Protein AF-0000000078653631 (afdb_homodimer)

Radius of gyration: 37.27 Å; Cα contacts (8 Å, |Δi|>4): 3255; chains: 2; bounding box: 64×124×78 Å

Nearest PDB structures (foldseek):
  7exf-assembly1_B  TM=8.406E-01  e=3.290E-44  Arabidopsis thaliana
  7exg-assembly1_B  TM=8.363E-01  e=4.917E-44  Arabidopsis thaliana
  7exr-assembly1_B  TM=8.394E-01  e=1.738E-43  Arabidopsis thaliana
  7exf-assembly2_A  TM=8.383E-01  e=4.612E-43  Arabidopsis thaliana
  7exh-assembly2_A  TM=8.360E-01  e=1.155E-42  Arabidopsis thaliana

InterPro domains:
  IPR008811 Glycosyl hydrolases 36 [PF05691] (84-259)
  IPR008811 Glycosyl hydrolases 36 [PF05691] (272-309)
  IPR008811 Glycosyl hydrolases 36 [PF05691] (333-518)
  IPR008811 Glycosyl hydrolases 36 [PTHR31268] (53-525)
  IPR013785 Aldolase-type TIM barrel [G3DSA:3.20.20.70] (207-492)
  IPR017853 Glycoside hydrolase superfamily [SSF51445] (210-488)

Structure (mmCIF, N/CA/C/O backbone):
data_AF-0000000078653631-model_v1
#
loop_
_entity.id
_entity.type
_entity.pdbx_description
1 polymer 'Raffinose synthase'
#
loop_
_atom_site.group_PDB
_atom_site.id
_atom_site.type_symbol
_atom_site.label_atom_id
_atom_site.label_alt_id
_atom_site.label_comp_id
_atom_site.label_asym_id
_atom_site.label_entity_id
_atom_site.label_seq_id
_atom_site.pdbx_PDB_ins_code
_atom_site.Cartn_x
_atom_site.Cartn_y
_atom_site.Cartn_z
_atom_site.occupancy
_atom_site.B_iso_or_equiv
_atom_site.auth_seq_id
_atom_site.auth_comp_id
_atom_site.auth_asym_id
_atom_site.auth_atom_id
_atom_site.pdbx_PDB_model_num
ATOM 1 N N . MET A 1 1 ? 12.539 42.375 -18.719 1 38 1 MET A N 1
ATOM 2 C CA . MET A 1 1 ? 12.922 41.438 -17.672 1 38 1 MET A CA 1
ATOM 3 C C . MET A 1 1 ? 13.18 40.062 -18.234 1 38 1 MET A C 1
ATOM 5 O O . MET A 1 1 ? 12.383 39.562 -19.047 1 38 1 MET A O 1
ATOM 9 N N . ASN A 1 2 ? 14.281 39.656 -18.391 1 46.5 2 ASN A N 1
ATOM 10 C CA . ASN A 1 2 ? 14.82 38.406 -18.922 1 46.5 2 ASN A CA 1
ATOM 11 C C . ASN A 1 2 ? 14.07 37.188 -18.391 1 46.5 2 ASN A C 1
ATOM 13 O O . ASN A 1 2 ? 14.031 36.969 -17.172 1 46.5 2 ASN A O 1
ATOM 17 N N . ASN A 1 3 ? 13.039 36.688 -19.094 1 63.22 3 ASN A N 1
ATOM 18 C CA . ASN A 1 3 ? 11.953 35.719 -18.969 1 63.22 3 ASN A CA 1
ATOM 19 C C . ASN A 1 3 ? 12.484 34.312 -18.719 1 63.22 3 ASN A C 1
ATOM 21 O O . ASN A 1 3 ? 11.805 33.344 -19.031 1 63.22 3 ASN A O 1
ATOM 25 N N . VAL A 1 4 ? 13.82 34.312 -18.328 1 78.94 4 VAL A N 1
ATOM 26 C CA . VAL A 1 4 ? 14.352 32.969 -18.141 1 78.94 4 VAL A CA 1
ATOM 27 C C . VAL A 1 4 ? 14.305 32.594 -16.656 1 78.94 4 VAL A C 1
ATOM 29 O O . VAL A 1 4 ? 14.734 33.375 -15.797 1 78.94 4 VAL A O 1
ATOM 32 N N . CYS A 1 5 ? 13.836 31.484 -16.328 1 86.5 5 CYS A N 1
ATOM 33 C CA . CYS A 1 5 ? 13.758 30.969 -14.969 1 86.5 5 CYS A CA 1
ATOM 34 C C . CYS A 1 5 ? 15.148 30.781 -14.383 1 86.5 5 CYS A C 1
ATOM 36 O O . CYS A 1 5 ? 16.016 30.172 -15.023 1 86.5 5 CYS A O 1
ATOM 38 N N . PRO A 1 6 ? 15.406 31.25 -13.25 1 89.12 6 PRO A N 1
ATOM 39 C CA . PRO A 1 6 ? 16.734 31.141 -12.617 1 89.12 6 PRO A CA 1
ATOM 40 C C . PRO A 1 6 ? 17.031 29.734 -12.117 1 89.12 6 PRO A C 1
ATOM 42 O O . PRO A 1 6 ? 18.109 29.5 -11.562 1 89.12 6 PRO A O 1
ATOM 45 N N . ILE A 1 7 ? 16.266 28.781 -12.25 1 92.56 7 ILE A N 1
ATOM 46 C CA . ILE A 1 7 ? 16.5 27.406 -11.836 1 92.56 7 ILE A CA 1
ATOM 47 C C . ILE A 1 7 ? 17.062 26.609 -13 1 92.56 7 ILE A C 1
ATOM 49 O O . ILE A 1 7 ? 16.531 26.641 -14.109 1 92.56 7 ILE A O 1
ATOM 53 N N . ASP A 1 8 ? 18.219 25.891 -12.773 1 94.19 8 ASP A N 1
ATOM 54 C CA . ASP A 1 8 ? 18.828 25 -13.75 1 94.19 8 ASP A CA 1
ATOM 55 C C . ASP A 1 8 ? 18.812 23.547 -13.273 1 94.19 8 ASP A C 1
ATOM 57 O O . ASP A 1 8 ? 19.406 23.219 -12.258 1 94.19 8 ASP A O 1
ATOM 61 N N . VAL A 1 9 ? 18.156 22.734 -14.055 1 96.44 9 VAL A N 1
ATOM 62 C CA . VAL A 1 9 ? 18.109 21.328 -13.711 1 96.44 9 VAL A CA 1
ATOM 63 C C . VAL A 1 9 ? 19.453 20.656 -14 1 96.44 9 VAL A C 1
ATOM 65 O O . VAL A 1 9 ? 19.938 20.703 -15.125 1 96.44 9 VAL A O 1
ATOM 68 N N . VAL A 1 10 ? 20.031 19.953 -12.977 1 95.88 10 VAL A N 1
ATOM 69 C CA . VAL A 1 10 ? 21.359 19.359 -13.078 1 95.88 10 VAL A CA 1
ATOM 70 C C . VAL A 1 10 ? 21.234 17.859 -13.297 1 95.88 10 VAL A C 1
ATOM 72 O O . VAL A 1 10 ? 22.016 17.266 -14.047 1 95.88 10 VAL A O 1
ATOM 75 N N . ARG A 1 11 ? 20.391 17.281 -12.562 1 96.38 11 ARG A N 1
ATOM 76 C CA . ARG A 1 11 ? 20.266 15.828 -12.555 1 96.38 11 ARG A CA 1
ATOM 77 C C . ARG A 1 11 ? 18.859 15.398 -12.133 1 96.38 11 ARG A C 1
ATOM 79 O O . ARG A 1 11 ? 18.266 16 -11.242 1 96.38 11 ARG A O 1
ATOM 86 N N . VAL A 1 12 ? 18.375 14.445 -12.82 1 97.88 12 VAL A N 1
ATOM 87 C CA . VAL A 1 12 ? 17.109 13.812 -12.453 1 97.88 12 VAL A CA 1
ATOM 88 C C . VAL A 1 12 ? 17.328 12.312 -12.242 1 97.88 12 VAL A C 1
ATOM 90 O O . VAL A 1 12 ? 17.906 11.641 -13.094 1 97.88 12 VAL A O 1
ATOM 93 N N . GLN A 1 13 ? 16.938 11.805 -11.07 1 96.88 13 GLN A N 1
ATOM 94 C CA . GLN A 1 13 ? 17.047 10.391 -10.727 1 96.88 13 GLN A CA 1
ATOM 95 C C . GLN A 1 13 ? 15.719 9.836 -10.227 1 96.88 13 GLN A C 1
ATOM 97 O O . GLN A 1 13 ? 14.922 10.57 -9.633 1 96.88 13 GLN A O 1
ATOM 102 N N . SER A 1 14 ? 15.453 8.633 -10.484 1 95.75 14 SER A N 1
ATOM 103 C CA . SER A 1 14 ? 14.273 7.953 -9.961 1 95.75 14 SER A CA 1
ATOM 104 C C . SER A 1 14 ? 14.656 6.738 -9.117 1 95.75 14 SER A C 1
ATOM 106 O O . SER A 1 14 ? 15.75 6.195 -9.273 1 95.75 14 SER A O 1
ATOM 108 N N . SER A 1 15 ? 13.875 6.453 -8.164 1 92.94 15 SER A N 1
ATOM 109 C CA . SER A 1 15 ? 13.938 5.215 -7.398 1 92.94 15 SER A CA 1
ATOM 110 C C . SER A 1 15 ? 12.914 4.199 -7.895 1 92.94 15 SER A C 1
ATOM 112 O O . SER A 1 15 ? 11.711 4.395 -7.734 1 92.94 15 SER A O 1
ATOM 114 N N . ILE A 1 16 ? 13.422 3.074 -8.453 1 91.5 16 ILE A N 1
ATOM 115 C CA . ILE A 1 16 ? 12.562 2.1 -9.109 1 91.5 16 ILE A CA 1
ATOM 116 C C . ILE A 1 16 ? 12.562 0.791 -8.328 1 91.5 16 ILE A C 1
ATOM 118 O O . ILE A 1 16 ? 13.625 0.279 -7.965 1 91.5 16 ILE A O 1
ATOM 122 N N . LEU A 1 17 ? 11.398 0.334 -8.023 1 87.12 17 LEU A N 1
ATOM 123 C CA . LEU A 1 17 ? 11.227 -1.018 -7.5 1 87.12 17 LEU A CA 1
ATOM 124 C C . LEU A 1 17 ? 11.172 -2.035 -8.633 1 87.12 17 LEU A C 1
ATOM 126 O O . LEU A 1 17 ? 10.219 -2.045 -9.422 1 87.12 17 LEU A O 1
ATOM 130 N N . LYS A 1 18 ? 12.094 -2.918 -8.594 1 84.94 18 LYS A N 1
ATOM 131 C CA . LYS A 1 18 ? 12.195 -3.887 -9.68 1 84.94 18 LYS A CA 1
ATOM 132 C C . LYS A 1 18 ? 11.195 -5.023 -9.5 1 84.94 18 LYS A C 1
ATOM 134 O O . LYS A 1 18 ? 11.047 -5.555 -8.398 1 84.94 18 LYS A O 1
ATOM 139 N N . GLU A 1 19 ? 10.617 -5.402 -10.609 1 76.88 19 GLU A N 1
ATOM 140 C CA . GLU A 1 19 ? 9.594 -6.441 -10.586 1 76.88 19 GLU A CA 1
ATOM 141 C C . GLU A 1 19 ? 10.188 -7.801 -10.227 1 76.88 19 GLU A C 1
ATOM 143 O O . GLU A 1 19 ? 9.547 -8.617 -9.57 1 76.88 19 GLU A O 1
ATOM 148 N N . ASP A 1 20 ? 11.391 -8.039 -10.617 1 70.25 20 ASP A N 1
ATOM 149 C CA . ASP A 1 20 ? 11.984 -9.367 -10.539 1 70.25 20 ASP A CA 1
ATOM 150 C C . ASP A 1 20 ? 12.633 -9.594 -9.172 1 70.25 20 ASP A C 1
ATOM 152 O O . ASP A 1 20 ? 12.555 -10.695 -8.617 1 70.25 20 ASP A O 1
ATOM 156 N N . THR A 1 21 ? 13.25 -8.508 -8.648 1 66.5 21 THR A N 1
ATOM 157 C CA . THR A 1 21 ? 14.031 -8.688 -7.426 1 66.5 21 THR A CA 1
ATOM 158 C C . THR A 1 21 ? 13.422 -7.898 -6.273 1 66.5 21 THR A C 1
ATOM 160 O O . THR A 1 21 ? 13.773 -8.109 -5.109 1 66.5 21 THR A O 1
ATOM 163 N N . HIS A 1 22 ? 12.508 -7.078 -6.582 1 68.06 22 HIS A N 1
ATOM 164 C CA . HIS A 1 22 ? 11.844 -6.188 -5.641 1 68.06 22 HIS A CA 1
ATOM 165 C C . HIS A 1 22 ? 12.852 -5.266 -4.953 1 68.06 22 HIS A C 1
ATOM 167 O O . HIS A 1 22 ? 12.531 -4.625 -3.953 1 68.06 22 HIS A O 1
ATOM 173 N N . GLU A 1 23 ? 14.023 -5.23 -5.539 1 76.19 23 GLU A N 1
ATOM 174 C CA . GLU A 1 23 ? 15.023 -4.297 -5.043 1 76.19 23 GLU A CA 1
ATOM 175 C C . GLU A 1 23 ? 14.773 -2.887 -5.562 1 76.19 23 GLU A C 1
ATOM 177 O O . GLU A 1 23 ? 14.266 -2.709 -6.668 1 76.19 23 GLU A O 1
ATOM 182 N N . CYS A 1 24 ? 15.031 -1.979 -4.695 1 82.06 24 CYS A N 1
ATOM 183 C CA . CYS A 1 24 ? 14.961 -0.59 -5.133 1 82.06 24 CYS A CA 1
ATOM 184 C C . CYS A 1 24 ? 16.25 -0.175 -5.828 1 82.06 24 CYS A C 1
ATOM 186 O O . CYS A 1 24 ? 17.344 -0.295 -5.254 1 82.06 24 CYS A O 1
ATOM 188 N N . LYS A 1 25 ? 16.156 0.307 -7.07 1 86.94 25 LYS A N 1
ATOM 189 C CA . LYS A 1 25 ? 17.328 0.729 -7.852 1 86.94 25 LYS A CA 1
ATOM 190 C C . LYS A 1 25 ? 17.188 2.18 -8.305 1 86.94 25 LYS A C 1
ATOM 192 O O . LYS A 1 25 ? 16.094 2.615 -8.68 1 86.94 25 LYS A O 1
ATOM 197 N N . GLU A 1 26 ? 18.312 2.883 -8.227 1 92.06 26 GLU A N 1
ATOM 198 C CA . GLU A 1 26 ? 18.344 4.238 -8.766 1 92.06 26 GLU A CA 1
ATOM 199 C C . GLU A 1 26 ? 18.547 4.223 -10.273 1 92.06 26 GLU A C 1
ATOM 201 O O . GLU A 1 26 ? 19.422 3.521 -10.789 1 92.06 26 GLU A O 1
ATOM 206 N N . CYS A 1 27 ? 17.719 4.961 -10.945 1 93.62 27 CYS A N 1
ATOM 207 C CA . CYS A 1 27 ? 17.812 5.055 -12.398 1 93.62 27 CYS A CA 1
ATOM 208 C C . CYS A 1 27 ? 17.875 6.512 -12.844 1 93.62 27 CYS A C 1
ATOM 210 O O . CYS A 1 27 ? 17.203 7.375 -12.273 1 93.62 27 CYS A O 1
ATOM 212 N N . ALA A 1 28 ? 18.672 6.762 -13.859 1 95.81 28 ALA A N 1
ATOM 213 C CA . ALA A 1 28 ? 18.766 8.109 -14.414 1 95.81 28 ALA A CA 1
ATOM 214 C C . ALA A 1 28 ? 17.531 8.445 -15.242 1 95.81 28 ALA A C 1
ATOM 216 O O . ALA A 1 28 ? 17.016 7.59 -15.961 1 95.81 28 ALA A O 1
ATOM 217 N N . VAL A 1 29 ? 17.031 9.602 -15.094 1 96 29 VAL A N 1
ATOM 218 C CA . VAL A 1 29 ? 15.953 10.156 -15.898 1 96 29 VAL A CA 1
ATOM 219 C C . VAL A 1 29 ? 16.469 11.344 -16.719 1 96 29 VAL A C 1
ATOM 221 O O . VAL A 1 29 ? 17.219 12.18 -16.203 1 96 29 VAL A O 1
ATOM 224 N N . PRO A 1 30 ? 16.125 11.438 -18 1 94.81 30 PRO A N 1
ATOM 225 C CA . PRO A 1 30 ? 16.547 12.602 -18.781 1 94.81 30 PRO A CA 1
ATOM 226 C C . PRO A 1 30 ? 16.031 13.922 -18.219 1 94.81 30 PRO A C 1
ATOM 228 O O . PRO A 1 30 ? 14.875 14 -17.797 1 94.81 30 PRO A O 1
ATOM 231 N N . ALA A 1 31 ? 16.828 14.883 -18.297 1 93.88 31 ALA A N 1
ATOM 232 C CA . ALA A 1 31 ? 16.453 16.203 -17.797 1 93.88 31 ALA A CA 1
ATOM 233 C C . ALA A 1 31 ? 15.258 16.766 -18.562 1 93.88 31 ALA A C 1
ATOM 235 O O . ALA A 1 31 ? 14.516 17.609 -18.047 1 93.88 31 ALA A O 1
ATOM 236 N N . THR A 1 32 ? 15.062 16.297 -19.75 1 94.12 32 THR A N 1
ATOM 237 C CA . THR A 1 32 ? 13.977 16.766 -20.609 1 94.12 32 THR A CA 1
ATOM 238 C C . THR A 1 32 ? 12.625 16.344 -20.047 1 94.12 32 THR A C 1
ATOM 240 O O . THR A 1 32 ? 11.586 16.844 -20.469 1 94.12 32 THR A O 1
ATOM 243 N N . ALA A 1 33 ? 12.68 15.445 -19.047 1 96.88 33 ALA A N 1
ATOM 244 C CA . ALA A 1 33 ? 11.438 15.047 -18.391 1 96.88 33 ALA A CA 1
ATOM 245 C C . ALA A 1 33 ? 10.875 16.188 -17.547 1 96.88 33 ALA A C 1
ATOM 247 O O . ALA A 1 33 ? 9.711 16.141 -17.141 1 96.88 33 ALA A O 1
ATOM 248 N N . VAL A 1 34 ? 11.734 17.156 -17.234 1 98.06 34 VAL A N 1
ATOM 249 C CA . VAL A 1 34 ? 11.32 18.297 -16.422 1 98.06 34 VAL A CA 1
ATOM 250 C C . VAL A 1 34 ? 10.953 19.469 -17.344 1 98.06 34 VAL A C 1
ATOM 252 O O . VAL A 1 34 ? 11.68 19.781 -18.281 1 98.06 34 VAL A O 1
ATOM 255 N N . ASN A 1 35 ? 9.812 20.016 -17.078 1 97.44 35 ASN A N 1
ATOM 256 C CA . ASN A 1 35 ? 9.352 21.188 -17.812 1 97.44 35 ASN A CA 1
ATOM 257 C C . ASN A 1 35 ? 9.289 22.422 -16.938 1 97.44 35 ASN A C 1
ATOM 259 O O . ASN A 1 35 ? 8.742 22.391 -15.828 1 97.44 35 ASN A O 1
ATOM 263 N N . ILE A 1 36 ? 9.898 23.5 -17.391 1 96.69 36 ILE A N 1
ATOM 264 C CA . ILE A 1 36 ? 9.836 24.797 -16.734 1 96.69 36 ILE A CA 1
ATOM 265 C C . ILE A 1 36 ? 9.164 25.812 -17.656 1 96.69 36 ILE A C 1
ATOM 267 O O . ILE A 1 36 ? 9.656 26.078 -18.75 1 96.69 36 ILE A O 1
ATOM 271 N N . GLU A 1 37 ? 8.039 26.359 -17.188 1 95 37 GLU A N 1
ATOM 272 C CA . GLU A 1 37 ? 7.285 27.281 -18.031 1 95 37 GLU A CA 1
ATOM 273 C C . GLU A 1 37 ? 6.875 28.531 -17.266 1 95 37 GLU A C 1
ATOM 275 O O . GLU A 1 37 ? 6.52 28.453 -16.078 1 95 37 GLU A O 1
ATOM 280 N N . PRO A 1 38 ? 6.918 29.625 -17.938 1 94.62 38 PRO A N 1
ATOM 281 C CA . PRO A 1 38 ? 6.414 30.828 -17.281 1 94.62 38 PRO A CA 1
ATOM 282 C C . PRO A 1 38 ? 4.906 30.797 -17.062 1 94.62 38 PRO A C 1
ATOM 284 O O . PRO A 1 38 ? 4.168 30.234 -17.875 1 94.62 38 PRO A O 1
ATOM 287 N N . VAL A 1 39 ? 4.602 31.344 -15.961 1 92.75 39 VAL A N 1
ATOM 288 C CA . VAL A 1 39 ? 3.184 31.516 -15.656 1 92.75 39 VAL A CA 1
ATOM 289 C C . VAL A 1 39 ? 2.742 32.938 -16.031 1 92.75 39 VAL A C 1
ATOM 291 O O . VAL A 1 39 ? 3.447 33.906 -15.742 1 92.75 39 VAL A O 1
ATOM 294 N N . ARG A 1 40 ? 1.681 33.062 -16.672 1 78.75 40 ARG A N 1
ATOM 295 C CA . ARG A 1 40 ? 1.188 34.375 -17.078 1 78.75 40 ARG A CA 1
ATOM 296 C C . ARG A 1 40 ? 0.816 35.219 -15.867 1 78.75 40 ARG A C 1
ATOM 298 O O . ARG A 1 40 ? 0.193 34.75 -14.93 1 78.75 40 ARG A O 1
ATOM 305 N N . GLY A 1 41 ? 1.333 36.375 -15.797 1 76.19 41 GLY A N 1
ATOM 306 C CA . GLY A 1 41 ? 1.02 37.344 -14.742 1 76.19 41 GLY A CA 1
ATOM 307 C C . GLY A 1 41 ? 1.982 38.5 -14.68 1 76.19 41 GLY A C 1
ATOM 308 O O . GLY A 1 41 ? 2.842 38.656 -15.547 1 76.19 41 GLY A O 1
ATOM 309 N N . ASP A 1 42 ? 1.757 39.438 -13.766 1 72.19 42 ASP A N 1
ATOM 310 C CA . ASP A 1 42 ? 2.533 40.656 -13.609 1 72.19 42 ASP A CA 1
ATOM 311 C C . ASP A 1 42 ? 3.934 40.375 -13.078 1 72.19 42 ASP A C 1
ATOM 313 O O . ASP A 1 42 ? 4.891 41.062 -13.414 1 72.19 42 ASP A O 1
ATOM 317 N N . ASP A 1 43 ? 3.996 39.375 -12.219 1 80.38 43 ASP A N 1
ATOM 318 C CA . ASP A 1 43 ? 5.285 38.969 -11.648 1 80.38 43 ASP A CA 1
ATOM 319 C C . ASP A 1 43 ? 5.926 37.844 -12.453 1 80.38 43 ASP A C 1
ATOM 321 O O . ASP A 1 43 ? 5.258 37.188 -13.258 1 80.38 43 ASP A O 1
ATOM 325 N N . ALA A 1 44 ? 7.262 37.812 -12.328 1 91.12 44 ALA A N 1
ATOM 326 C CA . ALA A 1 44 ? 7.973 36.688 -12.938 1 91.12 44 ALA A CA 1
ATOM 327 C C . ALA A 1 44 ? 7.75 35.406 -12.148 1 91.12 44 ALA A C 1
ATOM 329 O O . ALA A 1 44 ? 8.289 35.25 -11.047 1 91.12 44 ALA A O 1
ATOM 330 N N . VAL A 1 45 ? 6.902 34.594 -12.656 1 95.88 45 VAL A N 1
ATOM 331 C CA . VAL A 1 45 ? 6.598 33.312 -12.016 1 95.88 45 VAL A CA 1
ATOM 332 C C . VAL A 1 45 ? 6.805 32.156 -13.016 1 95.88 45 VAL A C 1
ATOM 334 O O . VAL A 1 45 ? 6.469 32.312 -14.195 1 95.88 45 VAL A O 1
ATOM 337 N N . TRP A 1 46 ? 7.402 31.109 -12.594 1 97.44 46 TRP A N 1
ATOM 338 C CA . TRP A 1 46 ? 7.621 29.922 -13.406 1 97.44 46 TRP A CA 1
ATOM 339 C C . TRP A 1 46 ? 7.043 28.688 -12.719 1 97.44 46 TRP A C 1
ATOM 341 O O . TRP A 1 46 ? 7.125 28.547 -11.5 1 97.44 46 TRP A O 1
ATOM 351 N N . SER A 1 47 ? 6.457 27.812 -13.492 1 97.56 47 SER A N 1
ATOM 352 C CA . SER A 1 47 ? 5.984 26.516 -13.031 1 97.56 47 SER A CA 1
ATOM 353 C C . SER A 1 47 ? 6.965 25.406 -13.398 1 97.56 47 SER A C 1
ATOM 355 O O . SER A 1 47 ? 7.52 25.406 -14.5 1 97.56 47 SER A O 1
ATOM 357 N N . LEU A 1 48 ? 7.289 24.547 -12.516 1 98.12 48 LEU A N 1
ATOM 358 C CA . LEU A 1 48 ? 8.109 23.359 -12.75 1 98.12 48 LEU A CA 1
ATOM 359 C C . LEU A 1 48 ? 7.273 22.094 -12.633 1 98.12 48 LEU A C 1
ATOM 361 O O . LEU A 1 48 ? 6.512 21.938 -11.68 1 98.12 48 LEU A O 1
ATOM 365 N N . SER A 1 49 ? 7.34 21.234 -13.578 1 98.19 49 SER A N 1
ATOM 366 C CA . SER A 1 49 ? 6.621 19.969 -13.578 1 98.19 49 SER A CA 1
ATOM 367 C C . SER A 1 49 ? 7.488 18.844 -14.148 1 98.19 49 SER A C 1
ATOM 369 O O . SER A 1 49 ? 8.539 19.109 -14.734 1 98.19 49 SER A O 1
ATOM 371 N N . ILE A 1 50 ? 7.117 17.641 -13.922 1 98.12 50 ILE A N 1
ATOM 372 C CA . ILE A 1 50 ? 7.848 16.484 -14.453 1 98.12 50 ILE A CA 1
ATOM 373 C C . ILE A 1 50 ? 6.863 15.438 -14.961 1 98.12 50 ILE A C 1
ATOM 375 O O . ILE A 1 50 ? 5.75 15.32 -14.445 1 98.12 50 ILE A O 1
ATOM 379 N N . CYS A 1 51 ? 7.191 14.758 -15.961 1 96.56 51 CYS A N 1
ATOM 380 C CA . CYS A 1 51 ? 6.508 13.578 -16.484 1 96.56 51 CYS A CA 1
ATOM 381 C C . CYS A 1 51 ? 7.504 12.492 -16.859 1 96.56 51 CYS A C 1
ATOM 383 O O . CYS A 1 51 ? 8.375 12.703 -17.703 1 96.56 51 CYS A O 1
ATOM 385 N N . THR A 1 52 ? 7.449 11.367 -16.172 1 95.81 52 THR A N 1
ATOM 386 C CA . THR A 1 52 ? 8.367 10.266 -16.453 1 95.81 52 THR A CA 1
ATOM 387 C C . THR A 1 52 ? 7.684 8.922 -16.203 1 95.81 52 THR A C 1
ATOM 389 O O . THR A 1 52 ? 6.633 8.859 -15.562 1 95.81 52 THR A O 1
ATOM 392 N N . GLU A 1 53 ? 8.188 7.875 -16.797 1 93.12 53 GLU A N 1
ATOM 393 C CA . GLU A 1 53 ? 7.645 6.523 -16.688 1 93.12 53 GLU A CA 1
ATOM 394 C C . GLU A 1 53 ? 8.758 5.488 -16.562 1 93.12 53 GLU A C 1
ATOM 396 O O . GLU A 1 53 ? 9.906 5.754 -16.938 1 93.12 53 GLU A O 1
ATOM 401 N N . THR A 1 54 ? 8.586 4.398 -15.914 1 87.75 54 THR A N 1
ATOM 402 C CA . THR A 1 54 ? 9.578 3.354 -15.688 1 87.75 54 THR A CA 1
ATOM 403 C C . THR A 1 54 ? 9.836 2.568 -16.969 1 87.75 54 THR A C 1
ATOM 405 O O . THR A 1 54 ? 10.898 1.967 -17.125 1 87.75 54 THR A O 1
ATOM 408 N N . GLY A 1 55 ? 9.008 2.443 -17.859 1 74.94 55 GLY A N 1
ATOM 409 C CA . GLY A 1 55 ? 9.172 1.681 -19.094 1 74.94 55 GLY A CA 1
ATOM 410 C C . GLY A 1 55 ? 7.863 1.402 -19.797 1 74.94 55 GLY A C 1
ATOM 411 O O . GLY A 1 55 ? 6.812 1.901 -19.391 1 74.94 55 GLY A O 1
ATOM 412 N N . PRO A 1 56 ? 8.133 0.74 -20.969 1 61.62 56 PRO A N 1
ATOM 413 C CA . PRO A 1 56 ? 6.914 0.437 -21.719 1 61.62 56 PRO A CA 1
ATOM 414 C C . PRO A 1 56 ? 5.902 -0.37 -20.906 1 61.62 56 PRO A C 1
ATOM 416 O O . PRO A 1 56 ? 6.246 -1.42 -20.359 1 61.62 56 PRO A O 1
ATOM 419 N N . ALA A 1 57 ? 5.316 0.433 -20.109 1 55.22 57 ALA A N 1
ATOM 420 C CA . ALA A 1 57 ? 4.367 -0.149 -19.172 1 55.22 57 ALA A CA 1
ATOM 421 C C . ALA A 1 57 ? 3.424 -1.122 -19.859 1 55.22 57 ALA A C 1
ATOM 423 O O . ALA A 1 57 ? 2.906 -0.828 -20.953 1 55.22 57 ALA A O 1
ATOM 424 N N . LYS A 1 58 ? 3.551 -2.443 -19.578 1 61.47 58 LYS A N 1
ATOM 425 C CA . LYS A 1 58 ? 2.441 -3.361 -19.812 1 61.47 58 LYS A CA 1
ATOM 426 C C . LYS A 1 58 ? 1.183 -2.916 -19.078 1 61.47 58 LYS A C 1
ATOM 428 O O . LYS A 1 58 ? 0.615 -3.676 -18.297 1 61.47 58 LYS A O 1
ATOM 433 N N . ARG A 1 59 ? 0.802 -1.523 -19.156 1 58.59 59 ARG A N 1
ATOM 434 C CA . ARG A 1 59 ? -0.206 -0.794 -18.391 1 58.59 59 ARG A CA 1
ATOM 435 C C . ARG A 1 59 ? -1.584 -1.427 -18.562 1 58.59 59 ARG A C 1
ATOM 437 O O . ARG A 1 59 ? -2.422 -1.352 -17.656 1 58.59 59 ARG A O 1
ATOM 444 N N . GLU A 1 60 ? -1.536 -2.227 -19.625 1 66.75 60 GLU A N 1
ATOM 445 C CA . GLU A 1 60 ? -2.861 -2.734 -19.953 1 66.75 60 GLU A CA 1
ATOM 446 C C . GLU A 1 60 ? -3.182 -4.008 -19.172 1 66.75 60 GLU A C 1
ATOM 448 O O . GLU A 1 60 ? -4.352 -4.336 -18.969 1 66.75 60 GLU A O 1
ATOM 453 N N . GLN A 1 61 ? -2.123 -4.492 -18.625 1 81.25 61 GLN A N 1
ATOM 454 C CA . GLN A 1 61 ? -2.369 -5.719 -17.875 1 81.25 61 GLN A CA 1
ATOM 455 C C . GLN A 1 61 ? -1.999 -5.547 -16.406 1 81.25 61 GLN A C 1
ATOM 457 O O . GLN A 1 61 ? -0.859 -5.809 -16.016 1 81.25 61 GLN A O 1
ATOM 462 N N . GLN A 1 62 ? -2.928 -5.211 -15.562 1 77.94 62 GLN A N 1
ATOM 463 C CA . GLN A 1 62 ? -2.721 -4.832 -14.164 1 77.94 62 GLN A CA 1
ATOM 464 C C . GLN A 1 62 ? -2.332 -6.043 -13.32 1 77.94 62 GLN A C 1
ATOM 466 O O . GLN A 1 62 ? -1.875 -5.895 -12.188 1 77.94 62 GLN A O 1
ATOM 471 N N . PHE A 1 63 ? -2.465 -7.168 -13.898 1 81.62 63 PHE A N 1
ATOM 472 C CA . PHE A 1 63 ? -2.191 -8.383 -13.148 1 81.62 63 PHE A CA 1
ATOM 473 C C . PHE A 1 63 ? -0.752 -8.844 -13.359 1 81.62 63 PHE A C 1
ATOM 475 O O . PHE A 1 63 ? -0.301 -9.805 -12.734 1 81.62 63 PHE A O 1
ATOM 482 N N . ILE A 1 64 ? 0.004 -8.109 -14.172 1 82.06 64 ILE A N 1
ATOM 483 C CA . ILE A 1 64 ? 1.407 -8.422 -14.422 1 82.06 64 ILE A CA 1
ATOM 484 C C . ILE A 1 64 ? 2.297 -7.449 -13.656 1 82.06 64 ILE A C 1
ATOM 486 O O . ILE A 1 64 ? 2.072 -6.238 -13.688 1 82.06 64 ILE A O 1
ATOM 490 N N . ALA A 1 65 ? 3.281 -8.055 -13.016 1 80.81 65 ALA A N 1
ATOM 491 C CA . ALA A 1 65 ? 4.23 -7.219 -12.289 1 80.81 65 ALA A CA 1
ATOM 492 C C . ALA A 1 65 ? 5.086 -6.395 -13.242 1 80.81 65 ALA A C 1
ATOM 494 O O . ALA A 1 65 ? 5.484 -6.879 -14.305 1 80.81 65 ALA A O 1
ATOM 495 N N . CYS A 1 66 ? 5.281 -5.152 -12.906 1 84.19 66 CYS A N 1
ATOM 496 C CA . CYS A 1 66 ? 6.16 -4.273 -13.672 1 84.19 66 CYS A CA 1
ATOM 497 C C . CYS A 1 66 ? 7.035 -3.436 -12.75 1 84.19 66 CYS A C 1
ATOM 499 O O . CYS A 1 66 ? 6.734 -3.295 -11.562 1 84.19 66 CYS A O 1
ATOM 501 N N . ASP A 1 67 ? 8.141 -2.977 -13.359 1 88.81 67 ASP A N 1
ATOM 502 C CA . ASP A 1 67 ? 8.898 -1.974 -12.617 1 88.81 67 ASP A CA 1
ATOM 503 C C . ASP A 1 67 ? 8.023 -0.786 -12.242 1 88.81 67 ASP A C 1
ATOM 505 O O . ASP A 1 67 ? 7.195 -0.339 -13.039 1 88.81 67 ASP A O 1
ATOM 509 N N . SER A 1 68 ? 8.141 -0.405 -11.016 1 89.94 68 SER A N 1
ATOM 510 C CA . SER A 1 68 ? 7.332 0.712 -10.531 1 89.94 68 SER A CA 1
ATOM 511 C C . SER A 1 68 ? 8.172 1.681 -9.703 1 89.94 68 SER A C 1
ATOM 513 O O . SER A 1 68 ? 9.273 1.34 -9.266 1 89.94 68 SER A O 1
ATOM 515 N N . PHE A 1 69 ? 7.715 2.844 -9.547 1 92.12 69 PHE A N 1
ATOM 516 C CA . PHE A 1 69 ? 8.398 3.826 -8.719 1 92.12 69 PHE A CA 1
ATOM 517 C C . PHE A 1 69 ? 8.242 3.488 -7.238 1 92.12 69 PHE A C 1
ATOM 519 O O . PHE A 1 69 ? 7.203 2.961 -6.828 1 92.12 69 PHE A O 1
ATOM 526 N N . ALA A 1 70 ? 9.32 3.793 -6.465 1 90.81 70 ALA A N 1
ATOM 527 C CA . ALA A 1 70 ? 9.148 3.781 -5.016 1 90.81 70 ALA A CA 1
ATOM 528 C C . ALA A 1 70 ? 8.07 4.766 -4.586 1 90.81 70 ALA A C 1
ATOM 530 O O . ALA A 1 70 ? 7.922 5.836 -5.176 1 90.81 70 ALA A O 1
ATOM 531 N N . PRO A 1 71 ? 7.273 4.418 -3.559 1 90.38 71 PRO A N 1
ATOM 532 C CA . PRO A 1 71 ? 6.195 5.316 -3.139 1 90.38 71 PRO A CA 1
ATOM 533 C C . PRO A 1 71 ? 6.719 6.609 -2.512 1 90.38 71 PRO A C 1
ATOM 535 O O . PRO A 1 71 ? 6.027 7.629 -2.527 1 90.38 71 PRO A O 1
ATOM 538 N N . CYS A 1 72 ? 7.859 6.547 -1.848 1 89.75 72 CYS A N 1
ATOM 539 C CA . CYS A 1 72 ? 8.562 7.699 -1.299 1 89.75 72 CYS A CA 1
ATOM 540 C C . CYS A 1 72 ? 9.891 7.926 -2.023 1 89.75 72 CYS A C 1
ATOM 542 O O . CYS A 1 72 ? 10.539 6.969 -2.441 1 89.75 72 CYS A O 1
ATOM 544 N N . ASP A 1 73 ? 10.242 9.195 -2.166 1 92.56 73 ASP A N 1
ATOM 545 C CA . ASP A 1 73 ? 11.5 9.508 -2.844 1 92.56 73 ASP A CA 1
ATOM 546 C C . ASP A 1 73 ? 11.523 8.914 -4.25 1 92.56 73 ASP A C 1
ATOM 548 O O . ASP A 1 73 ? 12.508 8.289 -4.648 1 92.56 73 ASP A O 1
ATOM 552 N N . ALA A 1 74 ? 10.414 8.977 -4.934 1 94.25 74 ALA A N 1
ATOM 553 C CA . ALA A 1 74 ? 10.227 8.336 -6.234 1 94.25 74 ALA A CA 1
ATOM 554 C C . ALA A 1 74 ? 11.125 8.977 -7.293 1 94.25 74 ALA A C 1
ATOM 556 O O . ALA A 1 74 ? 11.734 8.266 -8.102 1 94.25 74 ALA A O 1
ATOM 557 N N . VAL A 1 75 ? 11.156 10.289 -7.332 1 96.69 75 VAL A N 1
ATOM 558 C CA . VAL A 1 75 ? 11.961 11.039 -8.289 1 96.69 75 VAL A CA 1
ATOM 559 C C . VAL A 1 75 ? 12.633 12.219 -7.586 1 96.69 75 VAL A C 1
ATOM 561 O O . VAL A 1 75 ? 12.008 12.898 -6.77 1 96.69 75 VAL A O 1
ATOM 564 N N . ARG A 1 76 ? 13.898 12.43 -7.922 1 96.81 76 ARG A N 1
ATOM 565 C CA . ARG A 1 76 ? 14.672 13.555 -7.418 1 96.81 76 ARG A CA 1
ATOM 566 C C . ARG A 1 76 ? 15.133 14.453 -8.562 1 96.81 76 ARG A C 1
ATOM 568 O O . ARG A 1 76 ? 15.773 13.984 -9.508 1 96.81 76 ARG A O 1
ATOM 575 N N . VAL A 1 77 ? 14.773 15.68 -8.484 1 98.06 77 VAL A N 1
ATOM 576 C CA . VAL A 1 77 ? 15.211 16.672 -9.461 1 98.06 77 VAL A CA 1
ATOM 577 C C . VAL A 1 77 ? 16.188 17.656 -8.805 1 98.06 77 VAL A C 1
ATOM 579 O O . VAL A 1 77 ? 15.766 18.578 -8.109 1 98.06 77 VAL A O 1
ATOM 582 N N . SER A 1 78 ? 17.422 17.516 -9.047 1 97.5 78 SER A N 1
ATOM 583 C CA . SER A 1 78 ? 18.469 18.375 -8.5 1 97.5 78 SER A CA 1
ATOM 584 C C . SER A 1 78 ? 18.672 19.625 -9.359 1 97.5 78 SER A C 1
ATOM 586 O O . SER A 1 78 ? 18.844 19.531 -10.57 1 97.5 78 SER A O 1
ATOM 588 N N . CYS A 1 79 ? 18.641 20.75 -8.68 1 97.5 79 CYS A N 1
ATOM 589 C CA . CYS A 1 79 ? 18.688 22.016 -9.398 1 97.5 79 CYS A CA 1
ATOM 590 C C . CYS A 1 79 ? 19.719 22.953 -8.781 1 97.5 79 CYS A C 1
ATOM 592 O O . CYS A 1 79 ? 19.953 22.906 -7.574 1 97.5 79 CYS A O 1
ATOM 594 N N . ARG A 1 80 ? 20.219 23.797 -9.648 1 95.75 80 ARG A N 1
ATOM 595 C CA . ARG A 1 80 ? 20.969 24.969 -9.211 1 95.75 80 ARG A CA 1
ATOM 596 C C . ARG A 1 80 ? 20.094 26.219 -9.172 1 95.75 80 ARG A C 1
ATOM 598 O O . ARG A 1 80 ? 19.25 26.406 -10.055 1 95.75 80 ARG A O 1
ATOM 605 N N . VAL A 1 81 ? 20.219 26.938 -8.133 1 91 81 VAL A N 1
ATOM 606 C CA . VAL A 1 81 ? 19.469 28.188 -8.008 1 91 81 VAL A CA 1
ATOM 607 C C . VAL A 1 81 ? 20.438 29.359 -7.824 1 91 81 VAL A C 1
ATOM 609 O O . VAL A 1 81 ? 21.656 29.141 -7.668 1 91 81 VAL A O 1
ATOM 612 N N . GLY A 1 82 ? 19.922 30.578 -7.941 1 84.62 82 GLY A N 1
ATOM 613 C CA . GLY A 1 82 ? 20.75 31.75 -7.777 1 84.62 82 GLY A CA 1
ATOM 614 C C . GLY A 1 82 ? 21.312 31.891 -6.379 1 84.62 82 GLY A C 1
ATOM 615 O O . GLY A 1 82 ? 20.859 31.234 -5.445 1 84.62 82 GLY A O 1
ATOM 616 N N . VAL A 1 83 ? 22.25 32.75 -6.281 1 83.5 83 VAL A N 1
ATOM 617 C CA . VAL A 1 83 ? 22.969 32.938 -5.02 1 83.5 83 VAL A CA 1
ATOM 618 C C . VAL A 1 83 ? 22.172 33.906 -4.137 1 83.5 83 VAL A C 1
ATOM 620 O O . VAL A 1 83 ? 21.719 34.969 -4.598 1 83.5 83 VAL A O 1
ATOM 623 N N . ALA A 1 84 ? 22.016 33.531 -2.93 1 90.94 84 ALA A N 1
ATOM 624 C CA . ALA A 1 84 ? 21.297 34.344 -1.95 1 90.94 84 ALA A CA 1
ATOM 625 C C . ALA A 1 84 ? 22.219 35.438 -1.354 1 90.94 84 ALA A C 1
ATOM 627 O O . ALA A 1 84 ? 23.406 35.156 -1.122 1 90.94 84 ALA A O 1
ATOM 628 N N . ASP A 1 85 ? 21.734 36.625 -1.197 1 92.38 85 ASP A N 1
ATOM 629 C CA . ASP A 1 85 ? 22.359 37.656 -0.391 1 92.38 85 ASP A CA 1
ATOM 630 C C . ASP A 1 85 ? 21.906 37.594 1.061 1 92.38 85 ASP A C 1
ATOM 632 O O . ASP A 1 85 ? 20.906 38.219 1.433 1 92.38 85 ASP A O 1
ATOM 636 N N . GLY A 1 86 ? 22.609 36.844 1.924 1 91.94 86 GLY A N 1
ATOM 637 C CA . GLY A 1 86 ? 22.219 36.594 3.301 1 91.94 86 GLY A CA 1
ATOM 638 C C . GLY A 1 86 ? 21.656 35.188 3.514 1 91.94 86 GLY A C 1
ATOM 639 O O . GLY A 1 86 ? 22.078 34.25 2.859 1 91.94 86 GLY A O 1
ATOM 640 N N . GLN A 1 87 ? 20.766 35.094 4.473 1 95.5 87 GLN A N 1
ATOM 641 C CA . GLN A 1 87 ? 20.203 33.781 4.828 1 95.5 87 GLN A CA 1
ATOM 642 C C . GLN A 1 87 ? 19.078 33.406 3.875 1 95.5 87 GLN A C 1
ATOM 644 O O . GLN A 1 87 ? 18.438 34.281 3.277 1 95.5 87 GLN A O 1
ATOM 649 N N . ILE A 1 88 ? 18.922 32.156 3.697 1 97.19 88 ILE A N 1
ATOM 650 C CA . ILE A 1 88 ? 17.75 31.594 3.041 1 97.19 88 ILE A CA 1
ATOM 651 C C . ILE A 1 88 ? 16.734 31.156 4.09 1 97.19 88 ILE A C 1
ATOM 653 O O . ILE A 1 88 ? 17.062 30.375 4.996 1 97.19 88 ILE A O 1
ATOM 657 N N . LEU A 1 89 ? 15.586 31.719 4 1 98.5 89 LEU A N 1
ATOM 658 C CA . LEU A 1 89 ? 14.508 31.281 4.879 1 98.5 89 LEU A CA 1
ATOM 659 C C . LEU A 1 89 ? 13.805 30.047 4.305 1 98.5 89 LEU A C 1
ATOM 661 O O . LEU A 1 89 ? 13.391 30.047 3.141 1 98.5 89 LEU A O 1
ATOM 665 N N . ALA A 1 90 ? 13.719 29 5.094 1 98.69 90 ALA A N 1
ATOM 666 C CA . ALA A 1 90 ? 13.016 27.781 4.715 1 98.69 90 ALA A CA 1
ATOM 667 C C . ALA A 1 90 ? 11.867 27.484 5.676 1 98.69 90 ALA A C 1
ATOM 669 O O . ALA A 1 90 ? 12.047 27.516 6.895 1 98.69 90 ALA A O 1
ATOM 670 N N . LEU A 1 91 ? 10.711 27.297 5.145 1 98.75 91 LEU A N 1
ATOM 671 C CA . LEU A 1 91 ? 9.617 26.719 5.918 1 98.75 91 LEU A CA 1
ATOM 672 C C . LEU A 1 91 ? 9.484 25.234 5.637 1 98.75 91 LEU A C 1
ATOM 674 O O . LEU A 1 91 ? 9.188 24.828 4.508 1 98.75 91 LEU A O 1
ATOM 678 N N . TYR A 1 92 ? 9.719 24.406 6.66 1 98 92 TYR A N 1
ATOM 679 C CA . TYR A 1 92 ? 9.758 22.969 6.418 1 98 92 TYR A CA 1
ATOM 680 C C . TYR A 1 92 ? 8.898 22.219 7.43 1 98 92 TYR A C 1
ATOM 682 O O . TYR A 1 92 ? 8.617 22.734 8.516 1 98 92 TYR A O 1
ATOM 690 N N . GLN A 1 93 ? 8.43 21.109 7.035 1 96.38 93 GLN A N 1
ATOM 691 C CA . GLN A 1 93 ? 7.723 20.203 7.938 1 96.38 93 GLN A CA 1
ATOM 692 C C . GLN A 1 93 ? 8.688 19.516 8.898 1 96.38 93 GLN A C 1
ATOM 694 O O . GLN A 1 93 ? 9.586 18.781 8.477 1 96.38 93 GLN A O 1
ATOM 699 N N . HIS A 1 94 ? 8.641 19.781 10.18 1 91.94 94 HIS A N 1
ATOM 700 C CA . HIS A 1 94 ? 9.602 19.234 11.141 1 91.94 94 HIS A CA 1
ATOM 701 C C . HIS A 1 94 ? 8.992 18.094 11.938 1 91.94 94 HIS A C 1
ATOM 703 O O . HIS A 1 94 ? 9.711 17.328 12.586 1 91.94 94 HIS A O 1
ATOM 709 N N . LYS A 1 95 ? 7.781 17.922 11.969 1 87.62 95 LYS A N 1
ATOM 710 C CA . LYS A 1 95 ? 7.031 16.797 12.547 1 87.62 95 LYS A CA 1
ATOM 711 C C . LYS A 1 95 ? 5.992 16.281 11.555 1 87.62 95 LYS A C 1
ATOM 713 O O . LYS A 1 95 ? 6.047 16.594 10.367 1 87.62 95 LYS A O 1
ATOM 718 N N . GLU A 1 96 ? 5.156 15.516 12.023 1 85.62 96 GLU A N 1
ATOM 719 C CA . GLU A 1 96 ? 4.215 14.828 11.141 1 85.62 96 GLU A CA 1
ATOM 720 C C . GLU A 1 96 ? 3.283 15.82 10.453 1 85.62 96 GLU A C 1
ATOM 722 O O . GLU A 1 96 ? 2.934 15.641 9.281 1 85.62 96 GLU A O 1
ATOM 727 N N . TRP A 1 97 ? 2.957 16.828 11.234 1 92.25 97 TRP A N 1
ATOM 728 C CA . TRP A 1 97 ? 1.935 17.672 10.625 1 92.25 97 TRP A CA 1
ATOM 729 C C . TRP A 1 97 ? 2.197 19.141 10.914 1 92.25 97 TRP A C 1
ATOM 731 O O . TRP A 1 97 ? 1.329 19.984 10.695 1 92.25 97 TRP A O 1
ATOM 741 N N . TRP A 1 98 ? 3.396 19.484 11.398 1 96.19 98 TRP A N 1
ATOM 742 C CA . TRP A 1 98 ? 3.691 20.875 11.703 1 96.19 98 TRP A CA 1
ATOM 743 C C . TRP A 1 98 ? 4.871 21.391 10.875 1 96.19 98 TRP A C 1
ATOM 745 O O . TRP A 1 98 ? 5.754 20.609 10.508 1 96.19 98 TRP A O 1
ATOM 755 N N . MET A 1 99 ? 4.855 22.594 10.648 1 97.94 99 MET A N 1
ATOM 756 C CA . MET A 1 99 ? 5.957 23.266 9.953 1 97.94 99 MET A CA 1
ATOM 757 C C . MET A 1 99 ? 6.621 24.297 10.852 1 97.94 99 MET A C 1
ATOM 759 O O . MET A 1 99 ? 6.008 24.781 11.805 1 97.94 99 MET A O 1
ATOM 763 N N . ARG A 1 100 ? 7.84 24.641 10.594 1 98.19 100 ARG A N 1
ATOM 764 C CA . ARG A 1 100 ? 8.594 25.672 11.281 1 98.19 100 ARG A CA 1
ATOM 765 C C . ARG A 1 100 ? 9.641 26.297 10.359 1 98.19 100 ARG A C 1
ATOM 767 O O . ARG A 1 100 ? 9.961 25.719 9.312 1 98.19 100 ARG A O 1
ATOM 774 N N . PRO A 1 101 ? 10.133 27.453 10.703 1 98.5 101 PRO A N 1
ATOM 775 C CA . PRO A 1 101 ? 11.172 28.094 9.875 1 98.5 101 PRO A CA 1
ATOM 776 C C . PRO A 1 101 ? 12.57 27.578 10.195 1 98.5 101 PRO A C 1
ATOM 778 O O . PRO A 1 101 ? 12.82 27.078 11.297 1 98.5 101 PRO A O 1
ATOM 781 N N . ALA A 1 102 ? 13.383 27.625 9.273 1 98.25 102 ALA A N 1
ATOM 782 C CA . ALA A 1 102 ? 14.836 27.484 9.398 1 98.25 102 ALA A CA 1
ATOM 783 C C . ALA A 1 102 ? 15.562 28.578 8.602 1 98.25 102 ALA A C 1
ATOM 785 O O . ALA A 1 102 ? 15.094 28.984 7.543 1 98.25 102 ALA A O 1
ATOM 786 N N . TRP A 1 103 ? 16.625 29.078 9.141 1 98.12 103 TRP A N 1
ATOM 787 C CA . TRP A 1 103 ? 17.5 30.047 8.469 1 98.12 103 TRP A CA 1
ATOM 788 C C . TRP A 1 103 ? 18.797 29.375 8.031 1 98.12 103 TRP A C 1
ATOM 790 O O . TRP A 1 103 ? 19.594 28.938 8.875 1 98.12 103 TRP A O 1
ATOM 800 N N . CYS A 1 104 ? 18.984 29.375 6.703 1 97.56 104 CYS A N 1
ATOM 801 C CA . CYS A 1 104 ? 20.094 28.609 6.137 1 97.56 104 CYS A CA 1
ATOM 802 C C . CYS A 1 104 ? 21.125 29.531 5.512 1 97.56 104 CYS A C 1
ATOM 804 O O . CYS A 1 104 ? 20.797 30.359 4.656 1 97.56 104 CYS A O 1
ATOM 806 N N . SER A 1 105 ? 22.422 29.297 5.844 1 95.69 105 SER A N 1
ATOM 807 C CA . SER A 1 105 ? 23.5 30.094 5.266 1 95.69 105 SER A CA 1
ATOM 808 C C . SER A 1 105 ? 23.938 29.547 3.914 1 95.69 105 SER A C 1
ATOM 810 O O . SER A 1 105 ? 24.562 30.25 3.121 1 95.69 105 SER A O 1
ATOM 812 N N . ALA A 1 106 ? 23.609 28.266 3.781 1 95.38 106 ALA A N 1
ATOM 813 C CA . ALA A 1 106 ? 23.906 27.578 2.527 1 95.38 106 ALA A CA 1
ATOM 814 C C . ALA A 1 106 ? 22.797 26.609 2.162 1 95.38 106 ALA A C 1
ATOM 816 O O . ALA A 1 106 ? 22.047 26.141 3.035 1 95.38 106 ALA A O 1
ATOM 817 N N . PRO A 1 107 ? 22.703 26.281 0.867 1 95.69 107 PRO A N 1
ATOM 818 C CA . PRO A 1 107 ? 21.656 25.344 0.448 1 95.69 107 PRO A CA 1
ATOM 819 C C . PRO A 1 107 ? 21.734 24.016 1.178 1 95.69 107 PRO A C 1
ATOM 821 O O . PRO A 1 107 ? 20.703 23.406 1.467 1 95.69 107 PRO A O 1
ATOM 824 N N . THR A 1 108 ? 22.906 23.531 1.547 1 96.06 108 THR A N 1
ATOM 825 C CA . THR A 1 108 ? 23.078 22.234 2.18 1 96.06 108 THR A CA 1
ATOM 826 C C . THR A 1 108 ? 22.375 22.188 3.529 1 96.06 108 THR A C 1
ATOM 828 O O . THR A 1 108 ? 22.141 21.109 4.082 1 96.06 108 THR A O 1
ATOM 831 N N . GLN A 1 109 ? 21.969 23.312 4.055 1 97 109 GLN A N 1
ATOM 832 C CA . GLN A 1 109 ? 21.344 23.391 5.371 1 97 109 GLN A CA 1
ATOM 833 C C . GLN A 1 109 ? 19.828 23.344 5.254 1 97 109 GLN A C 1
ATOM 835 O O . GLN A 1 109 ? 19.125 23.281 6.266 1 97 109 GLN A O 1
ATOM 840 N N . ILE A 1 110 ? 19.328 23.453 4.027 1 97.88 110 ILE A N 1
ATOM 841 C CA . ILE A 1 110 ? 17.891 23.406 3.82 1 97.88 110 ILE A CA 1
ATOM 842 C C . ILE A 1 110 ? 17.344 22.031 4.188 1 97.88 110 ILE A C 1
ATOM 844 O O . ILE A 1 110 ? 17.719 21.031 3.568 1 97.88 110 ILE A O 1
ATOM 848 N N . PRO A 1 111 ? 16.484 21.938 5.148 1 97.12 111 PRO A N 1
ATOM 849 C CA . PRO A 1 111 ? 16.016 20.625 5.594 1 97.12 111 PRO A CA 1
ATOM 850 C C . PRO A 1 111 ? 15.078 19.969 4.59 1 97.12 111 PRO A C 1
ATOM 852 O O . PRO A 1 111 ? 14.391 20.656 3.836 1 97.12 111 PRO A O 1
ATOM 855 N N . PHE A 1 112 ? 15.07 18.688 4.617 1 95.62 112 PHE A N 1
ATOM 856 C CA . PHE A 1 112 ? 14.039 17.969 3.875 1 95.62 112 PHE A CA 1
ATOM 857 C C . PHE A 1 112 ? 12.648 18.344 4.391 1 95.62 112 PHE A C 1
ATOM 859 O O . PHE A 1 112 ? 12.461 18.531 5.59 1 95.62 112 PHE A O 1
ATOM 866 N N . GLY A 1 113 ? 11.719 18.312 3.527 1 96.88 113 GLY A N 1
ATOM 867 C CA . GLY A 1 113 ? 10.352 18.656 3.9 1 96.88 113 GLY A CA 1
ATOM 868 C C . GLY A 1 113 ? 10.039 20.125 3.758 1 96.88 113 GLY A C 1
ATOM 869 O O . GLY A 1 113 ? 8.969 20.578 4.176 1 96.88 113 GLY A O 1
ATOM 870 N N . THR A 1 114 ? 11 20.875 3.191 1 98.44 114 THR A N 1
ATOM 871 C CA . THR A 1 114 ? 10.773 22.297 2.965 1 98.44 114 THR A CA 1
ATOM 872 C C . THR A 1 114 ? 9.68 22.516 1.926 1 98.44 114 THR A C 1
ATOM 874 O O . THR A 1 114 ? 9.664 21.859 0.882 1 98.44 114 THR A O 1
ATOM 877 N N . GLN A 1 115 ? 8.805 23.453 2.223 1 98.62 115 GLN A N 1
ATOM 878 C CA . GLN A 1 115 ? 7.68 23.734 1.34 1 98.62 115 GLN A CA 1
ATOM 879 C C . GLN A 1 115 ? 7.801 25.125 0.735 1 98.62 115 GLN A C 1
ATOM 881 O O . GLN A 1 115 ? 7.203 25.422 -0.306 1 98.62 115 GLN A O 1
ATOM 886 N N . LEU A 1 116 ? 8.562 26 1.334 1 98.88 116 LEU A N 1
ATOM 887 C CA . LEU A 1 116 ? 8.789 27.344 0.828 1 98.88 116 LEU A CA 1
ATOM 888 C C . LEU A 1 116 ? 10.219 27.797 1.111 1 98.88 116 LEU A C 1
ATOM 890 O O . LEU A 1 116 ? 10.719 27.641 2.225 1 98.88 116 LEU A O 1
ATOM 894 N N . LEU A 1 117 ? 10.844 28.281 0.141 1 98.62 117 LEU A N 1
ATOM 895 C CA . LEU A 1 117 ? 12.117 28.969 0.249 1 98.62 117 LEU A CA 1
ATOM 896 C C . LEU A 1 117 ? 11.961 30.453 -0.11 1 98.62 117 LEU A C 1
ATOM 898 O O . LEU A 1 117 ? 11.227 30.797 -1.035 1 98.62 117 LEU A O 1
ATOM 902 N N . LEU A 1 118 ? 12.641 31.281 0.616 1 98.25 118 LEU A N 1
ATOM 903 C CA . LEU A 1 118 ? 12.656 32.719 0.372 1 98.25 118 LEU A CA 1
ATOM 904 C C . LEU A 1 118 ? 14.047 33.312 0.61 1 98.25 118 LEU A C 1
ATOM 906 O O . LEU A 1 118 ? 14.664 33.031 1.644 1 98.25 118 LEU A O 1
ATOM 910 N N . TRP A 1 119 ? 14.539 34 -0.356 1 97.06 119 TRP A N 1
ATOM 911 C CA . TRP A 1 119 ? 15.828 34.656 -0.148 1 97.06 119 TRP A CA 1
ATOM 912 C C . TRP A 1 119 ? 15.93 35.938 -0.963 1 97.06 119 TRP A C 1
ATOM 914 O O . TRP A 1 119 ? 15.172 36.156 -1.913 1 97.06 119 TRP A O 1
ATOM 924 N N . ARG A 1 120 ? 16.781 3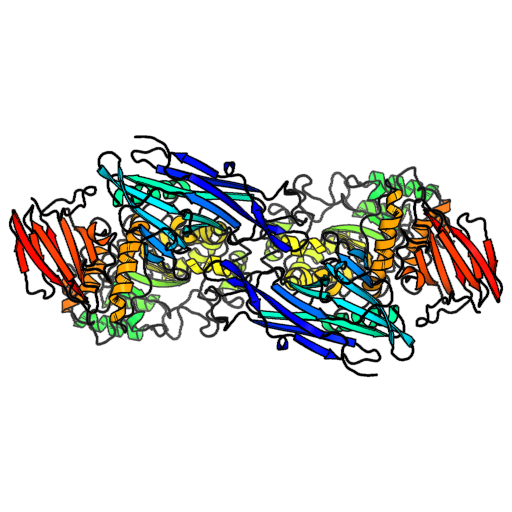6.781 -0.507 1 96.38 120 ARG A N 1
ATOM 925 C CA . ARG A 1 120 ? 17.109 38.031 -1.177 1 96.38 120 ARG A CA 1
ATOM 926 C C . ARG A 1 120 ? 18.312 37.844 -2.094 1 96.38 120 ARG A C 1
ATOM 928 O O . ARG A 1 120 ? 19.188 37.031 -1.829 1 96.38 120 ARG A O 1
ATOM 935 N N . TRP A 1 121 ? 18.266 38.625 -3.16 1 93 121 TRP A N 1
ATOM 936 C CA . TRP A 1 121 ? 19.438 38.625 -4.031 1 93 121 TRP A CA 1
ATOM 937 C C . TRP A 1 121 ? 19.594 40 -4.699 1 93 121 TRP A C 1
ATOM 939 O O . TRP A 1 121 ? 18.656 40.812 -4.703 1 93 121 TRP A O 1
ATOM 949 N N . LYS A 1 122 ? 20.797 40.25 -5.145 1 90.94 122 LYS A N 1
ATOM 950 C CA . LYS A 1 122 ? 21.109 41.531 -5.801 1 90.94 122 LYS A CA 1
ATOM 951 C C . LYS A 1 122 ? 21.266 41.344 -7.305 1 90.94 122 LYS A C 1
ATOM 953 O O . LYS A 1 122 ? 22 40.469 -7.754 1 90.94 122 LYS A O 1
ATOM 958 N N . GLY A 1 123 ? 20.5 42.188 -7.973 1 80.06 123 GLY A N 1
ATOM 959 C CA . GLY A 1 123 ? 20.672 42.219 -9.422 1 80.06 123 GLY A CA 1
ATOM 960 C C . GLY A 1 123 ? 21.953 42.875 -9.875 1 80.06 123 GLY A C 1
ATOM 961 O O . GLY A 1 123 ? 22.734 43.344 -9.055 1 80.06 123 GLY A O 1
ATOM 962 N N . ARG A 1 124 ? 22.281 42.906 -11.141 1 76.69 124 ARG A N 1
ATOM 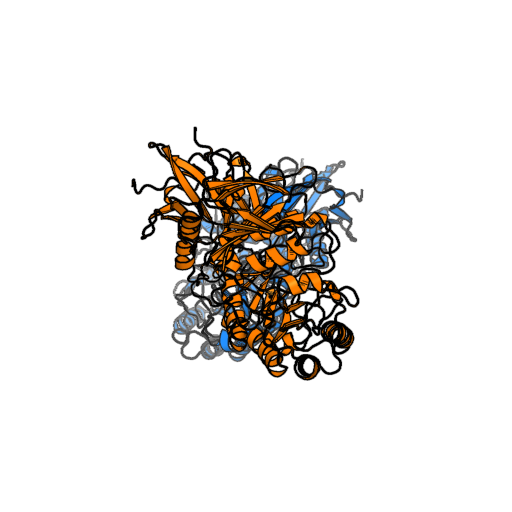963 C CA . ARG A 1 124 ? 23.453 43.5 -11.734 1 76.69 124 ARG A CA 1
ATOM 964 C C . ARG A 1 124 ? 23.484 45 -11.469 1 76.69 124 ARG A C 1
ATOM 966 O O . ARG A 1 124 ? 24.562 45.625 -11.438 1 76.69 124 ARG A O 1
ATOM 973 N N . ASP A 1 125 ? 22.297 45.594 -11.328 1 85 125 ASP A N 1
ATOM 974 C CA . ASP A 1 125 ? 22.156 47.031 -11.062 1 85 125 ASP A CA 1
ATOM 975 C C . ASP A 1 125 ? 22.141 47.312 -9.562 1 85 125 ASP A C 1
ATOM 977 O O . ASP A 1 125 ? 21.75 48.375 -9.141 1 85 125 ASP A O 1
ATOM 981 N N . ASP A 1 126 ? 22.312 46.375 -8.82 1 85.44 126 ASP A N 1
ATOM 982 C CA . ASP A 1 126 ? 22.391 46.438 -7.363 1 85.44 126 ASP A CA 1
ATOM 983 C C . ASP A 1 126 ? 21 46.594 -6.75 1 85.44 126 ASP A C 1
ATOM 985 O O . ASP A 1 126 ? 20.875 46.906 -5.562 1 85.44 126 ASP A O 1
ATOM 989 N N . SER A 1 127 ? 20.062 46.344 -7.562 1 89.31 127 SER A N 1
ATOM 990 C CA . SER A 1 127 ? 18.703 46.312 -7.035 1 89.31 127 SER A CA 1
ATOM 991 C C . SER A 1 127 ? 18.438 45.062 -6.203 1 89.31 127 SER A C 1
ATOM 993 O O . SER A 1 127 ? 18.922 44 -6.543 1 89.31 127 SER A O 1
ATOM 995 N N . VAL A 1 128 ? 17.75 45.375 -5.09 1 90.69 128 VAL A N 1
ATOM 996 C CA . VAL A 1 128 ? 17.391 44.25 -4.23 1 90.69 128 VAL A CA 1
ATOM 997 C C . VAL A 1 128 ? 16.141 43.562 -4.758 1 90.69 128 VAL A C 1
ATOM 999 O O . VAL A 1 128 ? 15.133 44.219 -5.043 1 90.69 128 VAL A O 1
ATOM 1002 N N . ARG A 1 129 ? 16.234 42.281 -4.93 1 92.25 129 ARG A N 1
ATOM 1003 C CA . ARG A 1 129 ? 15.109 41.438 -5.355 1 92.25 129 ARG A CA 1
ATOM 1004 C C . ARG A 1 129 ? 14.938 40.25 -4.434 1 92.25 129 ARG A C 1
ATOM 1006 O O . ARG A 1 129 ? 15.828 39.906 -3.652 1 92.25 129 ARG A O 1
ATOM 1013 N N . TRP A 1 130 ? 13.727 39.719 -4.504 1 95.31 130 TRP A N 1
ATOM 1014 C CA . TRP A 1 130 ? 13.398 38.562 -3.684 1 95.31 130 TRP A CA 1
ATOM 1015 C C . TRP A 1 130 ? 12.961 37.406 -4.551 1 95.31 130 TRP A C 1
ATOM 1017 O O . TRP A 1 130 ? 12.234 37.562 -5.531 1 95.31 130 TRP A O 1
ATOM 1027 N N . SER A 1 131 ? 13.477 36.219 -4.242 1 96.19 131 SER A N 1
ATOM 1028 C CA . SER A 1 131 ? 13.031 34.969 -4.891 1 96.19 131 SER A CA 1
ATOM 1029 C C . SER A 1 131 ? 12.336 34.062 -3.898 1 96.19 131 SER A C 1
ATOM 1031 O O . SER A 1 131 ? 12.727 33.969 -2.734 1 96.19 131 SER A O 1
ATOM 1033 N N . ALA A 1 132 ? 11.273 33.438 -4.371 1 97.75 132 ALA A N 1
ATOM 1034 C CA . ALA A 1 132 ? 10.57 32.406 -3.625 1 97.75 132 ALA A CA 1
ATOM 1035 C C . ALA A 1 132 ? 10.469 31.125 -4.445 1 97.75 132 ALA A C 1
ATOM 1037 O O . ALA A 1 132 ? 10.25 31.172 -5.656 1 97.75 132 ALA A O 1
ATOM 1038 N N . VAL A 1 133 ? 10.734 29.969 -3.848 1 98.5 133 VAL A N 1
ATOM 1039 C CA . VAL A 1 133 ? 10.461 28.656 -4.426 1 98.5 133 VAL A CA 1
ATOM 1040 C C . VAL A 1 133 ? 9.461 27.906 -3.549 1 98.5 133 VAL A C 1
ATOM 1042 O O . VAL A 1 133 ? 9.68 27.75 -2.346 1 98.5 133 VAL A O 1
ATOM 1045 N N . LEU A 1 134 ? 8.422 27.516 -4.156 1 98.75 134 LEU A N 1
ATOM 1046 C CA . LEU A 1 134 ? 7.309 26.859 -3.473 1 98.75 134 LEU A CA 1
ATOM 1047 C C . LEU A 1 134 ? 7.09 25.453 -4.016 1 98.75 134 LEU A C 1
ATOM 1049 O O . LEU A 1 134 ? 6.91 25.266 -5.219 1 98.75 134 LEU A O 1
ATOM 1053 N N . ALA A 1 135 ? 7.18 24.438 -3.113 1 98.62 135 ALA A N 1
ATOM 1054 C CA . ALA A 1 135 ? 6.793 23.094 -3.492 1 98.62 135 ALA A CA 1
ATOM 1055 C C . ALA A 1 135 ? 5.277 22.906 -3.42 1 98.62 135 ALA A C 1
ATOM 1057 O O . ALA A 1 135 ? 4.59 23.672 -2.736 1 98.62 135 ALA A O 1
ATOM 1058 N N . VAL A 1 136 ? 4.777 21.938 -4.164 1 98.31 136 VAL A N 1
ATOM 1059 C CA . VAL A 1 136 ? 3.328 21.766 -4.195 1 98.31 136 VAL A CA 1
ATOM 1060 C C . VAL A 1 136 ? 2.982 20.281 -4.105 1 98.31 136 VAL A C 1
ATOM 1062 O O . VAL A 1 136 ? 3.809 19.422 -4.422 1 98.31 136 VAL A O 1
ATOM 1065 N N . CYS A 1 137 ? 1.881 19.969 -3.514 1 97.88 137 CYS A N 1
ATOM 1066 C CA . CYS A 1 137 ? 1.231 18.672 -3.66 1 97.88 137 CYS A CA 1
ATOM 1067 C C . CYS A 1 137 ? 0.031 18.766 -4.594 1 97.88 137 CYS A C 1
ATOM 1069 O O . CYS A 1 137 ? -0.978 19.391 -4.258 1 97.88 137 CYS A O 1
ATOM 1071 N N . ASP A 1 138 ? 0.162 18.203 -5.754 1 95.81 138 ASP A N 1
ATOM 1072 C CA . ASP A 1 138 ? -0.998 18.188 -6.641 1 95.81 138 ASP A CA 1
ATOM 1073 C C . ASP A 1 138 ? -1.828 16.922 -6.426 1 95.81 138 ASP A C 1
ATOM 1075 O O . ASP A 1 138 ? -1.741 16.281 -5.371 1 95.81 138 ASP A O 1
ATOM 1079 N N . ALA A 1 139 ? -2.75 16.594 -7.324 1 91.19 139 ALA A N 1
ATOM 1080 C CA . ALA A 1 139 ? -3.717 15.516 -7.117 1 91.19 139 ALA A CA 1
ATOM 1081 C C . ALA A 1 139 ? -3.033 14.148 -7.141 1 91.19 139 ALA A C 1
ATOM 1083 O O . ALA A 1 139 ? -3.615 13.148 -6.719 1 91.19 139 ALA A O 1
ATOM 1084 N N . ASN A 1 140 ? -1.759 14.086 -7.504 1 85.38 140 ASN A N 1
ATOM 1085 C CA . ASN A 1 140 ? -1.129 12.789 -7.734 1 85.38 140 ASN A CA 1
ATOM 1086 C C . ASN A 1 140 ? 0.056 12.57 -6.797 1 85.38 140 ASN A C 1
ATOM 1088 O O . ASN A 1 140 ? 0.297 11.453 -6.348 1 85.38 140 ASN A O 1
ATOM 1092 N N . ALA A 1 141 ? 0.804 13.672 -6.633 1 95.56 141 ALA A N 1
ATOM 1093 C CA . ALA A 1 141 ? 2.086 13.516 -5.949 1 95.56 141 ALA A CA 1
ATOM 1094 C C . ALA A 1 141 ? 2.398 14.727 -5.078 1 95.56 141 ALA A C 1
ATOM 1096 O O . ALA A 1 141 ? 1.905 15.828 -5.332 1 95.56 141 ALA A O 1
ATOM 1097 N N . ARG A 1 142 ? 3.156 14.445 -4.07 1 97 142 ARG A N 1
ATOM 1098 C CA . ARG A 1 142 ? 3.688 15.469 -3.172 1 97 142 ARG A CA 1
ATOM 1099 C C . ARG A 1 142 ? 5.145 15.781 -3.496 1 97 142 ARG A C 1
ATOM 1101 O O . ARG A 1 142 ? 5.918 14.875 -3.83 1 97 142 ARG A O 1
ATOM 1108 N N . THR A 1 143 ? 5.473 17.016 -3.467 1 98.38 143 THR A N 1
ATOM 1109 C CA . THR A 1 143 ? 6.859 17.438 -3.66 1 98.38 143 THR A CA 1
ATOM 1110 C C . THR A 1 143 ? 7.41 18.094 -2.396 1 98.38 143 THR A C 1
ATOM 1112 O O . THR A 1 143 ? 6.734 18.922 -1.779 1 98.38 143 THR A O 1
ATOM 1115 N N . ASP A 1 144 ? 8.578 17.641 -1.983 1 97.69 144 ASP A N 1
ATOM 1116 C CA . ASP A 1 144 ? 9.359 18.266 -0.918 1 97.69 144 ASP A CA 1
ATOM 1117 C C . ASP A 1 144 ? 10.68 18.797 -1.451 1 97.69 144 ASP A C 1
ATOM 1119 O O . ASP A 1 144 ? 11.172 18.344 -2.486 1 97.69 144 ASP A O 1
ATOM 1123 N N . ILE A 1 145 ? 11.203 19.781 -0.77 1 98.25 145 ILE A N 1
ATOM 1124 C CA . ILE A 1 145 ? 12.492 20.328 -1.147 1 98.25 145 ILE A CA 1
ATOM 1125 C C . ILE A 1 145 ? 13.531 20 -0.073 1 98.25 145 ILE A C 1
ATOM 1127 O O . ILE A 1 145 ? 13.227 20.031 1.121 1 98.25 145 ILE A O 1
ATOM 1131 N N . ARG A 1 146 ? 14.695 19.688 -0.464 1 97 146 ARG A N 1
ATOM 1132 C CA . ARG A 1 146 ? 15.883 19.656 0.389 1 97 146 ARG A CA 1
ATOM 1133 C C . ARG A 1 146 ? 17.062 20.312 -0.306 1 97 146 ARG A C 1
ATOM 1135 O O . ARG A 1 146 ? 17.031 20.547 -1.516 1 97 146 ARG A O 1
ATOM 1142 N N . GLY A 1 147 ? 18.078 20.688 0.552 1 96.62 147 GLY A N 1
ATOM 1143 C CA . GLY A 1 147 ? 19.297 21.219 -0.014 1 96.62 147 GLY A CA 1
ATOM 1144 C C . GLY A 1 147 ? 20.391 20.188 -0.196 1 96.62 147 GLY A C 1
ATOM 1145 O O . GLY A 1 147 ? 20.359 19.141 0.453 1 96.62 147 GLY A O 1
ATOM 1146 N N . ASP A 1 148 ? 21.203 20.438 -1.139 1 91.69 148 ASP A N 1
ATOM 1147 C CA . ASP A 1 148 ? 22.406 19.641 -1.329 1 91.69 148 ASP A CA 1
ATOM 1148 C C . ASP A 1 148 ? 23.578 20.516 -1.819 1 91.69 148 ASP A C 1
ATOM 1150 O O . ASP A 1 148 ? 23.5 21.734 -1.767 1 91.69 148 ASP A O 1
ATOM 1154 N N . GLU A 1 149 ? 24.656 19.875 -2.221 1 91.06 149 GLU A N 1
ATOM 1155 C CA . GLU A 1 149 ? 25.875 20.578 -2.611 1 91.06 149 GLU A CA 1
ATOM 1156 C C . GLU A 1 149 ? 25.656 21.375 -3.896 1 91.06 149 GLU A C 1
ATOM 1158 O O . GLU A 1 149 ? 26.312 22.391 -4.121 1 91.06 149 GLU A O 1
ATOM 1163 N N . GLN A 1 150 ? 24.703 21 -4.641 1 88.44 150 GLN A N 1
ATOM 1164 C CA . GLN A 1 150 ? 24.484 21.641 -5.938 1 88.44 150 GLN A CA 1
ATOM 1165 C C . GLN A 1 150 ? 23.453 22.75 -5.832 1 88.44 150 GLN A C 1
ATOM 1167 O O . GLN A 1 150 ? 23.406 23.656 -6.676 1 88.44 150 GLN A O 1
ATOM 1172 N N . GLY A 1 151 ? 22.672 22.719 -4.879 1 95.94 151 GLY A N 1
ATOM 1173 C CA . GLY A 1 151 ? 21.578 23.672 -4.715 1 95.94 151 GLY A CA 1
ATOM 1174 C C . GLY A 1 151 ? 20.406 23.094 -3.953 1 95.94 151 GLY A C 1
ATOM 1175 O O . GLY A 1 151 ? 20.516 22.766 -2.773 1 95.94 151 GLY A O 1
ATOM 1176 N N . ILE A 1 152 ? 19.266 22.984 -4.75 1 97.75 152 ILE A N 1
ATOM 1177 C CA . ILE A 1 152 ? 18.078 22.406 -4.121 1 97.75 152 ILE A CA 1
ATOM 1178 C C . ILE A 1 152 ? 17.641 21.172 -4.898 1 97.75 152 ILE A C 1
ATOM 1180 O O . ILE A 1 152 ? 17.938 21.031 -6.086 1 97.75 152 ILE A O 1
ATOM 1184 N N . THR A 1 153 ? 17.016 20.25 -4.211 1 97.81 153 THR A N 1
ATOM 1185 C CA . THR A 1 153 ? 16.453 19.047 -4.812 1 97.81 153 THR A CA 1
ATOM 1186 C C . THR A 1 153 ? 14.961 18.953 -4.535 1 97.81 153 THR A C 1
ATOM 1188 O O . THR A 1 153 ? 14.539 18.984 -3.379 1 97.81 153 THR A O 1
ATOM 1191 N N . PHE A 1 154 ? 14.18 18.922 -5.613 1 98.12 154 PHE A N 1
ATOM 1192 C CA . PHE A 1 154 ? 12.781 18.562 -5.484 1 98.12 154 PHE A CA 1
ATOM 1193 C C . PHE A 1 154 ? 12.625 17.047 -5.367 1 98.12 154 PHE A C 1
ATOM 1195 O O . PHE A 1 154 ? 13.133 16.297 -6.207 1 98.12 154 PHE A O 1
ATOM 1202 N N . VAL A 1 155 ? 11.992 16.594 -4.348 1 97.44 155 VAL A N 1
ATOM 1203 C CA . VAL A 1 155 ? 11.758 15.172 -4.109 1 97.44 155 VAL A CA 1
ATOM 1204 C C . VAL A 1 155 ? 10.266 14.867 -4.273 1 97.44 155 VAL A C 1
ATOM 1206 O O . VAL A 1 155 ? 9.438 15.367 -3.516 1 97.44 155 VAL A O 1
ATOM 1209 N N . VAL A 1 156 ? 9.977 14 -5.25 1 97.44 156 VAL A N 1
ATOM 1210 C CA . VAL A 1 156 ? 8.586 13.68 -5.574 1 97.44 156 VAL A CA 1
ATOM 1211 C C . VAL A 1 156 ? 8.219 12.328 -4.961 1 97.44 156 VAL A C 1
ATOM 1213 O O . VAL A 1 156 ? 8.953 11.352 -5.102 1 97.44 156 VAL A O 1
ATOM 1216 N N . SER A 1 157 ? 7.105 12.273 -4.281 1 96.12 157 SER A N 1
ATOM 1217 C CA . SER A 1 157 ? 6.574 11.055 -3.684 1 96.12 157 SER A CA 1
ATOM 1218 C C . SER A 1 157 ? 5.098 10.875 -4.02 1 96.12 157 SER A C 1
ATOM 1220 O O . SER A 1 157 ? 4.34 11.852 -4.055 1 96.12 157 SER A O 1
ATOM 1222 N N . SER A 1 158 ? 4.672 9.664 -4.207 1 93.81 158 SER A N 1
ATOM 1223 C CA . SER A 1 158 ? 3.275 9.414 -4.543 1 93.81 158 SER A CA 1
ATOM 1224 C C . SER A 1 158 ? 2.504 8.883 -3.338 1 93.81 158 SER A C 1
ATOM 1226 O O . SER A 1 158 ? 1.282 9.023 -3.266 1 93.81 158 SER A O 1
ATOM 1228 N N . ASN A 1 159 ? 3.209 8.227 -2.404 1 92.5 159 ASN A N 1
ATOM 1229 C CA . ASN A 1 159 ? 2.609 7.578 -1.241 1 92.5 159 ASN A CA 1
ATOM 1230 C C . ASN A 1 159 ? 1.961 6.25 -1.611 1 92.5 159 ASN A C 1
ATOM 1232 O O . ASN A 1 159 ? 1.52 5.504 -0.735 1 92.5 159 ASN A O 1
ATOM 1236 N N . ARG A 1 160 ? 1.861 5.938 -2.854 1 90.81 160 ARG A N 1
ATOM 1237 C CA . ARG A 1 160 ? 1.2 4.738 -3.355 1 90.81 160 ARG A CA 1
ATOM 1238 C C . ARG A 1 160 ? 2.193 3.818 -4.055 1 90.81 160 ARG A C 1
ATOM 1240 O O . ARG A 1 160 ? 3.059 4.281 -4.801 1 90.81 160 ARG A O 1
ATOM 1247 N N . MET A 1 161 ? 2.072 2.555 -3.859 1 88.38 161 MET A N 1
ATOM 1248 C CA . MET A 1 161 ? 2.922 1.598 -4.562 1 88.38 161 MET A CA 1
ATOM 1249 C C . MET A 1 161 ? 2.336 1.251 -5.926 1 88.38 161 MET A C 1
ATOM 1251 O O . MET A 1 161 ? 1.144 1.447 -6.164 1 88.38 161 MET A O 1
ATOM 1255 N N . GLY A 1 162 ? 3.182 0.791 -6.852 1 85.06 162 GLY A N 1
ATOM 1256 C CA . GLY A 1 162 ? 2.74 0.259 -8.133 1 85.06 162 GLY A CA 1
ATOM 1257 C C . GLY A 1 162 ? 2.662 1.312 -9.219 1 85.06 162 GLY A C 1
ATOM 1258 O O . GLY A 1 162 ? 2.215 1.028 -10.336 1 85.06 162 GLY A O 1
ATOM 1259 N N . MET A 1 163 ? 3.127 2.488 -8.891 1 89.38 163 MET A N 1
ATOM 1260 C CA . MET A 1 163 ? 3.051 3.553 -9.891 1 89.38 163 MET A CA 1
ATOM 1261 C C . MET A 1 163 ? 4.105 3.361 -10.977 1 89.38 163 MET A C 1
ATOM 1263 O O . MET A 1 163 ? 5.289 3.199 -10.672 1 89.38 163 MET A O 1
ATOM 1267 N N . THR A 1 164 ? 3.648 3.375 -12.242 1 89.88 164 THR A N 1
ATOM 1268 C CA . THR A 1 164 ? 4.586 3.203 -13.344 1 89.88 164 THR A CA 1
ATOM 1269 C C . THR A 1 164 ? 4.785 4.516 -14.094 1 89.88 164 THR A C 1
ATOM 1271 O O . THR A 1 164 ? 5.594 4.59 -15.023 1 89.88 164 THR A O 1
ATOM 1274 N N . ARG A 1 165 ? 4.074 5.516 -13.773 1 91.75 165 ARG A N 1
ATOM 1275 C CA . ARG A 1 165 ? 4.141 6.852 -14.352 1 91.75 165 ARG A CA 1
ATOM 1276 C C . ARG A 1 165 ? 4.023 7.922 -13.273 1 91.75 165 ARG A C 1
ATOM 1278 O O . ARG A 1 165 ? 3.215 7.793 -12.352 1 91.75 165 ARG A O 1
ATOM 1285 N N . ILE A 1 166 ? 4.859 8.914 -13.297 1 94.44 166 ILE A N 1
ATOM 1286 C CA . ILE A 1 166 ? 4.785 10.078 -12.414 1 94.44 166 ILE A CA 1
ATOM 1287 C C . ILE A 1 166 ? 4.594 11.344 -13.25 1 94.44 166 ILE A C 1
ATOM 1289 O O . ILE A 1 166 ? 5.41 11.648 -14.125 1 94.44 166 ILE A O 1
ATOM 1293 N N . GLU A 1 167 ? 3.549 11.906 -13.148 1 95.88 167 GLU A N 1
ATOM 1294 C CA . GLU A 1 167 ? 3.244 13.25 -13.633 1 95.88 167 GLU A CA 1
ATOM 1295 C C . GLU A 1 167 ? 2.908 14.188 -12.477 1 95.88 167 GLU A C 1
ATOM 1297 O O . GLU A 1 167 ? 1.866 14.047 -11.836 1 95.88 167 GLU A O 1
ATOM 1302 N N . ALA A 1 168 ? 3.809 15.133 -12.227 1 97.19 168 ALA A N 1
ATOM 1303 C CA . ALA A 1 168 ? 3.648 15.93 -11.016 1 97.19 168 ALA A CA 1
ATOM 1304 C C . ALA A 1 168 ? 4.059 17.375 -11.25 1 97.19 168 ALA A C 1
ATOM 1306 O O . ALA A 1 168 ? 5 17.656 -12 1 97.19 168 ALA A O 1
ATOM 1307 N N . THR A 1 169 ? 3.32 18.281 -10.703 1 97.88 169 THR A N 1
ATOM 1308 C CA . THR A 1 169 ? 3.809 19.641 -10.516 1 97.88 169 THR A CA 1
ATOM 1309 C C . THR A 1 169 ? 4.793 19.703 -9.352 1 97.88 169 THR A C 1
ATOM 1311 O O . THR A 1 169 ? 4.43 19.406 -8.211 1 97.88 169 THR A O 1
ATOM 1314 N N . LEU A 1 170 ? 6.008 20.062 -9.672 1 98.31 170 LEU A N 1
ATOM 1315 C CA . LEU A 1 170 ? 7.02 20.156 -8.625 1 98.31 170 LEU A CA 1
ATOM 1316 C C . LEU A 1 170 ? 6.77 21.375 -7.734 1 98.31 170 LEU A C 1
ATOM 1318 O O . LEU A 1 170 ? 6.816 21.266 -6.508 1 98.31 170 LEU A O 1
ATOM 1322 N N . GLY A 1 171 ? 6.57 22.453 -8.406 1 98.25 171 GLY A N 1
ATOM 1323 C CA . GLY A 1 171 ? 6.391 23.703 -7.676 1 98.25 171 GLY A CA 1
ATOM 1324 C C . GLY A 1 171 ? 6.496 24.938 -8.562 1 98.25 171 GLY A C 1
ATOM 1325 O O . GLY A 1 171 ? 6.312 24.844 -9.773 1 98.25 171 GLY A O 1
ATOM 1326 N N . PHE A 1 172 ? 6.672 26.078 -7.91 1 98.19 172 PHE A N 1
ATOM 1327 C CA . PHE A 1 172 ? 6.738 27.375 -8.578 1 98.19 172 PHE A CA 1
ATOM 1328 C C . PHE A 1 172 ? 7.906 28.188 -8.047 1 98.19 172 PHE A C 1
ATOM 1330 O O . PHE A 1 172 ? 8.266 28.078 -6.871 1 98.19 172 PHE A O 1
ATOM 1337 N N . MET A 1 173 ? 8.43 28.953 -8.875 1 97.81 173 MET A N 1
ATOM 1338 C CA . MET A 1 173 ? 9.422 29.953 -8.5 1 97.81 173 MET A CA 1
ATOM 1339 C C . MET A 1 173 ? 8.961 31.359 -8.922 1 97.81 173 MET A C 1
ATOM 1341 O O . MET A 1 173 ? 8.391 31.531 -10 1 97.81 173 MET A O 1
ATOM 1345 N N . ALA A 1 174 ? 9.211 32.312 -8.062 1 96.69 174 ALA A N 1
ATOM 1346 C CA . ALA A 1 174 ? 8.883 33.688 -8.375 1 96.69 174 ALA A CA 1
ATOM 1347 C C . ALA A 1 174 ? 10.039 34.625 -8.008 1 96.69 174 ALA A C 1
ATOM 1349 O O . ALA A 1 174 ? 10.836 34.312 -7.121 1 96.69 174 ALA A O 1
ATOM 1350 N N . SER A 1 175 ? 10.188 35.656 -8.703 1 93.69 175 SER A N 1
ATOM 1351 C CA . SER A 1 175 ? 11.062 36.781 -8.406 1 93.69 175 SER A CA 1
ATOM 1352 C C . SER A 1 175 ? 10.281 38.094 -8.375 1 93.69 175 SER A C 1
ATOM 1354 O O . SER A 1 175 ? 9.516 38.406 -9.297 1 93.69 175 SER A O 1
ATOM 1356 N N . ALA A 1 176 ? 10.469 38.875 -7.301 1 93.5 176 ALA A N 1
ATOM 1357 C CA . ALA A 1 176 ? 9.703 40.094 -7.129 1 93.5 176 ALA A CA 1
ATOM 1358 C C . ALA A 1 176 ? 10.5 41.125 -6.355 1 93.5 176 ALA A C 1
ATOM 1360 O O . ALA A 1 176 ? 11.625 40.875 -5.914 1 93.5 176 ALA A O 1
ATOM 1361 N N . GLU A 1 177 ? 9.898 42.312 -6.234 1 91.94 177 GLU A N 1
ATOM 1362 C CA . GLU A 1 177 ? 10.57 43.438 -5.586 1 91.94 177 GLU A CA 1
ATOM 1363 C C . GLU A 1 177 ? 10.508 43.312 -4.066 1 91.94 177 GLU A C 1
ATOM 1365 O O . GLU A 1 177 ? 11.352 43.875 -3.361 1 91.94 177 GLU A O 1
ATOM 1370 N N . THR A 1 178 ? 9.508 42.656 -3.545 1 94.25 178 THR A N 1
ATOM 1371 C CA . THR A 1 178 ? 9.359 42.469 -2.107 1 94.25 178 THR A CA 1
ATOM 1372 C C . THR A 1 178 ? 9.195 41 -1.783 1 94.25 178 THR A C 1
ATOM 1374 O O . THR A 1 178 ? 8.773 40.219 -2.639 1 94.25 178 THR A O 1
ATOM 1377 N N . PRO A 1 179 ? 9.586 40.594 -0.608 1 96.25 179 PRO A N 1
ATOM 1378 C CA . PRO A 1 179 ? 9.43 39.188 -0.246 1 96.25 179 PRO A CA 1
ATOM 1379 C C . PRO A 1 179 ? 7.973 38.719 -0.243 1 96.25 179 PRO A C 1
ATOM 1381 O O . PRO A 1 179 ? 7.672 37.594 -0.641 1 96.25 179 PRO A O 1
ATOM 1384 N N . TYR A 1 180 ? 7.043 39.625 0.074 1 96.12 180 TYR A N 1
ATOM 1385 C CA . TYR A 1 180 ? 5.625 39.312 0.199 1 96.12 180 TYR A CA 1
ATOM 1386 C C . TYR A 1 180 ? 5.004 39.031 -1.168 1 96.12 180 TYR A C 1
ATOM 1388 O O . TYR A 1 180 ? 4.219 38.125 -1.334 1 96.12 180 TYR A O 1
ATOM 1396 N N . ARG A 1 181 ? 5.41 39.844 -2.125 1 95.06 181 ARG A N 1
ATOM 1397 C CA . ARG A 1 181 ? 4.918 39.656 -3.486 1 95.06 181 ARG A CA 1
ATOM 1398 C C . ARG A 1 181 ? 5.449 38.375 -4.09 1 95.06 181 ARG A C 1
ATOM 1400 O O . ARG A 1 181 ? 4.746 37.688 -4.848 1 95.06 181 ARG A O 1
ATOM 1407 N N . ALA A 1 182 ? 6.699 38.062 -3.799 1 96.12 182 ALA A N 1
ATOM 1408 C CA . ALA A 1 182 ? 7.281 36.812 -4.305 1 96.12 182 ALA A CA 1
ATOM 1409 C C . ALA A 1 182 ? 6.508 35.594 -3.803 1 96.12 182 ALA A C 1
ATOM 1411 O O . ALA A 1 182 ? 6.168 34.719 -4.582 1 96.12 182 ALA A O 1
ATOM 1412 N N . VAL A 1 183 ? 6.184 35.562 -2.516 1 97.81 183 VAL A N 1
ATOM 1413 C CA . VAL A 1 183 ? 5.449 34.469 -1.919 1 97.81 183 VAL A CA 1
ATOM 1414 C C . VAL A 1 183 ? 4.027 34.438 -2.475 1 97.81 183 VAL A C 1
ATOM 1416 O O . VAL A 1 183 ? 3.531 33.375 -2.869 1 97.81 183 VAL A O 1
ATOM 1419 N N . GLN A 1 184 ? 3.41 35.594 -2.541 1 96.56 184 GLN A N 1
ATOM 1420 C CA . GLN A 1 184 ? 2.037 35.688 -3.025 1 96.56 184 GLN A CA 1
ATOM 1421 C C . GLN A 1 184 ? 1.922 35.188 -4.461 1 96.56 184 GLN A C 1
ATOM 1423 O O . GLN A 1 184 ? 0.958 34.5 -4.809 1 96.56 184 GLN A O 1
ATOM 1428 N N . ALA A 1 185 ? 2.885 35.562 -5.281 1 96.38 185 ALA A N 1
ATOM 1429 C CA . ALA A 1 185 ? 2.869 35.125 -6.684 1 96.38 185 ALA A CA 1
ATOM 1430 C C . ALA A 1 185 ? 2.939 33.625 -6.805 1 96.38 185 ALA A C 1
ATOM 1432 O O . ALA A 1 185 ? 2.197 33.031 -7.586 1 96.38 185 ALA A O 1
ATOM 1433 N N . CYS A 1 186 ? 3.789 32.969 -6.035 1 97.5 186 CYS A N 1
ATOM 1434 C CA . CYS A 1 186 ? 3.908 31.531 -6.039 1 97.5 186 CYS A CA 1
ATOM 1435 C C . CYS A 1 186 ? 2.619 30.875 -5.559 1 97.5 186 CYS A C 1
ATOM 1437 O O . CYS A 1 186 ? 2.131 29.922 -6.176 1 97.5 186 CYS A O 1
ATOM 1439 N N . VAL A 1 187 ? 2.084 31.391 -4.477 1 98 187 VAL A N 1
ATOM 1440 C CA . VAL A 1 187 ? 0.907 30.797 -3.859 1 98 187 VAL A CA 1
ATOM 1441 C C . VAL A 1 187 ? -0.292 30.922 -4.797 1 98 187 VAL A C 1
ATOM 1443 O O . VAL A 1 187 ? -1.081 29.984 -4.938 1 98 187 VAL A O 1
ATOM 1446 N N . SER A 1 188 ? -0.403 32.094 -5.398 1 96.69 188 SER A N 1
ATOM 1447 C CA . SER A 1 188 ? -1.498 32.312 -6.34 1 96.69 188 SER A CA 1
ATOM 1448 C C . SER A 1 188 ? -1.419 31.328 -7.512 1 96.69 188 SER A C 1
ATOM 1450 O O . SER A 1 188 ? -2.436 30.766 -7.93 1 96.69 188 SER A O 1
ATOM 1452 N N . ALA A 1 189 ? -0.249 31.141 -8.016 1 97.19 189 ALA A N 1
ATOM 1453 C CA . ALA A 1 189 ? -0.058 30.203 -9.117 1 97.19 189 ALA A CA 1
ATOM 1454 C C . ALA A 1 189 ? -0.385 28.781 -8.68 1 97.19 189 ALA A C 1
ATOM 1456 O O . ALA A 1 189 ? -1.05 28.031 -9.414 1 97.19 189 ALA A O 1
ATOM 1457 N N . ALA A 1 190 ? 0.061 28.406 -7.531 1 97.75 190 ALA A N 1
ATOM 1458 C CA . ALA A 1 190 ? -0.186 27.062 -7.004 1 97.75 190 ALA A CA 1
ATOM 1459 C C . ALA A 1 190 ? -1.674 26.828 -6.754 1 97.75 190 ALA A C 1
ATOM 1461 O O . ALA A 1 190 ? -2.197 25.75 -7.027 1 97.75 190 ALA A O 1
ATOM 1462 N N . ALA A 1 191 ? -2.332 27.844 -6.188 1 97.38 191 ALA A N 1
ATOM 1463 C CA . ALA A 1 191 ? -3.771 27.766 -5.957 1 97.38 191 ALA A CA 1
ATOM 1464 C C . ALA A 1 191 ? -4.527 27.562 -7.266 1 97.38 191 ALA A C 1
ATOM 1466 O O . ALA A 1 191 ? -5.496 26.797 -7.324 1 97.38 191 ALA A O 1
ATOM 1467 N N . GLY A 1 192 ? -4.109 28.266 -8.273 1 95.44 192 GLY A N 1
ATOM 1468 C CA . GLY A 1 192 ? -4.691 28.062 -9.594 1 95.44 192 GLY A CA 1
ATOM 1469 C C . GLY A 1 192 ? -4.512 26.656 -10.109 1 95.44 192 GLY A C 1
ATOM 1470 O O . GLY A 1 192 ? -5.441 26.078 -10.68 1 95.44 192 GLY A O 1
ATOM 1471 N N . ARG A 1 193 ? -3.381 26.125 -9.891 1 95.12 193 ARG A N 1
ATOM 1472 C CA . ARG A 1 193 ? -3.053 24.797 -10.367 1 95.12 193 ARG A CA 1
ATOM 1473 C C . ARG A 1 193 ? -3.865 23.734 -9.625 1 95.12 193 ARG A C 1
ATOM 1475 O O . ARG A 1 193 ? -4.293 22.75 -10.211 1 95.12 193 ARG A O 1
ATOM 1482 N N . THR A 1 194 ? -4.023 23.844 -8.305 1 95.62 194 THR A N 1
ATOM 1483 C CA . THR A 1 194 ? -4.703 22.844 -7.492 1 95.62 194 THR A CA 1
ATOM 1484 C C . THR A 1 194 ? -6.207 23.109 -7.453 1 95.62 194 THR A C 1
ATOM 1486 O O . THR A 1 194 ? -6.98 22.266 -7.016 1 95.62 194 THR A O 1
ATOM 1489 N N . GLY A 1 195 ? -6.617 24.297 -7.812 1 95 195 GLY A N 1
ATOM 1490 C CA . GLY A 1 195 ? -8.031 24.609 -7.914 1 95 195 GLY A CA 1
ATOM 1491 C C . GLY A 1 195 ? -8.633 25.062 -6.598 1 95 195 GLY A C 1
ATOM 1492 O O . GLY A 1 195 ? -9.844 24.938 -6.387 1 95 195 GLY A O 1
ATOM 1493 N N . ILE A 1 196 ? -7.789 25.562 -5.672 1 96.19 196 ILE A N 1
ATOM 1494 C CA . ILE A 1 196 ? -8.352 25.984 -4.395 1 96.19 196 ILE A CA 1
ATOM 1495 C C . ILE A 1 196 ? -8.391 27.516 -4.328 1 96.19 196 ILE A C 1
ATOM 1497 O O . ILE A 1 196 ? -7.695 28.203 -5.082 1 96.19 196 ILE A O 1
ATOM 1501 N N . SER A 1 197 ? -9.18 28.016 -3.408 1 96.25 197 SER A N 1
ATOM 1502 C CA . SER A 1 197 ? -9.297 29.453 -3.189 1 96.25 197 SER A CA 1
ATOM 1503 C C . SER A 1 197 ? -8.227 29.953 -2.225 1 96.25 197 SER A C 1
ATOM 1505 O O . SER A 1 197 ? -7.891 29.281 -1.255 1 96.25 197 SER A O 1
ATOM 1507 N N . THR A 1 198 ? -7.711 31.125 -2.514 1 97.06 198 THR A N 1
ATOM 1508 C CA . THR A 1 198 ? -6.844 31.797 -1.554 1 97.06 198 THR A CA 1
ATOM 1509 C C . THR A 1 198 ? -7.668 32.469 -0.469 1 97.06 198 THR A C 1
ATOM 1511 O O . THR A 1 198 ? -8.891 32.562 -0.573 1 97.06 198 THR A O 1
ATOM 1514 N N . ARG A 1 199 ? -7.047 32.969 0.501 1 96.44 199 ARG A N 1
ATOM 1515 C CA . ARG A 1 199 ? -7.695 33.625 1.642 1 96.44 199 ARG A CA 1
ATOM 1516 C C . ARG A 1 199 ? -8.516 34.812 1.2 1 96.44 199 ARG A C 1
ATOM 1518 O O . ARG A 1 199 ? -9.586 35.094 1.752 1 96.44 199 ARG A O 1
ATOM 1525 N N . ARG A 1 200 ? -8.117 35.562 0.232 1 93.94 200 ARG A N 1
ATOM 1526 C CA . ARG A 1 200 ? -8.75 36.781 -0.22 1 93.94 200 ARG A CA 1
ATOM 1527 C C . ARG A 1 200 ? -10.156 36.5 -0.747 1 93.94 200 ARG A C 1
ATOM 1529 O O . ARG A 1 200 ? -11 37.406 -0.788 1 93.94 200 ARG A O 1
ATOM 1536 N N . ARG A 1 201 ? -10.359 35.281 -1.051 1 94.5 201 ARG A N 1
ATOM 1537 C CA . ARG A 1 201 ? -11.672 34.906 -1.548 1 94.5 201 ARG A CA 1
ATOM 1538 C C . ARG A 1 201 ? -12.516 34.281 -0.439 1 94.5 201 ARG A C 1
ATOM 1540 O O . ARG A 1 201 ? -13.594 33.719 -0.699 1 94.5 201 ARG A O 1
ATOM 1547 N N . LYS A 1 202 ? -11.992 34.344 0.737 1 92.94 202 LYS A N 1
ATOM 1548 C CA . LYS A 1 202 ? -12.664 33.781 1.901 1 92.94 202 LYS A CA 1
ATOM 1549 C C . LYS A 1 202 ? -12.992 34.844 2.93 1 92.94 202 LYS A C 1
ATOM 1551 O O . LYS A 1 202 ? -12.25 35.812 3.07 1 92.94 202 LYS A O 1
ATOM 1556 N N . SER A 1 203 ? -14.062 34.688 3.572 1 91.44 203 SER A N 1
ATOM 1557 C CA . SER A 1 203 ? -14.406 35.594 4.668 1 91.44 203 SER A CA 1
ATOM 1558 C C . SER A 1 203 ? -14.078 34.969 6.02 1 91.44 203 SER A C 1
ATOM 1560 O O . SER A 1 203 ? -14.25 33.75 6.215 1 91.44 203 SER A O 1
ATOM 1562 N N . PHE A 1 204 ? -13.578 35.781 6.867 1 93.31 204 PHE A N 1
ATOM 1563 C CA . PHE A 1 204 ? -13.422 35.281 8.234 1 93.31 204 PHE A CA 1
ATOM 1564 C C . PHE A 1 204 ? -14.773 34.938 8.836 1 93.31 204 PHE A C 1
ATOM 1566 O O . PHE A 1 204 ? -15.734 35.719 8.727 1 93.31 204 PHE A O 1
ATOM 1573 N N . PRO A 1 205 ? -14.883 33.812 9.461 1 92.94 205 PRO A N 1
ATOM 1574 C CA . PRO A 1 205 ? -16.203 33.406 9.977 1 92.94 205 PRO A CA 1
ATOM 1575 C C . PRO A 1 205 ? -16.656 34.281 11.148 1 92.94 205 PRO A C 1
ATOM 1577 O O . PRO A 1 205 ? -15.953 34.375 12.156 1 92.94 205 PRO A O 1
ATOM 1580 N N . ASP A 1 206 ? -17.828 34.719 11.109 1 91.5 206 ASP A N 1
ATOM 1581 C CA . ASP A 1 206 ? -18.422 35.531 12.172 1 91.5 206 ASP A CA 1
ATOM 1582 C C . ASP A 1 206 ? -18.5 34.75 13.477 1 91.5 206 ASP A C 1
ATOM 1584 O O . ASP A 1 206 ? -18.391 35.312 14.562 1 91.5 206 ASP A O 1
ATOM 1588 N N . ASN A 1 207 ? -18.625 33.469 13.344 1 94.12 207 ASN A N 1
ATOM 1589 C CA . ASN A 1 207 ? -18.781 32.594 14.5 1 94.12 207 ASN A CA 1
ATOM 1590 C C . ASN A 1 207 ? -17.547 32.625 15.398 1 94.12 207 ASN A C 1
ATOM 1592 O O . ASN A 1 207 ? -17.609 32.188 16.562 1 94.12 207 ASN A O 1
ATOM 1596 N N . LEU A 1 208 ? -16.453 33.156 14.828 1 94.19 208 LEU A N 1
ATOM 1597 C CA . LEU A 1 208 ? -15.188 33.125 15.562 1 94.19 208 LEU A CA 1
ATOM 1598 C C . LEU A 1 208 ? -14.695 34.562 15.844 1 94.19 208 LEU A C 1
ATOM 1600 O O . LEU A 1 208 ? -13.531 34.75 16.203 1 94.19 208 LEU A O 1
ATOM 1604 N N . SER A 1 209 ? -15.477 35.594 15.727 1 90.56 209 SER A N 1
ATOM 1605 C CA . SER A 1 209 ? -15.039 36.969 15.703 1 90.56 209 SER A CA 1
ATOM 1606 C C . SER A 1 209 ? -14.875 37.531 17.125 1 90.56 209 SER A C 1
ATOM 1608 O O . SER A 1 209 ? -14.117 38.469 17.344 1 90.56 209 SER A O 1
ATOM 1610 N N . GLY A 1 210 ? -15.547 37.031 18.141 1 93 210 GLY A N 1
ATOM 1611 C CA . GLY A 1 210 ? -15.391 37.5 19.516 1 93 210 GLY A CA 1
ATOM 1612 C C . GLY A 1 210 ? -14.344 36.719 20.281 1 93 210 GLY A C 1
ATOM 1613 O O . GLY A 1 210 ? -13.625 35.906 19.719 1 93 210 GLY A O 1
ATOM 1614 N N . LEU A 1 211 ? -14.211 37.062 21.578 1 96.19 211 LEU A N 1
ATOM 1615 C CA . LEU A 1 211 ? -13.312 36.312 22.453 1 96.19 211 LEU A CA 1
ATOM 1616 C C . LEU A 1 211 ? -13.875 34.906 22.734 1 96.19 211 LEU A C 1
ATOM 1618 O O . LEU A 1 211 ? -15.039 34.781 23.125 1 96.19 211 LEU A O 1
ATOM 1622 N N . GLY A 1 212 ? -13.102 33.938 22.469 1 96.81 212 GLY A N 1
ATOM 1623 C CA . GLY A 1 212 ? -13.531 32.562 22.703 1 96.81 212 GLY A CA 1
ATOM 1624 C C . GLY A 1 212 ? -12.836 31.906 23.891 1 96.81 212 GLY A C 1
ATOM 1625 O O . GLY A 1 212 ? -11.891 32.469 24.453 1 96.81 212 GLY A O 1
ATOM 1626 N N . TRP A 1 213 ? -13.344 30.797 24.328 1 98.44 213 TRP A N 1
ATOM 1627 C CA . TRP A 1 213 ? -12.734 29.938 25.359 1 98.44 213 TRP A CA 1
ATOM 1628 C C . TRP A 1 213 ? -12.734 28.484 24.906 1 98.44 213 TRP A C 1
ATOM 1630 O O . TRP A 1 213 ? -13.758 27.969 24.453 1 98.44 213 TRP A O 1
ATOM 1640 N N . CYS A 1 214 ? -11.594 27.844 24.953 1 98.75 214 CYS A N 1
ATOM 1641 C CA . CYS A 1 214 ? -11.414 26.438 24.609 1 98.75 214 CYS A CA 1
ATOM 1642 C C . CYS A 1 214 ? -11.133 25.609 25.859 1 98.75 214 CYS A C 1
ATOM 1644 O O . CYS A 1 214 ? -10.398 26.031 26.734 1 98.75 214 CYS A O 1
ATOM 1646 N N . THR A 1 215 ? -11.586 24.406 25.891 1 98.75 215 THR A N 1
ATOM 1647 C CA . THR A 1 215 ? -11.531 23.594 27.094 1 98.75 215 THR A CA 1
ATOM 1648 C C . THR A 1 215 ? -10.195 22.859 27.188 1 98.75 215 THR A C 1
ATOM 1650 O O . THR A 1 215 ? -9.852 22.328 28.25 1 98.75 215 THR A O 1
ATOM 1653 N N . TRP A 1 216 ? -9.375 22.797 26.25 1 98.38 216 TRP A N 1
ATOM 1654 C CA . TRP A 1 216 ? -8.273 21.844 26.141 1 98.38 216 TRP A CA 1
ATOM 1655 C C . TRP A 1 216 ? -7.234 22.094 27.234 1 98.38 216 TRP A C 1
ATOM 1657 O O . TRP A 1 216 ? -6.945 21.219 28.047 1 98.38 216 TRP A O 1
ATOM 1667 N N . ASP A 1 217 ? -6.68 23.25 27.297 1 97.81 217 ASP A N 1
ATOM 1668 C CA . ASP A 1 217 ? -5.625 23.484 28.266 1 97.81 217 ASP A CA 1
ATOM 1669 C C . ASP A 1 217 ? -6.219 23.734 29.656 1 97.81 217 ASP A C 1
ATOM 1671 O O . ASP A 1 217 ? -5.48 23.844 30.641 1 97.81 217 ASP A O 1
ATOM 1675 N N . SER A 1 218 ? -7.504 23.797 29.75 1 97.06 218 SER A N 1
ATOM 1676 C CA . SER A 1 218 ? -8.219 23.953 31.016 1 97.06 218 SER A CA 1
ATOM 1677 C C . SER A 1 218 ? -8.609 22.594 31.594 1 97.06 218 SER A C 1
ATOM 1679 O O . SER A 1 218 ? -8.375 22.344 32.781 1 97.06 218 SER A O 1
ATOM 1681 N N . LEU A 1 219 ? -9.133 21.688 30.734 1 97.38 219 LEU A N 1
ATOM 1682 C CA . LEU A 1 219 ? -9.805 20.484 31.25 1 97.38 219 LEU A CA 1
ATOM 1683 C C . LEU A 1 219 ? -9.227 19.234 30.609 1 97.38 219 LEU A C 1
ATOM 1685 O O . LEU A 1 219 ? -9.43 18.125 31.125 1 97.38 219 LEU A O 1
ATOM 1689 N N . GLY A 1 220 ? -8.539 19.375 29.547 1 96 220 GLY A N 1
ATOM 1690 C CA . GLY A 1 220 ? -8.039 18.203 28.828 1 96 220 GLY A CA 1
ATOM 1691 C C . GLY A 1 220 ? -9.141 17.25 28.406 1 96 220 GLY A C 1
ATOM 1692 O O . GLY A 1 220 ? -10.234 17.688 28.031 1 96 220 GLY A O 1
ATOM 1693 N N . GLN A 1 221 ? -8.82 15.953 28.375 1 95.5 221 GLN A N 1
ATOM 1694 C CA . GLN A 1 221 ? -9.766 14.945 27.906 1 95.5 221 GLN A CA 1
ATOM 1695 C C . GLN A 1 221 ? -10.812 14.633 28.984 1 95.5 221 GLN A C 1
ATOM 1697 O O . GLN A 1 221 ? -11.75 13.875 28.734 1 95.5 221 GLN A O 1
ATOM 1702 N N . ASP A 1 222 ? -10.711 15.289 30.094 1 94.94 222 ASP A N 1
ATOM 1703 C CA . ASP A 1 222 ? -11.68 15.078 31.156 1 94.94 222 ASP A CA 1
ATOM 1704 C C . ASP A 1 222 ? -12.789 16.125 31.109 1 94.94 222 ASP A C 1
ATOM 1706 O O . ASP A 1 222 ? -13.547 16.281 32.062 1 94.94 222 ASP A O 1
ATOM 1710 N N . VAL A 1 223 ? -12.891 16.812 30.078 1 98.38 223 VAL A N 1
ATOM 1711 C CA . VAL A 1 223 ? -13.906 17.844 29.891 1 98.38 223 VAL A CA 1
ATOM 1712 C C . VAL A 1 223 ? -15.289 17.25 30.141 1 98.38 223 VAL A C 1
ATOM 1714 O O . VAL A 1 223 ? -15.562 16.125 29.766 1 98.38 223 VAL A O 1
ATOM 1717 N N . ASN A 1 224 ? -16.141 17.953 30.844 1 98.31 224 ASN A N 1
ATOM 1718 C CA . ASN A 1 224 ? -17.531 17.594 31.094 1 98.31 224 ASN A CA 1
ATOM 1719 C C . ASN A 1 224 ? -18.406 18.844 31.281 1 98.31 224 ASN A C 1
ATOM 1721 O O . ASN A 1 224 ? -17.891 19.953 31.438 1 98.31 224 ASN A O 1
ATOM 1725 N N . GLU A 1 225 ? -19.688 18.656 31.25 1 98.5 225 GLU A N 1
ATOM 1726 C CA . GLU A 1 225 ? -20.641 19.75 31.312 1 98.5 225 GLU A CA 1
ATOM 1727 C C . GLU A 1 225 ? -20.469 20.562 32.594 1 98.5 225 GLU A C 1
ATOM 1729 O O . GLU A 1 225 ? -20.453 21.797 32.562 1 98.5 225 GLU A O 1
ATOM 1734 N N . ARG A 1 226 ? -20.359 19.891 33.688 1 98.25 226 ARG A N 1
ATOM 1735 C CA . ARG A 1 226 ? -20.266 20.562 34.969 1 98.25 226 ARG A CA 1
ATOM 1736 C C . ARG A 1 226 ? -19.094 21.531 35.031 1 98.25 226 ARG A C 1
ATOM 1738 O O . ARG A 1 226 ? -19.25 22.688 35.438 1 98.25 226 ARG A O 1
ATOM 1745 N N . GLN A 1 227 ? -17.984 21.125 34.656 1 98.56 227 GLN A N 1
ATOM 1746 C CA . GLN A 1 227 ? -16.766 21.938 34.719 1 98.56 227 GLN A CA 1
ATOM 1747 C C . GLN A 1 227 ? -16.859 23.094 33.719 1 98.56 227 GLN A C 1
ATOM 1749 O O . GLN A 1 227 ? -16.328 24.188 34 1 98.56 227 GLN A O 1
ATOM 1754 N N . ILE A 1 228 ? -17.469 22.891 32.625 1 98.88 228 ILE A N 1
ATOM 1755 C CA . ILE A 1 228 ? -17.688 23.969 31.656 1 98.88 228 ILE A CA 1
ATOM 1756 C C . ILE A 1 228 ? -18.562 25.062 32.281 1 98.88 228 ILE A C 1
ATOM 1758 O O . ILE A 1 228 ? -18.219 26.25 32.219 1 98.88 228 ILE A O 1
ATOM 1762 N N . ILE A 1 229 ? -19.656 24.656 32.906 1 98.62 229 ILE A N 1
ATOM 1763 C CA . ILE A 1 229 ? -20.594 25.594 33.5 1 98.62 229 ILE A CA 1
ATOM 1764 C C . ILE A 1 229 ? -19.922 26.359 34.625 1 98.62 229 ILE A C 1
ATOM 1766 O O . ILE A 1 229 ? -20.109 27.578 34.75 1 98.62 229 ILE A O 1
ATOM 1770 N N . GLU A 1 230 ? -19.125 25.656 35.406 1 98.62 230 GLU A N 1
ATOM 1771 C CA . GLU A 1 230 ? -18.406 26.297 36.5 1 98.62 230 GLU A CA 1
ATOM 1772 C C . GLU A 1 230 ? -17.469 27.375 35.969 1 98.62 230 GLU A C 1
ATOM 1774 O O . GLU A 1 230 ? -17.406 28.484 36.531 1 98.62 230 GLU A O 1
ATOM 1779 N N . LYS A 1 231 ? -16.766 27.141 35 1 98.69 231 LYS A N 1
ATOM 1780 C CA . LYS A 1 231 ? -15.82 28.109 34.438 1 98.69 231 LYS A CA 1
ATOM 1781 C C . LYS A 1 231 ? -16.562 29.281 33.812 1 98.69 231 LYS A C 1
ATOM 1783 O O . LYS A 1 231 ? -16.141 30.438 33.938 1 98.69 231 LYS A O 1
ATOM 1788 N N . MET A 1 232 ? -17.641 29.016 33.094 1 98.56 232 MET A N 1
ATOM 1789 C CA . MET A 1 232 ? -18.438 30.078 32.5 1 98.56 232 MET A CA 1
ATOM 1790 C C . MET A 1 232 ? -19.031 30.984 33.562 1 98.56 232 MET A C 1
ATOM 1792 O O . MET A 1 232 ? -19.156 32.188 33.344 1 98.56 232 MET A O 1
ATOM 1796 N N . GLN A 1 233 ? -19.438 30.359 34.656 1 98.44 233 GLN A N 1
ATOM 1797 C CA . GLN A 1 233 ? -19.922 31.172 35.781 1 98.44 233 GLN A CA 1
ATOM 1798 C C . GLN A 1 233 ? -18.844 32.125 36.281 1 98.44 233 GLN A C 1
ATOM 1800 O O . GLN A 1 233 ? -19.125 33.281 36.562 1 98.44 233 GLN A O 1
ATOM 1805 N N . GLU A 1 234 ? -17.703 31.625 36.375 1 98.44 234 GLU A N 1
ATOM 1806 C CA . GLU A 1 234 ? -16.594 32.469 36.781 1 98.44 234 GLU A CA 1
ATOM 1807 C C . GLU A 1 234 ? -16.406 33.656 35.844 1 98.44 234 GLU A C 1
ATOM 1809 O O . GLU A 1 234 ? -16.25 34.781 36.281 1 98.44 234 GLU A O 1
ATOM 1814 N N . PHE A 1 235 ? -16.344 33.406 34.5 1 97.12 235 PHE A N 1
ATOM 1815 C CA . PHE A 1 235 ? -16.219 34.5 33.531 1 97.12 235 PHE A CA 1
ATOM 1816 C C . PHE A 1 235 ? -17.328 35.531 33.719 1 97.12 235 PHE A C 1
ATOM 1818 O O . PHE A 1 235 ? -17.062 36.719 33.688 1 97.12 235 PHE A O 1
ATOM 1825 N N . HIS A 1 236 ? -18.484 35 33.938 1 96.12 236 HIS A N 1
ATOM 1826 C CA . HIS A 1 236 ? -19.641 35.875 34.125 1 96.12 236 HIS A CA 1
ATOM 1827 C C . HIS A 1 236 ? -19.453 36.75 35.375 1 96.12 236 HIS A C 1
ATOM 1829 O O . HIS A 1 236 ? -19.703 37.969 35.312 1 96.12 236 HIS A O 1
ATOM 1835 N N . ASP A 1 237 ? -19.031 36.156 36.406 1 97.5 237 ASP A N 1
ATOM 1836 C CA . ASP A 1 237 ? -18.844 36.875 37.656 1 97.5 237 ASP A CA 1
ATOM 1837 C C . ASP A 1 237 ? -17.75 37.906 37.531 1 97.5 237 ASP A C 1
ATOM 1839 O O . ASP A 1 237 ? -17.797 38.938 38.188 1 97.5 237 ASP A O 1
ATOM 1843 N N . LEU A 1 238 ? -16.797 37.688 36.719 1 95.12 238 LEU A N 1
ATOM 1844 C CA . LEU A 1 238 ? -15.672 38.562 36.531 1 95.12 238 LEU A CA 1
ATOM 1845 C C . LEU A 1 238 ? -16 39.656 35.5 1 95.12 238 LEU A C 1
ATOM 1847 O O . LEU A 1 238 ? -15.203 40.562 35.281 1 95.12 238 LEU A O 1
ATOM 1851 N N . GLY A 1 239 ? -17.109 39.531 34.812 1 92.06 239 GLY A N 1
ATOM 1852 C CA . GLY A 1 239 ? -17.516 40.5 33.812 1 92.06 239 GLY A CA 1
ATOM 1853 C C . GLY A 1 239 ? -16.844 40.281 32.469 1 92.06 239 GLY A C 1
ATOM 1854 O O . GLY A 1 239 ? -16.703 41.219 31.688 1 92.06 239 GLY A O 1
ATOM 1855 N N . VAL A 1 240 ? -16.312 39.188 32.219 1 93.31 240 VAL A N 1
ATOM 1856 C CA . VAL A 1 240 ? -15.68 38.844 30.953 1 93.31 240 VAL A CA 1
ATOM 1857 C C . VAL A 1 240 ? -16.703 38.156 30.047 1 93.31 240 VAL A C 1
ATOM 1859 O O . VAL A 1 240 ? -17.219 37.062 30.375 1 93.31 240 VAL A O 1
ATOM 1862 N N . HIS A 1 241 ? -17.031 38.719 28.984 1 92.5 241 HIS A N 1
ATOM 1863 C CA . HIS A 1 241 ? -17.984 38.156 28.031 1 92.5 241 HIS A CA 1
ATOM 1864 C C . HIS A 1 241 ? -17.281 37.188 27.078 1 92.5 241 HIS A C 1
ATOM 1866 O O . HIS A 1 241 ? -16.375 37.594 26.328 1 92.5 241 HIS A O 1
ATOM 1872 N N . ILE A 1 242 ? -17.672 36 27.078 1 95.5 242 ILE A N 1
ATOM 1873 C CA . ILE A 1 242 ? -17.203 34.969 26.156 1 95.5 242 ILE A CA 1
ATOM 1874 C C . ILE A 1 242 ? -18.203 34.812 25.016 1 95.5 242 ILE A C 1
ATOM 1876 O O . ILE A 1 242 ? -19.344 34.406 25.234 1 95.5 242 ILE A O 1
ATOM 1880 N N . SER A 1 243 ? -17.766 35.062 23.797 1 95.38 243 SER A N 1
ATOM 1881 C CA . SER A 1 243 ? -18.641 35.062 22.625 1 95.38 243 SER A CA 1
ATOM 1882 C C . SER A 1 243 ? -18.859 33.625 22.109 1 95.38 243 SER A C 1
ATOM 1884 O O . SER A 1 243 ? -19.922 33.312 21.578 1 95.38 243 SER A O 1
ATOM 1886 N N . TRP A 1 244 ? -17.891 32.781 22.141 1 96.44 244 TRP A N 1
ATOM 1887 C CA . TRP A 1 244 ? -18.016 31.422 21.656 1 96.44 244 TRP A CA 1
ATOM 1888 C C . TRP A 1 244 ? -17.156 30.469 22.5 1 96.44 244 TRP A C 1
ATOM 1890 O O . TRP A 1 244 ? -16.156 30.875 23.078 1 96.44 244 TRP A O 1
ATOM 1900 N N . VAL A 1 245 ? -17.594 29.203 22.609 1 98.62 245 VAL A N 1
ATOM 1901 C CA . VAL A 1 245 ? -16.938 28.156 23.391 1 98.62 245 VAL A CA 1
ATOM 1902 C C . VAL A 1 245 ? -16.594 26.984 22.5 1 98.62 245 VAL A C 1
ATOM 1904 O O . VAL A 1 245 ? -17.422 26.562 21.672 1 98.62 245 VAL A O 1
ATOM 1907 N N . LEU A 1 246 ? -15.391 26.531 22.578 1 98.81 246 LEU A N 1
ATOM 1908 C CA . LEU A 1 246 ? -14.969 25.328 21.859 1 98.81 246 LEU A CA 1
ATOM 1909 C C . LEU A 1 246 ? -14.773 24.172 22.828 1 98.81 246 LEU A C 1
ATOM 1911 O O . LEU A 1 246 ? -13.852 24.188 23.656 1 98.81 246 LEU A O 1
ATOM 1915 N N . ILE A 1 247 ? -15.633 23.203 22.781 1 98.88 247 ILE A N 1
ATOM 1916 C CA . ILE A 1 247 ? -15.477 21.984 23.562 1 98.88 247 ILE A CA 1
ATOM 1917 C C . ILE A 1 247 ? -14.5 21.047 22.844 1 98.88 247 ILE A C 1
ATOM 1919 O O . ILE A 1 247 ? -14.852 20.422 21.844 1 98.88 247 ILE A O 1
ATOM 1923 N N . ASP A 1 248 ? -13.312 20.938 23.359 1 98.75 248 ASP A N 1
ATOM 1924 C CA . ASP A 1 248 ? -12.227 20.219 22.719 1 98.75 248 ASP A CA 1
ATOM 1925 C C . ASP A 1 248 ? -12.273 18.734 23.047 1 98.75 248 ASP A C 1
ATOM 1927 O O . ASP A 1 248 ? -13.258 18.25 23.625 1 98.75 248 ASP A O 1
ATOM 1931 N N . ASP A 1 249 ? -11.297 17.969 22.625 1 98.38 249 ASP A N 1
ATOM 1932 C CA . ASP A 1 249 ? -11.219 16.516 22.734 1 98.38 249 ASP A CA 1
ATOM 1933 C C . ASP A 1 249 ? -11.633 16.047 24.125 1 98.38 249 ASP A C 1
ATOM 1935 O O . ASP A 1 249 ? -11.258 16.641 25.125 1 98.38 249 ASP A O 1
ATOM 1939 N N . GLY A 1 250 ? -12.336 15.016 24.156 1 98 250 GLY A N 1
ATOM 1940 C CA . GLY A 1 250 ? -12.789 14.398 25.391 1 98 250 GLY A CA 1
ATOM 1941 C C . GLY A 1 250 ? -14.305 14.281 25.484 1 98 250 GLY A C 1
ATOM 1942 O O . GLY A 1 250 ? -14.828 13.523 26.297 1 98 250 GLY A O 1
ATOM 1943 N N . TRP A 1 251 ? -15.047 14.922 24.625 1 98.5 251 TRP A N 1
ATOM 1944 C CA . TRP A 1 251 ? -16.5 15.023 24.734 1 98.5 251 TRP A CA 1
ATOM 1945 C C . TRP A 1 251 ? -17.188 13.852 24.031 1 98.5 251 TRP A C 1
ATOM 1947 O O . TRP A 1 251 ? -18.312 13.484 24.391 1 98.5 251 TRP A O 1
ATOM 1957 N N . SER A 1 252 ? -16.594 13.219 23.047 1 98.19 252 SER A N 1
ATOM 1958 C CA . SER A 1 252 ? -17.25 12.289 22.125 1 98.19 252 SER A CA 1
ATOM 1959 C C . SER A 1 252 ? -17.375 10.898 22.75 1 98.19 252 SER A C 1
ATOM 1961 O O . SER A 1 252 ? -16.594 10.531 23.641 1 98.19 252 SER A O 1
ATOM 1963 N N . ASP A 1 253 ? -18.328 10.133 22.234 1 98.12 253 ASP A N 1
ATOM 1964 C CA . ASP A 1 253 ? -18.484 8.719 22.594 1 98.12 253 ASP A CA 1
ATOM 1965 C C . ASP A 1 253 ? -17.453 7.863 21.859 1 98.12 253 ASP A C 1
ATOM 1967 O O . ASP A 1 253 ? -17.672 7.453 20.719 1 98.12 253 ASP A O 1
ATOM 1971 N N . VAL A 1 254 ? -16.344 7.543 22.578 1 97.62 254 VAL A N 1
ATOM 1972 C CA . VAL A 1 254 ? -15.25 6.785 22 1 97.62 254 VAL A CA 1
ATOM 1973 C C . VAL A 1 254 ? -14.875 5.621 22.906 1 97.62 254 VAL A C 1
ATOM 1975 O O . VAL A 1 254 ? -15.219 5.625 24.094 1 97.62 254 VAL A O 1
ATOM 1978 N N . ASP A 1 255 ? -14.289 4.59 22.375 1 96 255 ASP A N 1
ATOM 1979 C CA . ASP A 1 255 ? -13.523 3.641 23.188 1 96 255 ASP A CA 1
ATOM 1980 C C . ASP A 1 255 ? -12.195 4.242 23.625 1 96 255 ASP A C 1
ATOM 1982 O O . ASP A 1 255 ? -11.242 4.309 22.844 1 96 255 ASP A O 1
ATOM 1986 N N . ARG A 1 256 ? -12.086 4.664 24.797 1 92.81 256 ARG A N 1
ATOM 1987 C CA . ARG A 1 256 ? -10.938 5.422 25.281 1 92.81 256 ARG A CA 1
ATOM 1988 C C . ARG A 1 256 ? -9.688 4.547 25.328 1 92.81 256 ARG A C 1
ATOM 1990 O O . ARG A 1 256 ? -8.57 5.039 25.156 1 92.81 256 ARG A O 1
ATOM 1997 N N . SER A 1 257 ? -9.875 3.27 25.516 1 92.38 257 SER A N 1
ATOM 1998 C CA . SER A 1 257 ? -8.742 2.348 25.547 1 92.38 257 SER A CA 1
ATOM 1999 C C . SER A 1 257 ? -8.164 2.123 24.156 1 92.38 257 SER A C 1
ATOM 2001 O O . SER A 1 257 ? -6.945 2.17 23.969 1 92.38 257 SER A O 1
ATOM 2003 N N . GLN A 1 258 ? -9.023 2.02 23.203 1 93.38 258 GLN A N 1
ATOM 2004 C CA . GLN A 1 258 ? -8.578 1.709 21.844 1 93.38 258 GLN A CA 1
ATOM 2005 C C . GLN A 1 258 ? -8.484 2.973 20.984 1 93.38 258 GLN A C 1
ATOM 2007 O O . GLN A 1 258 ? -7.961 2.936 19.875 1 93.38 258 GLN A O 1
ATOM 2012 N N . GLN A 1 259 ? -9.016 4.074 21.5 1 95.75 259 GLN A N 1
ATOM 2013 C CA . GLN A 1 259 ? -8.984 5.367 20.812 1 95.75 259 GLN A CA 1
ATOM 2014 C C . GLN A 1 259 ? -9.758 5.312 19.5 1 95.75 259 GLN A C 1
ATOM 2016 O O . GLN A 1 259 ? -9.25 5.73 18.469 1 95.75 259 GLN A O 1
ATOM 2021 N N . LYS A 1 260 ? -10.938 4.746 19.562 1 97.75 260 LYS A N 1
ATOM 2022 C CA . LYS A 1 260 ? -11.766 4.602 18.359 1 97.75 260 LYS A CA 1
ATOM 2023 C C . LYS A 1 260 ? -13.141 5.23 18.578 1 97.75 260 LYS A C 1
ATOM 2025 O O . LYS A 1 260 ? -13.711 5.137 19.656 1 97.75 260 LYS A O 1
ATOM 2030 N N . LEU A 1 261 ? -13.648 5.875 17.594 1 98.44 261 LEU A N 1
ATOM 2031 C CA . LEU A 1 261 ? -14.969 6.48 17.625 1 98.44 261 LEU A CA 1
ATOM 2032 C C . LEU A 1 261 ? -16.062 5.414 17.656 1 98.44 261 LEU A C 1
ATOM 2034 O O . LEU A 1 261 ? -16.094 4.551 16.766 1 98.44 261 LEU A O 1
ATOM 2038 N N . ARG A 1 262 ? -16.953 5.461 18.578 1 97.94 262 ARG A N 1
ATOM 2039 C CA . ARG A 1 262 ? -18.031 4.484 18.688 1 97.94 262 ARG A CA 1
ATOM 2040 C C . ARG A 1 262 ? -19.297 5.004 18.016 1 97.94 262 ARG A C 1
ATOM 2042 O O . ARG A 1 262 ? -19.891 4.328 17.172 1 97.94 262 ARG A O 1
ATOM 2049 N N . SER A 1 263 ? -19.734 6.188 18.422 1 98.06 263 SER A N 1
ATOM 2050 C CA . SER A 1 263 ? -20.938 6.812 17.875 1 98.06 263 SER A CA 1
ATOM 2051 C C . SER A 1 263 ? -20.75 8.312 17.688 1 98.06 263 SER A C 1
ATOM 2053 O O . SER A 1 263 ? -19.719 8.867 18.078 1 98.06 263 SER A O 1
ATOM 2055 N N . PHE A 1 264 ? -21.766 8.961 17.062 1 97.81 264 PHE A N 1
ATOM 2056 C CA . PHE A 1 264 ? -21.672 10.398 16.828 1 97.81 264 PHE A CA 1
ATOM 2057 C C . PHE A 1 264 ? -22.172 11.188 18.031 1 97.81 264 PHE A C 1
ATOM 2059 O O . PHE A 1 264 ? -22.281 12.414 17.984 1 97.81 264 PHE A O 1
ATOM 2066 N N . ASP A 1 265 ? -22.406 10.508 19.172 1 97.25 265 ASP A N 1
ATOM 2067 C CA . ASP A 1 265 ? -22.984 11.125 20.375 1 97.25 265 ASP A CA 1
ATOM 2068 C C . ASP A 1 265 ? -21.891 11.602 21.312 1 97.25 265 ASP A C 1
ATOM 2070 O O . ASP A 1 265 ? -20.703 11.281 21.125 1 97.25 265 ASP A O 1
ATOM 2074 N N . ALA A 1 266 ? -22.312 12.375 22.297 1 98.19 266 ALA A N 1
ATOM 2075 C CA . ALA A 1 266 ? -21.406 12.742 23.375 1 98.19 266 ALA A CA 1
ATOM 2076 C C . ALA A 1 266 ? -21.266 11.609 24.391 1 98.19 266 ALA A C 1
ATOM 2078 O O . ALA A 1 266 ? -22.172 10.781 24.531 1 98.19 266 ALA A O 1
ATOM 2079 N N . ASP A 1 267 ? -20.109 11.602 25.031 1 97.75 267 ASP A N 1
ATOM 2080 C CA . ASP A 1 267 ? -19.922 10.68 26.141 1 97.75 267 ASP A CA 1
ATOM 2081 C C . ASP A 1 267 ? -21 10.867 27.203 1 97.75 267 ASP A C 1
ATOM 2083 O O . ASP A 1 267 ? -21.141 11.953 27.781 1 97.75 267 ASP A O 1
ATOM 2087 N N . PRO A 1 268 ? -21.719 9.867 27.516 1 96.31 268 PRO A N 1
ATOM 2088 C CA . PRO A 1 268 ? -22.875 10.039 28.391 1 96.31 268 PRO A CA 1
ATOM 2089 C C . PRO A 1 268 ? -22.484 10.32 29.844 1 96.31 268 PRO A C 1
ATOM 2091 O O . PRO A 1 268 ? -23.297 10.82 30.625 1 96.31 268 PRO A O 1
ATOM 2094 N N . GLU A 1 269 ? -21.328 9.914 30.203 1 96.94 269 GLU A N 1
ATOM 2095 C CA . GLU A 1 269 ? -20.859 10.219 31.562 1 96.94 269 GLU A CA 1
ATOM 2096 C C . GLU A 1 269 ? -20.453 11.688 31.688 1 96.94 269 GLU A C 1
ATOM 2098 O O . GLU A 1 269 ? -20.719 12.32 32.719 1 96.94 269 GLU A O 1
ATOM 2103 N N . ARG A 1 270 ? -19.891 12.219 30.688 1 97.44 270 ARG A N 1
ATOM 2104 C CA . ARG A 1 270 ? -19.375 13.586 30.688 1 97.44 270 ARG A CA 1
ATOM 2105 C C . ARG A 1 270 ? -20.484 14.586 30.375 1 97.44 270 ARG A C 1
ATOM 2107 O O . ARG A 1 270 ? -20.469 15.719 30.844 1 97.44 270 ARG A O 1
ATOM 2114 N N . PHE A 1 271 ? -21.375 14.125 29.547 1 98.38 271 PHE A N 1
ATOM 2115 C CA . PHE A 1 271 ? -22.516 14.93 29.141 1 98.38 271 PHE A CA 1
ATOM 2116 C C . PHE A 1 271 ? -23.812 14.141 29.281 1 98.38 271 PHE A C 1
ATOM 2118 O O . PHE A 1 271 ? -24.438 13.789 28.266 1 98.38 271 PHE A O 1
ATOM 2125 N N . PRO A 1 272 ? -24.234 14.016 30.453 1 97.12 272 PRO A N 1
ATOM 2126 C CA . PRO A 1 272 ? -25.359 13.117 30.719 1 97.12 272 PRO A CA 1
ATOM 2127 C C . PRO A 1 272 ? -26.656 13.547 30.031 1 97.12 272 PRO A C 1
ATOM 2129 O O . PRO A 1 272 ? -27.5 12.703 29.734 1 97.12 272 PRO A O 1
ATOM 2132 N N . GLN A 1 273 ? -26.844 14.812 29.75 1 96.5 273 GLN A N 1
ATOM 2133 C CA . GLN A 1 273 ? -28.047 15.289 29.078 1 96.5 273 GLN A CA 1
ATOM 2134 C C . GLN A 1 273 ? -27.766 15.633 27.625 1 96.5 273 GLN A C 1
ATOM 2136 O O . GLN A 1 273 ? -28.547 16.344 26.984 1 96.5 273 GLN A O 1
ATOM 2141 N N . GLY A 1 274 ? -26.562 15.266 27.156 1 96.44 274 GLY A N 1
ATOM 2142 C CA . GLY A 1 274 ? -26.172 15.547 25.781 1 96.44 274 GLY A CA 1
ATOM 2143 C C . GLY A 1 274 ? -25.531 16.922 25.609 1 96.44 274 GLY A C 1
ATOM 2144 O O . GLY A 1 274 ? -25.562 17.734 26.531 1 96.44 274 GLY A O 1
ATOM 2145 N N . LEU A 1 275 ? -25 17.156 24.406 1 98 275 LEU A N 1
ATOM 2146 C CA . LEU A 1 275 ? -24.375 18.438 24.109 1 98 275 LEU A CA 1
ATOM 2147 C C . LEU A 1 275 ? -25.422 19.547 24 1 98 275 LEU A C 1
ATOM 2149 O O . LEU A 1 275 ? -25.141 20.703 24.281 1 98 275 LEU A O 1
ATOM 2153 N N . GLY A 1 276 ? -26.609 19.109 23.516 1 98.31 276 GLY A N 1
ATOM 2154 C CA . GLY A 1 276 ? -27.688 20.062 23.359 1 98.31 276 GLY A CA 1
ATOM 2155 C C . GLY A 1 276 ? -28 20.828 24.641 1 98.31 276 GLY A C 1
ATOM 2156 O O . GLY A 1 276 ? -28.219 22.031 24.625 1 98.31 276 GLY A O 1
ATOM 2157 N N . HIS A 1 277 ? -28.047 20.094 25.734 1 98.5 277 HIS A N 1
ATOM 2158 C CA . HIS A 1 277 ? -28.297 20.734 27.016 1 98.5 277 HIS A CA 1
ATOM 2159 C C . HIS A 1 277 ? -27.188 21.719 27.391 1 98.5 277 HIS A C 1
ATOM 2161 O O . HIS A 1 277 ? -27.469 22.812 27.859 1 98.5 277 HIS A O 1
ATOM 2167 N N . THR A 1 278 ? -25.984 21.297 27.203 1 98.69 278 THR A N 1
ATOM 2168 C CA . THR A 1 278 ? -24.844 22.172 27.484 1 98.69 278 THR A CA 1
ATOM 2169 C C . THR A 1 278 ? -24.922 23.438 26.641 1 98.69 278 THR A C 1
ATOM 2171 O O . THR A 1 278 ? -24.703 24.531 27.141 1 98.69 278 THR A O 1
ATOM 2174 N N . VAL A 1 279 ? -25.234 23.328 25.375 1 98.69 279 VAL A N 1
ATOM 2175 C CA . VAL A 1 279 ? -25.344 24.453 24.453 1 98.69 279 VAL A CA 1
ATOM 2176 C C . VAL A 1 279 ? -26.422 25.406 24.922 1 98.69 279 VAL A C 1
ATOM 2178 O O . VAL A 1 279 ? -26.219 26.625 24.953 1 98.69 279 VAL A O 1
ATOM 2181 N N . ASP A 1 280 ? -27.531 24.875 25.344 1 98.56 280 ASP A N 1
ATOM 2182 C CA . ASP A 1 280 ? -28.641 25.703 25.812 1 98.56 280 ASP A CA 1
ATOM 2183 C C . ASP A 1 280 ? -28.234 26.516 27.047 1 98.56 280 ASP A C 1
ATOM 2185 O O . ASP A 1 280 ? -28.531 27.703 27.125 1 98.56 280 ASP A O 1
ATOM 2189 N N . VAL A 1 281 ? -27.609 25.875 27.938 1 98.56 281 VAL A N 1
ATOM 2190 C CA . VAL A 1 281 ? -27.172 26.562 29.156 1 98.56 281 VAL A CA 1
ATOM 2191 C C . VAL A 1 281 ? -26.188 27.672 28.812 1 98.56 281 VAL A C 1
ATOM 2193 O O . VAL A 1 281 ? -26.312 28.797 29.312 1 98.56 281 VAL A O 1
ATOM 2196 N N . LEU A 1 282 ? -25.219 27.453 27.969 1 98.75 282 LEU A N 1
ATOM 2197 C CA . LEU A 1 282 ? -24.203 28.422 27.594 1 98.75 282 LEU A CA 1
ATOM 2198 C C . LEU A 1 282 ? -24.844 29.641 26.922 1 98.75 282 LEU A C 1
ATOM 2200 O O . LEU A 1 282 ? -24.469 30.781 27.203 1 98.75 282 LEU A O 1
ATOM 2204 N N . LYS A 1 283 ? -25.797 29.391 26.062 1 98.12 283 LYS A N 1
ATOM 2205 C CA . LYS A 1 283 ? -26.422 30.469 25.312 1 98.12 283 LYS A CA 1
ATOM 2206 C C . LYS A 1 283 ? -27.406 31.25 26.172 1 98.12 283 LYS A C 1
ATOM 2208 O O . LYS A 1 283 ? -27.406 32.5 26.172 1 98.12 283 LYS A O 1
ATOM 2213 N N . GLN A 1 284 ? -28.234 30.594 26.969 1 98.25 284 GLN A N 1
ATOM 2214 C CA . GLN A 1 284 ? -29.312 31.234 27.703 1 98.25 284 GLN A CA 1
ATOM 2215 C C . GLN A 1 284 ? -28.797 31.891 28.984 1 98.25 284 GLN A C 1
ATOM 2217 O O . GLN A 1 284 ? -29.203 33 29.312 1 98.25 284 GLN A O 1
ATOM 2222 N N . ARG A 1 285 ? -27.922 31.203 29.594 1 97.88 285 ARG A N 1
ATOM 2223 C CA . ARG A 1 285 ? -27.5 31.688 30.906 1 97.88 285 ARG A CA 1
ATOM 2224 C C . ARG A 1 285 ? -26.312 32.625 30.781 1 97.88 285 ARG A C 1
ATOM 2226 O O . ARG A 1 285 ? -26.172 33.562 31.578 1 97.88 285 ARG A O 1
ATOM 2233 N N . PHE A 1 286 ? -25.438 32.438 29.844 1 97.69 286 PHE A N 1
ATOM 2234 C CA . PHE A 1 286 ? -24.172 33.156 29.859 1 97.69 286 PHE A CA 1
ATOM 2235 C C . PHE A 1 286 ? -24.016 34 28.609 1 97.69 286 PHE A C 1
ATOM 2237 O O . PHE A 1 286 ? -23.031 34.719 28.469 1 97.69 286 PHE A O 1
ATOM 2244 N N . GLY A 1 287 ? -24.922 33.938 27.688 1 95.69 287 GLY A N 1
ATOM 2245 C CA . GLY A 1 287 ? -24.906 34.812 26.531 1 95.69 287 GLY A CA 1
ATOM 2246 C C . GLY A 1 287 ? -23.906 34.375 25.469 1 95.69 287 GLY A C 1
ATOM 2247 O O . GLY A 1 287 ? -23.547 35.156 24.594 1 95.69 287 GLY A O 1
ATOM 2248 N N . VAL A 1 288 ? -23.422 33.188 25.5 1 96.94 288 VAL A N 1
ATOM 2249 C CA . VAL A 1 288 ? -22.547 32.625 24.469 1 96.94 288 VAL A CA 1
ATOM 2250 C C . VAL A 1 288 ? -23.297 32.562 23.141 1 96.94 288 VAL A C 1
ATOM 2252 O O . VAL A 1 288 ? -24.453 32.125 23.078 1 96.94 288 VAL A O 1
ATOM 2255 N N . GLN A 1 289 ? -22.672 33.062 22.062 1 95.81 289 GLN A N 1
ATOM 2256 C CA . GLN A 1 289 ? -23.344 33.125 20.766 1 95.81 289 GLN A CA 1
ATOM 2257 C C . GLN A 1 289 ? -23.141 31.844 19.969 1 95.81 289 GLN A C 1
ATOM 2259 O O . GLN A 1 289 ? -24.062 31.391 19.266 1 95.81 289 GLN A O 1
ATOM 2264 N N . HIS A 1 290 ? -21.938 31.297 20.047 1 96.62 290 HIS A N 1
ATOM 2265 C CA . HIS A 1 290 ? -21.609 30.109 19.25 1 96.62 290 HIS A CA 1
ATOM 2266 C C . HIS A 1 290 ? -20.891 29.062 20.094 1 96.62 290 HIS A C 1
ATOM 2268 O O . HIS A 1 290 ? -20.172 29.406 21.031 1 96.62 290 HIS A O 1
ATOM 2274 N N . VAL A 1 291 ? -21.125 27.797 19.828 1 98.44 291 VAL A N 1
ATOM 2275 C CA . VAL A 1 291 ? -20.469 26.672 20.5 1 98.44 291 VAL A CA 1
ATOM 2276 C C . VAL A 1 291 ? -19.922 25.703 19.469 1 98.44 291 VAL A C 1
ATOM 2278 O O . VAL A 1 291 ? -20.594 25.375 18.484 1 98.44 291 VAL A O 1
ATOM 2281 N N . GLY A 1 292 ? -18.656 25.344 19.625 1 98.25 292 GLY A N 1
ATOM 2282 C CA . GLY A 1 292 ? -18.016 24.406 18.719 1 98.25 292 GLY A CA 1
ATOM 2283 C C . GLY A 1 292 ? -17.531 23.141 19.406 1 98.25 292 GLY A C 1
ATOM 2284 O O . GLY A 1 292 ? -17.5 23.078 20.641 1 98.25 292 GLY A O 1
ATOM 2285 N N . VAL A 1 293 ? -17.188 22.125 18.609 1 98.44 293 VAL A N 1
ATOM 2286 C CA . VAL A 1 293 ? -16.641 20.891 19.125 1 98.44 293 VAL A CA 1
ATOM 2287 C C . VAL A 1 293 ? -15.398 20.484 18.328 1 98.44 293 VAL A C 1
ATOM 2289 O O . VAL A 1 293 ? -15.266 20.875 17.156 1 98.44 293 VAL A O 1
ATOM 2292 N N . TRP A 1 294 ? -14.586 19.75 19.016 1 98.62 294 TRP A N 1
ATOM 2293 C CA . TRP A 1 294 ? -13.406 19.141 18.422 1 98.62 294 TRP A CA 1
ATOM 2294 C C . TRP A 1 294 ? -13.742 17.766 17.828 1 98.62 294 TRP A C 1
ATOM 2296 O O . TRP A 1 294 ? -14.508 17.016 18.422 1 98.62 294 TRP A O 1
ATOM 2306 N N . GLN A 1 295 ? -13.258 17.469 16.703 1 98.31 295 GLN A N 1
ATOM 2307 C CA . GLN A 1 295 ? -13.344 16.156 16.062 1 98.31 295 GLN A CA 1
ATOM 2308 C C . GLN A 1 295 ? -12.039 15.805 15.367 1 98.31 295 GLN A C 1
ATOM 2310 O O . GLN A 1 295 ? -11.172 16.656 15.18 1 98.31 295 GLN A O 1
ATOM 2315 N N . ALA A 1 296 ? -11.828 14.508 15.047 1 98.19 296 ALA A N 1
ATOM 2316 C CA . ALA A 1 296 ? -10.641 14.062 14.312 1 98.19 296 ALA A CA 1
ATOM 2317 C C . ALA A 1 296 ? -11 13.68 12.883 1 98.19 296 ALA A C 1
ATOM 2319 O O . ALA A 1 296 ? -12.047 13.086 12.633 1 98.19 296 ALA A O 1
ATOM 2320 N N . PHE A 1 297 ? -10.141 13.906 11.977 1 98 297 PHE A N 1
ATOM 2321 C CA . PHE A 1 297 ? -10.359 13.766 10.539 1 98 297 PHE A CA 1
ATOM 2322 C C . PHE A 1 297 ? -10.68 12.32 10.18 1 98 297 PHE A C 1
ATOM 2324 O O . PHE A 1 297 ? -11.453 12.07 9.25 1 98 297 PHE A O 1
ATOM 2331 N N . GLN A 1 298 ? -10.133 11.359 10.953 1 97.19 298 GLN A N 1
ATOM 2332 C CA . GLN A 1 298 ? -10.344 9.945 10.68 1 97.19 298 GLN A CA 1
ATOM 2333 C C . GLN A 1 298 ? -11.414 9.352 11.594 1 97.19 298 GLN A C 1
ATOM 2335 O O . GLN A 1 298 ? -11.594 8.133 11.641 1 97.19 298 GLN A O 1
ATOM 2340 N N . GLY A 1 299 ? -12.148 10.172 12.234 1 97.56 299 GLY A N 1
ATOM 2341 C CA . GLY A 1 299 ? -13.117 9.75 13.234 1 97.56 299 GLY A CA 1
ATOM 2342 C C . GLY A 1 299 ? -12.648 9.992 14.656 1 97.56 299 GLY A C 1
ATOM 2343 O O . GLY A 1 299 ? -13.133 10.906 15.328 1 97.56 299 GLY A O 1
ATOM 2344 N N . TYR A 1 300 ? -11.742 9.344 15 1 97.69 300 TYR A N 1
ATOM 2345 C CA . TYR A 1 300 ? -11.023 9.523 16.25 1 97.69 300 TYR A CA 1
ATOM 2346 C C . TYR A 1 300 ? -9.609 8.969 16.141 1 97.69 300 TYR A C 1
ATOM 2348 O O . TYR A 1 300 ? -9.25 8.352 15.141 1 97.69 300 TYR A O 1
ATOM 2356 N N . TRP A 1 301 ? -8.883 9.086 16.891 1 74.69 301 TRP A N 1
ATOM 2357 C CA . TRP A 1 301 ? -7.445 9.109 16.625 1 74.69 301 TRP A CA 1
ATOM 2358 C C . TRP A 1 301 ? -6.918 7.699 16.375 1 74.69 301 TRP A C 1
ATOM 2360 O O . TRP A 1 301 ? -6.184 7.145 17.188 1 74.69 301 TRP A O 1
ATOM 2370 N N . ASN A 1 302 ? -7.422 6.539 16.453 1 94.81 302 ASN A N 1
ATOM 2371 C CA . ASN A 1 302 ? -7.207 5.266 15.773 1 94.81 302 ASN A CA 1
ATOM 2372 C C . ASN A 1 302 ? -8.391 4.898 14.891 1 94.81 302 ASN A C 1
ATOM 2374 O O . ASN A 1 302 ? -8.656 3.715 14.656 1 94.81 302 ASN A O 1
ATOM 2378 N N . GLY A 1 303 ? -9.188 5.906 14.531 1 97.31 303 GLY A N 1
ATOM 2379 C CA . GLY A 1 303 ? -10.242 5.723 13.547 1 97.31 303 GLY A CA 1
ATOM 2380 C C . GLY A 1 303 ? -11.578 5.355 14.172 1 97.31 303 GLY A C 1
ATOM 2381 O O . GLY A 1 303 ? -11.938 5.871 15.227 1 97.31 303 GLY A O 1
ATOM 2382 N N . ILE A 1 304 ? -12.383 4.578 13.445 1 98.12 304 ILE A N 1
ATOM 2383 C CA . ILE A 1 304 ? -13.758 4.23 13.797 1 98.12 304 ILE A CA 1
ATOM 2384 C C . ILE A 1 304 ? -13.805 2.797 14.32 1 98.12 304 ILE A C 1
ATOM 2386 O O . ILE A 1 304 ? -13.141 1.908 13.781 1 98.12 304 ILE A O 1
ATOM 2390 N N . ASP A 1 305 ? -14.547 2.561 15.367 1 97.38 305 ASP A N 1
ATOM 2391 C CA . ASP A 1 305 ? -14.758 1.227 15.914 1 97.38 305 ASP A CA 1
ATOM 2392 C C . ASP A 1 305 ? -15.508 0.334 14.93 1 97.38 305 ASP A C 1
ATOM 2394 O O . ASP A 1 305 ? -16.672 0.589 14.617 1 97.38 305 ASP A O 1
ATOM 2398 N N . PRO A 1 306 ? -14.859 -0.723 14.484 1 93.06 306 PRO A N 1
ATOM 2399 C CA . PRO A 1 306 ? -15.516 -1.577 13.492 1 93.06 306 PRO A CA 1
ATOM 2400 C C . PRO A 1 306 ? -16.75 -2.287 14.047 1 93.06 306 PRO A C 1
ATOM 2402 O O . PRO A 1 306 ? -17.594 -2.738 13.273 1 93.06 306 PRO A O 1
ATOM 2405 N N . ASP A 1 307 ? -16.891 -2.375 15.352 1 93.75 307 ASP A N 1
ATOM 2406 C CA . ASP A 1 307 ? -18 -3.076 15.984 1 93.75 307 ASP A CA 1
ATOM 2407 C C . ASP A 1 307 ? -19.016 -2.088 16.547 1 93.75 307 ASP A C 1
ATOM 2409 O O . ASP A 1 307 ? -19.938 -2.48 17.281 1 93.75 307 ASP A O 1
ATOM 2413 N N . GLY A 1 308 ? -18.812 -0.817 16.203 1 95.5 308 GLY A N 1
ATOM 2414 C CA . GLY A 1 308 ? -19.688 0.219 16.734 1 95.5 308 GLY A CA 1
ATOM 2415 C C . GLY A 1 308 ? -20.797 0.612 15.773 1 95.5 308 GLY A C 1
ATOM 2416 O O . GLY A 1 308 ? -20.828 0.144 14.641 1 95.5 308 GLY A O 1
ATOM 2417 N N . PRO A 1 309 ? -21.688 1.453 16.266 1 96.06 309 PRO A N 1
ATOM 2418 C CA . PRO A 1 309 ? -22.859 1.851 15.484 1 96.06 309 PRO A CA 1
ATOM 2419 C C . PRO A 1 309 ? -22.484 2.627 14.227 1 96.06 309 PRO A C 1
ATOM 2421 O O . PRO A 1 309 ? -23.188 2.535 13.211 1 96.06 309 PRO A O 1
ATOM 2424 N N . VAL A 1 310 ? -21.422 3.387 14.25 1 97 310 VAL A N 1
ATOM 2425 C CA . VAL A 1 310 ? -21.031 4.164 13.07 1 97 310 VAL A CA 1
ATOM 2426 C C . VAL A 1 310 ? -20.656 3.225 11.93 1 97 310 VAL A C 1
ATOM 2428 O O . VAL A 1 310 ? -21.094 3.404 10.797 1 97 310 VAL A O 1
ATOM 2431 N N . ALA A 1 311 ? -19.797 2.244 12.242 1 94.75 311 ALA A N 1
ATOM 2432 C CA . ALA A 1 311 ? -19.375 1.27 11.234 1 94.75 311 ALA A CA 1
ATOM 2433 C C . ALA A 1 311 ? -20.578 0.483 10.711 1 94.75 311 ALA A C 1
ATOM 2435 O O . ALA A 1 311 ? -20.656 0.168 9.523 1 94.75 311 ALA A O 1
ATOM 2436 N N . ASP A 1 312 ? -21.531 0.164 11.602 1 93.75 312 ASP A N 1
ATOM 2437 C CA . ASP A 1 312 ? -22.719 -0.586 11.227 1 93.75 312 ASP A CA 1
ATOM 2438 C C . ASP A 1 312 ? -23.562 0.195 10.227 1 93.75 312 ASP A C 1
ATOM 2440 O O . ASP A 1 312 ? -24.078 -0.376 9.258 1 93.75 312 ASP A O 1
ATOM 2444 N N . ALA A 1 313 ? -23.688 1.435 10.469 1 93.62 313 ALA A N 1
ATOM 2445 C CA . ALA A 1 313 ? -24.594 2.271 9.695 1 93.62 313 ALA A CA 1
ATOM 2446 C C . ALA A 1 313 ? -23.938 2.773 8.422 1 93.62 313 ALA A C 1
ATOM 2448 O O . ALA A 1 313 ? -24.594 2.967 7.398 1 93.62 313 ALA A O 1
ATOM 2449 N N . PHE A 1 314 ? -22.578 2.936 8.445 1 91.62 314 PHE A N 1
ATOM 2450 C CA . PHE A 1 314 ? -21.922 3.652 7.355 1 91.62 314 PHE A CA 1
ATOM 2451 C C . PHE A 1 314 ? -20.781 2.826 6.773 1 91.62 314 PHE A C 1
ATOM 2453 O O . PHE A 1 314 ? -19.812 3.381 6.262 1 91.62 314 PHE A O 1
ATOM 2460 N N . GLY A 1 315 ? -20.875 1.587 6.836 1 85.38 315 GLY A N 1
ATOM 2461 C CA . GLY A 1 315 ? -19.828 0.706 6.375 1 85.38 315 GLY A CA 1
ATOM 2462 C C . GLY A 1 315 ? -19.375 1.001 4.953 1 85.38 315 GLY A C 1
ATOM 2463 O O . GLY A 1 315 ? -18.172 1.025 4.664 1 85.38 315 GLY A O 1
ATOM 2464 N N . ASP A 1 316 ? -20.266 1.389 4.074 1 83.44 316 ASP A N 1
ATOM 2465 C CA . ASP A 1 316 ? -20 1.621 2.656 1 83.44 316 ASP A CA 1
ATOM 2466 C C . ASP A 1 316 ? -19.234 2.928 2.449 1 83.44 316 ASP A C 1
ATOM 2468 O O . ASP A 1 316 ? -18.641 3.148 1.387 1 83.44 316 ASP A O 1
ATOM 2472 N N . CYS A 1 317 ? -19.266 3.727 3.502 1 92.69 317 CYS A N 1
ATOM 2473 C CA . CYS A 1 317 ? -18.625 5.035 3.4 1 92.69 317 CYS A CA 1
ATOM 2474 C C . CYS A 1 317 ? -17.25 5.023 4.039 1 92.69 317 CYS A C 1
ATOM 2476 O O . CYS A 1 317 ? -16.547 6.039 4.035 1 92.69 317 CYS A O 1
ATOM 2478 N N . LEU A 1 318 ? -16.875 3.895 4.551 1 94 318 LEU A N 1
ATOM 2479 C CA . LEU A 1 318 ? -15.602 3.781 5.254 1 94 318 LEU A CA 1
ATOM 2480 C C . LEU A 1 318 ? -14.617 2.932 4.461 1 94 318 LEU A C 1
ATOM 2482 O O . LEU A 1 318 ? -15.016 2.193 3.555 1 94 318 LEU A O 1
ATOM 2486 N N . THR A 1 319 ? -13.391 3.123 4.707 1 90.44 319 THR A N 1
ATOM 2487 C CA . THR A 1 319 ? -12.336 2.312 4.105 1 90.44 319 THR A CA 1
ATOM 2488 C C . THR A 1 319 ? -11.367 1.809 5.172 1 90.44 319 THR A C 1
ATOM 2490 O O . THR A 1 319 ? -11.125 2.488 6.172 1 90.44 319 THR A O 1
ATOM 2493 N N . ARG A 1 320 ? -10.922 0.646 5.02 1 88.31 320 ARG A N 1
ATOM 2494 C CA . ARG A 1 320 ? -9.938 0.062 5.922 1 88.31 320 ARG A CA 1
ATOM 2495 C C . ARG A 1 320 ? -8.516 0.377 5.465 1 88.31 320 ARG A C 1
ATOM 2497 O O . ARG A 1 320 ? -8.141 0.066 4.332 1 88.31 320 ARG A O 1
ATOM 2504 N N . CYS A 1 321 ? -7.727 0.967 6.316 1 90.69 321 CYS A N 1
ATOM 2505 C CA . CYS A 1 321 ? -6.328 1.262 6.039 1 90.69 321 CYS A CA 1
ATOM 2506 C C . CYS A 1 321 ? -5.473 0.003 6.141 1 90.69 321 CYS A C 1
ATOM 2508 O O . CYS A 1 321 ? -5.926 -1.02 6.656 1 90.69 321 CYS A O 1
ATOM 2510 N N . PRO A 1 322 ? -4.258 0.068 5.594 1 82.06 322 PRO A N 1
ATOM 2511 C CA . PRO A 1 322 ? -3.383 -1.105 5.672 1 82.06 322 PRO A CA 1
ATOM 2512 C C . PRO A 1 322 ? -3.186 -1.604 7.102 1 82.06 322 PRO A C 1
ATOM 2514 O O . PRO A 1 322 ? -3.068 -2.811 7.328 1 82.06 322 PRO A O 1
ATOM 2517 N N . SER A 1 323 ? -3.219 -0.729 8.062 1 83.12 323 SER A N 1
ATOM 2518 C CA . SER A 1 323 ? -3.037 -1.088 9.469 1 83.12 323 SER A CA 1
ATOM 2519 C C . SER A 1 323 ? -4.281 -1.763 10.031 1 83.12 323 SER A C 1
ATOM 2521 O O . SER A 1 323 ? -4.246 -2.328 11.125 1 83.12 323 SER A O 1
ATOM 2523 N N . GLY A 1 324 ? -5.383 -1.632 9.344 1 84.25 324 GLY A N 1
ATOM 2524 C CA . GLY A 1 324 ? -6.645 -2.182 9.812 1 84.25 324 GLY A CA 1
ATOM 2525 C C . GLY A 1 324 ? -7.605 -1.124 10.328 1 84.25 324 GLY A C 1
ATOM 2526 O O . GLY A 1 324 ? -8.789 -1.398 10.531 1 84.25 324 GLY A O 1
ATOM 2527 N N . ALA A 1 325 ? -7.094 0.057 10.469 1 91.88 325 ALA A N 1
ATOM 2528 C CA . ALA A 1 325 ? -7.941 1.142 10.961 1 91.88 325 ALA A CA 1
ATOM 2529 C C . ALA A 1 325 ? -9.031 1.483 9.953 1 91.88 325 ALA A C 1
ATOM 2531 O O . ALA A 1 325 ? -8.789 1.494 8.742 1 91.88 325 ALA A O 1
ATOM 2532 N N . LEU A 1 326 ? -10.219 1.726 10.508 1 94.94 326 LEU A N 1
ATOM 2533 C CA . LEU A 1 326 ? -11.328 2.17 9.68 1 94.94 326 LEU A CA 1
ATOM 2534 C C . LEU A 1 326 ? -11.438 3.691 9.688 1 94.94 326 LEU A C 1
ATOM 2536 O O . LEU A 1 326 ? -11.469 4.309 10.75 1 94.94 326 LEU A O 1
ATOM 2540 N N . VAL A 1 327 ? -11.453 4.301 8.5 1 97.12 327 VAL A N 1
ATOM 2541 C CA . VAL A 1 327 ? -11.523 5.754 8.375 1 97.12 327 VAL A CA 1
ATOM 2542 C C . VAL A 1 327 ? -12.539 6.125 7.293 1 97.12 327 VAL A C 1
ATOM 2544 O O . VAL A 1 327 ? -12.961 5.27 6.512 1 97.12 327 VAL A O 1
ATOM 2547 N N . PRO A 1 328 ? -13.016 7.387 7.238 1 97.38 328 PRO A N 1
ATOM 2548 C CA . PRO A 1 328 ? -13.875 7.789 6.121 1 97.38 328 PRO A CA 1
ATOM 2549 C C . PRO A 1 328 ? -13.234 7.527 4.758 1 97.38 328 PRO A C 1
ATOM 2551 O O . PRO A 1 328 ? -12.016 7.676 4.605 1 97.38 328 PRO A O 1
ATOM 2554 N N . GLY A 1 329 ? -14.016 7.176 3.787 1 95.25 329 GLY A N 1
ATOM 2555 C CA . GLY A 1 329 ? -13.516 6.785 2.482 1 95.25 329 GLY A CA 1
ATOM 2556 C C . GLY A 1 329 ? -12.875 7.93 1.72 1 95.25 329 GLY A C 1
ATOM 2557 O O . GLY A 1 329 ? -13.062 9.094 2.072 1 95.25 329 GLY A O 1
ATOM 2558 N N . PRO A 1 330 ? -12.172 7.598 0.616 1 94.12 330 PRO A N 1
ATOM 2559 C CA . PRO A 1 330 ? -11.359 8.586 -0.096 1 94.12 330 PRO A CA 1
ATOM 2560 C C . PRO A 1 330 ? -12.172 9.438 -1.067 1 94.12 330 PRO A C 1
ATOM 2562 O O . PRO A 1 330 ? -11.727 10.508 -1.477 1 94.12 330 PRO A O 1
ATOM 2565 N N . THR A 1 331 ? -13.305 8.938 -1.466 1 93.75 331 THR A N 1
ATOM 2566 C CA . THR A 1 331 ? -14.07 9.688 -2.453 1 93.75 331 THR A CA 1
ATOM 2567 C C . THR A 1 331 ? -14.883 10.797 -1.784 1 93.75 331 THR A C 1
ATOM 2569 O O . THR A 1 331 ? -15.227 10.695 -0.606 1 93.75 331 THR A O 1
ATOM 2572 N N . HIS A 1 332 ? -15.172 11.812 -2.553 1 96.56 332 HIS A N 1
ATOM 2573 C CA . HIS A 1 332 ? -16.016 12.914 -2.088 1 96.56 332 HIS A CA 1
ATOM 2574 C C . HIS A 1 332 ? -17.328 12.406 -1.521 1 96.56 332 HIS A C 1
ATOM 2576 O O . HIS A 1 332 ? -17.734 12.797 -0.424 1 96.56 332 HIS A O 1
ATOM 2582 N N . ASP A 1 333 ? -17.891 11.469 -2.174 1 95.31 333 ASP A N 1
ATOM 2583 C CA . ASP A 1 333 ? -19.203 10.969 -1.78 1 95.31 333 ASP A CA 1
ATOM 2584 C C . ASP A 1 333 ? -19.141 10.227 -0.448 1 95.31 333 ASP A C 1
ATOM 2586 O O . ASP A 1 333 ? -19.984 10.43 0.426 1 95.31 333 ASP A O 1
ATOM 2590 N N . GLN A 1 334 ? -18.188 9.359 -0.286 1 94.44 334 GLN A N 1
ATOM 2591 C CA . GLN A 1 334 ? -18.031 8.594 0.946 1 94.44 334 GLN A CA 1
ATOM 2592 C C . GLN A 1 334 ? -17.781 9.516 2.139 1 94.44 334 GLN A C 1
ATOM 2594 O O . GLN A 1 334 ? -18.453 9.391 3.172 1 94.44 334 GLN A O 1
ATOM 2599 N N . ALA A 1 335 ? -16.859 10.477 1.933 1 97.44 335 ALA A N 1
ATOM 2600 C CA . ALA A 1 335 ? -16.531 11.406 3.01 1 97.44 335 ALA A CA 1
ATOM 2601 C C . ALA A 1 335 ? -17.719 12.305 3.34 1 97.44 335 ALA A C 1
ATOM 2603 O O . ALA A 1 335 ? -17.984 12.578 4.512 1 97.44 335 ALA A O 1
ATOM 2604 N N . ALA A 1 336 ? -18.453 12.75 2.32 1 97.31 336 ALA A N 1
ATOM 2605 C CA . ALA A 1 336 ? -19.609 13.625 2.52 1 97.31 336 ALA A CA 1
ATOM 2606 C C . ALA A 1 336 ? -20.703 12.922 3.318 1 97.31 336 ALA A C 1
ATOM 2608 O O . ALA A 1 336 ? -21.312 13.516 4.203 1 97.31 336 ALA A O 1
ATOM 2609 N N . GLN A 1 337 ? -20.891 11.68 3.023 1 97 337 GLN A N 1
ATOM 2610 C CA . GLN A 1 337 ? -21.922 10.93 3.738 1 97 337 GLN A CA 1
ATOM 2611 C C . GLN A 1 337 ? -21.578 10.789 5.219 1 97 337 GLN A C 1
ATOM 2613 O O . GLN A 1 337 ? -22.438 10.953 6.082 1 97 337 GLN A O 1
ATOM 2618 N N . PHE A 1 338 ? -20.406 10.484 5.492 1 97.88 338 PHE A N 1
ATOM 2619 C CA . PHE A 1 338 ? -19.938 10.344 6.863 1 97.88 338 PHE A CA 1
ATOM 2620 C C . PHE A 1 338 ? -20.078 11.656 7.625 1 97.88 338 PHE A C 1
ATOM 2622 O O . PHE A 1 338 ? -20.719 11.703 8.672 1 97.88 338 PHE A O 1
ATOM 2629 N N . TRP A 1 339 ? -19.5 12.781 7.059 1 98 339 TRP A N 1
ATOM 2630 C CA . TRP A 1 339 ? -19.453 14.07 7.742 1 98 339 TRP A CA 1
ATOM 2631 C C . TRP A 1 339 ? -20.844 14.703 7.812 1 98 339 TRP A C 1
ATOM 2633 O O . TRP A 1 339 ? -21.188 15.344 8.812 1 98 339 TRP A O 1
ATOM 2643 N N . ASN A 1 340 ? -21.641 14.531 6.801 1 97.31 340 ASN A N 1
ATOM 2644 C CA . ASN A 1 340 ? -23 15.078 6.844 1 97.31 340 ASN A CA 1
ATOM 2645 C C . ASN A 1 340 ? -23.828 14.438 7.953 1 97.31 340 ASN A C 1
ATOM 2647 O O . ASN A 1 340 ? -24.625 15.109 8.609 1 97.31 340 ASN A O 1
ATOM 2651 N N . ALA A 1 341 ? -23.609 13.164 8.109 1 97.44 341 ALA A N 1
ATOM 2652 C CA . ALA A 1 341 ? -24.328 12.469 9.18 1 97.44 341 ALA A CA 1
ATOM 2653 C C . ALA A 1 341 ? -23.906 12.984 10.547 1 97.44 341 ALA A C 1
ATOM 2655 O O . ALA A 1 341 ? -24.75 13.258 11.406 1 97.44 341 ALA A O 1
ATOM 2656 N N . TRP A 1 342 ? -22.641 13.102 10.758 1 97.75 342 TRP A N 1
ATOM 2657 C CA . TRP A 1 342 ? -22.125 13.562 12.047 1 97.75 342 TRP A CA 1
ATOM 2658 C C . TRP A 1 342 ? -22.547 15 12.32 1 97.75 342 TRP A C 1
ATOM 2660 O O . TRP A 1 342 ? -23.078 15.305 13.391 1 97.75 342 TRP A O 1
ATOM 2670 N N . GLU A 1 343 ? -22.406 15.906 11.328 1 97.06 343 GLU A N 1
ATOM 2671 C CA . GLU A 1 343 ? -22.625 17.328 11.539 1 97.06 343 GLU A CA 1
ATOM 2672 C C . GLU A 1 343 ? -24.109 17.656 11.57 1 97.06 343 GLU A C 1
ATOM 2674 O O . GLU A 1 343 ? -24.516 18.672 12.156 1 97.06 343 GLU A O 1
ATOM 2679 N N . SER A 1 344 ? -24.906 16.828 10.93 1 96 344 SER A N 1
ATOM 2680 C CA . SER A 1 344 ? -26.359 17 11.102 1 96 344 SER A CA 1
ATOM 2681 C C . SER A 1 344 ? -26.75 16.812 12.562 1 96 344 SER A C 1
ATOM 2683 O O . SER A 1 344 ? -27.531 17.609 13.102 1 96 344 SER A O 1
ATOM 2685 N N . LYS A 1 345 ? -26.188 15.828 13.133 1 95.94 345 LYS A N 1
ATOM 2686 C CA . LYS A 1 345 ? -26.469 15.578 14.547 1 95.94 345 LYS A CA 1
ATOM 2687 C C . LYS A 1 345 ? -25.938 16.719 15.422 1 95.94 345 LYS A C 1
ATOM 2689 O O . LYS A 1 345 ? -26.609 17.125 16.375 1 95.94 345 LYS A O 1
ATOM 2694 N N . MET A 1 346 ? -24.781 17.188 15.109 1 96.62 346 MET A N 1
ATOM 2695 C CA . MET A 1 346 ? -24.188 18.297 15.859 1 96.62 346 MET A CA 1
ATOM 2696 C C . MET A 1 346 ? -25.016 19.562 15.711 1 96.62 346 MET A C 1
ATOM 2698 O O . MET A 1 346 ? -25.297 20.25 16.688 1 96.62 346 MET A O 1
ATOM 2702 N N . SER A 1 347 ? -25.406 19.844 14.523 1 95.75 347 SER A N 1
ATOM 2703 C CA . SER A 1 347 ? -26.188 21.047 14.25 1 95.75 347 SER A CA 1
ATOM 2704 C C . SER A 1 347 ? -27.531 21.016 14.984 1 95.75 347 SER A C 1
ATOM 2706 O O . SER A 1 347 ? -28 22.047 15.469 1 95.75 347 SER A O 1
ATOM 2708 N N . GLU A 1 348 ? -28.125 19.875 15.047 1 95.81 348 GLU A N 1
ATOM 2709 C CA . GLU A 1 348 ? -29.391 19.703 15.766 1 95.81 348 GLU A CA 1
ATOM 2710 C C . GLU A 1 348 ? -29.234 20.047 17.25 1 95.81 348 GLU A C 1
ATOM 2712 O O . GLU A 1 348 ? -30.188 20.469 17.891 1 95.81 348 GLU A O 1
ATOM 2717 N N . GLN A 1 349 ? -28.062 19.875 17.703 1 96.81 349 GLN A N 1
ATOM 2718 C CA . GLN A 1 349 ? -27.797 20.141 19.109 1 96.81 349 GLN A CA 1
ATOM 2719 C C . GLN A 1 349 ? -27.297 21.547 19.328 1 96.81 349 GLN A C 1
ATOM 2721 O O . GLN A 1 349 ? -26.906 21.922 20.438 1 96.81 349 GLN A O 1
ATOM 2726 N N . GLY A 1 350 ? -27.188 22.344 18.25 1 96.75 350 GLY A N 1
ATOM 2727 C CA . GLY A 1 350 ? -26.844 23.75 18.359 1 96.75 350 GLY A CA 1
ATOM 2728 C C . GLY A 1 350 ? -25.359 24.016 18.141 1 96.75 350 GLY A C 1
ATOM 2729 O O . GLY A 1 350 ? -24.906 25.141 18.344 1 96.75 350 GLY A O 1
ATOM 2730 N N . ILE A 1 351 ? -24.625 23.031 17.75 1 97.69 351 ILE A N 1
ATOM 2731 C CA . ILE A 1 351 ? -23.219 23.203 17.469 1 97.69 351 ILE A CA 1
ATOM 2732 C C . ILE A 1 351 ? -23.047 23.906 16.109 1 97.69 351 ILE A C 1
ATOM 2734 O O . ILE A 1 351 ? -23.641 23.5 15.117 1 97.69 351 ILE A O 1
ATOM 2738 N N . ASP A 1 352 ? -22.188 25 16.094 1 97 352 ASP A N 1
ATOM 2739 C CA . ASP A 1 352 ? -22.062 25.719 14.828 1 97 352 ASP A CA 1
ATOM 2740 C C . ASP A 1 352 ? -20.625 26.156 14.586 1 97 352 ASP A C 1
ATOM 2742 O O . ASP A 1 352 ? -20.375 27.078 13.797 1 97 352 ASP A O 1
ATOM 2746 N N . VAL A 1 353 ? -19.625 25.594 15.281 1 96.94 353 VAL A N 1
ATOM 2747 C CA . VAL A 1 353 ? -18.203 25.703 15.031 1 96.94 353 VAL A CA 1
ATOM 2748 C C . VAL A 1 353 ? -17.547 24.328 15.07 1 96.94 353 VAL A C 1
ATOM 2750 O O . VAL A 1 353 ? -17.906 23.484 15.906 1 96.94 353 VAL A O 1
ATOM 2753 N N . LEU A 1 354 ? -16.641 24.125 14.156 1 97.5 354 LEU A N 1
ATOM 2754 C CA . LEU A 1 354 ? -15.953 22.828 14.102 1 97.5 354 LEU A CA 1
ATOM 2755 C C . LEU A 1 354 ? -14.438 23.016 14.117 1 97.5 354 LEU A C 1
ATOM 2757 O O . LEU A 1 354 ? -13.906 23.859 13.406 1 97.5 354 LEU A O 1
ATOM 2761 N N . LYS A 1 355 ? -13.766 22.297 14.953 1 98.19 355 LYS A N 1
ATOM 2762 C CA . LYS A 1 355 ? -12.32 22.109 14.898 1 98.19 355 LYS A CA 1
ATOM 2763 C C . LYS A 1 355 ? -11.953 20.672 14.57 1 98.19 355 LYS A C 1
ATOM 2765 O O . LYS A 1 355 ? -12.336 19.75 15.289 1 98.19 355 LYS A O 1
ATOM 2770 N N . VAL A 1 356 ? -11.242 20.484 13.516 1 98.38 356 VAL A N 1
ATOM 2771 C CA . VAL A 1 356 ? -10.938 19.125 13.094 1 98.38 356 VAL A CA 1
ATOM 2772 C C . VAL A 1 356 ? -9.422 18.906 13.094 1 98.38 356 VAL A C 1
ATOM 2774 O O . VAL A 1 356 ? -8.703 19.531 12.312 1 98.38 356 VAL A O 1
ATOM 2777 N N . ASP A 1 357 ? -8.922 18 13.922 1 97.94 357 ASP A N 1
ATOM 2778 C CA . ASP A 1 357 ? -7.512 17.672 14.086 1 97.94 357 ASP A CA 1
ATOM 2779 C C . ASP A 1 357 ? -7.117 16.484 13.203 1 97.94 357 ASP A C 1
ATOM 2781 O O . ASP A 1 357 ? -7.977 15.852 12.586 1 97.94 357 ASP A O 1
ATOM 2785 N N . SER A 1 358 ? -5.812 16.25 13.148 1 96.75 358 SER A N 1
ATOM 2786 C CA . SER A 1 358 ? -5.191 15.031 12.641 1 96.75 358 SER A CA 1
ATOM 2787 C C . SER A 1 358 ? -5.363 14.906 11.133 1 96.75 358 SER A C 1
ATOM 2789 O O . SER A 1 358 ? -5.359 13.797 10.594 1 96.75 358 SER A O 1
ATOM 2791 N N . GLN A 1 359 ? -5.527 15.969 10.477 1 97.25 359 GLN A N 1
ATOM 2792 C CA . GLN A 1 359 ? -5.742 15.914 9.031 1 97.25 359 GLN A CA 1
ATOM 2793 C C . GLN A 1 359 ? -4.504 15.398 8.312 1 97.25 359 GLN A C 1
ATOM 2795 O O . GLN A 1 359 ? -4.613 14.703 7.301 1 97.25 359 GLN A O 1
ATOM 2800 N N . GLY A 1 360 ? -3.324 15.703 8.852 1 95.62 360 GLY A N 1
ATOM 2801 C CA . GLY A 1 360 ? -2.078 15.25 8.258 1 95.62 360 GLY A CA 1
ATOM 2802 C C . GLY A 1 360 ? -1.813 13.766 8.477 1 95.62 360 GLY A C 1
ATOM 2803 O O . GLY A 1 360 ? -0.881 13.203 7.902 1 95.62 360 GLY A O 1
ATOM 2804 N N . SER A 1 361 ? -2.66 13.078 9.203 1 94.25 361 SER A N 1
ATOM 2805 C CA . SER A 1 361 ? -2.418 11.688 9.586 1 94.25 361 SER A CA 1
ATOM 2806 C C . SER A 1 361 ? -2.969 10.727 8.539 1 94.25 361 SER A C 1
ATOM 2808 O O . SER A 1 361 ? -2.578 9.555 8.5 1 94.25 361 SER A O 1
ATOM 2810 N N . ILE A 1 362 ? -3.869 11.18 7.758 1 95 362 ILE A N 1
ATOM 2811 C CA . ILE A 1 362 ? -4.566 10.266 6.863 1 95 362 ILE A CA 1
ATOM 2812 C C . ILE A 1 362 ? -3.586 9.68 5.852 1 95 362 ILE A C 1
ATOM 2814 O O . ILE A 1 362 ? -3.672 8.5 5.5 1 95 362 ILE A O 1
ATOM 2818 N N . SER A 1 363 ? -2.662 10.5 5.312 1 92.69 363 SER A N 1
ATOM 2819 C CA . SER A 1 363 ? -1.7 10 4.336 1 92.69 363 SER A CA 1
ATOM 2820 C C . SER A 1 363 ? -0.753 8.984 4.961 1 92.69 363 SER A C 1
ATOM 2822 O O . SER A 1 363 ? -0.241 8.094 4.273 1 92.69 363 SER A O 1
ATOM 2824 N N . VAL A 1 364 ? -0.507 9.125 6.273 1 90.75 364 VAL A N 1
ATOM 2825 C CA . VAL A 1 364 ? 0.299 8.156 7.012 1 90.75 364 VAL A CA 1
ATOM 2826 C C . VAL A 1 364 ? -0.469 6.848 7.148 1 90.75 364 VAL A C 1
ATOM 2828 O O . VAL A 1 364 ? 0.086 5.77 6.918 1 90.75 364 VAL A O 1
ATOM 2831 N N . MET A 1 365 ? -1.723 6.957 7.469 1 91.62 365 MET A N 1
ATOM 2832 C CA . MET A 1 365 ? -2.561 5.789 7.727 1 91.62 365 MET A CA 1
ATOM 2833 C C . MET A 1 365 ? -2.832 5.02 6.438 1 91.62 365 MET A C 1
ATOM 2835 O O . MET A 1 365 ? -3.061 3.811 6.465 1 91.62 365 MET A O 1
ATOM 2839 N N . THR A 1 366 ? -2.758 5.684 5.289 1 92.25 366 THR A N 1
ATOM 2840 C CA . THR A 1 366 ? -3.102 5.062 4.012 1 92.25 366 THR A CA 1
ATOM 2841 C C . THR A 1 366 ? -1.846 4.785 3.191 1 92.25 366 THR A C 1
ATOM 2843 O O . THR A 1 366 ? -1.93 4.512 1.991 1 92.25 366 THR A O 1
ATOM 2846 N N . MET A 1 367 ? -0.707 4.918 3.748 1 90.19 367 MET A N 1
ATOM 2847 C CA . MET A 1 367 ? 0.566 4.742 3.055 1 90.19 367 MET A CA 1
ATOM 2848 C C . MET A 1 367 ? 0.587 3.424 2.285 1 90.19 367 MET A C 1
ATOM 2850 O O . MET A 1 367 ? 0.143 2.395 2.797 1 90.19 367 MET A O 1
ATOM 2854 N N . GLY A 1 368 ? 1.082 3.521 0.997 1 89.38 368 GLY A N 1
ATOM 2855 C CA . GLY A 1 368 ? 1.165 2.346 0.143 1 89.38 368 GLY A CA 1
ATOM 2856 C C . GLY A 1 368 ? -0.102 2.098 -0.654 1 89.38 368 GLY A C 1
ATOM 2857 O O . GLY A 1 368 ? -0.052 1.533 -1.749 1 89.38 368 GLY A O 1
ATOM 2858 N N . ALA A 1 369 ? -1.257 2.523 -0.108 1 90.56 369 ALA A N 1
ATOM 2859 C CA . ALA A 1 369 ? -2.549 2.182 -0.696 1 90.56 369 ALA A CA 1
ATOM 2860 C C . ALA A 1 369 ? -3.127 3.361 -1.474 1 90.56 369 ALA A C 1
ATOM 2862 O O . ALA A 1 369 ? -3.76 3.174 -2.516 1 90.56 369 ALA A O 1
ATOM 2863 N N . GLU A 1 370 ? -2.916 4.531 -0.934 1 92.75 370 GLU A N 1
ATOM 2864 C CA . GLU A 1 370 ? -3.461 5.738 -1.547 1 92.75 370 GLU A CA 1
ATOM 2865 C C . GLU A 1 370 ? -2.363 6.77 -1.803 1 92.75 370 GLU A C 1
ATOM 2867 O O . GLU A 1 370 ? -1.465 6.945 -0.978 1 92.75 370 GLU A O 1
ATOM 2872 N N . SER A 1 371 ? -2.479 7.414 -3.018 1 94 371 SER A N 1
ATOM 2873 C CA . SER A 1 371 ? -1.614 8.57 -3.244 1 94 371 SER A CA 1
ATOM 2874 C C . SER A 1 371 ? -1.961 9.711 -2.293 1 94 371 SER A C 1
ATOM 2876 O O . SER A 1 371 ? -2.996 9.68 -1.625 1 94 371 SER A O 1
ATOM 2878 N N . PHE A 1 372 ? -1.087 10.695 -2.223 1 95.5 372 PHE A N 1
ATOM 2879 C CA . PHE A 1 372 ? -1.36 11.859 -1.381 1 95.5 372 PHE A CA 1
ATOM 2880 C C . PHE A 1 372 ? -2.67 12.523 -1.786 1 95.5 372 PHE A C 1
ATOM 2882 O O . PHE A 1 372 ? -3.471 12.898 -0.928 1 95.5 372 PHE A O 1
ATOM 2889 N N . GLY A 1 373 ? -2.943 12.672 -3.027 1 94.19 373 GLY A N 1
ATOM 2890 C CA . GLY A 1 373 ? -4.191 13.242 -3.502 1 94.19 373 GLY A CA 1
ATOM 2891 C C . GLY A 1 373 ? -5.406 12.406 -3.148 1 94.19 373 GLY A C 1
ATOM 2892 O O . GLY A 1 373 ? -6.398 12.93 -2.639 1 94.19 373 GLY A O 1
ATOM 2893 N N . GLU A 1 374 ? -5.309 11.07 -3.393 1 92.81 374 GLU A N 1
ATOM 2894 C CA . GLU A 1 374 ? -6.41 10.164 -3.078 1 92.81 374 GLU A CA 1
ATOM 2895 C C . GLU A 1 374 ? -6.738 10.188 -1.589 1 92.81 374 GLU A C 1
ATOM 2897 O O . GLU A 1 374 ? -7.898 10.047 -1.201 1 92.81 374 GLU A O 1
ATOM 2902 N N . SER A 1 375 ? -5.746 10.398 -0.814 1 94.25 375 SER A N 1
ATOM 2903 C CA . SER A 1 375 ? -5.91 10.344 0.635 1 94.25 375 SER A CA 1
ATOM 2904 C C . SER A 1 375 ? -6.586 11.602 1.164 1 94.25 375 SER A C 1
ATOM 2906 O O . SER A 1 375 ? -7.16 11.594 2.258 1 94.25 375 SER A O 1
ATOM 2908 N N . THR A 1 376 ? -6.555 12.703 0.422 1 95.44 376 THR A N 1
ATOM 2909 C CA . THR A 1 376 ? -6.922 13.938 1.114 1 95.44 376 THR A CA 1
ATOM 2910 C C . THR A 1 376 ? -7.988 14.695 0.334 1 95.44 376 THR A C 1
ATOM 2912 O O . THR A 1 376 ? -8.922 15.25 0.923 1 95.44 376 THR A O 1
ATOM 2915 N N . VAL A 1 377 ? -8.039 14.711 -1.056 1 96.38 377 VAL A N 1
ATOM 2916 C CA . VAL A 1 377 ? -8.859 15.609 -1.861 1 96.38 377 VAL A CA 1
ATOM 2917 C C . VAL A 1 377 ? -10.336 15.359 -1.564 1 96.38 377 VAL A C 1
ATOM 2919 O O . VAL A 1 377 ? -11.055 16.266 -1.144 1 96.38 377 VAL A O 1
ATOM 2922 N N . GLY A 1 378 ? -10.766 14.133 -1.751 1 97 378 GLY A N 1
ATOM 2923 C CA . GLY A 1 378 ? -12.164 13.797 -1.521 1 97 378 GLY A CA 1
ATOM 2924 C C . GLY A 1 378 ? -12.586 13.984 -0.076 1 97 378 GLY A C 1
ATOM 2925 O O . GLY A 1 378 ? -13.703 14.438 0.196 1 97 378 GLY A O 1
ATOM 2926 N N . ARG A 1 379 ? -11.758 13.664 0.832 1 97.62 379 ARG A N 1
ATOM 2927 C CA . ARG A 1 379 ? -12.062 13.734 2.258 1 97.62 379 ARG A CA 1
ATOM 2928 C C . ARG A 1 379 ? -12.219 15.188 2.707 1 97.62 379 ARG A C 1
ATOM 2930 O O . ARG A 1 379 ? -13.117 15.508 3.488 1 97.62 379 ARG A O 1
ATOM 2937 N N . HIS A 1 380 ? -11.336 16.094 2.189 1 97.75 380 HIS A N 1
ATOM 2938 C CA . HIS A 1 380 ? -11.484 17.516 2.5 1 97.75 380 HIS A CA 1
ATOM 2939 C C . HIS A 1 380 ? -12.781 18.078 1.939 1 97.75 380 HIS A C 1
ATOM 2941 O O . HIS A 1 380 ? -13.492 18.812 2.623 1 97.75 380 HIS A O 1
ATOM 2947 N N . LEU A 1 381 ? -13.117 17.719 0.739 1 97.06 381 LEU A N 1
ATOM 2948 C CA . LEU A 1 381 ? -14.344 18.203 0.127 1 97.06 381 LEU A CA 1
ATOM 2949 C C . LEU A 1 381 ? -15.57 17.75 0.921 1 97.06 381 LEU A C 1
ATOM 2951 O O . LEU A 1 381 ? -16.516 18.516 1.11 1 97.06 381 LEU A O 1
ATOM 2955 N N . GLY A 1 382 ? -15.523 16.484 1.35 1 97.62 382 GLY A N 1
ATOM 2956 C CA . GLY A 1 382 ? -16.609 15.984 2.16 1 97.62 382 GLY A CA 1
ATOM 2957 C C . GLY A 1 382 ? -16.781 16.719 3.475 1 97.62 382 GLY A C 1
ATOM 2958 O O . GLY A 1 382 ? -17.891 17.062 3.867 1 97.62 382 GLY A O 1
ATOM 2959 N N . LEU A 1 383 ? -15.68 16.969 4.156 1 97.81 383 LEU A N 1
ATOM 2960 C CA . LEU A 1 383 ? -15.688 17.719 5.406 1 97.81 383 LEU A CA 1
ATOM 2961 C C . LEU A 1 383 ? -16.203 19.141 5.188 1 97.81 383 LEU A C 1
ATOM 2963 O O . LEU A 1 383 ? -17.031 19.625 5.961 1 97.81 383 LEU A O 1
ATOM 2967 N N . GLU A 1 384 ? -15.766 19.797 4.148 1 96.94 384 GLU A N 1
ATOM 2968 C CA . GLU A 1 384 ? -16.141 21.188 3.854 1 96.94 384 GLU A CA 1
ATOM 2969 C C . GLU A 1 384 ? -17.609 21.297 3.475 1 96.94 384 GLU A C 1
ATOM 2971 O O . GLU A 1 384 ? -18.266 22.266 3.812 1 96.94 384 GLU A O 1
ATOM 2976 N N . ASP A 1 385 ? -18.156 20.281 2.811 1 96.44 385 ASP A N 1
ATOM 2977 C CA . ASP A 1 385 ? -19.594 20.234 2.535 1 96.44 385 ASP A CA 1
ATOM 2978 C C . ASP A 1 385 ? -20.391 20.281 3.828 1 96.44 385 ASP A C 1
ATOM 2980 O O . ASP A 1 385 ? -21.375 21.016 3.932 1 96.44 385 ASP A O 1
ATOM 2984 N N . ALA A 1 386 ? -19.953 19.453 4.699 1 95 386 ALA A N 1
ATOM 2985 C CA . ALA A 1 386 ? -20.656 19.375 5.969 1 95 386 ALA A CA 1
ATOM 2986 C C . ALA A 1 386 ? -20.547 20.672 6.754 1 95 386 ALA A C 1
ATOM 2988 O O . ALA A 1 386 ? -21.484 21.094 7.422 1 95 386 ALA A O 1
ATOM 2989 N N . ALA A 1 387 ? -19.375 21.312 6.695 1 93.19 387 ALA A N 1
ATOM 2990 C CA . ALA A 1 387 ? -19.125 22.547 7.434 1 93.19 387 ALA A CA 1
ATOM 2991 C C . ALA A 1 387 ? -19.953 23.703 6.875 1 93.19 387 ALA A C 1
ATOM 2993 O O . ALA A 1 387 ? -20.172 24.703 7.562 1 93.19 387 ALA A O 1
ATOM 2994 N N . ASP A 1 388 ? -20.406 23.594 5.652 1 90.88 388 ASP A N 1
ATOM 2995 C CA . ASP A 1 388 ? -21.25 24.625 5.055 1 90.88 388 ASP A CA 1
ATOM 2996 C C . ASP A 1 388 ? -22.5 24.891 5.895 1 90.88 388 ASP A C 1
ATOM 2998 O O . ASP A 1 388 ? -23 26 5.938 1 90.88 388 ASP A O 1
ATOM 3002 N N . ARG A 1 389 ? -22.891 23.891 6.625 1 86.31 389 ARG A N 1
ATOM 3003 C CA . ARG A 1 389 ? -24.062 24.016 7.492 1 86.31 389 ARG A CA 1
ATOM 3004 C C . ARG A 1 389 ? -23.797 24.984 8.633 1 86.31 389 ARG A C 1
ATOM 3006 O O . ARG A 1 389 ? -24.719 25.531 9.227 1 86.31 389 ARG A O 1
ATOM 3013 N N . MET A 1 390 ? -22.562 25.172 8.922 1 85.44 390 MET A N 1
ATOM 3014 C CA . MET A 1 390 ? -22.141 26.031 10.023 1 85.44 390 MET A CA 1
ATOM 3015 C C . MET A 1 390 ? -21.438 27.281 9.508 1 85.44 390 MET A C 1
ATOM 3017 O O . MET A 1 390 ? -20.484 27.766 10.125 1 85.44 390 MET A O 1
ATOM 3021 N N . ASN A 1 391 ? -21.797 27.75 8.336 1 80.62 391 ASN A N 1
ATOM 3022 C CA . ASN A 1 391 ? -21.203 28.922 7.703 1 80.62 391 ASN A CA 1
ATOM 3023 C C . ASN A 1 391 ? -19.703 28.766 7.527 1 80.62 391 ASN A C 1
ATOM 3025 O O . ASN A 1 391 ? -18.938 29.703 7.738 1 80.62 391 ASN A O 1
ATOM 3029 N N . ALA A 1 392 ? -19.219 27.609 7.379 1 80.44 392 ALA A N 1
ATOM 3030 C CA . ALA A 1 392 ? -17.844 27.25 7.094 1 80.44 392 ALA A CA 1
ATOM 3031 C C . ALA A 1 392 ? -16.922 27.609 8.266 1 80.44 392 ALA A C 1
ATOM 3033 O O . ALA A 1 392 ? -15.742 27.906 8.07 1 80.44 392 ALA A O 1
ATOM 3034 N N . ALA A 1 393 ? -17.547 27.703 9.492 1 92 393 ALA A N 1
ATOM 3035 C CA . ALA A 1 393 ? -16.719 27.938 10.68 1 92 393 ALA A CA 1
ATOM 3036 C C . ALA A 1 393 ? -15.938 26.688 11.062 1 92 393 ALA A C 1
ATOM 3038 O O . ALA A 1 393 ? -16.234 26.047 12.078 1 92 393 ALA A O 1
ATOM 3039 N N . LEU A 1 394 ? -15.016 26.391 10.242 1 96.62 394 LEU A N 1
ATOM 3040 C CA . LEU A 1 394 ? -14.156 25.203 10.344 1 96.62 394 LEU A CA 1
ATOM 3041 C C . LEU A 1 394 ? -12.711 25.609 10.617 1 96.62 394 LEU A C 1
ATOM 3043 O O . LEU A 1 394 ? -12.133 26.391 9.859 1 96.62 394 LEU A O 1
ATOM 3047 N N . ILE A 1 395 ? -12.172 25.172 11.695 1 97.94 395 ILE A N 1
ATOM 3048 C CA . ILE A 1 395 ? -10.75 25.312 12 1 97.94 395 ILE A CA 1
ATOM 3049 C C . ILE A 1 395 ? -10.008 24.031 11.648 1 97.94 395 ILE A C 1
ATOM 3051 O O . ILE A 1 395 ? -10.109 23.031 12.367 1 97.94 395 ILE A O 1
ATOM 3055 N N . ASN A 1 396 ? -9.312 24 10.555 1 98.31 396 ASN A N 1
ATOM 3056 C CA . ASN A 1 396 ? -8.422 22.891 10.266 1 98.31 396 ASN A CA 1
ATOM 3057 C C . ASN A 1 396 ? -7.23 22.859 11.219 1 98.31 396 ASN A C 1
ATOM 3059 O O . ASN A 1 396 ? -6.652 23.891 11.531 1 98.31 396 ASN A O 1
ATOM 3063 N N . CYS A 1 397 ? -6.949 21.703 11.711 1 98 397 CYS A N 1
ATOM 3064 C CA . CYS A 1 397 ? -5.855 21.547 12.664 1 98 397 CYS A CA 1
ATOM 3065 C C . CYS A 1 397 ? -5.043 20.297 12.367 1 98 397 CYS A C 1
ATOM 3067 O O . CYS A 1 397 ? -5.582 19.312 11.867 1 98 397 CYS A O 1
ATOM 3069 N N . MET A 1 398 ? -3.666 20.438 12.695 1 97.38 398 MET A N 1
ATOM 3070 C CA . MET A 1 398 ? -2.723 19.391 12.289 1 97.38 398 MET A CA 1
ATOM 3071 C C . MET A 1 398 ? -2.799 19.141 10.789 1 97.38 398 MET A C 1
ATOM 3073 O O . MET A 1 398 ? -2.893 18 10.352 1 97.38 398 MET A O 1
ATOM 3077 N N . ALA A 1 399 ? -2.881 20.25 10.102 1 97.62 399 ALA A N 1
ATOM 3078 C CA . ALA A 1 399 ? -3.139 20.219 8.664 1 97.62 399 ALA A CA 1
ATOM 3079 C C . ALA A 1 399 ? -2.094 21.031 7.902 1 97.62 399 ALA A C 1
ATOM 3081 O O . ALA A 1 399 ? -2.369 21.547 6.812 1 97.62 399 ALA A O 1
ATOM 3082 N N . MET A 1 400 ? -0.868 21.141 8.445 1 97.75 400 MET A N 1
ATOM 3083 C CA . MET A 1 400 ? 0.159 21.953 7.793 1 97.75 400 MET A CA 1
ATOM 3084 C C . MET A 1 400 ? 0.952 21.109 6.793 1 97.75 400 MET A C 1
ATOM 3086 O O . MET A 1 400 ? 2.039 21.516 6.367 1 97.75 400 MET A O 1
ATOM 3090 N N . THR A 1 401 ? 0.432 20 6.418 1 96.75 401 THR A N 1
ATOM 3091 C CA . THR A 1 401 ? 1.049 19.188 5.367 1 96.75 401 THR A CA 1
ATOM 3092 C C . THR A 1 401 ? 0.546 19.625 3.992 1 96.75 401 THR A C 1
ATOM 3094 O O . THR A 1 401 ? -0.628 19.953 3.834 1 96.75 401 THR A O 1
ATOM 3097 N N . PRO A 1 402 ? 1.421 19.547 3.008 1 97.75 402 PRO A N 1
ATOM 3098 C CA . PRO A 1 402 ? 1.029 20.078 1.7 1 97.75 402 PRO A CA 1
ATOM 3099 C C . PRO A 1 402 ? -0.147 19.328 1.085 1 97.75 402 PRO A C 1
ATOM 3101 O O . PRO A 1 402 ? -0.942 19.906 0.347 1 97.75 402 PRO A O 1
ATOM 3104 N N . GLU A 1 403 ? -0.277 18.031 1.393 1 97.06 403 GLU A N 1
ATOM 3105 C CA . GLU A 1 403 ? -1.407 17.297 0.846 1 97.06 403 GLU A CA 1
ATOM 3106 C C . GLU A 1 403 ? -2.723 17.75 1.472 1 97.06 403 GLU A C 1
ATOM 3108 O O . GLU A 1 403 ? -3.801 17.422 0.972 1 97.06 403 GLU A O 1
ATOM 3113 N N . ASN A 1 404 ? -2.66 18.516 2.527 1 97.75 404 ASN A N 1
ATOM 3114 C CA . ASN A 1 404 ? -3.871 19.047 3.141 1 97.75 404 ASN A CA 1
ATOM 3115 C C . ASN A 1 404 ? -4.117 20.5 2.725 1 97.75 404 ASN A C 1
ATOM 3117 O O . ASN A 1 404 ? -5.176 20.812 2.178 1 97.75 404 ASN A O 1
ATOM 3121 N N . PHE A 1 405 ? -3.105 21.375 2.908 1 97.94 405 PHE A N 1
ATOM 3122 C CA . PHE A 1 405 ? -3.404 22.797 2.729 1 97.94 405 PHE A CA 1
ATOM 3123 C C . PHE A 1 405 ? -3.51 23.141 1.247 1 97.94 405 PHE A C 1
ATOM 3125 O O . PHE A 1 405 ? -4.062 24.188 0.885 1 97.94 405 PHE A O 1
ATOM 3132 N N . TRP A 1 406 ? -3.121 22.297 0.335 1 98.12 406 TRP A N 1
ATOM 3133 C CA . TRP A 1 406 ? -3.307 22.562 -1.087 1 98.12 406 TRP A CA 1
ATOM 3134 C C . TRP A 1 406 ? -4.609 21.953 -1.592 1 98.12 406 TRP A C 1
ATOM 3136 O O . TRP A 1 406 ? -4.941 22.078 -2.773 1 98.12 406 TRP A O 1
ATOM 3146 N N . HIS A 1 407 ? -5.328 21.297 -0.699 1 96.69 407 HIS A N 1
ATOM 3147 C CA . HIS A 1 407 ? -6.574 20.688 -1.149 1 96.69 407 HIS A CA 1
ATOM 3148 C C . HIS A 1 407 ? -7.738 21.078 -0.247 1 96.69 407 HIS A C 1
ATOM 3150 O O . HIS A 1 407 ? -8.789 20.438 -0.277 1 96.69 407 HIS A O 1
ATOM 3156 N N . SER A 1 408 ? -7.539 21.984 0.58 1 94.94 408 SER A N 1
ATOM 3157 C CA . SER A 1 408 ? -8.609 22.641 1.33 1 94.94 408 SER A CA 1
ATOM 3158 C C . SER A 1 408 ? -9.086 23.906 0.63 1 94.94 408 SER A C 1
ATOM 3160 O O . SER A 1 408 ? -8.367 24.906 0.582 1 94.94 408 SER A O 1
ATOM 3162 N N . ASP A 1 409 ? -10.281 23.938 0.16 1 94.81 409 ASP A N 1
ATOM 3163 C CA . ASP A 1 409 ? -10.758 25.016 -0.707 1 94.81 409 ASP A CA 1
ATOM 3164 C C . ASP A 1 409 ? -11.562 26.047 0.083 1 94.81 409 ASP A C 1
ATOM 3166 O O . ASP A 1 409 ? -11.273 27.234 0.041 1 94.81 409 ASP A O 1
ATOM 3170 N N . ARG A 1 410 ? -12.445 25.609 0.932 1 93.81 410 ARG A N 1
ATOM 3171 C CA . ARG A 1 410 ? -13.43 26.531 1.503 1 93.81 410 ARG A CA 1
ATOM 3172 C C . ARG A 1 410 ? -13.141 26.781 2.979 1 93.81 410 ARG A C 1
ATOM 3174 O O . ARG A 1 410 ? -13.664 27.734 3.562 1 93.81 410 ARG A O 1
ATOM 3181 N N . ALA A 1 411 ? -12.328 25.906 3.549 1 93.25 411 ALA A N 1
ATOM 3182 C CA . ALA A 1 411 ? -12.008 26.141 4.957 1 93.25 411 ALA A CA 1
ATOM 3183 C C . ALA A 1 411 ? -11.375 27.5 5.16 1 93.25 411 ALA A C 1
ATOM 3185 O O . ALA A 1 411 ? -10.438 27.875 4.445 1 93.25 411 ALA A O 1
ATOM 3186 N N . GLN A 1 412 ? -11.812 28.266 6.113 1 93.69 412 GLN A N 1
ATOM 3187 C CA . GLN A 1 412 ? -11.391 29.656 6.27 1 93.69 412 GLN A CA 1
ATOM 3188 C C . GLN A 1 412 ? -10.25 29.766 7.27 1 93.69 412 GLN A C 1
ATOM 3190 O O . GLN A 1 412 ? -9.445 30.703 7.191 1 93.69 412 GLN A O 1
ATOM 3195 N N . VAL A 1 413 ? -10.18 28.875 8.219 1 97.62 413 VAL A N 1
ATOM 3196 C CA . VAL A 1 413 ? -9.234 29 9.328 1 97.62 413 VAL A CA 1
ATOM 3197 C C . VAL A 1 413 ? -8.414 27.719 9.453 1 97.62 413 VAL A C 1
ATOM 3199 O O . VAL A 1 413 ? -8.93 26.625 9.25 1 97.62 413 VAL A O 1
ATOM 3202 N N . ALA A 1 414 ? -7.145 27.844 9.758 1 98.44 414 ALA A N 1
ATOM 3203 C CA . ALA A 1 414 ? -6.293 26.703 10.078 1 98.44 414 ALA A CA 1
ATOM 3204 C C . ALA A 1 414 ? -5.254 27.062 11.133 1 98.44 414 ALA A C 1
ATOM 3206 O O . ALA A 1 414 ? -4.711 28.172 11.125 1 98.44 414 ALA A O 1
ATOM 3207 N N . ARG A 1 415 ? -5.016 26.125 11.969 1 98.38 415 ARG A N 1
ATOM 3208 C CA . ARG A 1 415 ? -3.918 26.297 12.914 1 98.38 415 ARG A CA 1
ATOM 3209 C C . ARG A 1 415 ? -2.568 26.25 12.203 1 98.38 415 ARG A C 1
ATOM 3211 O O . ARG A 1 415 ? -2.361 25.422 11.32 1 98.38 415 ARG A O 1
ATOM 3218 N N . THR A 1 416 ? -1.646 27.125 12.664 1 98.31 416 THR A N 1
ATOM 3219 C CA . THR A 1 416 ? -0.41 27.266 11.906 1 98.31 416 THR A CA 1
ATOM 3220 C C . THR A 1 416 ? 0.804 27 12.789 1 98.31 416 THR A C 1
ATOM 3222 O O . THR A 1 416 ? 1.899 27.5 12.516 1 98.31 416 THR A O 1
ATOM 3225 N N . SER A 1 417 ? 0.597 26.281 13.891 1 98 417 SER A N 1
ATOM 3226 C CA . SER A 1 417 ? 1.697 25.906 14.766 1 98 417 SER A CA 1
ATOM 3227 C C . SER A 1 417 ? 1.365 24.625 15.547 1 98 417 SER A C 1
ATOM 3229 O O . SER A 1 417 ? 0.223 24.172 15.531 1 98 417 SER A O 1
ATOM 3231 N N . ASP A 1 418 ? 2.449 24.141 16.203 1 96.62 418 ASP A N 1
ATOM 3232 C CA . ASP A 1 418 ? 2.246 23.172 17.281 1 96.62 418 ASP A CA 1
ATOM 3233 C C . ASP A 1 418 ? 1.538 23.828 18.469 1 96.62 418 ASP A C 1
ATOM 3235 O O . ASP A 1 418 ? 1.287 25.031 18.469 1 96.62 418 ASP A O 1
ATOM 3239 N N . ASP A 1 419 ? 1.26 23.062 19.469 1 95.88 419 ASP A N 1
ATOM 3240 C CA . ASP A 1 419 ? 0.445 23.453 20.625 1 95.88 419 ASP A CA 1
ATOM 3241 C C . ASP A 1 419 ? 1.104 24.594 21.406 1 95.88 419 ASP A C 1
ATOM 3243 O O . ASP A 1 419 ? 2.332 24.641 21.516 1 95.88 419 ASP A O 1
ATOM 3247 N N . PHE A 1 420 ? 0.26 25.5 21.812 1 96.69 420 PHE A N 1
ATOM 3248 C CA . PHE A 1 420 ? 0.634 26.328 22.969 1 96.69 420 PHE A CA 1
ATOM 3249 C C . PHE A 1 420 ? 0.808 25.453 24.219 1 96.69 420 PHE A C 1
ATOM 3251 O O . PHE A 1 420 ? -0.066 24.656 24.547 1 96.69 420 PHE A O 1
ATOM 3258 N N . LEU A 1 421 ? 1.991 25.594 24.875 1 96.19 421 LEU A N 1
ATOM 3259 C CA . LEU A 1 421 ? 2.279 24.828 26.094 1 96.19 421 LEU A CA 1
ATOM 3260 C C . LEU A 1 421 ? 2.273 25.75 27.312 1 96.19 421 LEU A C 1
ATOM 3262 O O . LEU A 1 421 ? 3.326 26.234 27.734 1 96.19 421 LEU A O 1
ATOM 3266 N N . PRO A 1 422 ? 1.174 25.875 27.922 1 95 422 PRO A N 1
ATOM 3267 C CA . PRO A 1 422 ? 1.061 26.875 28.984 1 95 422 PRO A CA 1
ATOM 3268 C C . PRO A 1 422 ? 1.979 26.578 30.172 1 95 422 PRO A C 1
ATOM 3270 O O . PRO A 1 422 ? 2.391 27.516 30.875 1 95 422 PRO A O 1
ATOM 3273 N N . ARG A 1 423 ? 2.387 25.359 30.359 1 95.94 423 ARG A N 1
ATOM 3274 C CA . ARG A 1 423 ? 3.201 25 31.516 1 95.94 423 ARG A CA 1
ATOM 3275 C C . ARG A 1 423 ? 4.688 25.062 31.172 1 95.94 423 ARG A C 1
ATOM 3277 O O . ARG A 1 423 ? 5.535 24.781 32.031 1 95.94 423 ARG A O 1
ATOM 3284 N N . GLU A 1 424 ? 4.992 25.453 29.969 1 96.06 424 GLU A N 1
ATOM 3285 C CA . GLU A 1 424 ? 6.371 25.625 29.516 1 96.06 424 GLU A CA 1
ATOM 3286 C C . GLU A 1 424 ? 6.59 27.016 28.938 1 96.06 424 GLU A C 1
ATOM 3288 O O . GLU A 1 424 ? 6.793 27.172 27.734 1 96.06 424 GLU A O 1
ATOM 3293 N N . PRO A 1 425 ? 6.766 27.969 29.828 1 93.69 425 PRO A N 1
ATOM 3294 C CA . PRO A 1 425 ? 6.871 29.359 29.359 1 93.69 425 PRO A CA 1
ATOM 3295 C C . PRO A 1 425 ? 8.016 29.562 28.359 1 93.69 425 PRO A C 1
ATOM 3297 O O . PRO A 1 425 ? 7.93 30.422 27.484 1 93.69 425 PRO A O 1
ATOM 3300 N N . LYS A 1 426 ? 9.008 28.719 28.422 1 93.56 426 LYS A N 1
ATOM 3301 C CA . LYS A 1 426 ? 10.164 28.844 27.547 1 93.56 426 LYS A CA 1
ATOM 3302 C C . LYS A 1 426 ? 9.82 28.375 26.125 1 93.56 426 LYS A C 1
ATOM 3304 O O . LYS A 1 426 ? 10.633 28.516 25.203 1 93.56 426 LYS A O 1
ATOM 3309 N N . SER A 1 427 ? 8.547 27.969 25.953 1 96 427 SER A N 1
ATOM 3310 C CA . SER A 1 427 ? 8.133 27.5 24.625 1 96 427 SER A CA 1
ATOM 3311 C C . SER A 1 427 ? 7.547 28.656 23.812 1 96 427 SER A C 1
ATOM 3313 O O . SER A 1 427 ? 7.199 28.469 22.641 1 96 427 SER A O 1
ATOM 3315 N N . LEU A 1 428 ? 7.508 29.844 24.328 1 97.06 428 LEU A N 1
ATOM 3316 C CA . LEU A 1 428 ? 6.91 30.984 23.656 1 97.06 428 LEU A CA 1
ATOM 3317 C C . LEU A 1 428 ? 7.582 31.25 22.312 1 97.06 428 LEU A C 1
ATOM 3319 O O . LEU A 1 428 ? 6.902 31.484 21.312 1 97.06 428 LEU A O 1
ATOM 3323 N N . ASP A 1 429 ? 8.938 31.281 22.344 1 97.44 429 ASP A N 1
ATOM 3324 C CA . ASP A 1 429 ? 9.68 31.609 21.125 1 97.44 429 ASP A CA 1
ATOM 3325 C C . ASP A 1 429 ? 9.352 30.641 20 1 97.44 429 ASP A C 1
ATOM 3327 O O . ASP A 1 429 ? 8.984 31.062 18.891 1 97.44 429 ASP A O 1
ATOM 3331 N N . GLU A 1 430 ? 9.375 29.312 20.297 1 97.62 430 GLU A N 1
ATOM 3332 C CA . GLU A 1 430 ? 9.07 28.312 19.266 1 97.62 430 GLU A CA 1
ATOM 3333 C C . GLU A 1 430 ? 7.645 28.469 18.75 1 97.62 430 GLU A C 1
ATOM 3335 O O . GLU A 1 430 ? 7.406 28.391 17.547 1 97.62 430 GLU A O 1
ATOM 3340 N N . HIS A 1 431 ? 6.711 28.656 19.625 1 98.25 431 HIS A N 1
ATOM 3341 C CA . HIS A 1 431 ? 5.309 28.797 19.266 1 98.25 431 HIS A CA 1
ATOM 3342 C C . HIS A 1 431 ? 5.098 30 18.344 1 98.25 431 HIS A C 1
ATOM 3344 O O . HIS A 1 431 ? 4.41 29.906 17.328 1 98.25 431 HIS A O 1
ATOM 3350 N N . LEU A 1 432 ? 5.703 31.109 18.656 1 98.38 432 LEU A N 1
ATOM 3351 C CA . LEU A 1 432 ? 5.484 32.344 17.906 1 98.38 432 LEU A CA 1
ATOM 3352 C C . LEU A 1 432 ? 6.188 32.281 16.562 1 98.38 432 LEU A C 1
ATOM 3354 O O . LEU A 1 432 ? 5.656 32.781 15.555 1 98.38 432 LEU A O 1
ATOM 3358 N N . ILE A 1 433 ? 7.363 31.719 16.516 1 98.44 433 ILE A N 1
ATOM 3359 C CA . ILE A 1 433 ? 8.039 31.688 15.227 1 98.44 433 ILE A CA 1
ATOM 3360 C C . ILE A 1 433 ? 7.309 30.75 14.273 1 98.44 433 ILE A C 1
ATOM 3362 O O . ILE A 1 433 ? 7.207 31.016 13.078 1 98.44 433 ILE A O 1
ATOM 3366 N N . GLN A 1 434 ? 6.797 29.656 14.773 1 98.5 434 GLN A N 1
ATOM 3367 C CA . GLN A 1 434 ? 6.02 28.781 13.906 1 98.5 434 GLN A CA 1
ATOM 3368 C C . GLN A 1 434 ? 4.828 29.516 13.305 1 98.5 434 GLN A C 1
ATOM 3370 O O . GLN A 1 434 ? 4.629 29.5 12.086 1 98.5 434 GLN A O 1
ATOM 3375 N N . ASN A 1 435 ? 4.129 30.172 14.148 1 98.69 435 ASN A N 1
ATOM 3376 C CA . ASN A 1 435 ? 2.926 30.875 13.703 1 98.69 435 ASN A CA 1
ATOM 3377 C C . ASN A 1 435 ? 3.254 32 12.742 1 98.69 435 ASN A C 1
ATOM 3379 O O . ASN A 1 435 ? 2.689 32.094 11.648 1 98.69 435 ASN A O 1
ATOM 3383 N N . ALA A 1 436 ? 4.16 32.875 13.148 1 98.5 436 ALA A N 1
ATOM 3384 C CA . ALA A 1 436 ? 4.445 34.062 12.375 1 98.5 436 ALA A CA 1
ATOM 3385 C C . ALA A 1 436 ? 5.023 33.719 11.008 1 98.5 436 ALA A C 1
ATOM 3387 O O . ALA A 1 436 ? 4.594 34.25 9.984 1 98.5 436 ALA A O 1
ATOM 3388 N N . TYR A 1 437 ? 5.938 32.812 10.969 1 98.62 437 TYR A N 1
ATOM 3389 C CA . TYR A 1 437 ? 6.629 32.5 9.719 1 98.62 437 TYR A CA 1
ATOM 3390 C C . TYR A 1 437 ? 5.781 31.609 8.82 1 98.62 437 TYR A C 1
ATOM 3392 O O . TYR A 1 437 ? 5.742 31.797 7.602 1 98.62 437 TYR A O 1
ATOM 3400 N N . CYS A 1 438 ? 5.066 30.641 9.375 1 98.25 438 CYS A N 1
ATOM 3401 C CA . CYS A 1 438 ? 4.23 29.781 8.547 1 98.25 438 CYS A CA 1
ATOM 3402 C C . CYS A 1 438 ? 3.059 30.562 7.957 1 98.25 438 CYS A C 1
ATOM 3404 O O . CYS A 1 438 ? 2.51 30.172 6.922 1 98.25 438 CYS A O 1
ATOM 3406 N N . SER A 1 439 ? 2.764 31.641 8.57 1 97 439 SER A N 1
ATOM 3407 C CA . SER A 1 439 ? 1.693 32.469 8.055 1 97 439 SER A CA 1
ATOM 3408 C C . SER A 1 439 ? 2.117 33.188 6.766 1 97 439 SER A C 1
ATOM 3410 O O . SER A 1 439 ? 1.276 33.688 6.031 1 97 439 SER A O 1
ATOM 3412 N N . LEU A 1 440 ? 3.432 33.219 6.492 1 96.88 440 LEU A N 1
ATOM 3413 C CA . LEU A 1 440 ? 3.887 33.719 5.207 1 96.88 440 LEU A CA 1
ATOM 3414 C C . LEU A 1 440 ? 3.264 32.938 4.055 1 96.88 440 LEU A C 1
ATOM 3416 O O . LEU A 1 440 ? 2.951 33.531 3.008 1 96.88 440 LEU A O 1
ATOM 3420 N N . LEU A 1 441 ? 3.152 31.688 4.305 1 98.12 441 LEU A N 1
ATOM 3421 C CA . LEU A 1 441 ? 2.564 30.812 3.301 1 98.12 441 LEU A CA 1
ATOM 3422 C C . LEU A 1 441 ? 1.087 30.562 3.59 1 98.12 441 LEU A C 1
ATOM 3424 O O . LEU A 1 441 ? 0.228 30.906 2.775 1 98.12 441 LEU A O 1
ATOM 3428 N N . LEU A 1 442 ? 0.747 30.109 4.742 1 98.31 442 LEU A N 1
ATOM 3429 C CA . LEU A 1 442 ? -0.604 29.672 5.082 1 98.31 442 LEU A CA 1
ATOM 3430 C C . LEU A 1 442 ? -1.542 30.859 5.207 1 98.31 442 LEU A C 1
ATOM 3432 O O . LEU A 1 442 ? -2.742 30.75 4.953 1 98.31 442 LEU A O 1
ATOM 3436 N N . GLY A 1 443 ? -0.983 32.062 5.539 1 97.62 443 GLY A N 1
ATOM 3437 C CA . GLY A 1 443 ? -1.784 33.281 5.613 1 97.62 443 GLY A CA 1
ATOM 3438 C C . GLY A 1 443 ? -2.346 33.688 4.27 1 97.62 443 GLY A C 1
ATOM 3439 O O . GLY A 1 443 ? -3.279 34.5 4.207 1 97.62 443 GLY A O 1
ATOM 3440 N N . GLU A 1 444 ? -1.746 33.188 3.219 1 97.56 444 GLU A N 1
ATOM 3441 C CA . GLU A 1 444 ? -2.258 33.469 1.875 1 97.56 444 GLU A CA 1
ATOM 3442 C C . GLU A 1 444 ? -3.443 32.562 1.554 1 97.56 444 GLU A C 1
ATOM 3444 O O . GLU A 1 444 ? -4.207 32.812 0.627 1 97.56 444 GLU A O 1
ATOM 3449 N N . LEU A 1 445 ? -3.607 31.516 2.328 1 97.88 445 LEU A N 1
ATOM 3450 C CA . LEU A 1 445 ? -4.609 30.5 2.016 1 97.88 445 LEU A CA 1
ATOM 3451 C C . LEU A 1 445 ? -5.762 30.547 3.012 1 97.88 445 LEU A C 1
ATOM 3453 O O . LEU A 1 445 ? -6.91 30.281 2.652 1 97.88 445 LEU A O 1
ATOM 3457 N N . VAL A 1 446 ? -5.449 30.844 4.281 1 97.75 446 VAL A N 1
ATOM 3458 C CA . VAL A 1 446 ? -6.438 30.797 5.355 1 97.75 446 VAL A CA 1
ATOM 3459 C C . VAL A 1 446 ? -6.137 31.875 6.383 1 97.75 446 VAL A C 1
ATOM 3461 O O . VAL A 1 446 ? -5.086 32.531 6.324 1 97.75 446 VAL A O 1
ATOM 3464 N N . TYR A 1 447 ? -7.137 32.188 7.238 1 97.56 447 TYR A N 1
ATOM 3465 C CA . TYR A 1 447 ? -6.863 32.938 8.445 1 97.56 447 TYR A CA 1
ATOM 3466 C C . TYR A 1 447 ? -6.137 32.094 9.484 1 97.56 447 TYR A C 1
ATOM 3468 O O . TYR A 1 447 ? -6.66 31.078 9.93 1 97.56 447 TYR A O 1
ATOM 3476 N N . PRO A 1 448 ? -4.945 32.5 9.867 1 98.44 448 PRO A N 1
ATOM 3477 C CA . PRO A 1 448 ? -4.148 31.656 10.75 1 98.44 448 PRO A CA 1
ATOM 3478 C C . PRO A 1 448 ? -4.691 31.609 12.18 1 98.44 448 PRO A C 1
ATOM 3480 O O . PRO A 1 448 ? -4.977 32.656 12.766 1 98.44 448 PRO A O 1
ATOM 3483 N N . ASP A 1 449 ? -4.891 30.469 12.688 1 98.5 449 ASP A N 1
ATOM 3484 C CA . ASP A 1 449 ? -5.188 30.25 14.102 1 98.5 449 ASP A CA 1
ATOM 3485 C C . ASP A 1 449 ? -3.906 30.031 14.906 1 98.5 449 ASP A C 1
ATOM 3487 O O . ASP A 1 449 ? -3.238 29 14.742 1 98.5 449 ASP A O 1
ATOM 3491 N N . TRP A 1 450 ? -3.576 30.984 15.758 1 98.56 450 TRP A N 1
ATOM 3492 C CA . TRP A 1 450 ? -2.348 30.891 16.547 1 98.56 450 TRP A CA 1
ATOM 3493 C C . TRP A 1 450 ? -2.598 30.203 17.875 1 98.56 450 TRP A C 1
ATOM 3495 O O . TRP A 1 450 ? -1.873 30.422 18.844 1 98.56 450 TRP A O 1
ATOM 3505 N N . ASP A 1 451 ? -3.631 29.422 17.953 1 98.31 451 ASP A N 1
ATOM 3506 C CA . ASP A 1 451 ? -3.979 28.594 19.109 1 98.31 451 ASP A CA 1
ATOM 3507 C C . ASP A 1 451 ? -4.418 29.469 20.297 1 98.31 451 ASP A C 1
ATOM 3509 O O . ASP A 1 451 ? -4.461 30.688 20.188 1 98.31 451 ASP A O 1
ATOM 3513 N N . MET A 1 452 ? -4.805 28.859 21.391 1 98.06 452 MET A N 1
ATOM 3514 C CA . MET A 1 452 ? -5.293 29.531 22.594 1 98.06 452 MET A CA 1
ATOM 3515 C C . MET A 1 452 ? -4.133 30.047 23.438 1 98.06 452 MET A C 1
ATOM 3517 O O . MET A 1 452 ? -2.969 29.844 23.078 1 98.06 452 MET A O 1
ATOM 3521 N N . PHE A 1 453 ? -4.461 30.812 24.469 1 97.75 453 PHE A N 1
ATOM 3522 C CA . PHE A 1 453 ? -3.496 31.312 25.453 1 97.75 453 PHE A CA 1
ATOM 3523 C C . PHE A 1 453 ? -4.078 31.266 26.859 1 97.75 453 PHE A C 1
ATOM 3525 O O . PHE A 1 453 ? -5.262 30.969 27.031 1 97.75 453 PHE A O 1
ATOM 3532 N N . TRP A 1 454 ? -3.219 31.422 27.828 1 98.25 454 TRP A N 1
ATOM 3533 C CA . TRP A 1 454 ? -3.635 31.641 29.203 1 98.25 454 TRP A CA 1
ATOM 3534 C C . TRP A 1 454 ? -3.49 33.094 29.609 1 98.25 454 TRP A C 1
ATOM 3536 O O . TRP A 1 454 ? -2.441 33.719 29.375 1 98.25 454 TRP A O 1
ATOM 3546 N N . SER A 1 455 ? -4.535 33.688 30.203 1 97.44 455 SER A N 1
ATOM 3547 C CA . SER A 1 455 ? -4.461 35.062 30.641 1 97.44 455 SER A CA 1
ATOM 3548 C C . SER A 1 455 ? -3.559 35.219 31.859 1 97.44 455 SER A C 1
ATOM 3550 O O . SER A 1 455 ? -2.941 36.281 32.062 1 97.44 455 SER A O 1
ATOM 3552 N N . GLU A 1 456 ? -3.621 34.188 32.719 1 97.31 456 GLU A N 1
ATOM 3553 C CA . GLU A 1 456 ? -2.643 34.125 33.781 1 97.31 456 GLU A CA 1
ATOM 3554 C C . GLU A 1 456 ? -1.39 33.375 33.344 1 97.31 456 GLU A C 1
ATOM 3556 O O . GLU A 1 456 ? -1.318 32.156 33.5 1 97.31 456 GLU A O 1
ATOM 3561 N N . HIS A 1 457 ? -0.458 34.031 32.875 1 96.62 457 HIS A N 1
ATOM 3562 C CA . HIS A 1 457 ? 0.776 33.5 32.312 1 96.62 457 HIS A CA 1
ATOM 3563 C C . HIS A 1 457 ? 1.89 34.531 32.312 1 96.62 457 HIS A C 1
ATOM 3565 O O . HIS A 1 457 ? 1.628 35.719 32.156 1 96.62 457 HIS A O 1
ATOM 3571 N N . PRO A 1 458 ? 3.172 34.094 32.5 1 95.19 458 PRO A N 1
ATOM 3572 C CA . PRO A 1 458 ? 4.277 35.062 32.531 1 95.19 458 PRO A CA 1
ATOM 3573 C C . PRO A 1 458 ? 4.359 35.938 31.281 1 95.19 458 PRO A C 1
ATOM 3575 O O . PRO A 1 458 ? 4.828 37.062 31.344 1 95.19 458 PRO A O 1
ATOM 3578 N N . TYR A 1 459 ? 3.93 35.406 30.188 1 95.94 459 TYR A N 1
ATOM 3579 C CA . TYR A 1 459 ? 4.031 36.156 28.938 1 95.94 459 TYR A CA 1
ATOM 3580 C C . TYR A 1 459 ? 2.658 36.344 28.312 1 95.94 459 TYR A C 1
ATOM 3582 O O . TYR A 1 459 ? 2.516 36.281 27.078 1 95.94 459 TYR A O 1
ATOM 3590 N N . ALA A 1 460 ? 1.698 36.562 29.078 1 95.62 460 ALA A N 1
ATOM 3591 C CA . ALA A 1 460 ? 0.302 36.625 28.656 1 95.62 460 ALA A CA 1
ATOM 3592 C C . ALA A 1 460 ? 0.094 37.781 27.672 1 95.62 460 ALA A C 1
ATOM 3594 O O . ALA A 1 460 ? -0.635 37.625 26.688 1 95.62 460 ALA A O 1
ATOM 3595 N N . ARG A 1 461 ? 0.699 38.906 27.891 1 93.75 461 ARG A N 1
ATOM 3596 C CA . ARG A 1 461 ? 0.491 40.094 27.031 1 93.75 461 ARG A CA 1
ATOM 3597 C C . ARG A 1 461 ? 1.015 39.812 25.625 1 93.75 461 ARG A C 1
ATOM 3599 O O . ARG A 1 461 ? 0.32 40.094 24.641 1 93.75 461 ARG A O 1
ATOM 3606 N N . ALA A 1 462 ? 2.277 39.344 25.531 1 95.38 462 ALA A N 1
ATOM 3607 C CA . ALA A 1 462 ? 2.828 39 24.234 1 95.38 462 ALA A CA 1
ATOM 3608 C C . ALA A 1 462 ? 1.946 37.969 23.531 1 95.38 462 ALA A C 1
ATOM 3610 O O . ALA A 1 462 ? 1.743 38.062 22.312 1 95.38 462 ALA A O 1
ATOM 3611 N N . SER A 1 463 ? 1.432 37.031 24.297 1 96.19 463 SER A N 1
ATOM 3612 C CA . SER A 1 463 ? 0.613 35.969 23.75 1 96.19 463 SER A CA 1
ATOM 3613 C C . SER A 1 463 ? -0.694 36.5 23.188 1 96.19 463 SER A C 1
ATOM 3615 O O . SER A 1 463 ? -1.042 36.188 22.031 1 96.19 463 SER A O 1
ATOM 3617 N N . VAL A 1 464 ? -1.388 37.25 23.922 1 95.38 464 VAL A N 1
ATOM 3618 C CA . VAL A 1 464 ? -2.705 37.719 23.5 1 95.38 464 VAL A CA 1
ATOM 3619 C C . VAL A 1 464 ? -2.559 38.688 22.328 1 95.38 464 VAL A C 1
ATOM 3621 O O . VAL A 1 464 ? -3.334 38.656 21.375 1 95.38 464 VAL A O 1
ATOM 3624 N N . LEU A 1 465 ? -1.583 39.594 22.328 1 95.06 465 LEU A N 1
ATOM 3625 C CA . LEU A 1 465 ? -1.379 40.562 21.25 1 95.06 465 LEU A CA 1
ATOM 3626 C C . LEU A 1 465 ? -1.02 39.844 19.953 1 95.06 465 LEU A C 1
ATOM 3628 O O . LEU A 1 465 ? -1.495 40.219 18.875 1 95.06 465 LEU A O 1
ATOM 3632 N N . SER A 1 466 ? -0.157 38.875 20.109 1 97.25 466 SER A N 1
ATOM 3633 C CA . SER A 1 466 ? 0.214 38.125 18.906 1 97.25 466 SER A CA 1
ATOM 3634 C C . SER A 1 466 ? -1.006 37.469 18.266 1 97.25 466 SER A C 1
ATOM 3636 O O . SER A 1 466 ? -1.116 37.438 17.047 1 97.25 466 SER A O 1
ATOM 3638 N N . ARG A 1 467 ? -1.908 36.938 19.062 1 97.31 467 ARG A N 1
ATOM 3639 C CA . ARG A 1 467 ? -3.119 36.312 18.531 1 97.31 467 ARG A CA 1
ATOM 3640 C C . ARG A 1 467 ? -4.008 37.344 17.844 1 97.31 467 ARG A C 1
ATOM 3642 O O . ARG A 1 467 ? -4.66 37.031 16.844 1 97.31 467 ARG A O 1
ATOM 3649 N N . VAL A 1 468 ? -4.012 38.5 18.328 1 96.5 468 VAL A N 1
ATOM 3650 C CA . VAL A 1 468 ? -4.762 39.562 17.672 1 96.5 468 VAL A CA 1
ATOM 3651 C C . VAL A 1 468 ? -4.16 39.844 16.297 1 96.5 468 VAL A C 1
ATOM 3653 O O . VAL A 1 468 ? -4.891 40 15.32 1 96.5 468 VAL A O 1
ATOM 3656 N N . PHE A 1 469 ? -2.869 39.906 16.219 1 97.12 469 PHE A N 1
ATOM 3657 C CA . PHE A 1 469 ? -2.18 40.219 14.969 1 97.12 469 PHE A CA 1
ATOM 3658 C C . PHE A 1 469 ? -2.297 39.062 13.977 1 97.12 469 PHE A C 1
ATOM 3660 O O . PHE A 1 469 ? -2.043 39.25 12.781 1 97.12 469 PHE A O 1
ATOM 3667 N N . SER A 1 470 ? -2.641 37.844 14.438 1 97.81 470 SER A N 1
ATOM 3668 C CA . SER A 1 470 ? -2.736 36.688 13.57 1 97.81 470 SER A CA 1
ATOM 3669 C C . SER A 1 470 ? -3.832 36.875 12.523 1 97.81 470 SER A C 1
ATOM 3671 O O . SER A 1 470 ? -3.789 36.25 11.461 1 97.81 470 SER A O 1
ATOM 3673 N N . GLY A 1 471 ? -4.812 37.719 12.859 1 95.81 471 GLY A N 1
ATOM 3674 C CA . GLY A 1 471 ? -5.984 37.844 12.008 1 95.81 471 GLY A CA 1
ATOM 3675 C C . GLY A 1 471 ? -6.953 36.688 12.133 1 95.81 471 GLY A C 1
ATOM 3676 O O . GLY A 1 471 ? -8.016 36.688 11.508 1 95.81 471 GLY A O 1
ATOM 3677 N N . GLY A 1 472 ? -6.645 35.688 12.922 1 96.88 472 GLY A N 1
ATOM 3678 C CA . GLY A 1 472 ? -7.496 34.531 13.172 1 96.88 472 GLY A CA 1
ATOM 3679 C C . GLY A 1 472 ? -8.297 34.656 14.453 1 96.88 472 GLY A C 1
ATOM 3680 O O . GLY A 1 472 ? -8.477 35.75 14.984 1 96.88 472 GLY A O 1
ATOM 3681 N N . PRO A 1 473 ? -8.789 33.531 14.898 1 96.75 473 PRO A N 1
ATOM 3682 C CA . PRO A 1 473 ? -9.562 33.562 16.141 1 96.75 473 PRO A CA 1
ATOM 3683 C C . PRO A 1 473 ? -8.695 33.875 17.375 1 96.75 473 PRO A C 1
ATOM 3685 O O . PRO A 1 473 ? -7.531 33.469 17.422 1 96.75 473 PRO A O 1
ATOM 3688 N N . VAL A 1 474 ? -9.266 34.594 18.312 1 97.25 474 VAL A N 1
ATOM 3689 C CA . VAL A 1 474 ? -8.617 34.875 19.594 1 97.25 474 VAL A CA 1
ATOM 3690 C C . VAL A 1 474 ? -9.383 34.219 20.734 1 97.25 474 VAL A C 1
ATOM 3692 O O . VAL A 1 474 ? -10.539 34.562 20.984 1 97.25 474 VAL A O 1
ATOM 3695 N N . TYR A 1 475 ? -8.797 33.281 21.344 1 97.25 475 TYR A N 1
ATOM 3696 C CA . TYR A 1 475 ? -9.492 32.562 22.406 1 97.25 475 TYR A CA 1
ATOM 3697 C C . TYR A 1 475 ? -8.508 32.094 23.484 1 97.25 475 TYR A C 1
ATOM 3699 O O . TYR A 1 475 ? -7.344 31.812 23.188 1 97.25 475 TYR A O 1
ATOM 3707 N N . CYS A 1 476 ? -8.93 32.094 24.719 1 97.75 476 CYS A N 1
ATOM 3708 C CA . CYS A 1 476 ? -8.125 31.625 25.844 1 97.75 476 CYS A CA 1
ATOM 3709 C C . CYS A 1 476 ? -8.547 30.219 26.25 1 97.75 476 CYS A C 1
ATOM 3711 O O . CYS A 1 476 ? -9.453 29.641 25.656 1 97.75 476 CYS A O 1
ATOM 3713 N N . SER A 1 477 ? -7.793 29.688 27.156 1 98.62 477 SER A N 1
ATOM 3714 C CA . SER A 1 477 ? -8.086 28.391 27.75 1 98.62 477 SER A CA 1
ATOM 3715 C C . SER A 1 477 ? -7.824 28.391 29.25 1 98.62 477 SER A C 1
ATOM 3717 O O . SER A 1 477 ? -7.293 27.422 29.797 1 98.62 477 SER A O 1
ATOM 3719 N N . ASP A 1 478 ? -8.219 29.422 29.875 1 98.19 478 ASP A N 1
ATOM 3720 C CA . ASP A 1 478 ? -7.98 29.609 31.297 1 98.19 478 ASP A CA 1
ATOM 3721 C C . ASP A 1 478 ? -8.68 28.531 32.125 1 98.19 478 ASP A C 1
ATOM 3723 O O . ASP A 1 478 ? -9.812 28.141 31.812 1 98.19 478 ASP A O 1
ATOM 3727 N N . ALA A 1 479 ? -8.031 28.094 33.156 1 97.69 479 ALA A N 1
ATOM 3728 C CA . ALA A 1 479 ? -8.617 27.156 34.094 1 97.69 479 ALA A CA 1
ATOM 3729 C C . ALA A 1 479 ? -9.453 27.891 35.156 1 97.69 479 ALA A C 1
ATOM 3731 O O . ALA A 1 479 ? -9.273 29.094 35.375 1 97.69 479 ALA A O 1
ATOM 3732 N N . LEU A 1 480 ? -10.305 27.094 35.812 1 98.06 480 LEU A N 1
ATOM 3733 C CA . LEU A 1 480 ? -11.109 27.656 36.875 1 98.06 480 LEU A CA 1
ATOM 3734 C C . LEU A 1 480 ? -10.211 28.281 37.938 1 98.06 480 LEU A C 1
ATOM 3736 O O . LEU A 1 480 ? -9.258 27.641 38.406 1 98.06 480 LEU A O 1
ATOM 3740 N N . GLY A 1 481 ? -10.516 29.438 38.281 1 98.06 481 GLY A N 1
ATOM 3741 C CA . GLY A 1 481 ? -9.773 30.125 39.312 1 98.06 481 GLY A CA 1
ATOM 3742 C C . GLY A 1 481 ? -8.516 30.797 38.812 1 98.06 481 GLY A C 1
ATOM 3743 O O . GLY A 1 481 ? -7.805 31.453 39.562 1 98.06 481 GLY A O 1
ATOM 3744 N N . HIS A 1 482 ? -8.281 30.703 37.562 1 98 482 HIS A N 1
ATOM 3745 C CA . HIS A 1 482 ? -7.035 31.219 37 1 98 482 HIS A CA 1
ATOM 3746 C C . HIS A 1 482 ? -7.301 32.094 35.781 1 98 482 HIS A C 1
ATOM 3748 O O . HIS A 1 482 ? -6.926 31.766 34.656 1 98 482 HIS A O 1
ATOM 3754 N N . THR A 1 483 ? -7.918 33.281 36 1 97.88 483 THR A N 1
ATOM 3755 C CA . THR A 1 483 ? -8.227 34.25 34.969 1 97.88 483 THR A CA 1
ATOM 3756 C C . THR A 1 483 ? -7.715 35.625 35.344 1 97.88 483 THR A C 1
ATOM 3758 O O . THR A 1 483 ? -8.039 36.156 36.406 1 97.88 483 THR A O 1
ATOM 3761 N N . ASP A 1 484 ? -6.875 36.156 34.531 1 97.12 484 ASP A N 1
ATOM 3762 C CA . ASP A 1 484 ? -6.441 37.531 34.688 1 97.12 484 ASP A CA 1
ATOM 3763 C C . ASP A 1 484 ? -7.262 38.469 33.781 1 97.12 484 ASP A C 1
ATOM 3765 O O . ASP A 1 484 ? -6.957 38.594 32.594 1 97.12 484 ASP A O 1
ATOM 3769 N N . VAL A 1 485 ? -8.133 39.188 34.312 1 94.81 485 VAL A N 1
ATOM 3770 C CA . VAL A 1 485 ? -9.109 40 33.594 1 94.81 485 VAL A CA 1
ATOM 3771 C C . VAL A 1 485 ? -8.398 41.156 32.906 1 94.81 485 VAL A C 1
ATOM 3773 O O . VAL A 1 485 ? -8.82 41.594 31.828 1 94.81 485 VAL A O 1
ATOM 3776 N N . SER A 1 486 ? -7.371 41.656 33.469 1 91.38 486 SER A N 1
ATOM 3777 C CA . SER A 1 486 ? -6.656 42.781 32.906 1 91.38 486 SER A CA 1
ATOM 3778 C C . SER A 1 486 ? -6.078 42.438 31.547 1 91.38 486 SER A C 1
ATOM 3780 O O . SER A 1 486 ? -6.078 43.281 30.641 1 91.38 486 SER A O 1
ATOM 3782 N N . VAL A 1 487 ? -5.582 41.219 31.375 1 92.94 487 VAL A N 1
ATOM 3783 C CA . VAL A 1 487 ? -5.031 40.781 30.094 1 92.94 487 VAL A CA 1
ATOM 3784 C C . VAL A 1 487 ? -6.148 40.656 29.062 1 92.94 487 VAL A C 1
ATOM 3786 O O . VAL A 1 487 ? -5.988 41.125 27.922 1 92.94 487 VAL A O 1
ATOM 3789 N N . LEU A 1 488 ? -7.262 40.156 29.438 1 94.06 488 LEU A N 1
ATOM 3790 C CA . LEU A 1 488 ? -8.391 39.969 28.531 1 94.06 488 LEU A CA 1
ATOM 3791 C C . LEU A 1 488 ? -8.984 41.281 28.109 1 94.06 488 LEU A C 1
ATOM 3793 O O . LEU A 1 488 ? -9.391 41.469 26.953 1 94.06 488 LEU A O 1
ATOM 3797 N N . ARG A 1 489 ? -8.992 42.188 28.984 1 87.31 489 ARG A N 1
ATOM 3798 C CA . ARG A 1 489 ? -9.594 43.5 28.719 1 87.31 489 ARG A CA 1
ATOM 3799 C C . ARG A 1 489 ? -8.727 44.312 27.75 1 87.31 489 ARG A C 1
ATOM 3801 O O . ARG A 1 489 ? -9.211 45.219 27.094 1 87.31 489 ARG A O 1
ATOM 3808 N N . GLU A 1 490 ? -7.492 43.969 27.719 1 82 490 GLU A N 1
ATOM 3809 C CA . GLU A 1 490 ? -6.594 44.656 26.781 1 82 490 GLU A CA 1
ATOM 3810 C C . GLU A 1 490 ? -7.023 44.438 25.344 1 82 490 GLU A C 1
ATOM 3812 O O . GLU A 1 490 ? -6.77 45.281 24.484 1 82 490 GLU A O 1
ATOM 3817 N N . VAL A 1 491 ? -7.668 43.375 25.109 1 82.69 491 VAL A N 1
ATOM 3818 C CA . VAL A 1 491 ? -7.973 43.094 23.719 1 82.69 491 VAL A CA 1
ATOM 3819 C C . VAL A 1 491 ? -9.484 43.062 23.516 1 82.69 491 VAL A C 1
ATOM 3821 O O . VAL A 1 491 ? -9.969 42.875 22.406 1 82.69 491 VAL A O 1
ATOM 3824 N N . LEU A 1 492 ? -10.188 43.219 24.562 1 85.75 492 LEU A N 1
ATOM 3825 C CA . LEU A 1 492 ? -11.641 43.25 24.453 1 85.75 492 LEU A CA 1
ATOM 3826 C C . LEU A 1 492 ? -12.141 44.688 24.391 1 85.75 492 LEU A C 1
ATOM 3828 O O . LEU A 1 492 ? -11.852 45.5 25.281 1 85.75 492 LEU A O 1
ATOM 3832 N N . GLY A 1 493 ? -12.789 44.969 23.266 1 74.31 493 GLY A N 1
ATOM 3833 C CA . GLY A 1 493 ? -13.438 46.281 23.219 1 74.31 493 GLY A CA 1
ATOM 3834 C C . GLY A 1 493 ? -14.609 46.406 24.188 1 74.31 493 GLY A C 1
ATOM 3835 O O . GLY A 1 493 ? -15.062 45.375 24.734 1 74.31 493 GLY A O 1
ATOM 3836 N N . ASP A 1 494 ? -14.992 47.594 24.391 1 65.38 494 ASP A N 1
ATOM 3837 C CA . ASP A 1 494 ? -16.125 47.875 25.281 1 65.38 494 ASP A CA 1
ATOM 3838 C C . ASP A 1 494 ? -17.375 47.125 24.812 1 65.38 494 ASP A C 1
ATOM 3840 O O . ASP A 1 494 ? -18.25 46.812 25.625 1 65.38 494 ASP A O 1
ATOM 3844 N N . ASP A 1 495 ? -17.359 46.812 23.562 1 64.19 495 ASP A N 1
ATOM 3845 C CA . ASP A 1 495 ? -18.5 46.094 22.984 1 64.19 495 ASP A CA 1
ATOM 3846 C C . ASP A 1 495 ? -18.297 44.594 23.031 1 64.19 495 ASP A C 1
ATOM 3848 O O . ASP A 1 495 ? -19.156 43.844 22.562 1 64.19 495 ASP A O 1
ATOM 3852 N N . GLY A 1 496 ? -17.25 44.25 23.641 1 68.31 496 GLY A N 1
ATOM 3853 C CA . GLY A 1 496 ? -17 42.812 23.75 1 68.31 496 GLY A CA 1
ATOM 3854 C C . GLY A 1 496 ? -16.359 42.219 22.516 1 68.31 496 GLY A C 1
ATOM 3855 O O . GLY A 1 496 ? -16.156 41.031 22.438 1 68.31 496 GLY A O 1
ATOM 3856 N N . HIS A 1 497 ? -16.016 43.156 21.609 1 80.06 497 HIS A N 1
ATOM 3857 C CA . HIS A 1 497 ? -15.422 42.656 20.359 1 80.06 497 HIS A CA 1
ATOM 3858 C C . HIS A 1 497 ? -13.898 42.656 20.438 1 80.06 497 HIS A C 1
ATOM 3860 O O . HIS A 1 497 ? -13.305 43.469 21.125 1 80.06 497 HIS A O 1
ATOM 3866 N N . VAL A 1 498 ? -13.32 41.656 19.828 1 90.38 498 VAL A N 1
ATOM 3867 C CA . VAL A 1 498 ? -11.875 41.594 19.672 1 90.38 498 VAL A CA 1
ATOM 3868 C C . VAL A 1 498 ? -11.453 42.281 18.375 1 90.38 498 VAL A C 1
ATOM 3870 O O . VAL A 1 498 ? -12.023 42.031 17.312 1 90.38 498 VAL A O 1
ATOM 3873 N N . PRO A 1 499 ? -10.523 43.219 18.406 1 88.81 499 PRO A N 1
ATOM 3874 C CA . PRO A 1 499 ? -10.055 43.844 17.172 1 88.81 499 PRO A CA 1
ATOM 3875 C C . PRO A 1 499 ? -9.469 42.844 16.188 1 88.81 499 PRO A C 1
ATOM 3877 O O . PRO A 1 499 ? -8.75 41.938 16.594 1 88.81 499 PRO A O 1
ATOM 3880 N N . HIS A 1 500 ? -9.898 43.031 14.984 1 91.38 500 HIS A N 1
ATOM 3881 C CA . HIS A 1 500 ? -9.391 42.188 13.922 1 91.38 500 HIS A CA 1
ATOM 3882 C C . HIS A 1 500 ? -8.688 43 12.844 1 91.38 500 HIS A C 1
ATOM 3884 O O . HIS A 1 500 ? -9.219 44 12.391 1 91.38 500 HIS A O 1
ATOM 3890 N N . PRO A 1 501 ? -7.477 42.531 12.516 1 94.44 501 PRO A N 1
ATOM 3891 C CA . PRO A 1 501 ? -6.816 43.25 11.414 1 94.44 501 PRO A CA 1
ATOM 3892 C C . PRO A 1 501 ? -7.516 43.031 10.07 1 94.44 501 PRO A C 1
ATOM 3894 O O . PRO A 1 501 ? -8.312 42.094 9.93 1 94.44 501 PRO A O 1
ATOM 3897 N N . ASP A 1 502 ? -7.23 43.875 9.094 1 92.06 502 ASP A N 1
ATOM 3898 C CA . ASP A 1 502 ? -7.809 43.812 7.754 1 92.06 502 ASP A CA 1
ATOM 3899 C C . ASP A 1 502 ? -7.34 42.562 7.02 1 92.06 502 ASP A C 1
ATOM 3901 O O . ASP A 1 502 ? -8.055 42.031 6.164 1 92.06 502 ASP A O 1
ATOM 3905 N N . ALA A 1 503 ? -6.148 42.156 7.32 1 93.25 503 ALA A N 1
ATOM 3906 C CA . ALA A 1 503 ? -5.516 40.938 6.848 1 93.25 503 ALA A CA 1
ATOM 3907 C C . ALA A 1 503 ? -4.543 40.375 7.887 1 93.25 503 ALA A C 1
ATOM 3909 O O . ALA A 1 503 ? -4.094 41.094 8.773 1 93.25 503 ALA A O 1
ATOM 3910 N N . PRO A 1 504 ? -4.312 39.094 7.773 1 96.19 504 PRO A N 1
ATOM 3911 C CA . PRO A 1 504 ? -3.359 38.531 8.734 1 96.19 504 PRO A CA 1
ATOM 3912 C C . PRO A 1 504 ? -2.043 39.312 8.781 1 96.19 504 PRO A C 1
ATOM 3914 O O . PRO A 1 504 ? -1.559 39.781 7.742 1 96.19 504 PRO A O 1
ATOM 3917 N N . GLY A 1 505 ? -1.501 39.438 9.977 1 96.38 505 GLY A N 1
ATOM 3918 C CA . GLY A 1 505 ? -0.222 40.094 10.133 1 96.38 505 GLY A CA 1
ATOM 3919 C C . GLY A 1 505 ? 0.906 39.438 9.375 1 96.38 505 GLY A C 1
ATOM 3920 O O . GLY A 1 505 ? 0.906 38.219 9.211 1 96.38 505 GLY A O 1
ATOM 3921 N N . VAL A 1 506 ? 1.817 40.25 8.914 1 95.75 506 VAL A N 1
ATOM 3922 C CA . VAL A 1 506 ? 2.986 39.75 8.211 1 95.75 506 VAL A CA 1
ATOM 3923 C C . VAL A 1 506 ? 4.258 40.156 8.945 1 95.75 506 VAL A C 1
ATOM 3925 O O . VAL A 1 506 ? 4.266 41.156 9.664 1 95.75 506 VAL A O 1
ATOM 3928 N N . LEU A 1 507 ? 5.258 39.406 8.75 1 97.56 507 LEU A N 1
ATOM 3929 C CA . LEU A 1 507 ? 6.547 39.719 9.359 1 97.56 507 LEU A CA 1
ATOM 3930 C C . LEU A 1 507 ? 7.105 41.031 8.82 1 97.56 507 LEU A C 1
ATOM 3932 O O . LEU A 1 507 ? 6.973 41.312 7.629 1 97.56 507 LEU A O 1
ATOM 3936 N N . VAL A 1 508 ? 7.672 41.812 9.695 1 95 508 VAL A N 1
ATOM 3937 C CA . VAL A 1 508 ? 8.461 42.938 9.188 1 95 508 VAL A CA 1
ATOM 3938 C C . VAL A 1 508 ? 9.688 42.406 8.453 1 95 508 VAL A C 1
ATOM 3940 O O . VAL A 1 508 ? 10.188 41.312 8.758 1 95 508 VAL A O 1
ATOM 3943 N N . GLU A 1 509 ? 10.156 43.062 7.496 1 92.06 509 GLU A N 1
ATOM 3944 C CA . GLU A 1 509 ? 11.219 42.594 6.609 1 92.06 509 GLU A CA 1
ATOM 3945 C C . GLU A 1 509 ? 12.461 42.188 7.402 1 92.06 509 GLU A C 1
ATOM 3947 O O . GLU A 1 509 ? 13.102 41.188 7.09 1 92.06 509 GLU A O 1
ATOM 3952 N N . GLU A 1 510 ? 12.812 42.969 8.438 1 90.31 510 GLU A N 1
ATOM 3953 C CA . GLU A 1 510 ? 14.023 42.719 9.219 1 90.31 510 GLU A CA 1
ATOM 3954 C C . GLU A 1 510 ? 13.961 41.344 9.898 1 90.31 510 GLU A C 1
ATOM 3956 O O . GLU A 1 510 ? 14.992 40.719 10.117 1 90.31 510 GLU A O 1
ATOM 3961 N N . SER A 1 511 ? 12.766 40.906 10.203 1 95.31 511 SER A N 1
ATOM 3962 C CA . SER A 1 511 ? 12.586 39.656 10.914 1 95.31 511 SER A CA 1
ATOM 3963 C C . SER A 1 511 ? 12.602 38.469 9.945 1 95.31 511 SER A C 1
ATOM 3965 O O . SER A 1 511 ? 12.758 37.312 10.359 1 95.31 511 SER A O 1
ATOM 3967 N N . LEU A 1 512 ? 12.477 38.688 8.695 1 95.56 512 LEU A N 1
ATOM 3968 C CA . LEU A 1 512 ? 12.344 37.594 7.719 1 95.56 512 LEU A CA 1
ATOM 3969 C C . LEU A 1 512 ? 13.609 36.75 7.676 1 95.56 512 LEU A C 1
ATOM 3971 O O . LEU A 1 512 ? 13.531 35.531 7.719 1 95.56 512 LEU A O 1
ATOM 3975 N N . LEU A 1 513 ? 14.742 37.406 7.582 1 94.38 513 LEU A N 1
ATOM 3976 C CA . LEU A 1 513 ? 15.953 36.656 7.336 1 94.38 513 LEU A CA 1
ATOM 3977 C C . LEU A 1 513 ? 16.828 36.594 8.586 1 94.38 513 LEU A C 1
ATOM 3979 O O . LEU A 1 513 ? 17.984 36.188 8.523 1 94.38 513 LEU A O 1
ATOM 3983 N N . ASN A 1 514 ? 16.328 37.031 9.742 1 95.06 514 ASN A N 1
ATOM 3984 C CA . ASN A 1 514 ? 17.016 36.938 11.023 1 95.06 514 ASN A CA 1
ATOM 3985 C C . ASN A 1 514 ? 16.219 36.094 12.023 1 95.06 514 ASN A C 1
ATOM 3987 O O . ASN A 1 514 ? 15.055 36.406 12.305 1 95.06 514 ASN A O 1
ATOM 3991 N N . ASP A 1 515 ? 16.875 35.094 12.555 1 96.75 515 ASP A N 1
ATOM 3992 C CA . ASP A 1 515 ? 16.234 34.281 13.578 1 96.75 515 ASP A CA 1
ATOM 3993 C C . ASP A 1 515 ? 16.016 35.062 14.867 1 96.75 515 ASP A C 1
ATOM 3995 O O . ASP A 1 515 ? 16.984 35.375 15.578 1 96.75 515 ASP A O 1
ATOM 3999 N N . PRO A 1 516 ? 14.766 35.344 15.18 1 97.44 516 PRO A N 1
ATOM 4000 C CA . PRO A 1 516 ? 14.531 36.188 16.344 1 97.44 516 PRO A CA 1
ATOM 4001 C C . PRO A 1 516 ? 14.906 35.5 17.656 1 97.44 516 PRO A C 1
ATOM 4003 O O . PRO A 1 516 ? 14.945 36.156 18.703 1 97.44 516 PRO A O 1
ATOM 4006 N N . ARG A 1 517 ? 15.117 34.281 17.719 1 95.75 517 ARG A N 1
ATOM 4007 C CA . ARG A 1 517 ? 15.469 33.531 18.922 1 95.75 517 ARG A CA 1
ATOM 4008 C C . ARG A 1 517 ? 16.953 33.688 19.25 1 95.75 517 ARG A C 1
ATOM 4010 O O . ARG A 1 517 ? 17.359 33.469 20.391 1 95.75 517 ARG A O 1
ATOM 4017 N N . SER A 1 518 ? 17.703 34.125 18.156 1 95.56 518 SER A N 1
ATOM 4018 C CA . SER A 1 518 ? 19.141 34.094 18.391 1 95.56 518 SER A CA 1
ATOM 4019 C C . SER A 1 518 ? 19.797 35.375 17.922 1 95.56 518 SER A C 1
ATOM 4021 O O . SER A 1 518 ? 20.922 35.688 18.344 1 95.56 518 SER A O 1
ATOM 4023 N N . SER A 1 519 ? 19.219 36.094 17.141 1 94.75 519 SER A N 1
ATOM 4024 C CA . SER A 1 519 ? 19.781 37.344 16.625 1 94.75 519 SER A CA 1
ATOM 4025 C C . SER A 1 519 ? 19.375 38.531 17.5 1 94.75 519 SER A C 1
ATOM 4027 O O . SER A 1 519 ? 18.594 38.375 18.438 1 94.75 519 SER A O 1
ATOM 4029 N N . ASP A 1 520 ? 19.875 39.688 17.141 1 94.12 520 ASP A N 1
ATOM 4030 C CA . ASP A 1 520 ? 19.547 40.906 17.859 1 94.12 520 ASP A CA 1
ATOM 4031 C C . ASP A 1 520 ? 18.219 41.469 17.375 1 94.12 520 ASP A C 1
ATOM 4033 O O . ASP A 1 520 ? 17.703 42.438 17.938 1 94.12 520 ASP A O 1
ATOM 4037 N N . VAL A 1 521 ? 17.625 40.875 16.406 1 94.81 521 VAL A N 1
ATOM 4038 C CA . VAL A 1 521 ? 16.375 41.375 15.836 1 94.81 521 VAL A CA 1
ATOM 4039 C C . VAL A 1 521 ? 15.203 40.656 16.5 1 94.81 521 VAL A C 1
ATOM 4041 O O . VAL A 1 521 ? 15.094 39.406 16.438 1 94.81 521 VAL A O 1
ATOM 4044 N N . PRO A 1 522 ? 14.32 41.375 17.172 1 97.25 522 PRO A N 1
ATOM 4045 C CA . PRO A 1 522 ? 13.133 40.75 17.719 1 97.25 522 PRO A CA 1
ATOM 4046 C C . PRO A 1 522 ? 12.133 40.312 16.641 1 97.25 522 PRO A C 1
ATOM 4048 O O . PRO A 1 522 ? 12.273 40.719 15.484 1 97.25 522 PRO A O 1
ATOM 4051 N N . LEU A 1 523 ? 11.242 39.5 17.062 1 98.44 523 LEU A N 1
ATOM 4052 C CA . LEU A 1 523 ? 10.125 39.188 16.172 1 98.44 523 LEU A CA 1
ATOM 4053 C C . LEU A 1 523 ? 9.273 40.438 15.922 1 98.44 523 LEU A C 1
ATOM 4055 O O . LEU A 1 523 ? 8.867 41.125 16.875 1 98.44 523 LEU A O 1
ATOM 4059 N N . GLY A 1 524 ? 9.109 40.781 14.703 1 97.88 524 GLY A N 1
ATOM 4060 C CA . GLY A 1 524 ? 8.25 41.906 14.336 1 97.88 524 GLY A CA 1
ATOM 4061 C C . GLY A 1 524 ? 7.129 41.5 13.391 1 97.88 524 GLY A C 1
ATOM 4062 O O . GLY A 1 524 ? 7.367 40.812 12.391 1 97.88 524 GLY A O 1
ATOM 4063 N N . ILE A 1 525 ? 5.906 41.938 13.703 1 97.75 525 ILE A N 1
ATOM 4064 C CA . ILE A 1 525 ? 4.727 41.656 12.891 1 97.75 525 ILE A CA 1
ATOM 4065 C C . ILE A 1 525 ? 3.998 42.969 12.602 1 97.75 525 ILE A C 1
ATOM 4067 O O . ILE A 1 525 ? 3.871 43.844 13.484 1 97.75 525 ILE A O 1
ATOM 4071 N N . ARG A 1 526 ? 3.566 43.156 11.445 1 95.44 526 ARG A N 1
ATOM 4072 C CA . ARG A 1 526 ? 2.799 44.344 11.086 1 95.44 526 ARG A CA 1
ATOM 4073 C C . ARG A 1 526 ? 1.446 43.969 10.492 1 95.44 526 ARG A C 1
ATOM 4075 O O . ARG A 1 526 ? 1.32 42.938 9.836 1 95.44 526 ARG A O 1
ATOM 4082 N N . ALA A 1 527 ? 0.463 44.719 10.719 1 94.94 527 ALA A N 1
ATOM 4083 C CA . ALA A 1 527 ? -0.879 44.531 10.18 1 94.94 527 ALA A CA 1
ATOM 4084 C C . ALA A 1 527 ? -1.632 45.875 10.102 1 94.94 527 ALA A C 1
ATOM 4086 O O . ALA A 1 527 ? -1.246 46.844 10.734 1 94.94 527 ALA A O 1
ATOM 4087 N N . SER A 1 528 ? -2.625 45.875 9.266 1 92.94 528 SER A N 1
ATOM 4088 C CA . SER A 1 528 ? -3.504 47.031 9.156 1 92.94 528 SER A CA 1
ATOM 4089 C C . SER A 1 528 ? -4.805 46.812 9.922 1 92.94 528 SER A C 1
ATOM 4091 O O . SER A 1 528 ? -5.43 45.75 9.797 1 92.94 528 SER A O 1
ATOM 4093 N N . PHE A 1 529 ? -5.113 47.719 10.727 1 91.5 529 PHE A N 1
ATOM 4094 C CA . PHE A 1 529 ? -6.387 47.719 11.43 1 91.5 529 PHE A CA 1
ATOM 4095 C C . PHE A 1 529 ? -7.223 48.938 11.008 1 91.5 529 PHE A C 1
ATOM 4097 O O . PHE A 1 529 ? -6.922 50.062 11.383 1 91.5 529 PHE A O 1
ATOM 4104 N N . GLY A 1 530 ? -8.305 48.719 10.273 1 85.81 530 GLY A N 1
ATOM 4105 C CA . GLY A 1 530 ? -9.125 49.812 9.805 1 85.81 530 GLY A CA 1
ATOM 4106 C C . GLY A 1 530 ? -8.336 50.844 9.008 1 85.81 530 GLY A C 1
ATOM 4107 O O . GLY A 1 530 ? -8.523 52.062 9.188 1 85.81 530 GLY A O 1
ATOM 4108 N N . GLY A 1 531 ? -7.348 50.375 8.383 1 82.06 531 GLY A N 1
ATOM 4109 C CA . GLY A 1 531 ? -6.57 51.281 7.527 1 82.06 531 GLY A CA 1
ATOM 4110 C C . GLY A 1 531 ? -5.336 51.812 8.219 1 82.06 531 GLY A C 1
ATOM 4111 O O . GLY A 1 531 ? -4.52 52.5 7.586 1 82.06 531 GLY A O 1
ATOM 4112 N N . CYS A 1 532 ? -5.219 51.594 9.461 1 87.5 532 CYS A N 1
ATOM 4113 C CA . CYS A 1 532 ? -4.051 52.062 10.203 1 87.5 532 CYS A CA 1
ATOM 4114 C C . CYS A 1 532 ? -3.053 50.938 10.414 1 87.5 532 CYS A C 1
ATOM 4116 O O . CYS A 1 532 ? -3.438 49.812 10.766 1 87.5 532 CYS A O 1
ATOM 4118 N N . GLU A 1 533 ? -1.832 51.312 10.242 1 92.5 533 GLU A N 1
ATOM 4119 C CA . GLU A 1 533 ? -0.795 50.312 10.414 1 92.5 533 GLU A CA 1
ATOM 4120 C C . GLU A 1 533 ? -0.395 50.156 11.883 1 92.5 533 GLU A C 1
ATOM 4122 O O . GLU A 1 533 ? -0.214 51.156 12.578 1 92.5 533 GLU A O 1
ATOM 4127 N N . ARG A 1 534 ? -0.354 48.969 12.289 1 94.62 534 ARG A N 1
ATOM 4128 C CA . ARG A 1 534 ? 0.168 48.625 13.609 1 94.62 534 ARG A CA 1
ATOM 4129 C C . ARG A 1 534 ? 1.272 47.594 13.516 1 94.62 534 ARG A C 1
ATOM 4131 O O . ARG A 1 534 ? 1.268 46.75 12.602 1 94.62 534 ARG A O 1
ATOM 4138 N N . MET A 1 535 ? 2.23 47.75 14.438 1 95.94 535 MET A N 1
ATOM 4139 C CA . MET A 1 535 ? 3.312 46.781 14.516 1 95.94 535 MET A CA 1
ATOM 4140 C C . MET A 1 535 ? 3.439 46.219 15.93 1 95.94 535 MET A C 1
ATOM 4142 O O . MET A 1 535 ? 3.205 46.938 16.906 1 95.94 535 MET A O 1
ATOM 4146 N N . LEU A 1 536 ? 3.699 45 15.969 1 97 536 LEU A N 1
ATOM 4147 C CA . LEU A 1 536 ? 3.982 44.312 17.219 1 97 536 LEU A CA 1
ATOM 4148 C C . LEU A 1 536 ? 5.391 43.75 17.219 1 97 536 LEU A C 1
ATOM 4150 O O . LEU A 1 536 ? 5.773 43.031 16.266 1 97 536 LEU A O 1
ATOM 4154 N N . PHE A 1 537 ? 6.199 44.125 18.188 1 97.56 537 PHE A N 1
ATOM 4155 C CA . PHE A 1 537 ? 7.516 43.5 18.375 1 97.56 537 PHE A CA 1
ATOM 4156 C C . PHE A 1 537 ? 7.559 42.688 19.656 1 97.56 537 PHE A C 1
ATOM 4158 O O . PHE A 1 537 ? 7.027 43.094 20.688 1 97.56 537 PHE A O 1
ATOM 4165 N N . VAL A 1 538 ? 8.109 41.5 19.641 1 97.94 538 VAL A N 1
ATOM 4166 C CA . VAL A 1 538 ? 8.242 40.625 20.797 1 97.94 538 VAL A CA 1
ATOM 4167 C C . VAL A 1 538 ? 9.688 40.156 20.938 1 97.94 538 VAL A C 1
ATOM 4169 O O . VAL A 1 538 ? 10.273 39.656 19.969 1 97.94 538 VAL A O 1
ATOM 4172 N N . GLY A 1 539 ? 10.273 40.375 22.156 1 97.5 539 GLY A N 1
ATOM 4173 C CA . GLY A 1 539 ? 11.578 39.781 22.422 1 97.5 539 GLY A CA 1
ATOM 4174 C C . GLY A 1 539 ? 11.547 38.281 22.578 1 97.5 539 GLY A C 1
ATOM 4175 O O . GLY A 1 539 ? 10.781 37.75 23.391 1 97.5 539 GLY A O 1
ATOM 4176 N N . LEU A 1 540 ? 12.445 37.562 21.812 1 97.94 540 LEU A N 1
ATOM 4177 C CA . LEU A 1 540 ? 12.391 36.094 21.844 1 97.94 540 LEU A CA 1
ATOM 4178 C C . LEU A 1 540 ? 13.75 35.5 22.188 1 97.94 540 LEU A C 1
ATOM 4180 O O . LEU A 1 540 ? 13.906 34.281 22.234 1 97.94 540 LEU A O 1
ATOM 4184 N N . ARG A 1 541 ? 14.672 36.375 22.406 1 96.19 541 ARG A N 1
ATOM 4185 C CA . ARG A 1 541 ? 15.969 35.875 22.859 1 96.19 541 ARG A CA 1
ATOM 4186 C C . ARG A 1 541 ? 15.984 35.656 24.359 1 96.19 541 ARG A C 1
ATOM 4188 O O . ARG A 1 541 ? 15.742 36.594 25.125 1 96.19 541 ARG A O 1
ATOM 4195 N N . GLN A 1 542 ? 16.344 34.562 24.828 1 92.5 542 GLN A N 1
ATOM 4196 C CA . GLN A 1 542 ? 16.156 34.156 26.219 1 92.5 542 GLN A CA 1
ATOM 4197 C C . GLN A 1 542 ? 17.219 34.812 27.109 1 92.5 542 GLN A C 1
ATOM 4199 O O . GLN A 1 542 ? 16.938 35.188 28.266 1 92.5 542 GLN A O 1
ATOM 4204 N N . ARG A 1 543 ? 18.422 35 26.688 1 90.94 543 ARG A N 1
ATOM 4205 C CA . ARG A 1 543 ? 19.5 35.406 27.578 1 90.94 543 ARG A CA 1
ATOM 4206 C C . ARG A 1 543 ? 19.922 36.844 27.328 1 90.94 543 ARG A C 1
ATOM 4208 O O . ARG A 1 543 ? 20.562 37.469 28.172 1 90.94 543 ARG A O 1
ATOM 4215 N N . GLN A 1 544 ? 19.641 37.375 26.156 1 92.38 544 GLN A N 1
ATOM 4216 C CA . GLN A 1 544 ? 20.109 38.688 25.781 1 92.38 544 GLN A CA 1
ATOM 4217 C C . GLN A 1 544 ? 18.938 39.594 25.359 1 92.38 544 GLN A C 1
ATOM 4219 O O . GLN A 1 544 ? 17.969 39.094 24.781 1 92.38 544 GLN A O 1
ATOM 4224 N N . MET A 1 545 ? 19.125 40.875 25.594 1 94 545 MET A N 1
ATOM 4225 C CA . MET A 1 545 ? 18.109 41.844 25.188 1 94 545 MET A CA 1
ATOM 4226 C C . MET A 1 545 ? 18.156 42.062 23.672 1 94 545 MET A C 1
ATOM 4228 O O . MET A 1 545 ? 19.219 41.938 23.062 1 94 545 MET A O 1
ATOM 4232 N N . GLN A 1 546 ? 17.031 42.312 23.172 1 95.69 546 GLN A N 1
ATOM 4233 C CA . GLN A 1 546 ? 16.891 42.75 21.781 1 95.69 546 GLN A CA 1
ATOM 4234 C C . GLN A 1 546 ? 16.422 44.188 21.688 1 95.69 546 GLN A C 1
ATOM 4236 O O . GLN A 1 546 ? 15.969 44.781 22.672 1 95.69 546 GLN A O 1
ATOM 4241 N N . HIS A 1 547 ? 16.656 44.781 20.453 1 93.12 547 HIS A N 1
ATOM 4242 C CA . HIS A 1 547 ? 16.328 46.188 20.328 1 93.12 547 HIS A CA 1
ATOM 4243 C C . HIS A 1 547 ? 15.445 46.438 19.109 1 93.12 547 HIS A C 1
ATOM 4245 O O . HIS A 1 547 ? 15.562 45.75 18.094 1 93.12 547 HIS A O 1
ATOM 4251 N N . VAL A 1 548 ? 14.531 47.406 19.297 1 93.81 548 VAL A N 1
ATOM 4252 C CA . VAL A 1 548 ? 13.727 47.938 18.203 1 93.81 548 VAL A CA 1
ATOM 4253 C C . VAL A 1 548 ? 14.094 49.375 17.953 1 93.81 548 VAL A C 1
ATOM 4255 O O . VAL A 1 548 ? 13.961 50.219 18.844 1 93.81 548 VAL A O 1
ATOM 4258 N N . ASP A 1 549 ? 14.609 49.656 16.781 1 92.88 549 ASP A N 1
ATOM 4259 C CA . ASP A 1 549 ? 14.914 51 16.359 1 92.88 549 ASP A CA 1
ATOM 4260 C C . ASP A 1 549 ? 13.805 51.562 15.484 1 92.88 549 ASP A C 1
ATOM 4262 O O . ASP A 1 549 ? 13.539 51.062 14.398 1 92.88 549 ASP A O 1
ATOM 4266 N N . LEU A 1 550 ? 13.148 52.625 16 1 92.56 550 LEU A N 1
ATOM 4267 C CA . LEU A 1 550 ? 12.047 53.25 15.266 1 92.56 550 LEU A CA 1
ATOM 4268 C C . LEU A 1 550 ? 12.422 54.625 14.789 1 92.56 550 LEU A C 1
ATOM 4270 O O . LEU A 1 550 ? 12.977 55.438 15.547 1 92.56 550 LEU A O 1
ATOM 4274 N N . THR A 1 551 ? 12.266 54.844 13.516 1 91.31 551 THR A N 1
ATOM 4275 C CA . THR A 1 551 ? 12.312 56.188 12.938 1 91.31 551 THR A CA 1
ATOM 4276 C C . THR A 1 551 ? 10.938 56.594 12.445 1 91.31 551 THR A C 1
ATOM 4278 O O . THR A 1 551 ? 10.367 55.969 11.555 1 91.31 551 THR A O 1
ATOM 4281 N N . ALA A 1 552 ? 10.406 57.688 12.922 1 91 552 ALA A N 1
ATOM 4282 C CA . ALA A 1 552 ? 9.039 58.094 12.609 1 91 552 ALA A CA 1
ATOM 4283 C C . ALA A 1 552 ? 9.008 58.969 11.336 1 91 552 ALA A C 1
ATOM 4285 O O . ALA A 1 552 ? 9.43 60.125 11.352 1 91 552 ALA A O 1
ATOM 4286 N N . ASP A 1 553 ? 8.586 58.469 10.266 1 87.81 553 ASP A N 1
ATOM 4287 C CA . ASP A 1 553 ? 8.297 59.25 9.078 1 87.81 553 ASP A CA 1
ATOM 4288 C C . ASP A 1 553 ? 6.941 59.938 9.195 1 87.81 553 ASP A C 1
ATOM 4290 O O . ASP A 1 553 ? 6.684 60.938 8.516 1 87.81 553 ASP A O 1
ATOM 4294 N N . VAL A 1 554 ? 6.098 59.312 9.984 1 89.25 554 VAL A N 1
ATOM 4295 C CA . VAL A 1 554 ? 4.816 59.844 10.43 1 89.25 554 VAL A CA 1
ATOM 4296 C C . VAL A 1 554 ? 4.668 59.656 11.938 1 89.25 554 VAL A C 1
ATOM 4298 O O . VAL A 1 554 ? 5.406 58.875 12.547 1 89.25 554 VAL A O 1
ATOM 4301 N N . PRO A 1 555 ? 3.828 60.406 12.5 1 90.31 555 PRO A N 1
ATOM 4302 C CA . PRO A 1 555 ? 3.66 60.219 13.945 1 90.31 555 PRO A CA 1
ATOM 4303 C C . PRO A 1 555 ? 3.334 58.781 14.344 1 90.31 555 PRO A C 1
ATOM 4305 O O . PRO A 1 555 ? 2.58 58.125 13.648 1 90.31 555 PRO A O 1
ATOM 4308 N N . MET A 1 556 ? 3.941 58.375 15.516 1 93.25 556 MET A N 1
ATOM 4309 C CA . MET A 1 556 ? 3.756 57.031 16.047 1 93.25 556 MET A CA 1
ATOM 4310 C C . MET A 1 556 ? 3.469 57.062 17.531 1 93.25 556 MET A C 1
ATOM 4312 O O . MET A 1 556 ? 3.955 57.938 18.25 1 93.25 556 MET A O 1
ATOM 4316 N N . LYS A 1 557 ? 2.607 56.25 17.891 1 94 557 LYS A N 1
ATOM 4317 C CA . LYS A 1 557 ? 2.395 55.969 19.297 1 94 557 LYS A CA 1
ATOM 4318 C C . LYS A 1 557 ? 2.977 54.625 19.688 1 94 557 LYS A C 1
ATOM 4320 O O . LYS A 1 557 ? 2.615 53.594 19.125 1 94 557 LYS A O 1
ATOM 4325 N N . VAL A 1 558 ? 3.908 54.594 20.672 1 94.62 558 VAL A N 1
ATOM 4326 C CA . VAL A 1 558 ? 4.598 53.375 21.078 1 94.62 558 VAL A CA 1
ATOM 4327 C C . VAL A 1 558 ? 4.191 53 22.5 1 94.62 558 VAL A C 1
ATOM 4329 O O . VAL A 1 558 ? 4.367 53.781 23.438 1 94.62 558 VAL A O 1
ATOM 4332 N N . SER A 1 559 ? 3.58 51.844 22.625 1 92.19 559 SER A N 1
ATOM 4333 C CA . SER A 1 559 ? 3.24 51.281 23.922 1 92.19 559 SER A CA 1
ATOM 4334 C C . SER A 1 559 ? 4.234 50.219 24.344 1 92.19 559 SER A C 1
ATOM 4336 O O . SER A 1 559 ? 4.344 49.188 23.688 1 92.19 559 SER A O 1
ATOM 4338 N N . GLY A 1 560 ? 4.934 50.406 25.438 1 86.38 560 GLY A N 1
ATOM 4339 C CA . GLY A 1 560 ? 5.992 49.5 25.891 1 86.38 560 GLY A CA 1
ATOM 4340 C C . GLY A 1 560 ? 5.473 48.281 26.625 1 86.38 560 GLY A C 1
ATOM 4341 O O . GLY A 1 560 ? 4.262 48.062 26.672 1 86.38 560 GLY A O 1
ATOM 4342 N N . PRO A 1 561 ? 6.492 47.438 27.141 1 76.19 561 PRO A N 1
ATOM 4343 C CA . PRO A 1 561 ? 6.145 46.156 27.797 1 76.19 561 PRO A CA 1
ATOM 4344 C C . PRO A 1 561 ? 5.277 46.344 29.031 1 76.19 561 PRO A C 1
ATOM 4346 O O . PRO A 1 561 ? 4.473 45.469 29.375 1 76.19 561 PRO A O 1
ATOM 4349 N N . ASP A 1 562 ? 5.566 47.438 29.547 1 72.25 562 ASP A N 1
ATOM 4350 C CA . ASP A 1 562 ? 4.703 47.781 30.672 1 72.25 562 ASP A CA 1
ATOM 4351 C C . ASP A 1 562 ? 3.568 48.688 30.219 1 72.25 562 ASP A C 1
ATOM 4353 O O . ASP A 1 562 ? 3.812 49.75 29.609 1 72.25 562 ASP A O 1
ATOM 4357 N N . SER A 1 563 ? 2.408 48.25 29.984 1 64.5 563 SER A N 1
ATOM 4358 C CA . SER A 1 563 ? 1.236 48.938 29.453 1 64.5 563 SER A CA 1
ATOM 4359 C C . SER A 1 563 ? 1.198 50.406 29.906 1 64.5 563 SER A C 1
ATOM 4361 O O . SER A 1 563 ? 0.604 51.25 29.234 1 64.5 563 SER A O 1
ATOM 4363 N N . ASP A 1 564 ? 1.945 50.656 30.828 1 71.56 564 ASP A N 1
ATOM 4364 C CA . ASP A 1 564 ? 1.826 52 31.375 1 71.56 564 ASP A CA 1
ATOM 4365 C C . ASP A 1 564 ? 2.816 52.969 30.719 1 71.56 564 ASP A C 1
ATOM 4367 O O . ASP A 1 564 ? 2.736 54.156 30.906 1 71.56 564 ASP A O 1
ATOM 4371 N N . SER A 1 565 ? 3.568 52.406 29.922 1 82.19 565 SER A N 1
ATOM 4372 C CA . SER A 1 565 ? 4.578 53.25 29.281 1 82.19 565 SER A CA 1
ATOM 4373 C C . SER A 1 565 ? 4.227 53.531 27.828 1 82.19 565 SER A C 1
ATOM 4375 O O . SER A 1 565 ? 4.203 52.625 27 1 82.19 565 SER A O 1
ATOM 4377 N N . VAL A 1 566 ? 3.814 54.812 27.547 1 91.12 566 VAL A N 1
ATOM 4378 C CA . VAL A 1 566 ? 3.475 55.219 26.188 1 91.12 566 VAL A CA 1
ATOM 4379 C C . VAL A 1 566 ? 4.395 56.344 25.75 1 91.12 566 VAL A C 1
ATOM 4381 O O . VAL A 1 566 ? 4.617 57.312 26.5 1 91.12 566 VAL A O 1
ATOM 4384 N N . VAL A 1 567 ? 4.984 56.188 24.609 1 92.75 567 VAL A N 1
ATOM 4385 C CA . VAL A 1 567 ? 5.855 57.188 24 1 92.75 567 VAL A CA 1
ATOM 4386 C C . VAL A 1 567 ? 5.27 57.656 22.672 1 92.75 567 VAL A C 1
ATOM 4388 O O . VAL A 1 567 ? 4.859 56.844 21.844 1 92.75 567 VAL A O 1
ATOM 4391 N N . HIS A 1 568 ? 5.219 58.938 22.5 1 94.75 568 HIS A N 1
ATOM 4392 C CA . HIS A 1 568 ? 4.777 59.5 21.234 1 94.75 568 HIS A CA 1
ATOM 4393 C C . HIS A 1 568 ? 5.961 60.031 20.438 1 94.75 568 HIS A C 1
ATOM 4395 O O . HIS A 1 568 ? 6.715 60.875 20.906 1 94.75 568 HIS A O 1
ATOM 4401 N N . LEU A 1 569 ? 6.07 59.5 19.25 1 93.88 569 LEU A N 1
ATOM 4402 C CA . LEU A 1 569 ? 7.129 59.938 18.344 1 93.88 569 LEU A CA 1
ATOM 4403 C C . LEU A 1 569 ? 6.57 60.812 17.25 1 93.88 569 LEU A C 1
ATOM 4405 O O . LEU A 1 569 ? 5.59 60.469 16.594 1 93.88 569 LEU A O 1
ATOM 4409 N N . GLN A 1 570 ? 7.195 62 17.047 1 93.38 570 GLN A N 1
ATOM 4410 C CA . GLN A 1 570 ? 6.844 62.906 15.953 1 93.38 570 GLN A CA 1
ATOM 4411 C C . GLN A 1 570 ? 7.68 62.625 14.711 1 93.38 570 GLN A C 1
ATOM 4413 O O . GLN A 1 570 ? 8.68 61.906 14.781 1 93.38 570 GLN A O 1
ATOM 4418 N N . GLN A 1 571 ? 7.121 63.188 13.633 1 91 571 GLN A N 1
ATOM 4419 C CA . GLN A 1 571 ? 7.855 63.031 12.383 1 91 571 GLN A CA 1
ATOM 4420 C C . GLN A 1 571 ? 9.312 63.438 12.547 1 91 571 GLN A C 1
ATOM 4422 O O . GLN A 1 571 ? 9.609 64.5 13.047 1 91 571 GLN A O 1
ATOM 4427 N N . GLY A 1 572 ? 10.266 62.531 12.227 1 90.19 572 GLY A N 1
ATOM 4428 C CA . GLY A 1 572 ? 11.688 62.812 12.305 1 90.19 572 GLY A CA 1
ATOM 4429 C C . GLY A 1 572 ? 12.336 62.25 13.555 1 90.19 572 GLY A C 1
ATOM 4430 O O . GLY A 1 572 ? 13.562 62.125 13.617 1 90.19 572 GLY A O 1
ATOM 4431 N N . ASP A 1 573 ? 11.5 61.875 14.516 1 93.88 573 ASP A N 1
ATOM 4432 C CA . ASP A 1 573 ? 12.031 61.344 15.766 1 93.88 573 ASP A CA 1
ATOM 4433 C C . ASP A 1 573 ? 12.641 59.969 15.562 1 93.88 573 ASP A C 1
ATOM 4435 O O . ASP A 1 573 ? 12.219 59.219 14.672 1 93.88 573 ASP A O 1
ATOM 4439 N N . HIS A 1 574 ? 13.656 59.719 16.297 1 93.62 574 HIS A N 1
ATOM 4440 C CA . HIS A 1 574 ? 14.266 58.375 16.406 1 93.62 574 HIS A CA 1
ATOM 4441 C C . HIS A 1 574 ? 14.289 57.906 17.844 1 93.62 574 HIS A C 1
ATOM 4443 O O . HIS A 1 574 ? 14.562 58.688 18.766 1 93.62 574 HIS A O 1
ATOM 4449 N N . ALA A 1 575 ? 13.867 56.688 18.062 1 93 575 ALA A N 1
ATOM 4450 C CA . ALA A 1 575 ? 13.875 56.125 19.406 1 93 575 ALA A CA 1
ATOM 4451 C C . ALA A 1 575 ? 14.258 54.656 19.391 1 93 575 ALA A C 1
ATOM 4453 O O . ALA A 1 575 ? 13.914 53.906 18.453 1 93 575 ALA A O 1
ATOM 4454 N N . ARG A 1 576 ? 14.945 54.25 20.391 1 93.81 576 ARG A N 1
ATOM 4455 C CA . ARG A 1 576 ? 15.32 52.844 20.594 1 93.81 576 ARG A CA 1
ATOM 4456 C C . ARG A 1 576 ? 14.617 52.25 21.812 1 93.81 576 ARG A C 1
ATOM 4458 O O . ARG A 1 576 ? 14.531 52.906 22.859 1 93.81 576 ARG A O 1
ATOM 4465 N N . PHE A 1 577 ? 14.094 51.094 21.656 1 93.56 577 PHE A N 1
ATOM 4466 C CA . PHE A 1 577 ? 13.43 50.375 22.75 1 93.56 577 PHE A CA 1
ATOM 4467 C C . PHE A 1 577 ? 14.062 49.031 22.969 1 93.56 577 PHE A C 1
ATOM 4469 O O . PHE A 1 577 ? 14.352 48.312 22 1 93.56 577 PHE A O 1
ATOM 4476 N N . ASP A 1 578 ? 14.281 48.656 24.203 1 93.75 578 ASP A N 1
ATOM 4477 C CA . ASP A 1 578 ? 14.844 47.344 24.562 1 93.75 578 ASP A CA 1
ATOM 4478 C C . ASP A 1 578 ? 13.75 46.344 24.938 1 93.75 578 ASP A C 1
ATOM 4480 O O . ASP A 1 578 ? 12.766 46.719 25.594 1 93.75 578 ASP A O 1
ATOM 4484 N N . LEU A 1 579 ? 13.891 45.156 24.484 1 95.31 579 LEU A N 1
ATOM 4485 C CA . LEU A 1 579 ? 12.93 44.125 24.781 1 95.31 579 LEU A CA 1
ATOM 4486 C C . LEU A 1 579 ? 13.633 42.875 25.359 1 95.31 579 LEU A C 1
ATOM 4488 O O . LEU A 1 579 ? 14.555 42.344 24.75 1 95.31 579 LEU A O 1
ATOM 4492 N N . SER A 1 580 ? 13.203 42.469 26.578 1 95.12 580 SER A N 1
ATOM 4493 C CA . SER A 1 580 ? 13.602 41.156 27.109 1 95.12 580 SER A CA 1
ATOM 4494 C C . SER A 1 580 ? 12.695 40.062 26.609 1 95.12 580 SER A C 1
ATOM 4496 O O . SER A 1 580 ? 11.68 40.312 25.953 1 95.12 580 SER A O 1
ATOM 4498 N N . TYR A 1 581 ? 13.109 38.812 26.922 1 96.44 581 TYR A N 1
ATOM 4499 C CA . TYR A 1 581 ? 12.336 37.656 26.484 1 96.44 581 TYR A CA 1
ATOM 4500 C C . TYR A 1 581 ? 10.883 37.75 26.938 1 96.44 581 TYR A C 1
ATOM 4502 O O . TYR A 1 581 ? 10.602 37.969 28.125 1 96.44 581 TYR A O 1
ATOM 4510 N N . GLY A 1 582 ? 9.969 37.719 26 1 96.12 582 GLY A N 1
ATOM 4511 C CA . GLY A 1 582 ? 8.547 37.688 26.312 1 96.12 582 GLY A CA 1
ATOM 4512 C C . GLY A 1 582 ? 7.93 39.062 26.406 1 96.12 582 GLY A C 1
ATOM 4513 O O . GLY A 1 582 ? 6.711 39.188 26.562 1 96.12 582 GLY A O 1
ATOM 4514 N N . GLN A 1 583 ? 8.703 40.062 26.328 1 95.56 583 GLN A N 1
ATOM 4515 C CA . GLN A 1 583 ? 8.164 41.438 26.344 1 95.56 583 GLN A CA 1
ATOM 4516 C C . GLN A 1 583 ? 7.637 41.844 24.969 1 95.56 583 GLN A C 1
ATOM 4518 O O . GLN A 1 583 ? 8.156 41.375 23.953 1 95.56 583 GLN A O 1
ATOM 4523 N N . ALA A 1 584 ? 6.605 42.688 25.016 1 95.75 584 ALA A N 1
ATOM 4524 C CA . ALA A 1 584 ? 5.965 43.125 23.766 1 95.75 584 ALA A CA 1
ATOM 4525 C C . ALA A 1 584 ? 5.949 44.625 23.656 1 95.75 584 ALA A C 1
ATOM 4527 O O . ALA A 1 584 ? 5.793 45.344 24.656 1 95.75 584 ALA A O 1
ATOM 4528 N N . LEU A 1 585 ? 6.238 45.031 22.5 1 95.38 585 LEU A N 1
ATOM 4529 C CA . LEU A 1 585 ? 6.164 46.438 22.125 1 95.38 585 LEU A CA 1
ATOM 4530 C C . LEU A 1 585 ? 5.148 46.656 21 1 95.38 585 LEU A C 1
ATOM 4532 O O . LEU A 1 585 ? 5.211 46 19.969 1 95.38 585 LEU A O 1
ATOM 4536 N N . LEU A 1 586 ? 4.133 47.531 21.25 1 94.69 586 LEU A N 1
ATOM 4537 C CA . LEU A 1 586 ? 3.113 47.844 20.25 1 94.69 586 LEU A CA 1
ATOM 4538 C C . LEU A 1 586 ? 3.346 49.25 19.656 1 94.69 586 LEU A C 1
ATOM 4540 O O . LEU A 1 586 ? 3.553 50.219 20.391 1 94.69 586 LEU A O 1
ATOM 4544 N N . VAL A 1 587 ? 3.33 49.312 18.344 1 95.12 587 VAL A N 1
ATOM 4545 C CA . VAL A 1 587 ? 3.553 50.594 17.656 1 95.12 587 VAL A CA 1
ATOM 4546 C C . VAL A 1 587 ? 2.354 50.906 16.766 1 95.12 587 VAL A C 1
ATOM 4548 O O . VAL A 1 587 ? 2.035 50.156 15.844 1 95.12 587 VAL A O 1
ATOM 4551 N N . ASP A 1 588 ? 1.682 51.969 16.969 1 92.94 588 ASP A N 1
ATOM 4552 C CA . ASP A 1 588 ? 0.619 52.5 16.109 1 92.94 588 ASP A CA 1
ATOM 4553 C C . ASP A 1 588 ? 1.151 53.562 15.172 1 92.94 588 ASP A C 1
ATOM 4555 O O . ASP A 1 588 ? 1.688 54.594 15.625 1 92.94 588 ASP A O 1
ATOM 4559 N N . VAL A 1 589 ? 0.99 53.312 13.945 1 90.69 589 VAL A N 1
ATOM 4560 C CA . VAL A 1 589 ? 1.512 54.219 12.93 1 90.69 589 VAL A CA 1
ATOM 4561 C C . VAL A 1 589 ? 0.356 54.938 12.234 1 90.69 589 VAL A C 1
ATOM 4563 O O . VAL A 1 589 ? -0.569 54.312 11.734 1 90.69 589 VAL A O 1
ATOM 4566 N N . ASP A 1 590 ? 0.328 56.219 12.156 1 80.5 590 ASP A N 1
ATOM 4567 C CA . ASP A 1 590 ? -0.724 57 11.531 1 80.5 590 ASP A CA 1
ATOM 4568 C C . ASP A 1 590 ? -0.581 57 10.008 1 80.5 590 ASP A C 1
ATOM 4570 O O . ASP A 1 590 ? -0.312 58.062 9.406 1 80.5 590 ASP A O 1
ATOM 4574 N N . ARG A 1 591 ? -0.498 55.906 9.398 1 73.94 591 ARG A N 1
ATOM 4575 C CA . ARG A 1 591 ? -0.464 55.812 7.941 1 73.94 591 ARG A CA 1
ATOM 4576 C C . ARG A 1 591 ? -1.345 54.656 7.461 1 73.94 591 ARG A C 1
ATOM 4578 O O . ARG A 1 591 ? -1.643 53.719 8.227 1 73.94 591 ARG A O 1
ATOM 4585 N N . THR A 1 592 ? -1.988 54.906 6.227 1 60.59 592 THR A N 1
ATOM 4586 C CA . THR A 1 592 ? -2.625 53.781 5.535 1 60.59 592 THR A CA 1
ATOM 4587 C C . THR A 1 592 ? -1.575 52.844 4.941 1 60.59 592 THR A C 1
ATOM 4589 O O . THR A 1 592 ? -0.704 53.281 4.188 1 60.59 592 THR A O 1
ATOM 4592 N N . PRO A 1 593 ? -1.484 51.625 5.492 1 57.34 593 PRO A N 1
ATOM 4593 C CA . PRO A 1 593 ? -0.434 50.688 5.035 1 57.34 593 PRO A CA 1
ATOM 4594 C C . PRO A 1 593 ? -0.468 50.469 3.525 1 57.34 593 PRO A C 1
ATOM 4596 O O . PRO A 1 593 ? -1.545 50.469 2.922 1 57.34 593 PRO A O 1
ATOM 4599 N N . ASP A 1 594 ? 0.5 50.875 2.705 1 50.22 594 ASP A N 1
ATOM 4600 C CA . ASP A 1 594 ? 0.655 50.344 1.352 1 50.22 594 ASP A CA 1
ATOM 4601 C C . ASP A 1 594 ? 0.85 48.844 1.367 1 50.22 594 ASP A C 1
ATOM 4603 O O . ASP A 1 594 ? 1.786 48.344 1.991 1 50.22 594 ASP A O 1
ATOM 4607 N N . PRO A 1 595 ? -0.248 48.156 1.127 1 48.12 595 PRO A N 1
ATOM 4608 C CA . PRO A 1 595 ? -0.135 46.688 1.213 1 48.12 595 PRO A CA 1
ATOM 4609 C C . PRO A 1 595 ? 1.171 46.188 0.623 1 48.12 595 PRO A C 1
ATOM 4611 O O . PRO A 1 595 ? 1.567 45.031 0.905 1 48.12 595 PRO A O 1
ATOM 4614 N N . THR A 1 596 ? 1.667 46.875 -0.43 1 41.78 596 THR A N 1
ATOM 4615 C CA . THR A 1 596 ? 2.836 46.406 -1.152 1 41.78 596 THR A CA 1
ATOM 4616 C C . THR A 1 596 ? 4.121 46.812 -0.439 1 41.78 596 THR A C 1
ATOM 4618 O O . THR A 1 596 ? 5.203 46.312 -0.757 1 41.78 596 THR A O 1
ATOM 4621 N N . CYS A 1 597 ? 4.285 47.969 0.226 1 39.75 597 CYS A N 1
ATOM 4622 C CA . CYS A 1 597 ? 5.512 48.656 0.62 1 39.75 597 CYS A CA 1
ATOM 4623 C C . CYS A 1 597 ? 5.809 48.438 2.1 1 39.75 597 CYS A C 1
ATOM 4625 O O . CYS A 1 597 ? 5.215 49.094 2.959 1 39.75 597 CYS A O 1
ATOM 4627 N N . CYS A 1 598 ? 6.109 47.375 2.557 1 37.62 598 CYS A N 1
ATOM 4628 C CA . CYS A 1 598 ? 6.262 47.062 3.969 1 37.62 598 CYS A CA 1
ATOM 4629 C C . CYS A 1 598 ? 7.598 47.562 4.504 1 37.62 598 CYS A C 1
ATOM 4631 O O . CYS A 1 598 ? 8.023 47.156 5.59 1 37.62 598 CYS A O 1
ATOM 4633 N N . GLY A 1 599 ? 8.648 48.281 3.803 1 32.53 599 GLY A N 1
ATOM 4634 C CA . GLY A 1 599 ? 10 48.344 4.34 1 32.53 599 GLY A CA 1
ATOM 4635 C C . GLY A 1 599 ? 10.188 49.406 5.398 1 32.53 599 GLY A C 1
ATOM 4636 O O . GLY A 1 599 ? 9.867 50.562 5.168 1 32.53 599 GLY A O 1
ATOM 4637 N N . ILE A 1 600 ? 10.133 49.125 6.605 1 36.28 600 ILE A N 1
ATOM 4638 C CA . ILE A 1 600 ? 10.773 50.031 7.559 1 36.28 600 ILE A CA 1
ATOM 4639 C C . ILE A 1 600 ? 12.258 50.156 7.234 1 36.28 600 ILE A C 1
ATOM 4641 O O . ILE A 1 600 ? 12.977 49.156 7.18 1 36.28 600 ILE A O 1
ATOM 4645 N N . SER A 1 601 ? 12.781 51.25 6.414 1 30.47 601 SER A N 1
ATOM 4646 C CA . SER A 1 601 ? 14.195 51.5 6.145 1 30.47 601 SER A CA 1
ATOM 4647 C C . SER A 1 601 ? 14.969 51.75 7.434 1 30.47 601 SER A C 1
ATOM 4649 O O . SER A 1 601 ? 14.703 52.719 8.141 1 30.47 601 SER A O 1
ATOM 4651 N N . ASN A 1 602 ? 15.438 50.906 7.98 1 30.94 602 ASN A N 1
ATOM 4652 C CA . ASN A 1 602 ? 16.438 51.125 9.023 1 30.94 602 ASN A CA 1
ATOM 4653 C C . ASN A 1 602 ? 17.766 51.594 8.445 1 30.94 602 ASN A C 1
ATOM 4655 O O . ASN A 1 602 ? 18.781 50.906 8.578 1 30.94 602 ASN A O 1
ATOM 4659 N N . HIS A 1 603 ? 17.953 52.312 7.273 1 28.42 603 HIS A N 1
ATOM 4660 C CA . HIS A 1 603 ? 19.297 52.75 6.902 1 28.42 603 HIS A CA 1
ATOM 4661 C C . HIS A 1 603 ? 19.703 53.969 7.707 1 28.42 603 HIS A C 1
ATOM 4663 O O . HIS A 1 603 ? 18.938 54.906 7.852 1 28.42 603 HIS A O 1
ATOM 4669 N N . PRO A 1 604 ? 20.938 53.938 8.422 1 26.31 604 PRO A N 1
ATOM 4670 C CA . PRO A 1 604 ? 21.547 55.219 8.75 1 26.31 604 PRO A CA 1
ATOM 4671 C C . PRO A 1 604 ? 21.891 56.031 7.512 1 26.31 604 PRO A C 1
ATOM 4673 O O . PRO A 1 604 ? 22.234 55.5 6.465 1 26.31 604 PRO A O 1
ATOM 4676 N N . ARG A 1 605 ? 21.469 57.188 7.402 1 27.84 605 ARG A N 1
ATOM 4677 C CA . ARG A 1 605 ? 22.109 58.125 6.465 1 27.84 605 ARG A CA 1
ATOM 4678 C C . ARG A 1 605 ? 23.594 58.25 6.762 1 27.84 605 ARG A C 1
ATOM 4680 O O . ARG A 1 605 ? 23.984 58.438 7.914 1 27.84 605 ARG A O 1
ATOM 4687 N N . ARG A 1 606 ? 24.422 58.188 5.703 1 17.31 606 ARG A N 1
ATOM 4688 C CA . ARG A 1 606 ? 25.531 59.125 5.652 1 17.31 606 ARG A CA 1
ATOM 4689 C C . ARG A 1 606 ? 25.016 60.562 5.41 1 17.31 606 ARG A C 1
ATOM 4691 O O . ARG A 1 606 ? 24.188 60.781 4.527 1 17.31 606 ARG A O 1
ATOM 4698 N N . MET B 1 1 ? 22.484 -39.062 16.016 1 38.09 1 MET B N 1
ATOM 4699 C CA . MET B 1 1 ? 22.562 -38.062 14.953 1 38.09 1 MET B CA 1
ATOM 4700 C C . MET B 1 1 ? 22.625 -36.656 15.523 1 38.09 1 MET B C 1
ATOM 4702 O O . MET B 1 1 ? 21.844 -36.312 16.406 1 38.09 1 MET B O 1
ATOM 4706 N N . ASN B 1 2 ? 23.641 -36.062 15.562 1 46.56 2 ASN B N 1
ATOM 4707 C CA . ASN B 1 2 ? 24 -34.719 16.062 1 46.56 2 ASN B CA 1
ATOM 4708 C C . ASN B 1 2 ? 22.984 -33.656 15.625 1 46.56 2 ASN B C 1
ATOM 4710 O O . ASN B 1 2 ? 22.75 -33.469 14.438 1 46.56 2 ASN B O 1
ATOM 4714 N N . ASN B 1 3 ? 21.953 -33.375 16.469 1 63.25 3 ASN B N 1
ATOM 4715 C CA . ASN B 1 3 ? 20.703 -32.625 16.5 1 63.25 3 ASN B CA 1
ATOM 4716 C C . ASN B 1 3 ? 20.922 -31.141 16.188 1 63.25 3 ASN B C 1
ATOM 4718 O O . ASN B 1 3 ? 20.125 -30.281 16.594 1 63.25 3 ASN B O 1
ATOM 4722 N N . VAL B 1 4 ? 22.172 -30.875 15.617 1 78.88 4 VAL B N 1
ATOM 4723 C CA . VAL B 1 4 ? 22.406 -29.469 15.375 1 78.88 4 VAL B CA 1
ATOM 4724 C C . VAL B 1 4 ? 22.094 -29.125 13.914 1 78.88 4 VAL B C 1
ATOM 4726 O O . VAL B 1 4 ? 22.516 -29.828 13 1 78.88 4 VAL B O 1
ATOM 4729 N N . CYS B 1 5 ? 21.375 -28.156 13.68 1 86.38 5 CYS B N 1
ATOM 4730 C CA . CYS B 1 5 ? 21.016 -27.672 12.344 1 86.38 5 CYS B CA 1
ATOM 4731 C C . CYS B 1 5 ? 22.25 -27.234 11.57 1 86.38 5 CYS B C 1
ATOM 4733 O O . CYS B 1 5 ? 23.078 -26.484 12.094 1 86.38 5 CYS B O 1
ATOM 4735 N N . PRO B 1 6 ? 22.438 -27.672 10.414 1 89 6 PRO B N 1
ATOM 4736 C CA . PRO B 1 6 ? 23.609 -27.344 9.609 1 89 6 PRO B CA 1
ATOM 4737 C C . PRO B 1 6 ? 23.578 -25.922 9.07 1 89 6 PRO B C 1
ATOM 4739 O O . PRO B 1 6 ? 24.484 -25.516 8.328 1 89 6 PRO B O 1
ATOM 4742 N N . ILE B 1 7 ? 22.688 -25.109 9.352 1 92.44 7 ILE B N 1
ATOM 4743 C CA . ILE B 1 7 ? 22.625 -23.719 8.922 1 92.44 7 ILE B CA 1
ATOM 4744 C C . ILE B 1 7 ? 23.172 -22.812 10.008 1 92.44 7 ILE B C 1
ATOM 4746 O O . ILE B 1 7 ? 22.812 -22.938 11.18 1 92.44 7 ILE B O 1
ATOM 4750 N N . ASP B 1 8 ? 24.141 -21.891 9.625 1 94.12 8 ASP B N 1
ATOM 4751 C CA . ASP B 1 8 ? 24.703 -20.891 10.523 1 94.12 8 ASP B CA 1
ATOM 4752 C C . ASP B 1 8 ? 24.344 -19.469 10.07 1 94.12 8 ASP B C 1
ATOM 4754 O O . ASP B 1 8 ? 24.719 -19.047 8.977 1 94.12 8 ASP B O 1
ATOM 4758 N N . VAL B 1 9 ? 23.688 -18.781 10.945 1 96.44 9 VAL B N 1
ATOM 4759 C CA . VAL B 1 9 ? 23.328 -17.406 10.625 1 96.44 9 VAL B CA 1
ATOM 4760 C C . VAL B 1 9 ? 24.547 -16.516 10.734 1 96.44 9 VAL B C 1
ATOM 4762 O O . VAL B 1 9 ? 25.203 -16.453 11.781 1 96.44 9 VAL B O 1
ATOM 4765 N N . VAL B 1 10 ? 24.844 -15.727 9.648 1 95.88 10 VAL B N 1
ATOM 4766 C CA . VAL B 1 10 ? 26.047 -14.906 9.57 1 95.88 10 VAL B CA 1
ATOM 4767 C C . VAL B 1 10 ? 25.688 -13.438 9.812 1 95.88 10 VAL B C 1
ATOM 4769 O O . VAL B 1 10 ? 26.438 -12.711 10.469 1 95.88 10 VAL B O 1
ATOM 4772 N N . ARG B 1 11 ? 24.641 -13.039 9.219 1 96.31 11 ARG B N 1
ATOM 4773 C CA . ARG B 1 11 ? 24.266 -11.625 9.242 1 96.31 11 ARG B CA 1
ATOM 4774 C C . ARG B 1 11 ? 22.766 -11.453 9.023 1 96.31 11 ARG B C 1
ATOM 4776 O O . ARG B 1 11 ? 22.172 -12.172 8.211 1 96.31 11 ARG B O 1
ATOM 4783 N N . VAL B 1 12 ? 22.234 -10.602 9.781 1 97.88 12 VAL B N 1
ATOM 4784 C CA . VAL B 1 12 ? 20.828 -10.219 9.602 1 97.88 12 VAL B CA 1
ATOM 4785 C C . VAL B 1 12 ? 20.734 -8.703 9.383 1 97.88 12 VAL B C 1
ATOM 4787 O O . VAL B 1 12 ? 21.297 -7.926 10.148 1 97.88 12 VAL B O 1
ATOM 4790 N N . GLN B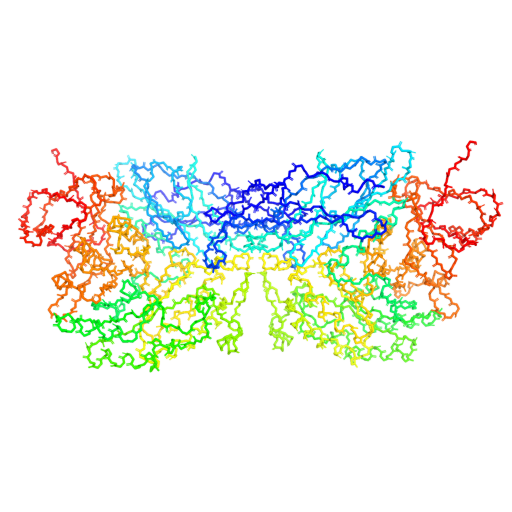 1 13 ? 20.078 -8.289 8.273 1 96.88 13 GLN B N 1
ATOM 4791 C CA . GLN B 1 13 ? 19.891 -6.883 7.938 1 96.88 13 GLN B CA 1
ATOM 4792 C C . GLN B 1 13 ? 18.438 -6.586 7.625 1 96.88 13 GLN B C 1
ATOM 4794 O O . GLN B 1 13 ? 17.703 -7.453 7.137 1 96.88 13 GLN B O 1
ATOM 4799 N N . SER B 1 14 ? 18 -5.449 7.93 1 95.81 14 SER B N 1
ATOM 4800 C CA . SER B 1 14 ? 16.656 -5.004 7.578 1 95.81 14 SER B CA 1
ATOM 4801 C C . SER B 1 14 ? 16.688 -3.752 6.711 1 95.81 14 SER B C 1
ATOM 4803 O O . SER B 1 14 ? 17.688 -3.016 6.723 1 95.81 14 SER B O 1
ATOM 4805 N N . SER B 1 15 ? 15.75 -3.617 5.879 1 93 15 SER B N 1
ATOM 4806 C CA . SER B 1 15 ? 15.484 -2.396 5.125 1 93 15 SER B CA 1
ATOM 4807 C C . SER B 1 15 ? 14.375 -1.577 5.77 1 93 15 SER B C 1
ATOM 4809 O O . SER B 1 15 ? 13.211 -1.993 5.773 1 93 15 SER B O 1
ATOM 4811 N N . ILE B 1 16 ? 14.734 -0.373 6.266 1 91.44 16 ILE B N 1
ATOM 4812 C CA . ILE B 1 16 ? 13.812 0.437 7.051 1 91.44 16 ILE B CA 1
ATOM 4813 C C . ILE B 1 16 ? 13.469 1.715 6.289 1 91.44 16 ILE B C 1
ATOM 4815 O O . ILE B 1 16 ? 14.359 2.408 5.797 1 91.44 16 ILE B O 1
ATOM 4819 N N . LEU B 1 17 ? 12.211 1.95 6.148 1 87.25 17 LEU B N 1
ATOM 4820 C CA . LEU B 1 17 ? 11.727 3.24 5.672 1 87.25 17 LEU B CA 1
ATOM 4821 C C . LEU B 1 17 ? 11.641 4.242 6.82 1 87.25 17 LEU B C 1
ATOM 4823 O O . LEU B 1 17 ? 10.82 4.086 7.727 1 87.25 17 LEU B O 1
ATOM 4827 N N . LYS B 1 18 ? 12.367 5.27 6.668 1 84.88 18 LYS B N 1
ATOM 4828 C CA . LYS B 1 18 ? 12.438 6.254 7.746 1 84.88 18 LYS B CA 1
ATOM 4829 C C . LYS B 1 18 ? 11.227 7.184 7.719 1 84.88 18 LYS B C 1
ATOM 4831 O O . LYS B 1 18 ? 10.836 7.672 6.66 1 84.88 18 LYS B O 1
ATOM 4836 N N . GLU B 1 19 ? 10.758 7.465 8.898 1 76.81 19 GLU B N 1
ATOM 4837 C CA . GLU B 1 19 ? 9.562 8.297 9.039 1 76.81 19 GLU B CA 1
ATOM 4838 C C . GLU B 1 19 ? 9.844 9.734 8.609 1 76.81 19 GLU B C 1
ATOM 4840 O O . GLU B 1 19 ? 8.977 10.398 8.047 1 76.81 19 GLU B O 1
ATOM 4845 N N . ASP B 1 20 ? 11.008 10.203 8.844 1 69.88 20 ASP B N 1
ATOM 4846 C CA . ASP B 1 20 ? 11.328 11.617 8.688 1 69.88 20 ASP B CA 1
ATOM 4847 C C . ASP B 1 20 ? 11.734 11.945 7.254 1 69.88 20 ASP B C 1
ATOM 4849 O O . ASP B 1 20 ? 11.375 12.992 6.723 1 69.88 20 ASP B O 1
ATOM 4853 N N . THR B 1 21 ? 12.469 10.977 6.641 1 66.06 21 THR B N 1
ATOM 4854 C CA . THR B 1 21 ? 13.023 11.281 5.328 1 66.06 21 THR B CA 1
ATOM 4855 C C . THR B 1 21 ? 12.422 10.367 4.262 1 66.06 21 THR B C 1
ATOM 4857 O O . THR B 1 21 ? 12.57 10.625 3.064 1 66.06 21 THR B O 1
ATOM 4860 N N . HIS B 1 22 ? 11.727 9.391 4.703 1 67.94 22 HIS B N 1
ATOM 4861 C CA . HIS B 1 22 ? 11.125 8.375 3.852 1 67.94 22 HIS B CA 1
ATOM 4862 C C . HIS B 1 22 ? 12.18 7.652 3.021 1 67.94 22 HIS B C 1
ATOM 4864 O O . HIS B 1 22 ? 11.852 6.941 2.07 1 67.94 22 HIS B O 1
ATOM 4870 N N . GLU B 1 23 ? 13.414 7.871 3.428 1 75.81 23 GLU B N 1
ATOM 4871 C CA . GLU B 1 23 ? 14.492 7.133 2.783 1 75.81 23 GLU B CA 1
ATOM 4872 C C . GLU B 1 23 ? 14.578 5.703 3.312 1 75.81 23 GLU B C 1
ATOM 4874 O O . GLU B 1 23 ? 14.273 5.449 4.477 1 75.81 23 GLU B O 1
ATOM 4879 N N . CYS B 1 24 ? 14.867 4.848 2.398 1 82.06 24 CYS B N 1
ATOM 4880 C CA . CYS B 1 24 ? 15.117 3.473 2.822 1 82.06 24 CYS B CA 1
ATOM 4881 C C . CYS B 1 24 ? 16.547 3.309 3.328 1 82.06 24 CYS B C 1
ATOM 4883 O O . CYS B 1 24 ? 17.5 3.623 2.615 1 82.06 24 CYS B O 1
ATOM 4885 N N . LYS B 1 25 ? 16.719 2.838 4.57 1 86.88 25 LYS B N 1
ATOM 4886 C CA . LYS B 1 25 ? 18.031 2.645 5.18 1 86.88 25 LYS B CA 1
ATOM 4887 C C . LYS B 1 25 ? 18.219 1.199 5.637 1 86.88 25 LYS B C 1
ATOM 4889 O O . LYS B 1 25 ? 17.281 0.579 6.148 1 86.88 25 LYS B O 1
ATOM 4894 N N . GLU B 1 26 ? 19.438 0.7 5.383 1 92.06 26 GLU B N 1
ATOM 4895 C CA . GLU B 1 26 ? 19.781 -0.621 5.898 1 92.06 26 GLU B CA 1
ATOM 4896 C C . GLU B 1 26 ? 20.188 -0.551 7.371 1 92.06 26 GLU B C 1
ATOM 4898 O O . GLU B 1 26 ? 20.969 0.308 7.77 1 92.06 26 GLU B O 1
ATOM 4903 N N . CYS B 1 27 ? 19.594 -1.422 8.141 1 93.62 27 CYS B N 1
ATOM 4904 C CA . CYS B 1 27 ? 19.891 -1.48 9.57 1 93.62 27 CYS B CA 1
ATOM 4905 C C . CYS B 1 27 ? 20.281 -2.895 9.984 1 93.62 27 CYS B C 1
ATOM 4907 O O . CYS B 1 27 ? 19.719 -3.869 9.492 1 93.62 27 CYS B O 1
ATOM 4909 N N . ALA B 1 28 ? 21.25 -2.982 10.867 1 95.81 28 ALA B N 1
ATOM 4910 C CA . ALA B 1 28 ? 21.656 -4.285 11.391 1 95.81 28 ALA B CA 1
ATOM 4911 C C . ALA B 1 28 ? 20.625 -4.828 12.375 1 95.81 28 ALA B C 1
ATOM 4913 O O . ALA B 1 28 ? 20.062 -4.074 13.172 1 95.81 28 ALA B O 1
ATOM 4914 N N . VAL B 1 29 ? 20.344 -6.062 12.273 1 96 29 VAL B N 1
ATOM 4915 C CA . VAL B 1 29 ? 19.5 -6.797 13.203 1 96 29 VAL B CA 1
ATOM 4916 C C . VAL B 1 29 ? 20.328 -7.859 13.93 1 96 29 VAL B C 1
ATOM 4918 O O . VAL B 1 29 ? 21.125 -8.555 13.305 1 96 29 VAL B O 1
ATOM 4921 N N . PRO B 1 30 ? 20.172 -7.996 15.258 1 94.75 30 PRO B N 1
ATOM 4922 C CA . PRO B 1 30 ? 20.906 -9.047 15.961 1 94.75 30 PRO B CA 1
ATOM 4923 C C . PRO B 1 30 ? 20.562 -10.445 15.453 1 94.75 30 PRO B C 1
ATOM 4925 O O . PRO B 1 30 ? 19.391 -10.742 15.188 1 94.75 30 PRO B O 1
ATOM 4928 N N . ALA B 1 31 ? 21.531 -11.258 15.406 1 93.81 31 ALA B N 1
ATOM 4929 C CA . ALA B 1 31 ? 21.344 -12.633 14.945 1 93.81 31 ALA B CA 1
ATOM 4930 C C . ALA B 1 31 ? 20.391 -13.391 15.867 1 93.81 31 ALA B C 1
ATOM 4932 O O . ALA B 1 31 ? 19.75 -14.359 15.445 1 93.81 31 ALA B O 1
ATOM 4933 N N . THR B 1 32 ? 20.266 -12.93 17.062 1 94 32 THR B N 1
ATOM 4934 C CA . THR B 1 32 ? 19.406 -13.578 18.062 1 94 32 THR B CA 1
ATOM 4935 C C . THR B 1 32 ? 17.938 -13.422 17.688 1 94 32 THR B C 1
ATOM 4937 O O . THR B 1 32 ? 17.078 -14.102 18.266 1 94 32 THR B O 1
ATOM 4940 N N . ALA B 1 33 ? 17.703 -12.539 16.719 1 96.81 33 ALA B N 1
ATOM 4941 C CA . ALA B 1 33 ? 16.328 -12.383 16.25 1 96.81 33 ALA B CA 1
ATOM 4942 C C . ALA B 1 33 ? 15.867 -13.609 15.469 1 96.81 33 ALA B C 1
ATOM 4944 O O . ALA B 1 33 ? 14.672 -13.789 15.219 1 96.81 33 ALA B O 1
ATOM 4945 N N . VAL B 1 34 ? 16.828 -14.422 15.031 1 98.06 34 VAL B N 1
ATOM 4946 C CA . VAL B 1 34 ? 16.531 -15.633 14.273 1 98.06 34 VAL B CA 1
ATOM 4947 C C . VAL B 1 34 ? 16.5 -16.828 15.219 1 98.06 34 VAL B C 1
ATOM 4949 O O . VAL B 1 34 ? 17.406 -17 16.047 1 98.06 34 VAL B O 1
ATOM 4952 N N . ASN B 1 35 ? 15.469 -17.578 15.094 1 97.44 35 ASN B N 1
ATOM 4953 C CA . ASN B 1 35 ? 15.328 -18.797 15.883 1 97.44 35 ASN B CA 1
ATOM 4954 C C . ASN B 1 35 ? 15.375 -20.031 15 1 97.44 35 ASN B C 1
ATOM 4956 O O . ASN B 1 35 ? 14.68 -20.109 13.984 1 97.44 35 ASN B O 1
ATOM 4960 N N . ILE B 1 36 ? 16.219 -20.969 15.359 1 96.62 36 ILE B N 1
ATOM 4961 C CA . ILE B 1 36 ? 16.297 -22.281 14.703 1 96.62 36 ILE B CA 1
ATOM 4962 C C . ILE B 1 36 ? 15.953 -23.375 15.695 1 96.62 36 ILE B C 1
ATOM 4964 O O . ILE B 1 36 ? 16.641 -23.547 16.719 1 96.62 36 ILE B O 1
ATOM 4968 N N . GLU B 1 37 ? 14.898 -24.125 15.367 1 94.94 37 GLU B N 1
ATOM 4969 C CA . GLU B 1 37 ? 14.438 -25.156 16.297 1 94.94 37 GLU B CA 1
ATOM 4970 C C . GLU B 1 37 ? 14.164 -26.469 15.578 1 94.94 37 GLU B C 1
ATOM 4972 O O . GLU B 1 37 ? 13.641 -26.469 14.461 1 94.94 37 GLU B O 1
ATOM 4977 N N . PRO B 1 38 ? 14.492 -27.531 16.234 1 94.56 38 PRO B N 1
ATOM 4978 C CA . PRO B 1 38 ? 14.133 -28.812 15.641 1 94.56 38 PRO B CA 1
ATOM 4979 C C . PRO B 1 38 ? 12.625 -29.062 15.625 1 94.56 38 PRO B C 1
ATOM 4981 O O . PRO B 1 38 ? 11.914 -28.609 16.531 1 94.56 38 PRO B O 1
ATOM 4984 N N . VAL B 1 39 ? 12.273 -29.656 14.57 1 92.62 39 VAL B N 1
ATOM 4985 C CA . VAL B 1 39 ? 10.883 -30.078 14.453 1 92.62 39 VAL B CA 1
ATOM 4986 C C . VAL B 1 39 ? 10.758 -31.547 14.867 1 92.62 39 VAL B C 1
ATOM 4988 O O . VAL B 1 39 ? 11.57 -32.375 14.477 1 92.62 39 VAL B O 1
ATOM 4991 N N . ARG B 1 40 ? 9.812 -31.875 15.648 1 78.06 40 ARG B N 1
ATOM 4992 C CA . ARG B 1 40 ? 9.625 -33.25 16.125 1 78.06 40 ARG B CA 1
ATOM 4993 C C . ARG B 1 40 ? 9.242 -34.156 14.969 1 78.06 40 ARG B C 1
ATOM 4995 O O . ARG B 1 40 ? 8.398 -33.812 14.133 1 78.06 40 ARG B O 1
ATOM 5002 N N . GLY B 1 41 ? 9.961 -35.219 14.812 1 75.56 41 GLY B N 1
ATOM 5003 C CA . GLY B 1 41 ? 9.68 -36.219 13.797 1 75.56 41 GLY B CA 1
ATOM 5004 C C . GLY B 1 41 ? 10.82 -37.188 13.594 1 75.56 41 GLY B C 1
ATOM 5005 O O . GLY B 1 41 ? 11.812 -37.156 14.328 1 75.56 41 GLY B O 1
ATOM 5006 N N . ASP B 1 42 ? 10.625 -38.156 12.711 1 70.94 42 ASP B N 1
ATOM 5007 C CA . ASP B 1 42 ? 11.578 -39.219 12.438 1 70.94 42 ASP B CA 1
ATOM 5008 C C . ASP B 1 42 ? 12.82 -38.688 11.727 1 70.94 42 ASP B C 1
ATOM 5010 O O . ASP B 1 42 ? 13.922 -39.188 11.93 1 70.94 42 ASP B O 1
ATOM 5014 N N . ASP B 1 43 ? 12.594 -37.719 10.867 1 79.56 43 ASP B N 1
ATOM 5015 C CA . ASP B 1 43 ? 13.703 -37.125 10.133 1 79.56 43 ASP B CA 1
ATOM 5016 C C . ASP B 1 43 ? 14.242 -35.875 10.852 1 79.56 43 ASP B C 1
ATOM 5018 O O . ASP B 1 43 ? 13.586 -35.344 11.742 1 79.56 43 ASP B O 1
ATOM 5022 N N . ALA B 1 44 ? 15.523 -35.625 10.547 1 90.94 44 ALA B N 1
ATOM 5023 C CA . ALA B 1 44 ? 16.109 -34.375 11.055 1 90.94 44 ALA B CA 1
ATOM 5024 C C . ALA B 1 44 ? 15.547 -33.156 10.312 1 90.94 44 ALA B C 1
ATOM 5026 O O . ALA B 1 44 ? 15.898 -32.938 9.156 1 90.94 44 ALA B O 1
ATOM 5027 N N . VAL B 1 45 ? 14.648 -32.5 10.938 1 95.81 45 VAL B N 1
ATOM 5028 C CA . VAL B 1 45 ? 14.031 -31.297 10.367 1 95.81 45 VAL B CA 1
ATOM 5029 C C . VAL B 1 45 ? 14.164 -30.125 11.336 1 95.81 45 VAL B C 1
ATOM 5031 O O . VAL B 1 45 ? 14.023 -30.297 12.547 1 95.81 45 VAL B O 1
ATOM 5034 N N . TRP B 1 46 ? 14.5 -28.984 10.859 1 97.38 46 TRP B N 1
ATOM 5035 C CA . TRP B 1 46 ? 14.609 -27.75 11.648 1 97.38 46 TRP B CA 1
ATOM 5036 C C . TRP B 1 46 ? 13.734 -26.656 11.062 1 97.38 46 TRP B C 1
ATOM 5038 O O . TRP B 1 46 ? 13.625 -26.516 9.844 1 97.38 46 TRP B O 1
ATOM 5048 N N . SER B 1 47 ? 13.117 -25.906 11.922 1 97.5 47 SER B N 1
ATOM 5049 C CA . SER B 1 47 ? 12.359 -24.719 11.539 1 97.5 47 SER B CA 1
ATOM 5050 C C . SER B 1 47 ? 13.164 -23.453 11.789 1 97.5 47 SER B C 1
ATOM 5052 O O . SER B 1 47 ? 13.844 -23.328 12.805 1 97.5 47 SER B O 1
ATOM 5054 N N . LEU B 1 48 ? 13.211 -22.547 10.875 1 98.12 48 LEU B N 1
ATOM 5055 C CA . LEU B 1 48 ? 13.828 -21.234 11.008 1 98.12 48 LEU B CA 1
ATOM 5056 C C . LEU B 1 48 ? 12.773 -20.141 11.016 1 98.12 48 LEU B C 1
ATOM 5058 O O . LEU B 1 48 ? 11.875 -20.125 10.172 1 98.12 48 LEU B O 1
ATOM 5062 N N . SER B 1 49 ? 12.805 -19.281 11.945 1 98.19 49 SER B N 1
ATOM 5063 C CA . SER B 1 49 ? 11.883 -18.156 12.062 1 98.19 49 SER B CA 1
ATOM 5064 C C . SER B 1 49 ? 12.602 -16.891 12.523 1 98.19 49 SER B C 1
ATOM 5066 O O . SER B 1 49 ? 13.75 -16.953 12.961 1 98.19 49 SER B O 1
ATOM 5068 N N . ILE B 1 50 ? 11.992 -15.766 12.367 1 98.12 50 ILE B N 1
ATOM 5069 C CA . ILE B 1 50 ? 12.562 -14.5 12.812 1 98.12 50 ILE B CA 1
ATOM 5070 C C . ILE B 1 50 ? 11.484 -13.641 13.461 1 98.12 50 ILE B C 1
ATOM 5072 O O . ILE B 1 50 ? 10.312 -13.727 13.094 1 98.12 50 ILE B O 1
ATOM 5076 N N . CYS B 1 51 ? 11.812 -12.898 14.414 1 96.56 51 CYS B N 1
ATOM 5077 C CA . CYS B 1 51 ? 11 -11.859 15.039 1 96.56 51 CYS B CA 1
ATOM 5078 C C . CYS B 1 51 ? 11.828 -10.602 15.289 1 96.56 51 CYS B C 1
ATOM 5080 O O . CYS B 1 51 ? 12.828 -10.641 16 1 96.56 51 CYS B O 1
ATOM 5082 N N . THR B 1 52 ? 11.469 -9.508 14.625 1 95.81 52 THR B N 1
ATOM 5083 C CA . THR B 1 52 ? 12.203 -8.258 14.797 1 95.81 52 THR B CA 1
ATOM 5084 C C . THR B 1 52 ? 11.266 -7.062 14.656 1 95.81 52 THR B C 1
ATOM 5086 O O . THR B 1 52 ? 10.141 -7.199 14.164 1 95.81 52 THR B O 1
ATOM 5089 N N . GLU B 1 53 ? 11.648 -5.93 15.188 1 93.12 53 GLU B N 1
ATOM 5090 C CA . GLU B 1 53 ? 10.859 -4.703 15.172 1 93.12 53 GLU B CA 1
ATOM 5091 C C . GLU B 1 53 ? 11.734 -3.48 14.914 1 93.12 53 GLU B C 1
ATOM 5093 O O . GLU B 1 53 ? 12.945 -3.525 15.133 1 93.12 53 GLU B O 1
ATOM 5098 N N . THR B 1 54 ? 11.297 -2.447 14.289 1 87.69 54 THR B N 1
ATOM 5099 C CA . THR B 1 54 ? 12.039 -1.24 13.953 1 87.69 54 THR B CA 1
ATOM 5100 C C . THR B 1 54 ? 12.305 -0.399 15.195 1 87.69 54 THR B C 1
ATOM 5102 O O . THR B 1 54 ? 13.242 0.402 15.219 1 87.69 54 THR B O 1
ATOM 5105 N N . GLY B 1 55 ? 11.586 -0.423 16.203 1 74.69 55 GLY B N 1
ATOM 5106 C CA . GLY B 1 55 ? 11.758 0.381 17.406 1 74.69 55 GLY B CA 1
ATOM 5107 C C . GLY B 1 55 ? 10.523 0.409 18.281 1 74.69 55 GLY B C 1
ATOM 5108 O O . GLY B 1 55 ? 9.539 -0.289 18 1 74.69 55 GLY B O 1
ATOM 5109 N N . PRO B 1 56 ? 10.836 1.129 19.391 1 61.78 56 PRO B N 1
ATOM 5110 C CA . PRO B 1 56 ? 9.688 1.205 20.281 1 61.78 56 PRO B CA 1
ATOM 5111 C C . PRO B 1 56 ? 8.445 1.782 19.609 1 61.78 56 PRO B C 1
ATOM 5113 O O . PRO B 1 56 ? 8.5 2.875 19.047 1 61.78 56 PRO B O 1
ATOM 5116 N N . ALA B 1 57 ? 7.926 0.869 18.922 1 55.5 57 ALA B N 1
ATOM 5117 C CA . ALA B 1 57 ? 6.758 1.232 18.109 1 55.5 57 ALA B CA 1
ATOM 5118 C C . ALA B 1 57 ? 5.738 2.002 18.953 1 55.5 57 ALA B C 1
ATOM 5120 O O . ALA B 1 57 ? 5.43 1.613 20.078 1 55.5 57 ALA B O 1
ATOM 5121 N N . LYS B 1 58 ? 5.57 3.326 18.656 1 61.47 58 LYS B N 1
ATOM 5122 C CA . LYS B 1 58 ? 4.363 4.035 19.078 1 61.47 58 LYS B CA 1
ATOM 5123 C C . LYS B 1 58 ? 3.109 3.363 18.531 1 61.47 58 LYS B C 1
ATOM 5125 O O . LYS B 1 58 ? 2.309 4 17.844 1 61.47 58 LYS B O 1
ATOM 5130 N N . ARG B 1 59 ? 3 1.933 18.641 1 58.91 59 ARG B N 1
ATOM 5131 C CA . ARG B 1 59 ? 2.023 1.046 18.031 1 58.91 59 ARG B CA 1
ATOM 5132 C C . ARG B 1 59 ? 0.602 1.442 18.406 1 58.91 59 ARG B C 1
ATOM 5134 O O . ARG B 1 59 ? -0.339 1.215 17.641 1 58.91 59 ARG B O 1
ATOM 5141 N N . GLU B 1 60 ? 0.691 2.244 19.422 1 67.31 60 GLU B N 1
ATOM 5142 C CA . GLU B 1 60 ? -0.633 2.533 19.969 1 67.31 60 GLU B CA 1
ATOM 5143 C C . GLU B 1 60 ? -1.272 3.723 19.266 1 67.31 60 GLU B C 1
ATOM 5145 O O . GLU B 1 60 ? -2.498 3.85 19.234 1 67.31 60 GLU B O 1
ATOM 5150 N N . GLN B 1 61 ? -0.395 4.387 18.547 1 81.56 61 GLN B N 1
ATOM 5151 C CA . GLN B 1 61 ? -0.95 5.543 17.859 1 81.56 61 GLN B CA 1
ATOM 5152 C C . GLN B 1 61 ? -0.758 5.422 16.344 1 81.56 61 GLN B C 1
ATOM 5154 O O . GLN B 1 61 ? 0.25 5.879 15.805 1 81.56 61 GLN B O 1
ATOM 5159 N N . GLN B 1 62 ? -1.718 4.914 15.633 1 78 62 GLN B N 1
ATOM 5160 C CA . GLN B 1 62 ? -1.638 4.562 14.219 1 78 62 GLN B CA 1
ATOM 5161 C C . GLN B 1 62 ? -1.589 5.812 13.344 1 78 62 GLN B C 1
ATOM 5163 O O . GLN B 1 62 ? -1.273 5.73 12.156 1 78 62 GLN B O 1
ATOM 5168 N N . PHE B 1 63 ? -1.844 6.902 13.953 1 81.75 63 PHE B N 1
ATOM 5169 C CA . PHE B 1 63 ? -1.891 8.141 13.195 1 81.75 63 PHE B CA 1
ATOM 5170 C C . PHE B 1 63 ? -0.537 8.844 13.211 1 81.75 63 PHE B C 1
ATOM 5172 O O . PHE B 1 63 ? -0.35 9.867 12.547 1 81.75 63 PHE B O 1
ATOM 5179 N N . ILE B 1 64 ? 0.441 8.258 13.898 1 82.12 64 ILE B N 1
ATOM 5180 C CA . ILE B 1 64 ? 1.789 8.812 13.961 1 82.12 64 ILE B CA 1
ATOM 5181 C C . ILE B 1 64 ? 2.723 8 13.07 1 82.12 64 ILE B C 1
ATOM 5183 O O . ILE B 1 64 ? 2.721 6.77 13.117 1 82.12 64 ILE B O 1
ATOM 5187 N N . ALA B 1 65 ? 3.482 8.758 12.305 1 80.69 65 ALA B N 1
ATOM 5188 C CA . ALA B 1 65 ? 4.453 8.094 11.445 1 80.69 65 ALA B CA 1
ATOM 5189 C C . ALA B 1 65 ? 5.566 7.453 12.266 1 80.69 65 ALA B C 1
ATOM 5191 O O . ALA B 1 65 ? 6.02 8.016 13.258 1 80.69 65 ALA B O 1
ATOM 5192 N N . CYS B 1 66 ? 5.926 6.273 11.891 1 84.25 66 CYS B N 1
ATOM 5193 C CA . CYS B 1 66 ? 7.043 5.578 12.516 1 84.25 66 CYS B CA 1
ATOM 5194 C C . CYS B 1 66 ? 7.926 4.906 11.469 1 84.25 66 CYS B C 1
ATOM 5196 O O . CYS B 1 66 ? 7.5 4.699 10.336 1 84.25 66 CYS B O 1
ATOM 5198 N N . ASP B 1 67 ? 9.172 4.664 11.93 1 88.75 67 ASP B N 1
ATOM 5199 C CA . ASP B 1 67 ? 10 3.809 11.086 1 88.75 67 ASP B CA 1
ATOM 5200 C C . ASP B 1 67 ? 9.305 2.475 10.812 1 88.75 67 ASP B C 1
ATOM 5202 O O . ASP B 1 67 ? 8.695 1.892 11.711 1 88.75 67 ASP B O 1
ATOM 5206 N N . SER B 1 68 ? 9.32 2.115 9.578 1 89.94 68 SER B N 1
ATOM 5207 C CA . SER B 1 68 ? 8.672 0.865 9.195 1 89.94 68 SER B CA 1
ATOM 5208 C C . SER B 1 68 ? 9.547 0.056 8.25 1 89.94 68 SER B C 1
ATOM 5210 O O . SER B 1 68 ? 10.5 0.588 7.664 1 89.94 68 SER B O 1
ATOM 5212 N N . PHE B 1 69 ? 9.289 -1.172 8.141 1 92.19 69 PHE B N 1
ATOM 5213 C CA . PHE B 1 69 ? 10.016 -2.023 7.211 1 92.19 69 PHE B CA 1
ATOM 5214 C C . PHE B 1 6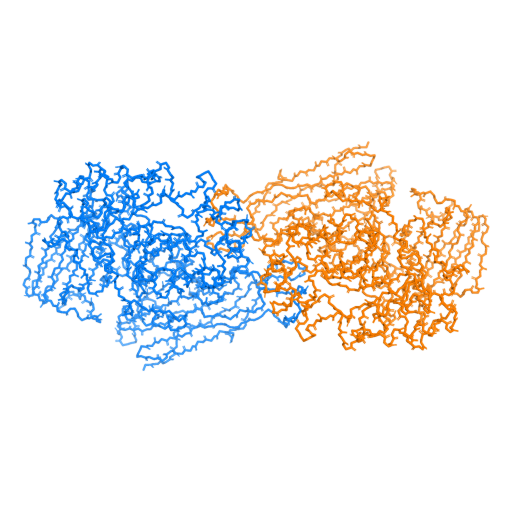9 ? 9.594 -1.738 5.777 1 92.19 69 PHE B C 1
ATOM 5216 O O . PHE B 1 69 ? 8.438 -1.416 5.516 1 92.19 69 PHE B O 1
ATOM 5223 N N . ALA B 1 70 ? 10.609 -1.85 4.848 1 90.88 70 ALA B N 1
ATOM 5224 C CA . ALA B 1 70 ? 10.242 -1.888 3.436 1 90.88 70 ALA B CA 1
ATOM 5225 C C . ALA B 1 70 ? 9.305 -3.062 3.145 1 90.88 70 ALA B C 1
ATOM 5227 O O . ALA B 1 70 ? 9.453 -4.137 3.732 1 90.88 70 ALA B O 1
ATOM 5228 N N . PRO B 1 71 ? 8.328 -2.883 2.252 1 90.44 71 PRO B N 1
ATOM 5229 C CA . PRO B 1 71 ? 7.387 -3.971 1.973 1 90.44 71 PRO B CA 1
ATOM 5230 C C . PRO B 1 71 ? 8.047 -5.152 1.263 1 90.44 71 PRO B C 1
ATOM 5232 O O . PRO B 1 71 ? 7.562 -6.285 1.36 1 90.44 71 PRO B O 1
ATOM 5235 N N . CYS B 1 72 ? 9.055 -4.883 0.435 1 89.88 72 CYS B N 1
ATOM 5236 C CA . CYS B 1 72 ? 9.883 -5.891 -0.218 1 89.88 72 CYS B CA 1
ATOM 5237 C C . CYS B 1 72 ? 11.305 -5.867 0.322 1 89.88 72 CYS B C 1
ATOM 5239 O O . CYS B 1 72 ? 11.828 -4.805 0.663 1 89.88 72 CYS B O 1
ATOM 5241 N N . ASP B 1 73 ? 11.906 -7.043 0.393 1 92.62 73 ASP B N 1
ATOM 5242 C CA . ASP B 1 73 ? 13.281 -7.113 0.894 1 92.62 73 ASP B CA 1
ATOM 5243 C C . ASP B 1 73 ? 13.383 -6.508 2.291 1 92.62 73 ASP B C 1
ATOM 5245 O O . ASP B 1 73 ? 14.281 -5.715 2.562 1 92.62 73 ASP B O 1
ATOM 5249 N N . ALA B 1 74 ? 12.398 -6.773 3.121 1 94.25 74 ALA B N 1
ATOM 5250 C CA . ALA B 1 74 ? 12.281 -6.164 4.445 1 94.25 74 ALA B CA 1
ATOM 5251 C C . ALA B 1 74 ? 13.414 -6.613 5.359 1 94.25 74 ALA B C 1
ATOM 5253 O O . ALA B 1 74 ? 13.992 -5.801 6.09 1 94.25 74 ALA B O 1
ATOM 5254 N N . VAL B 1 75 ? 13.68 -7.906 5.379 1 96.75 75 VAL B N 1
ATOM 5255 C CA . VAL B 1 75 ? 14.734 -8.484 6.207 1 96.75 75 VAL B CA 1
ATOM 5256 C C . VAL B 1 75 ? 15.508 -9.531 5.406 1 96.75 75 VAL B C 1
ATOM 5258 O O . VAL B 1 75 ? 14.914 -10.32 4.672 1 96.75 75 VAL B O 1
ATOM 5261 N N . ARG B 1 76 ? 16.812 -9.508 5.551 1 96.75 76 ARG B N 1
ATOM 5262 C CA . ARG B 1 76 ? 17.703 -10.484 4.934 1 96.75 76 ARG B CA 1
ATOM 5263 C C . ARG B 1 76 ? 18.469 -11.273 5.992 1 96.75 76 ARG B C 1
ATOM 5265 O O . ARG B 1 76 ? 19.141 -10.68 6.848 1 96.75 76 ARG B O 1
ATOM 5272 N N . VAL B 1 77 ? 18.344 -12.516 5.965 1 98.06 77 VAL B N 1
ATOM 5273 C CA . VAL B 1 77 ? 19.078 -13.414 6.855 1 98.06 77 VAL B CA 1
ATOM 5274 C C . VAL B 1 77 ? 20.109 -14.203 6.059 1 98.06 77 VAL B C 1
ATOM 5276 O O . VAL B 1 77 ? 19.781 -15.203 5.418 1 98.06 77 VAL B O 1
ATOM 5279 N N . SER B 1 78 ? 21.344 -13.844 6.145 1 97.5 78 SER B N 1
ATOM 5280 C CA . SER B 1 78 ? 22.438 -14.508 5.449 1 97.5 78 SER B CA 1
ATOM 5281 C C . SER B 1 78 ? 22.969 -15.688 6.258 1 97.5 78 SER B C 1
ATOM 5283 O O . SER B 1 78 ? 23.281 -15.539 7.441 1 97.5 78 SER B O 1
ATOM 5285 N N . CYS B 1 79 ? 23.047 -16.812 5.574 1 97.44 79 CYS B N 1
ATOM 5286 C CA . CYS B 1 79 ? 23.422 -18.031 6.266 1 97.44 79 CYS B CA 1
ATOM 5287 C C . CYS B 1 79 ? 24.516 -18.781 5.5 1 97.44 79 CYS B C 1
ATOM 5289 O O . CYS B 1 79 ? 24.578 -18.703 4.273 1 97.44 79 CYS B O 1
ATOM 5291 N N . ARG B 1 80 ? 25.281 -19.516 6.289 1 95.62 80 ARG B N 1
ATOM 5292 C CA . ARG B 1 80 ? 26.156 -20.531 5.734 1 95.62 80 ARG B CA 1
ATOM 5293 C C . ARG B 1 80 ? 25.516 -21.906 5.809 1 95.62 80 ARG B C 1
ATOM 5295 O O . ARG B 1 80 ? 24.875 -22.25 6.801 1 95.62 80 ARG B O 1
ATOM 5302 N N . VAL B 1 81 ? 25.625 -22.609 4.738 1 90.88 81 VAL B N 1
ATOM 5303 C CA . VAL B 1 81 ? 25.125 -23.984 4.703 1 90.88 81 VAL B CA 1
ATOM 5304 C C . VAL B 1 81 ? 26.25 -24.953 4.375 1 90.88 81 VAL B C 1
ATOM 5306 O O . VAL B 1 81 ? 27.359 -24.531 4.043 1 90.88 81 VAL B O 1
ATOM 5309 N N . GLY B 1 82 ? 25.984 -26.234 4.559 1 84.38 82 GLY B N 1
ATOM 5310 C CA . GLY B 1 82 ? 26.984 -27.25 4.273 1 84.38 82 GLY B CA 1
ATOM 5311 C C . GLY B 1 82 ? 27.375 -27.312 2.807 1 84.38 82 GLY B C 1
ATOM 5312 O O . GLY B 1 82 ? 26.672 -26.766 1.95 1 84.38 82 GLY B O 1
ATOM 5313 N N . VAL B 1 83 ? 28.438 -27.984 2.578 1 83.44 83 VAL B N 1
ATOM 5314 C CA . VAL B 1 83 ? 28.984 -28.062 1.23 1 83.44 83 VAL B CA 1
ATOM 5315 C C . VAL B 1 83 ? 28.266 -29.172 0.45 1 83.44 83 VAL B C 1
ATOM 5317 O O . VAL B 1 83 ? 28.094 -30.281 0.956 1 83.44 83 VAL B O 1
ATOM 5320 N N . ALA B 1 84 ? 27.891 -28.859 -0.716 1 90.94 84 ALA B N 1
ATOM 5321 C CA . ALA B 1 84 ? 27.203 -29.812 -1.599 1 90.94 84 ALA B CA 1
ATOM 5322 C C . ALA B 1 84 ? 28.203 -30.703 -2.328 1 90.94 84 ALA B C 1
ATOM 5324 O O . ALA B 1 84 ? 29.281 -30.234 -2.719 1 90.94 84 ALA B O 1
ATOM 5325 N N . ASP B 1 85 ? 27.922 -31.953 -2.43 1 92.31 85 ASP B N 1
ATOM 5326 C CA . ASP B 1 85 ? 28.609 -32.875 -3.324 1 92.31 85 ASP B CA 1
ATOM 5327 C C . ASP B 1 85 ? 27.953 -32.906 -4.699 1 92.31 85 ASP B C 1
ATOM 5329 O O . ASP B 1 85 ? 27.047 -33.719 -4.938 1 92.31 85 ASP B O 1
ATOM 5333 N N . GLY B 1 86 ? 28.391 -32.094 -5.637 1 91.88 86 GLY B N 1
ATOM 5334 C CA . GLY B 1 86 ? 27.766 -31.922 -6.945 1 91.88 86 GLY B CA 1
ATOM 5335 C C . GLY B 1 86 ? 26.938 -30.656 -7.066 1 91.88 86 GLY B C 1
ATOM 5336 O O . GLY B 1 86 ? 27.281 -29.625 -6.469 1 91.88 86 GLY B O 1
ATOM 5337 N N . GLN B 1 87 ? 25.938 -30.719 -7.895 1 95.5 87 GLN B N 1
ATOM 5338 C CA . GLN B 1 87 ? 25.109 -29.547 -8.156 1 95.5 87 GLN B CA 1
ATOM 5339 C C . GLN B 1 87 ? 24.062 -29.359 -7.059 1 95.5 87 GLN B C 1
ATOM 5341 O O . GLN B 1 87 ? 23.672 -30.328 -6.391 1 95.5 87 GLN B O 1
ATOM 5346 N N . ILE B 1 88 ? 23.703 -28.172 -6.855 1 97.12 88 ILE B N 1
ATOM 5347 C CA . ILE B 1 88 ? 22.547 -27.812 -6.039 1 97.12 88 ILE B CA 1
ATOM 5348 C C . ILE B 1 88 ? 21.328 -27.578 -6.938 1 97.12 88 ILE B C 1
ATOM 5350 O O . ILE B 1 88 ? 21.391 -26.781 -7.867 1 97.12 88 ILE B O 1
ATOM 5354 N N . LEU B 1 89 ? 20.328 -28.328 -6.695 1 98.5 89 LEU B N 1
ATOM 5355 C CA . LEU B 1 89 ? 19.078 -28.094 -7.414 1 98.5 89 LEU B CA 1
ATOM 5356 C C . LEU B 1 89 ? 18.25 -27.016 -6.738 1 98.5 89 LEU B C 1
ATOM 5358 O O . LEU B 1 89 ? 18.016 -27.062 -5.527 1 98.5 89 LEU B O 1
ATOM 5362 N N . ALA B 1 90 ? 17.875 -26 -7.5 1 98.69 90 ALA B N 1
ATOM 5363 C CA . ALA B 1 90 ? 17.031 -24.922 -7.012 1 98.69 90 ALA B CA 1
ATOM 5364 C C . ALA B 1 90 ? 15.727 -24.844 -7.805 1 98.69 90 ALA B C 1
ATOM 5366 O O . ALA B 1 90 ? 15.734 -24.875 -9.039 1 98.69 90 ALA B O 1
ATOM 5367 N N . LEU B 1 91 ? 14.633 -24.875 -7.117 1 98.75 91 LEU B N 1
ATOM 5368 C CA . LEU B 1 91 ? 13.359 -24.516 -7.727 1 98.75 91 LEU B CA 1
ATOM 5369 C C . LEU B 1 91 ? 13 -23.062 -7.414 1 98.75 91 LEU B C 1
ATOM 5371 O O . LEU B 1 91 ? 12.797 -22.703 -6.254 1 98.75 91 LEU B O 1
ATOM 5375 N N . TYR B 1 92 ? 12.945 -22.219 -8.453 1 98 92 TYR B N 1
ATOM 5376 C CA . TYR B 1 92 ? 12.766 -20.797 -8.211 1 98 92 TYR B CA 1
ATOM 5377 C C . TYR B 1 92 ? 11.648 -20.219 -9.086 1 98 92 TYR B C 1
ATOM 5379 O O . TYR B 1 92 ? 11.32 -20.797 -10.125 1 98 92 TYR B O 1
ATOM 5387 N N . GLN B 1 93 ? 11.047 -19.219 -8.625 1 96.38 93 GLN B N 1
ATOM 5388 C CA . GLN B 1 93 ? 10.07 -18.469 -9.414 1 96.38 93 GLN B CA 1
ATOM 5389 C C . GLN B 1 93 ? 10.758 -17.641 -10.492 1 96.38 93 GLN B C 1
ATOM 5391 O O . GLN B 1 93 ? 11.547 -16.75 -10.188 1 96.38 93 GLN B O 1
ATOM 5396 N N . HIS B 1 94 ? 10.578 -17.922 -11.75 1 92.06 94 HIS B N 1
ATOM 5397 C CA . HIS B 1 94 ? 11.273 -17.219 -12.828 1 92.06 94 HIS B CA 1
ATOM 5398 C C . HIS B 1 94 ? 10.367 -16.219 -13.523 1 92.06 94 HIS B C 1
ATOM 5400 O O . HIS B 1 94 ? 10.836 -15.359 -14.266 1 92.06 94 HIS B O 1
ATOM 5406 N N . LYS B 1 95 ? 9.164 -16.25 -13.391 1 87.75 95 LYS B N 1
ATOM 5407 C CA . LYS B 1 95 ? 8.148 -15.297 -13.836 1 87.75 95 LYS B CA 1
ATOM 5408 C C . LYS B 1 95 ? 7.18 -14.953 -12.703 1 87.75 95 LYS B C 1
ATOM 5410 O O . LYS B 1 95 ? 7.457 -15.234 -11.539 1 87.75 95 LYS B O 1
ATOM 5415 N N . GLU B 1 96 ? 6.168 -14.367 -13.031 1 85.5 96 GLU B N 1
ATOM 5416 C CA . GLU B 1 96 ? 5.25 -13.852 -12.023 1 85.5 96 GLU B CA 1
ATOM 5417 C C . GLU B 1 96 ? 4.621 -14.992 -11.219 1 85.5 96 GLU B C 1
ATOM 5419 O O . GLU B 1 96 ? 4.41 -14.859 -10.016 1 85.5 96 GLU B O 1
ATOM 5424 N N . TRP B 1 97 ? 4.379 -16.047 -11.969 1 92.06 97 TRP B N 1
ATOM 5425 C CA . TRP B 1 97 ? 3.621 -17.047 -11.227 1 92.06 97 TRP B CA 1
ATOM 5426 C C . TRP B 1 97 ? 4.098 -18.453 -11.57 1 92.06 97 TRP B C 1
ATOM 5428 O O . TRP B 1 97 ? 3.43 -19.438 -11.25 1 92.06 97 TRP B O 1
ATOM 5438 N N . TRP B 1 98 ? 5.258 -18.578 -12.219 1 96.12 98 TRP B N 1
ATOM 5439 C CA . TRP B 1 98 ? 5.75 -19.906 -12.578 1 96.12 98 TRP B CA 1
ATOM 5440 C C . TRP B 1 98 ? 7.102 -20.188 -11.93 1 96.12 98 TRP B C 1
ATOM 5442 O O . TRP B 1 98 ? 7.871 -19.25 -11.664 1 96.12 98 TRP B O 1
ATOM 5452 N N . MET B 1 99 ? 7.336 -21.375 -11.711 1 97.88 99 MET B N 1
ATOM 5453 C CA . MET B 1 99 ? 8.625 -21.828 -11.18 1 97.88 99 MET B CA 1
ATOM 5454 C C . MET B 1 99 ? 9.336 -22.734 -12.172 1 97.88 99 MET B C 1
ATOM 5456 O O . MET B 1 99 ? 8.695 -23.344 -13.031 1 97.88 99 MET B O 1
ATOM 5460 N N . ARG B 1 100 ? 10.617 -22.844 -12.102 1 98.19 100 ARG B N 1
ATOM 5461 C CA . ARG B 1 100 ? 11.445 -23.734 -12.891 1 98.19 100 ARG B CA 1
ATOM 5462 C C . ARG B 1 100 ? 12.703 -24.141 -12.133 1 98.19 100 ARG B C 1
ATOM 5464 O O . ARG B 1 100 ? 13.062 -23.516 -11.141 1 98.19 100 ARG B O 1
ATOM 5471 N N . PRO B 1 101 ? 13.352 -25.219 -12.547 1 98.5 101 PRO B N 1
ATOM 5472 C CA . PRO B 1 101 ? 14.586 -25.641 -11.875 1 98.5 101 PRO B CA 1
ATOM 5473 C C . PRO B 1 101 ? 15.812 -24.891 -12.383 1 98.5 101 PRO B C 1
ATOM 5475 O O . PRO B 1 101 ? 15.812 -24.375 -13.5 1 98.5 101 PRO B O 1
ATOM 5478 N N . ALA B 1 102 ? 16.734 -24.766 -11.578 1 98.25 102 ALA B N 1
ATOM 5479 C CA . ALA B 1 102 ? 18.109 -24.375 -11.898 1 98.25 102 ALA B CA 1
ATOM 5480 C C . ALA B 1 102 ? 19.125 -25.297 -11.219 1 98.25 102 ALA B C 1
ATOM 5482 O O . ALA B 1 102 ? 18.891 -25.781 -10.109 1 98.25 102 ALA B O 1
ATOM 5483 N N . TRP B 1 103 ? 20.172 -25.625 -11.898 1 98.12 103 TRP B N 1
ATOM 5484 C CA . TRP B 1 103 ? 21.297 -26.391 -11.359 1 98.12 103 TRP B CA 1
ATOM 5485 C C . TRP B 1 103 ? 22.5 -25.5 -11.102 1 98.12 103 TRP B C 1
ATOM 5487 O O . TRP B 1 103 ? 23.078 -24.938 -12.039 1 98.12 103 TRP B O 1
ATOM 5497 N N . CYS B 1 104 ? 22.859 -25.438 -9.82 1 97.56 104 CYS B N 1
ATOM 5498 C CA . CYS B 1 104 ? 23.875 -24.484 -9.398 1 97.56 104 CYS B CA 1
ATOM 5499 C C . CYS B 1 104 ? 25.141 -25.188 -8.93 1 97.56 104 CYS B C 1
ATOM 5501 O O . CYS B 1 104 ? 25.094 -26.047 -8.047 1 97.56 104 CYS B O 1
ATOM 5503 N N . SER B 1 105 ? 26.312 -24.75 -9.422 1 95.62 105 SER B N 1
ATOM 5504 C CA . SER B 1 105 ? 27.578 -25.328 -9.008 1 95.62 105 SER B CA 1
ATOM 5505 C C . SER B 1 105 ? 28.078 -24.688 -7.719 1 95.62 105 SER B C 1
ATOM 5507 O O . SER B 1 105 ? 28.922 -25.25 -7.027 1 95.62 105 SER B O 1
ATOM 5509 N N . ALA B 1 106 ? 27.562 -23.484 -7.539 1 95.31 106 ALA B N 1
ATOM 5510 C CA . ALA B 1 106 ? 27.906 -22.734 -6.332 1 95.31 106 ALA B CA 1
ATOM 5511 C C . ALA B 1 106 ? 26.688 -21.969 -5.805 1 95.31 106 ALA B C 1
ATOM 5513 O O . ALA B 1 106 ? 25.766 -21.672 -6.559 1 95.31 106 ALA B O 1
ATOM 5514 N N . PRO B 1 107 ? 26.719 -21.656 -4.496 1 95.62 107 PRO B N 1
ATOM 5515 C CA . PRO B 1 107 ? 25.594 -20.922 -3.928 1 95.62 107 PRO B CA 1
ATOM 5516 C C . PRO B 1 107 ? 25.328 -19.594 -4.645 1 95.62 107 PRO B C 1
ATOM 5518 O O . PRO B 1 107 ? 24.172 -19.188 -4.789 1 95.62 107 PRO B O 1
ATOM 5521 N N . THR B 1 108 ? 26.312 -18.906 -5.168 1 96 108 THR B N 1
ATOM 5522 C CA . THR B 1 108 ? 26.172 -17.609 -5.801 1 96 108 THR B CA 1
ATOM 5523 C C . THR B 1 108 ? 25.281 -17.703 -7.043 1 96 108 THR B C 1
ATOM 5525 O O . THR B 1 108 ? 24.797 -16.688 -7.547 1 96 108 THR B O 1
ATOM 5528 N N . GLN B 1 109 ? 25.047 -18.906 -7.523 1 97 109 GLN B N 1
ATOM 5529 C CA . GLN B 1 109 ? 24.266 -19.109 -8.742 1 97 109 GLN B CA 1
ATOM 5530 C C . GLN B 1 109 ? 22.781 -19.344 -8.422 1 97 109 GLN B C 1
ATOM 5532 O O . GLN B 1 109 ? 21.953 -19.422 -9.328 1 97 109 GLN B O 1
ATOM 5537 N N . ILE B 1 110 ? 22.5 -19.516 -7.148 1 97.88 110 ILE B N 1
ATOM 5538 C CA . ILE B 1 110 ? 21.109 -19.734 -6.746 1 97.88 110 ILE B CA 1
ATOM 5539 C C . ILE B 1 110 ? 20.281 -18.469 -7.023 1 97.88 110 ILE B C 1
ATOM 5541 O O . ILE B 1 110 ? 20.547 -17.422 -6.445 1 97.88 110 ILE B O 1
ATOM 5545 N N . PRO B 1 111 ? 19.297 -18.547 -7.855 1 97.19 111 PRO B N 1
ATOM 5546 C CA . PRO B 1 111 ? 18.547 -17.344 -8.219 1 97.19 111 PRO B CA 1
ATOM 5547 C C . PRO B 1 111 ? 17.641 -16.859 -7.09 1 97.19 111 PRO B C 1
ATOM 5549 O O . PRO B 1 111 ? 17.203 -17.641 -6.254 1 97.19 111 PRO B O 1
ATOM 5552 N N . PHE B 1 112 ? 17.391 -15.617 -7.094 1 95.69 112 PHE B N 1
ATOM 5553 C CA . PHE B 1 112 ? 16.359 -15.086 -6.207 1 95.69 112 PHE B CA 1
ATOM 5554 C C . PHE B 1 112 ? 15.008 -15.695 -6.531 1 95.69 112 PHE B C 1
ATOM 5556 O O . PHE B 1 112 ? 14.688 -15.938 -7.699 1 95.69 112 PHE B O 1
ATOM 5563 N N . GLY B 1 113 ? 14.219 -15.828 -5.547 1 96.88 113 GLY B N 1
ATOM 5564 C CA . GLY B 1 113 ? 12.898 -16.406 -5.73 1 96.88 113 GLY B CA 1
ATOM 5565 C C . GLY B 1 113 ? 12.875 -17.906 -5.562 1 96.88 113 GLY B C 1
ATOM 5566 O O . GLY B 1 113 ? 11.859 -18.562 -5.836 1 96.88 113 GLY B O 1
ATOM 5567 N N . THR B 1 114 ? 14.023 -18.469 -5.145 1 98.44 114 THR B N 1
ATOM 5568 C CA . THR B 1 114 ? 14.094 -19.906 -4.906 1 98.44 114 THR B CA 1
ATOM 5569 C C . THR B 1 114 ? 13.203 -20.297 -3.732 1 98.44 114 THR B C 1
ATOM 5571 O O . THR B 1 114 ? 13.211 -19.641 -2.689 1 98.44 114 THR B O 1
ATOM 5574 N N . GLN B 1 115 ? 12.477 -21.391 -3.928 1 98.62 115 GLN B N 1
ATOM 5575 C CA . GLN B 1 115 ? 11.555 -21.859 -2.902 1 98.62 115 GLN B CA 1
ATOM 5576 C C . GLN B 1 115 ? 12.008 -23.203 -2.336 1 98.62 115 GLN B C 1
ATOM 5578 O O . GLN B 1 115 ? 11.617 -23.578 -1.229 1 98.62 115 GLN B O 1
ATOM 5583 N N . LEU B 1 116 ? 12.82 -23.922 -3.039 1 98.88 116 LEU B N 1
ATOM 5584 C CA . LEU B 1 116 ? 13.359 -25.203 -2.586 1 98.88 116 LEU B CA 1
ATOM 5585 C C . LEU B 1 116 ? 14.789 -25.391 -3.064 1 98.88 116 LEU B C 1
ATOM 5587 O O . LEU B 1 116 ? 15.102 -25.141 -4.23 1 98.88 116 LEU B O 1
ATOM 5591 N N . LEU B 1 117 ? 15.617 -25.75 -2.189 1 98.56 117 LEU B N 1
ATOM 5592 C CA . LEU B 1 117 ? 16.969 -26.203 -2.477 1 98.56 117 LEU B CA 1
ATOM 5593 C C . LEU B 1 117 ? 17.141 -27.672 -2.117 1 98.56 117 LEU B C 1
ATOM 5595 O O . LEU B 1 117 ? 16.609 -28.125 -1.103 1 98.56 117 LEU B O 1
ATOM 5599 N N . LEU B 1 118 ? 17.859 -28.391 -2.943 1 98.25 118 LEU B N 1
ATOM 5600 C CA . LEU B 1 118 ? 18.156 -29.797 -2.721 1 98.25 118 LEU B CA 1
ATOM 5601 C C . LEU B 1 118 ? 19.594 -30.109 -3.154 1 98.25 118 LEU B C 1
ATOM 5603 O O . LEU B 1 118 ? 20 -29.75 -4.258 1 98.25 118 LEU B O 1
ATOM 5607 N N . TRP B 1 119 ? 20.328 -30.703 -2.27 1 97.06 119 TRP B N 1
ATOM 5608 C CA . TRP B 1 119 ? 21.672 -31.109 -2.656 1 97.06 119 TRP B CA 1
ATOM 5609 C C . TRP B 1 119 ? 22.109 -32.344 -1.88 1 97.06 119 TRP B C 1
ATOM 5611 O O . TRP B 1 119 ? 21.531 -32.656 -0.838 1 97.06 119 TRP B O 1
ATOM 5621 N N . ARG B 1 120 ? 23.031 -33 -2.453 1 96.31 120 ARG B N 1
ATOM 5622 C CA . ARG B 1 120 ? 23.672 -34.188 -1.851 1 96.31 120 ARG B CA 1
ATOM 5623 C C . ARG B 1 120 ? 24.938 -33.781 -1.1 1 96.31 120 ARG B C 1
ATOM 5625 O O . ARG B 1 120 ? 25.609 -32.812 -1.469 1 96.31 120 ARG B O 1
ATOM 5632 N N . TRP B 1 121 ? 25.172 -34.531 -0.044 1 93 121 TRP B N 1
ATOM 5633 C CA . TRP B 1 121 ? 26.438 -34.312 0.667 1 93 121 TRP B CA 1
ATOM 5634 C C . TRP B 1 121 ? 26.922 -35.625 1.288 1 93 121 TRP B C 1
ATOM 5636 O O . TRP B 1 121 ? 26.172 -36.594 1.405 1 93 121 TRP B O 1
ATOM 5646 N N . LYS B 1 122 ? 28.203 -35.656 1.572 1 90.88 122 LYS B N 1
ATOM 5647 C CA . LYS B 1 122 ? 28.828 -36.844 2.166 1 90.88 122 LYS B CA 1
ATOM 5648 C C . LYS B 1 122 ? 29.156 -36.625 3.639 1 90.88 122 LYS B C 1
ATOM 5650 O O . LYS B 1 122 ? 29.766 -35.594 3.994 1 90.88 122 LYS B O 1
ATOM 5655 N N . GLY B 1 123 ? 28.656 -37.594 4.383 1 80.31 123 GLY B N 1
ATOM 5656 C CA . GLY B 1 123 ? 29 -37.531 5.797 1 80.31 123 GLY B CA 1
ATOM 5657 C C . GLY B 1 123 ? 30.438 -37.969 6.074 1 80.31 123 GLY B C 1
ATOM 5658 O O . GLY B 1 123 ? 31.188 -38.281 5.148 1 80.31 123 GLY B O 1
ATOM 5659 N N . ARG B 1 124 ? 30.875 -37.812 7.301 1 78.06 124 ARG B N 1
ATOM 5660 C CA . ARG B 1 124 ? 32.219 -38.219 7.727 1 78.06 124 ARG B CA 1
ATOM 5661 C C . ARG B 1 124 ? 32.469 -39.688 7.43 1 78.06 124 ARG B C 1
ATOM 5663 O O . ARG B 1 124 ? 33.625 -40.094 7.215 1 78.06 124 ARG B O 1
ATOM 5670 N N . ASP B 1 125 ? 31.438 -40.562 7.457 1 85.19 125 ASP B N 1
ATOM 5671 C CA . ASP B 1 125 ? 31.516 -42 7.195 1 85.19 125 ASP B CA 1
ATOM 5672 C C . ASP B 1 125 ? 31.359 -42.281 5.707 1 85.19 125 ASP B C 1
ATOM 5674 O O . ASP B 1 125 ? 31.125 -43.438 5.32 1 85.19 125 ASP B O 1
ATOM 5678 N N . ASP B 1 126 ? 31.266 -41.344 4.934 1 85.44 126 ASP B N 1
ATOM 5679 C CA . ASP B 1 126 ? 31.172 -41.438 3.479 1 85.44 126 ASP B CA 1
ATOM 5680 C C . ASP B 1 126 ? 29.75 -41.844 3.055 1 85.44 126 ASP B C 1
ATOM 5682 O O . ASP B 1 126 ? 29.531 -42.188 1.894 1 85.44 126 ASP B O 1
ATOM 5686 N N . SER B 1 127 ? 28.906 -41.719 4.004 1 89.31 127 SER B N 1
ATOM 5687 C CA . SER B 1 127 ? 27.516 -41.969 3.658 1 89.31 127 SER B CA 1
ATOM 5688 C C . SER B 1 127 ? 26.922 -40.812 2.881 1 89.31 127 SER B C 1
ATOM 5690 O O . SER B 1 127 ? 27.234 -39.656 3.166 1 89.31 127 SER B O 1
ATOM 5692 N N . VAL B 1 128 ? 26.141 -41.25 1.858 1 90.75 128 VAL B N 1
ATOM 5693 C CA . VAL B 1 128 ? 25.484 -40.219 1.065 1 90.75 128 VAL B CA 1
ATOM 5694 C C . VAL B 1 128 ? 24.203 -39.75 1.766 1 90.75 128 VAL B C 1
ATOM 5696 O O . VAL B 1 128 ? 23.391 -40.594 2.176 1 90.75 128 VAL B O 1
ATOM 5699 N N . ARG B 1 129 ? 24.094 -38.469 1.94 1 92.19 129 ARG B N 1
ATOM 5700 C CA . ARG B 1 129 ? 22.906 -37.875 2.523 1 92.19 129 ARG B CA 1
ATOM 5701 C C . ARG B 1 129 ? 22.391 -36.719 1.647 1 92.19 129 ARG B C 1
ATOM 5703 O O . ARG B 1 129 ? 23.109 -36.25 0.764 1 92.19 129 ARG B O 1
ATOM 5710 N N . TRP B 1 130 ? 21.125 -36.438 1.884 1 95.25 130 TRP B N 1
ATOM 5711 C CA . TRP B 1 130 ? 20.484 -35.344 1.13 1 95.25 130 TRP B CA 1
ATOM 5712 C C . TRP B 1 130 ? 19.969 -34.281 2.064 1 95.25 130 TRP B C 1
ATOM 5714 O O . TRP B 1 130 ? 19.422 -34.562 3.129 1 95.25 130 TRP B O 1
ATOM 5724 N N . SER B 1 131 ? 20.203 -33 1.706 1 96.12 131 SER B N 1
ATOM 5725 C CA . SER B 1 131 ? 19.641 -31.875 2.42 1 96.12 131 SER B CA 1
ATOM 5726 C C . SER B 1 131 ? 18.656 -31.109 1.543 1 96.12 131 SER B C 1
ATOM 5728 O O . SER B 1 131 ? 18.875 -30.953 0.338 1 96.12 131 SER B O 1
ATOM 5730 N N . ALA B 1 132 ? 17.578 -30.703 2.156 1 97.69 132 ALA B N 1
ATOM 5731 C CA . ALA B 1 132 ? 16.609 -29.812 1.525 1 97.69 132 ALA B CA 1
ATOM 5732 C C . ALA B 1 132 ? 16.375 -28.547 2.367 1 97.69 132 ALA B C 1
ATOM 5734 O O . ALA B 1 132 ? 16.344 -28.625 3.598 1 97.69 132 ALA B O 1
ATOM 5735 N N . VAL B 1 133 ? 16.359 -27.375 1.751 1 98.44 133 VAL B N 1
ATOM 5736 C CA . VAL B 1 133 ? 15.93 -26.125 2.373 1 98.44 133 VAL B CA 1
ATOM 5737 C C . VAL B 1 133 ? 14.703 -25.578 1.651 1 98.44 133 VAL B C 1
ATOM 5739 O O . VAL B 1 133 ? 14.719 -25.406 0.431 1 98.44 133 VAL B O 1
ATOM 5742 N N . LEU B 1 134 ? 13.703 -25.375 2.406 1 98.75 134 LEU B N 1
ATOM 5743 C CA . LEU B 1 134 ? 12.406 -24.953 1.887 1 98.75 134 LEU B CA 1
ATOM 5744 C C . LEU B 1 134 ? 12.016 -23.594 2.469 1 98.75 134 LEU B C 1
ATOM 5746 O O . LEU B 1 134 ? 11.969 -23.422 3.691 1 98.75 134 LEU B O 1
ATOM 5750 N N . ALA B 1 135 ? 11.789 -22.594 1.578 1 98.62 135 ALA B N 1
ATOM 5751 C CA . ALA B 1 135 ? 11.219 -21.312 2.025 1 98.62 135 ALA B CA 1
ATOM 5752 C C . ALA B 1 135 ? 9.703 -21.422 2.162 1 98.62 135 ALA B C 1
ATOM 5754 O O . ALA B 1 135 ? 9.078 -22.297 1.573 1 98.62 135 ALA B O 1
ATOM 5755 N N . VAL B 1 136 ? 9.141 -20.547 2.971 1 98.25 136 VAL B N 1
ATOM 5756 C CA . VAL B 1 136 ? 7.707 -20.641 3.203 1 98.25 136 VAL B CA 1
ATOM 5757 C C . VAL B 1 136 ? 7.086 -19.234 3.176 1 98.25 136 VAL B C 1
ATOM 5759 O O . VAL B 1 136 ? 7.777 -18.234 3.391 1 98.25 136 VAL B O 1
ATOM 5762 N N . CYS B 1 137 ? 5.883 -19.141 2.736 1 97.88 137 CYS B N 1
ATOM 5763 C CA . CYS B 1 137 ? 5.031 -17.984 2.984 1 97.88 137 CYS B CA 1
ATOM 5764 C C . CYS B 1 137 ? 4.004 -18.281 4.07 1 97.88 137 CYS B C 1
ATOM 5766 O O . CYS B 1 137 ? 3.094 -19.094 3.865 1 97.88 137 CYS B O 1
ATOM 5768 N N . ASP B 1 138 ? 4.195 -17.688 5.207 1 95.88 138 ASP B N 1
ATOM 5769 C CA . ASP B 1 138 ? 3.184 -17.875 6.242 1 95.88 138 ASP B CA 1
ATOM 5770 C C . ASP B 1 138 ? 2.113 -16.781 6.16 1 95.88 138 ASP B C 1
ATOM 5772 O O . ASP B 1 138 ? 1.94 -16.156 5.117 1 95.88 138 ASP B O 1
ATOM 5776 N N . ALA B 1 139 ? 1.283 -16.625 7.184 1 91.19 139 ALA B N 1
ATOM 5777 C CA . ALA B 1 139 ? 0.121 -15.734 7.125 1 91.19 139 ALA B CA 1
ATOM 5778 C C . ALA B 1 139 ? 0.546 -14.273 7.094 1 91.19 139 ALA B C 1
ATOM 5780 O O . ALA B 1 139 ? -0.259 -13.391 6.777 1 91.19 139 ALA B O 1
ATOM 5781 N N . ASN B 1 140 ? 1.831 -13.984 7.273 1 85.19 140 ASN B N 1
ATOM 5782 C CA . ASN B 1 140 ? 2.248 -12.594 7.445 1 85.19 140 ASN B CA 1
ATOM 5783 C C . ASN B 1 140 ? 3.229 -12.164 6.355 1 85.19 140 ASN B C 1
ATOM 5785 O O . ASN B 1 140 ? 3.191 -11.023 5.895 1 85.19 140 ASN B O 1
ATOM 5789 N N . ALA B 1 141 ? 4.125 -13.125 6.066 1 95.56 141 ALA B N 1
ATOM 5790 C CA . ALA B 1 141 ? 5.242 -12.734 5.215 1 95.56 141 ALA B CA 1
ATOM 5791 C C . ALA B 1 141 ? 5.648 -13.875 4.285 1 95.56 141 ALA B C 1
ATOM 5793 O O . ALA B 1 141 ? 5.398 -15.047 4.586 1 95.56 141 ALA B O 1
ATOM 5794 N N . ARG B 1 142 ? 6.199 -13.484 3.182 1 97 142 ARG B N 1
ATOM 5795 C CA . ARG B 1 142 ? 6.785 -14.398 2.209 1 97 142 ARG B CA 1
ATOM 5796 C C . ARG B 1 142 ? 8.305 -14.438 2.332 1 97 142 ARG B C 1
ATOM 5798 O O . ARG B 1 142 ? 8.938 -13.398 2.57 1 97 142 ARG B O 1
ATOM 5805 N N . THR B 1 143 ? 8.844 -15.586 2.244 1 98.38 143 THR B N 1
ATOM 5806 C CA . THR B 1 143 ? 10.297 -15.734 2.24 1 98.38 143 THR B CA 1
ATOM 5807 C C . THR B 1 143 ? 10.781 -16.297 0.906 1 98.38 143 THR B C 1
ATOM 5809 O O . THR B 1 143 ? 10.188 -17.25 0.375 1 98.38 143 THR B O 1
ATOM 5812 N N . ASP B 1 144 ? 11.781 -15.656 0.34 1 97.75 144 ASP B N 1
ATOM 5813 C CA . ASP B 1 144 ? 12.508 -16.141 -0.829 1 97.75 144 ASP B CA 1
ATOM 5814 C C . ASP B 1 144 ? 13.969 -16.422 -0.488 1 97.75 144 ASP B C 1
ATOM 5816 O O . ASP B 1 144 ? 14.508 -15.867 0.47 1 97.75 144 ASP B O 1
ATOM 5820 N N . ILE B 1 145 ? 14.555 -17.297 -1.242 1 98.25 145 ILE B N 1
ATOM 5821 C CA . ILE B 1 145 ? 15.969 -17.609 -1.05 1 98.25 145 ILE B CA 1
ATOM 5822 C C . ILE B 1 145 ? 16.766 -17.109 -2.25 1 98.25 145 ILE B C 1
ATOM 5824 O O . ILE B 1 145 ? 16.312 -17.203 -3.393 1 98.25 145 ILE B O 1
ATOM 5828 N N . ARG B 1 146 ? 17.906 -16.594 -2.01 1 96.94 146 ARG B N 1
ATOM 5829 C CA . ARG B 1 146 ? 18.938 -16.359 -3.016 1 96.94 146 ARG B CA 1
ATOM 5830 C C . ARG B 1 146 ? 20.297 -16.781 -2.498 1 96.94 146 ARG B C 1
ATOM 5832 O O . ARG B 1 146 ? 20.484 -16.984 -1.297 1 96.94 146 ARG B O 1
ATOM 5839 N N . GLY B 1 147 ? 21.234 -16.969 -3.492 1 96.56 147 GLY B N 1
ATOM 5840 C CA . GLY B 1 147 ? 22.609 -17.266 -3.107 1 96.56 147 GLY B CA 1
ATOM 5841 C C . GLY B 1 147 ? 23.5 -16.047 -3.059 1 96.56 147 GLY B C 1
ATOM 5842 O O . GLY B 1 147 ? 23.188 -15.023 -3.686 1 96.56 147 GLY B O 1
ATOM 5843 N N . ASP B 1 148 ? 24.469 -16.141 -2.236 1 91.62 148 ASP B N 1
ATOM 5844 C CA . ASP B 1 148 ? 25.516 -15.133 -2.199 1 91.62 148 ASP B CA 1
ATOM 5845 C C . ASP B 1 148 ? 26.875 -15.758 -1.883 1 91.62 148 ASP B C 1
ATOM 5847 O O . ASP B 1 148 ? 27.031 -16.984 -1.946 1 91.62 148 ASP B O 1
ATOM 5851 N N . GLU B 1 149 ? 27.875 -14.922 -1.621 1 90.94 149 GLU B N 1
ATOM 5852 C CA . GLU B 1 149 ? 29.234 -15.398 -1.408 1 90.94 149 GLU B CA 1
ATOM 5853 C C . GLU B 1 149 ? 29.344 -16.203 -0.118 1 90.94 149 GLU B C 1
ATOM 5855 O O . GLU B 1 149 ? 30.203 -17.078 0.002 1 90.94 149 GLU B O 1
ATOM 5860 N N . GLN B 1 150 ? 28.453 -16 0.754 1 88.25 150 GLN B N 1
ATOM 5861 C CA . GLN B 1 150 ? 28.531 -16.656 2.059 1 88.25 150 GLN B CA 1
ATOM 5862 C C . GLN B 1 150 ? 27.719 -17.938 2.078 1 88.25 150 GLN B C 1
ATOM 5864 O O . GLN B 1 150 ? 27.953 -18.828 2.9 1 88.25 150 GLN B O 1
ATOM 5869 N N . GLY B 1 151 ? 26.812 -18.062 1.234 1 95.94 151 GLY B N 1
ATOM 5870 C CA . GLY B 1 151 ? 25.906 -19.203 1.201 1 95.94 151 GLY B CA 1
ATOM 5871 C C . GLY B 1 151 ? 24.547 -18.859 0.615 1 95.94 151 GLY B C 1
ATOM 5872 O O . GLY B 1 151 ? 24.453 -18.516 -0.566 1 95.94 151 GLY B O 1
ATOM 5873 N N . ILE B 1 152 ? 23.531 -18.938 1.571 1 97.69 152 ILE B N 1
ATOM 5874 C CA . ILE B 1 152 ? 22.188 -18.594 1.114 1 97.69 152 ILE B CA 1
ATOM 5875 C C . ILE B 1 152 ? 21.641 -17.453 1.96 1 97.69 152 ILE B C 1
ATOM 5877 O O . ILE B 1 152 ? 22.062 -17.25 3.096 1 97.69 152 ILE B O 1
ATOM 5881 N N . THR B 1 153 ? 20.781 -16.656 1.374 1 97.81 153 THR B N 1
ATOM 5882 C CA . THR B 1 153 ? 20.094 -15.578 2.062 1 97.81 153 THR B CA 1
ATOM 5883 C C . THR B 1 153 ? 18.578 -15.758 1.992 1 97.81 153 THR B C 1
ATOM 5885 O O . THR B 1 153 ? 18.016 -15.891 0.905 1 97.81 153 THR B O 1
ATOM 5888 N N . PHE B 1 154 ? 17.969 -15.859 3.166 1 98.06 154 PHE B N 1
ATOM 5889 C CA . PHE B 1 154 ? 16.516 -15.758 3.232 1 98.06 154 PHE B CA 1
ATOM 5890 C C . PHE B 1 154 ? 16.078 -14.297 3.154 1 98.06 154 PHE B C 1
ATOM 5892 O O . PHE B 1 154 ? 16.547 -13.461 3.924 1 98.06 154 PHE B O 1
ATOM 5899 N N . VAL B 1 155 ? 15.234 -13.977 2.232 1 97.44 155 VAL B N 1
ATOM 5900 C CA . VAL B 1 155 ? 14.719 -12.625 2.049 1 97.44 155 VAL B CA 1
ATOM 5901 C C . VAL B 1 155 ? 13.234 -12.586 2.416 1 97.44 155 VAL B C 1
ATOM 5903 O O . VAL B 1 155 ? 12.414 -13.242 1.77 1 97.44 155 VAL B O 1
ATOM 5906 N N . VAL B 1 156 ? 12.93 -11.789 3.441 1 97.5 156 VAL B N 1
ATOM 5907 C CA . VAL B 1 156 ? 11.562 -11.719 3.949 1 97.5 156 VAL B CA 1
ATOM 5908 C C . VAL B 1 156 ? 10.875 -10.461 3.41 1 97.5 156 VAL B C 1
ATOM 5910 O O . VAL B 1 156 ? 11.438 -9.367 3.459 1 97.5 156 VAL B O 1
ATOM 5913 N N . SER B 1 157 ? 9.688 -10.625 2.887 1 96.12 157 SER B N 1
ATOM 5914 C CA . SER B 1 157 ? 8.867 -9.531 2.381 1 96.12 157 SER B CA 1
ATOM 5915 C C . SER B 1 157 ? 7.445 -9.617 2.916 1 96.12 157 SER B C 1
ATOM 5917 O O . SER B 1 157 ? 6.887 -10.711 3.045 1 96.12 157 SER B O 1
ATOM 5919 N N . SER B 1 158 ? 6.84 -8.5 3.174 1 93.81 158 SER B N 1
ATOM 5920 C CA . SER B 1 158 ? 5.48 -8.492 3.701 1 93.81 158 SER B CA 1
ATOM 5921 C C . SER B 1 158 ? 4.469 -8.133 2.619 1 93.81 158 SER B C 1
ATOM 5923 O O . SER B 1 158 ? 3.291 -8.484 2.717 1 93.81 158 SER B O 1
ATOM 5925 N N . ASN B 1 159 ? 4.91 -7.371 1.602 1 92.62 159 ASN B N 1
ATOM 5926 C CA . ASN B 1 159 ? 4.051 -6.863 0.539 1 92.62 159 ASN B CA 1
ATOM 5927 C C . ASN B 1 159 ? 3.221 -5.672 1.012 1 92.62 159 ASN B C 1
ATOM 5929 O O . ASN B 1 159 ? 2.529 -5.035 0.215 1 92.62 159 ASN B O 1
ATOM 5933 N N . ARG B 1 160 ? 3.242 -5.359 2.266 1 91.06 160 ARG B N 1
ATOM 5934 C CA . ARG B 1 160 ? 2.447 -4.293 2.867 1 91.06 160 ARG B CA 1
ATOM 5935 C C . ARG B 1 160 ? 3.344 -3.201 3.441 1 91.06 160 ARG B C 1
ATOM 5937 O O . ARG B 1 160 ? 4.367 -3.494 4.062 1 91.06 160 ARG B O 1
ATOM 5944 N N . MET B 1 161 ? 2.975 -1.979 3.27 1 88.5 161 MET B N 1
ATOM 5945 C CA . MET B 1 161 ? 3.723 -0.875 3.865 1 88.5 161 MET B CA 1
ATOM 5946 C C . MET B 1 161 ? 3.273 -0.625 5.301 1 88.5 161 MET B C 1
ATOM 5948 O O . MET B 1 161 ? 2.18 -1.035 5.695 1 88.5 161 MET B O 1
ATOM 5952 N N . GLY B 1 162 ? 4.137 -0.009 6.105 1 85.25 162 GLY B N 1
ATOM 5953 C CA . GLY B 1 162 ? 3.781 0.45 7.438 1 85.25 162 GLY B CA 1
ATOM 5954 C C . GLY B 1 162 ? 4.039 -0.587 8.516 1 85.25 162 GLY B C 1
ATOM 5955 O O . GLY B 1 162 ? 3.699 -0.377 9.68 1 85.25 162 GLY B O 1
ATOM 5956 N N . MET B 1 163 ? 4.66 -1.666 8.117 1 89.5 163 MET B N 1
ATOM 5957 C CA . MET B 1 163 ? 4.914 -2.713 9.102 1 89.5 163 MET B CA 1
ATOM 5958 C C . MET B 1 163 ? 6.051 -2.318 10.031 1 89.5 163 MET B C 1
ATOM 5960 O O . MET B 1 163 ? 7.137 -1.95 9.578 1 89.5 163 MET B O 1
ATOM 5964 N N . THR B 1 164 ? 5.785 -2.4 11.344 1 89.88 164 THR B N 1
ATOM 5965 C CA . THR B 1 164 ? 6.812 -2.045 12.312 1 89.88 164 THR B CA 1
ATOM 5966 C C . THR B 1 164 ? 7.355 -3.289 13.016 1 89.88 164 THR B C 1
ATOM 5968 O O . THR B 1 164 ? 8.289 -3.203 13.812 1 89.88 164 THR B O 1
ATOM 5971 N N . ARG B 1 165 ? 6.785 -4.398 12.773 1 91.81 165 ARG B N 1
ATOM 5972 C CA . ARG B 1 165 ? 7.176 -5.691 13.32 1 91.81 165 ARG B CA 1
ATOM 5973 C C . ARG B 1 165 ? 7.113 -6.781 12.25 1 91.81 165 ARG B C 1
ATOM 5975 O O . ARG B 1 165 ? 6.18 -6.816 11.445 1 91.81 165 ARG B O 1
ATOM 5982 N N . ILE B 1 166 ? 8.117 -7.609 12.164 1 94.56 166 ILE B N 1
ATOM 5983 C CA . ILE B 1 166 ? 8.141 -8.773 11.289 1 94.56 166 ILE B CA 1
ATOM 5984 C C . ILE B 1 166 ? 8.297 -10.047 12.125 1 94.56 166 ILE B C 1
ATOM 5986 O O . ILE B 1 166 ? 9.258 -10.18 12.883 1 94.56 166 ILE B O 1
ATOM 5990 N N . GLU B 1 167 ? 7.367 -10.789 12.156 1 95.88 167 GLU B N 1
ATOM 5991 C CA . GLU B 1 167 ? 7.375 -12.156 12.664 1 95.88 167 GLU B CA 1
ATOM 5992 C C . GLU B 1 167 ? 7.059 -13.156 11.562 1 95.88 167 GLU B C 1
ATOM 5994 O O . GLU B 1 167 ? 5.922 -13.227 11.078 1 95.88 167 GLU B O 1
ATOM 5999 N N . ALA B 1 168 ? 8.07 -13.93 11.18 1 97.19 168 ALA B N 1
ATOM 6000 C CA . ALA B 1 168 ? 7.891 -14.758 9.992 1 97.19 168 ALA B CA 1
ATOM 6001 C C . ALA B 1 168 ? 8.586 -16.109 10.156 1 97.19 168 ALA B C 1
ATOM 6003 O O . ALA B 1 168 ? 9.656 -16.203 10.758 1 97.19 168 ALA B O 1
ATOM 6004 N N . THR B 1 169 ? 7.957 -17.141 9.695 1 97.81 169 THR B N 1
ATOM 6005 C CA . THR B 1 169 ? 8.656 -18.391 9.422 1 97.81 169 THR B CA 1
ATOM 6006 C C . THR B 1 169 ? 9.461 -18.281 8.133 1 97.81 169 THR B C 1
ATOM 6008 O O . THR B 1 169 ? 8.898 -18.062 7.059 1 97.81 169 THR B O 1
ATOM 6011 N N . LEU B 1 170 ? 10.758 -18.406 8.281 1 98.31 170 LEU B N 1
ATOM 6012 C CA . LEU B 1 170 ? 11.617 -18.328 7.109 1 98.31 170 LEU B CA 1
ATOM 6013 C C . LEU B 1 170 ? 11.469 -19.578 6.246 1 98.31 170 LEU B C 1
ATOM 6015 O O . LEU B 1 170 ? 11.32 -19.484 5.023 1 98.31 170 LEU B O 1
ATOM 6019 N N . GLY B 1 171 ? 11.562 -20.672 6.93 1 98.19 171 GLY B N 1
ATOM 6020 C CA . GLY B 1 171 ? 11.516 -21.953 6.215 1 98.19 171 GLY B CA 1
ATOM 6021 C C . GLY B 1 171 ? 11.961 -23.125 7.059 1 98.19 171 GLY B C 1
ATOM 6022 O O . GLY B 1 171 ? 11.93 -23.062 8.289 1 98.19 171 GLY B O 1
ATOM 6023 N N . PHE B 1 172 ? 12.242 -24.219 6.383 1 98.19 172 PHE B N 1
ATOM 6024 C CA . PHE B 1 172 ? 12.633 -25.484 7.02 1 98.19 172 PHE B CA 1
ATOM 6025 C C . PHE B 1 172 ? 13.844 -26.078 6.324 1 98.19 172 PHE B C 1
ATOM 6027 O O . PHE B 1 172 ? 14.016 -25.922 5.113 1 98.19 172 PHE B O 1
ATOM 6034 N N . MET B 1 173 ? 14.602 -26.719 7.055 1 97.75 173 MET B N 1
ATOM 6035 C CA . MET B 1 173 ? 15.695 -27.547 6.539 1 97.75 173 MET B CA 1
ATOM 6036 C C . MET B 1 173 ? 15.562 -28.984 7.004 1 97.75 173 MET B C 1
ATOM 6038 O O . MET B 1 173 ? 15.188 -29.25 8.148 1 97.75 173 MET B O 1
ATOM 6042 N N . ALA B 1 174 ? 15.867 -29.906 6.109 1 96.62 174 ALA B N 1
ATOM 6043 C CA . ALA B 1 174 ? 15.844 -31.328 6.445 1 96.62 174 ALA B CA 1
ATOM 6044 C C . ALA B 1 174 ? 17.094 -32.031 5.918 1 96.62 174 ALA B C 1
ATOM 6046 O O . ALA B 1 174 ? 17.688 -31.594 4.938 1 96.62 174 ALA B O 1
ATOM 6047 N N . SER B 1 175 ? 17.516 -33 6.578 1 93.56 175 SER B N 1
ATOM 6048 C CA . SER B 1 175 ? 18.531 -33.969 6.148 1 93.56 175 SER B CA 1
ATOM 6049 C C . SER B 1 175 ? 18 -35.406 6.211 1 93.56 175 SER B C 1
ATOM 6051 O O . SER B 1 175 ? 17.438 -35.812 7.223 1 93.56 175 SER B O 1
ATOM 6053 N N . ALA B 1 176 ? 18.172 -36.125 5.105 1 93.31 176 ALA B N 1
ATOM 6054 C CA . ALA B 1 176 ? 17.625 -37.469 5.027 1 93.31 176 ALA B CA 1
ATOM 6055 C C . ALA B 1 176 ? 18.484 -38.375 4.137 1 93.31 176 ALA B C 1
ATOM 6057 O O . ALA B 1 176 ? 19.469 -37.906 3.555 1 93.31 176 ALA B O 1
ATOM 6058 N N . GLU B 1 177 ? 18.094 -39.625 4.082 1 91.75 177 GLU B N 1
ATOM 6059 C CA . GLU B 1 177 ? 18.859 -40.625 3.336 1 91.75 177 GLU B CA 1
ATOM 6060 C C . GLU B 1 177 ? 18.562 -40.531 1.841 1 91.75 177 GLU B C 1
ATOM 6062 O O . GLU B 1 177 ? 19.391 -40.938 1.018 1 91.75 177 GLU B O 1
ATOM 6067 N N . THR B 1 178 ? 17.406 -40.094 1.468 1 94.19 178 THR B N 1
ATOM 6068 C CA . THR B 1 178 ? 17.031 -39.938 0.067 1 94.19 178 THR B CA 1
ATOM 6069 C C . THR B 1 178 ? 16.547 -38.531 -0.214 1 94.19 178 THR B C 1
ATOM 6071 O O . THR B 1 178 ? 16.125 -37.812 0.699 1 94.19 178 THR B O 1
ATOM 6074 N N . PRO B 1 179 ? 16.703 -38.062 -1.423 1 96.25 179 PRO B N 1
ATOM 6075 C CA . PRO B 1 179 ? 16.25 -36.719 -1.742 1 96.25 179 PRO B CA 1
ATOM 6076 C C . PRO B 1 179 ? 14.75 -36.531 -1.54 1 96.25 179 PRO B C 1
ATOM 6078 O O . PRO B 1 179 ? 14.305 -35.469 -1.089 1 96.25 179 PRO B O 1
ATOM 6081 N N . TYR B 1 180 ? 13.969 -37.594 -1.743 1 96.06 180 TYR B N 1
ATOM 6082 C CA . TYR B 1 180 ? 12.516 -37.531 -1.672 1 96.06 180 TYR B CA 1
ATOM 6083 C C . TYR B 1 180 ? 12.047 -37.375 -0.23 1 96.06 180 TYR B C 1
ATOM 6085 O O . TYR B 1 180 ? 11.133 -36.594 0.052 1 96.06 180 TYR B O 1
ATOM 6093 N N . ARG B 1 181 ? 12.711 -38.062 0.647 1 95 181 ARG B N 1
ATOM 6094 C CA . ARG B 1 181 ? 12.383 -37.938 2.064 1 95 181 ARG B CA 1
ATOM 6095 C C . ARG B 1 181 ? 12.75 -36.562 2.607 1 95 181 ARG B C 1
ATOM 6097 O O . ARG B 1 181 ? 12.047 -36.031 3.461 1 95 181 ARG B O 1
ATOM 6104 N N . ALA B 1 182 ? 13.875 -36.062 2.156 1 96.06 182 ALA B N 1
ATOM 6105 C CA . ALA B 1 182 ? 14.289 -34.719 2.592 1 96.06 182 ALA B CA 1
ATOM 6106 C C . ALA B 1 182 ? 13.25 -33.688 2.215 1 96.06 182 ALA B C 1
ATOM 6108 O O . ALA B 1 182 ? 12.859 -32.844 3.045 1 96.06 182 ALA B O 1
ATOM 6109 N N . VAL B 1 183 ? 12.758 -33.719 0.987 1 97.75 183 VAL B N 1
ATOM 6110 C CA . VAL B 1 183 ? 11.758 -32.781 0.508 1 97.75 183 VAL B CA 1
ATOM 6111 C C . VAL B 1 183 ? 10.445 -33 1.251 1 97.75 183 VAL B C 1
ATOM 6113 O O . VAL B 1 183 ? 9.828 -32.031 1.727 1 97.75 183 VAL B O 1
ATOM 6116 N N . GLN B 1 184 ? 10.055 -34.25 1.391 1 96.44 184 GLN B N 1
ATOM 6117 C CA . GLN B 1 184 ? 8.805 -34.594 2.055 1 96.44 184 GLN B CA 1
ATOM 6118 C C . GLN B 1 184 ? 8.789 -34.094 3.498 1 96.44 184 GLN B C 1
ATOM 6120 O O . GLN B 1 184 ? 7.777 -33.562 3.98 1 96.44 184 GLN B O 1
ATOM 6125 N N . ALA B 1 185 ? 9.906 -34.25 4.172 1 96.31 185 ALA B N 1
ATOM 6126 C CA . ALA B 1 185 ? 10 -33.844 5.566 1 96.31 185 ALA B CA 1
ATOM 6127 C C . ALA B 1 185 ? 9.812 -32.312 5.695 1 96.31 185 ALA B C 1
ATOM 6129 O O . ALA B 1 185 ? 9.078 -31.859 6.57 1 96.31 185 ALA B O 1
ATOM 6130 N N . CYS B 1 186 ? 10.422 -31.562 4.824 1 97.44 186 CYS B N 1
ATOM 6131 C CA . CYS B 1 186 ? 10.281 -30.109 4.832 1 97.44 186 CYS B CA 1
ATOM 6132 C C . CYS B 1 186 ? 8.844 -29.703 4.535 1 97.44 186 CYS B C 1
ATOM 6134 O O . CYS B 1 186 ? 8.281 -28.844 5.223 1 97.44 186 CYS B O 1
ATOM 6136 N N . VAL B 1 187 ? 8.266 -30.328 3.531 1 98 187 VAL B N 1
ATOM 6137 C CA . VAL B 1 187 ? 6.93 -29.953 3.084 1 98 187 VAL B CA 1
ATOM 6138 C C . VAL B 1 187 ? 5.91 -30.281 4.172 1 98 187 VAL B C 1
ATOM 6140 O O . VAL B 1 187 ? 4.996 -29.5 4.434 1 98 187 VAL B O 1
ATOM 6143 N N . SER B 1 188 ? 6.094 -31.438 4.77 1 96.62 188 SER B N 1
ATOM 6144 C CA . SER B 1 188 ? 5.191 -31.828 5.848 1 96.62 188 SER B CA 1
ATOM 6145 C C . SER B 1 188 ? 5.25 -30.844 7.008 1 96.62 188 SER B C 1
ATOM 6147 O O . SER B 1 188 ? 4.215 -30.469 7.566 1 96.62 188 SER B O 1
ATOM 6149 N N . ALA B 1 189 ? 6.422 -30.453 7.355 1 97.12 189 ALA B N 1
ATOM 6150 C CA . ALA B 1 189 ? 6.586 -29.484 8.43 1 97.12 189 ALA B CA 1
ATOM 6151 C C . ALA B 1 189 ? 5.953 -28.141 8.062 1 97.12 189 ALA B C 1
ATOM 6153 O O . ALA B 1 189 ? 5.262 -27.531 8.883 1 97.12 189 ALA B O 1
ATOM 6154 N N . ALA B 1 190 ? 6.168 -27.703 6.867 1 97.75 190 ALA B N 1
ATOM 6155 C CA . ALA B 1 190 ? 5.613 -26.438 6.395 1 97.75 190 ALA B CA 1
ATOM 6156 C C . ALA B 1 190 ? 4.09 -26.484 6.352 1 97.75 190 ALA B C 1
ATOM 6158 O O . ALA B 1 190 ? 3.422 -25.516 6.711 1 97.75 190 ALA B O 1
ATOM 6159 N N . ALA B 1 191 ? 3.561 -27.609 5.875 1 97.31 191 ALA B N 1
ATOM 6160 C CA . ALA B 1 191 ? 2.111 -27.781 5.84 1 97.31 191 ALA B CA 1
ATOM 6161 C C . ALA B 1 191 ? 1.516 -27.719 7.242 1 97.31 191 ALA B C 1
ATOM 6163 O O . ALA B 1 191 ? 0.445 -27.141 7.441 1 97.31 191 ALA B O 1
ATOM 6164 N N . GLY B 1 192 ? 2.191 -28.328 8.172 1 95.38 192 GLY B N 1
ATOM 6165 C CA . GLY B 1 192 ? 1.766 -28.219 9.562 1 95.38 192 GLY B CA 1
ATOM 6166 C C . GLY B 1 192 ? 1.752 -26.781 10.07 1 95.38 192 GLY B C 1
ATOM 6167 O O . GLY B 1 192 ? 0.812 -26.375 10.758 1 95.38 192 GLY B O 1
ATOM 6168 N N . ARG B 1 193 ? 2.734 -26.078 9.703 1 95.06 193 ARG B N 1
ATOM 6169 C CA . ARG B 1 193 ? 2.875 -24.688 10.141 1 95.06 193 ARG B CA 1
ATOM 6170 C C . ARG B 1 193 ? 1.793 -23.812 9.523 1 95.06 193 ARG B C 1
ATOM 6172 O O . ARG B 1 193 ? 1.271 -22.906 10.188 1 95.06 193 ARG B O 1
ATOM 6179 N N . THR B 1 194 ? 1.477 -23.953 8.242 1 95.56 194 THR B N 1
ATOM 6180 C CA . THR B 1 194 ? 0.524 -23.109 7.539 1 95.56 194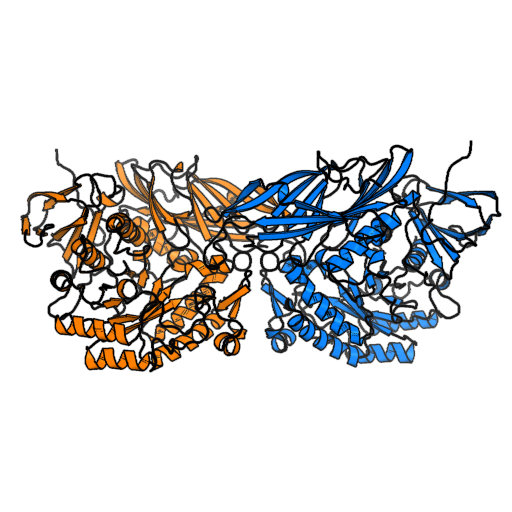 THR B CA 1
ATOM 6181 C C . THR B 1 194 ? -0.898 -23.641 7.703 1 95.56 194 THR B C 1
ATOM 6183 O O . THR B 1 194 ? -1.865 -22.938 7.383 1 95.56 194 THR B O 1
ATOM 6186 N N . GLY B 1 195 ? -1.041 -24.875 8.109 1 94.94 195 GLY B N 1
ATOM 6187 C CA . GLY B 1 195 ? -2.35 -25.438 8.391 1 94.94 195 GLY B CA 1
ATOM 6188 C C . GLY B 1 195 ? -3.033 -26 7.164 1 94.94 195 GLY B C 1
ATOM 6189 O O . GLY B 1 195 ? -4.262 -26.094 7.117 1 94.94 195 GLY B O 1
ATOM 6190 N N . ILE B 1 196 ? -2.24 -26.359 6.125 1 96.12 196 ILE B N 1
ATOM 6191 C CA . ILE B 1 196 ? -2.883 -26.891 4.93 1 96.12 196 ILE B CA 1
ATOM 6192 C C . ILE B 1 196 ? -2.656 -28.406 4.852 1 96.12 196 ILE B C 1
ATOM 6194 O O . ILE B 1 196 ? -1.751 -28.938 5.496 1 96.12 196 ILE B O 1
ATOM 6198 N N . SER B 1 197 ? -3.455 -29.047 4.043 1 96.25 197 SER B N 1
ATOM 6199 C CA . SER B 1 197 ? -3.336 -30.484 3.824 1 96.25 197 SER B CA 1
ATOM 6200 C C . SER B 1 197 ? -2.332 -30.797 2.719 1 96.25 197 SER B C 1
ATOM 6202 O O . SER B 1 197 ? -2.26 -30.078 1.719 1 96.25 197 SER B O 1
ATOM 6204 N N . THR B 1 198 ? -1.581 -31.844 2.93 1 97.06 198 THR B N 1
ATOM 6205 C CA . THR B 1 198 ? -0.745 -32.375 1.853 1 97.06 198 THR B CA 1
ATOM 6206 C C . THR B 1 198 ? -1.569 -33.219 0.885 1 97.06 198 THR B C 1
ATOM 6208 O O . THR B 1 198 ? -2.734 -33.5 1.152 1 97.06 198 THR B O 1
ATOM 6211 N N . ARG B 1 199 ? -1 -33.594 -0.17 1 96.44 199 ARG B N 1
ATOM 6212 C CA . ARG B 1 199 ? -1.674 -34.344 -1.219 1 96.44 199 ARG B CA 1
ATOM 6213 C C . ARG B 1 199 ? -2.197 -35.688 -0.683 1 96.44 199 ARG B C 1
ATOM 6215 O O . ARG B 1 199 ? -3.27 -36.156 -1.084 1 96.44 199 ARG B O 1
ATOM 6222 N N . ARG B 1 200 ? -1.544 -36.312 0.213 1 93.88 200 ARG B N 1
ATOM 6223 C CA . ARG B 1 200 ? -1.884 -37.625 0.734 1 93.88 200 ARG B CA 1
ATOM 6224 C C . ARG B 1 200 ? -3.23 -37.594 1.449 1 93.88 200 ARG B C 1
ATOM 6226 O O . ARG B 1 200 ? -3.879 -38.656 1.6 1 93.88 200 ARG B O 1
ATOM 6233 N N . ARG B 1 201 ? -3.609 -36.438 1.79 1 94.44 201 ARG B N 1
ATOM 6234 C CA . ARG B 1 201 ? -4.895 -36.281 2.465 1 94.44 201 ARG B CA 1
ATOM 6235 C C . ARG B 1 201 ? -5.977 -35.812 1.488 1 94.44 201 ARG B C 1
ATOM 6237 O O . ARG B 1 201 ? -7.086 -35.469 1.898 1 94.44 201 ARG B O 1
ATOM 6244 N N . LYS B 1 202 ? -5.621 -35.812 0.249 1 92.94 202 LYS B N 1
ATOM 6245 C CA . LYS B 1 202 ? -6.535 -35.375 -0.807 1 92.94 202 LYS B CA 1
ATOM 6246 C C . LYS B 1 202 ? -6.797 -36.531 -1.792 1 92.94 202 LYS B C 1
ATOM 6248 O O . LYS B 1 202 ? -5.926 -37.375 -2.029 1 92.94 202 LYS B O 1
ATOM 6253 N N . SER B 1 203 ? -7.957 -36.562 -2.289 1 91.38 203 SER B N 1
ATOM 6254 C CA . SER B 1 203 ? -8.281 -37.531 -3.334 1 91.38 203 SER B CA 1
ATOM 6255 C C . SER B 1 203 ? -8.266 -36.875 -4.711 1 91.38 203 SER B C 1
ATOM 6257 O O . SER B 1 203 ? -8.703 -35.719 -4.871 1 91.38 203 SER B O 1
ATOM 6259 N N . PHE B 1 204 ? -7.73 -37.594 -5.617 1 93.31 204 PHE B N 1
ATOM 6260 C CA . PHE B 1 204 ? -7.855 -37.125 -6.988 1 93.31 204 PHE B CA 1
ATOM 6261 C C . PHE B 1 204 ? -9.32 -37.031 -7.398 1 93.31 204 PHE B C 1
ATOM 6263 O O . PHE B 1 204 ? -10.094 -37.969 -7.164 1 93.31 204 PHE B O 1
ATOM 6270 N N . PRO B 1 205 ? -9.719 -35.969 -7.984 1 92.94 205 PRO B N 1
ATOM 6271 C CA . PRO B 1 205 ? -11.141 -35.812 -8.312 1 92.94 205 PRO B CA 1
ATOM 6272 C C . PRO B 1 205 ? -11.594 -36.75 -9.422 1 92.94 205 PRO B C 1
ATOM 6274 O O . PRO B 1 205 ? -11.023 -36.75 -10.516 1 92.94 205 PRO B O 1
ATOM 6277 N N . ASP B 1 206 ? -12.656 -37.406 -9.227 1 91.44 206 ASP B N 1
ATOM 6278 C CA . ASP B 1 206 ? -13.219 -38.344 -10.211 1 91.44 206 ASP B CA 1
ATOM 6279 C C . ASP B 1 206 ? -13.625 -37.594 -11.484 1 91.44 206 ASP B C 1
ATOM 6281 O O . ASP B 1 206 ? -13.547 -38.156 -12.586 1 91.44 206 ASP B O 1
ATOM 6285 N N . ASN B 1 207 ? -13.945 -36.375 -11.328 1 94.06 207 ASN B N 1
ATOM 6286 C CA . ASN B 1 207 ? -14.422 -35.562 -12.438 1 94.06 207 ASN B CA 1
ATOM 6287 C C . ASN B 1 207 ? -13.336 -35.375 -13.5 1 94.06 207 ASN B C 1
ATOM 6289 O O . ASN B 1 207 ? -13.633 -34.969 -14.633 1 94.06 207 ASN B O 1
ATOM 6293 N N . LEU B 1 208 ? -12.086 -35.688 -13.078 1 94.12 208 LEU B N 1
ATOM 6294 C CA . LEU B 1 208 ? -10.961 -35.438 -13.977 1 94.12 208 LEU B CA 1
ATOM 6295 C C . LEU B 1 208 ? -10.266 -36.75 -14.344 1 94.12 208 LEU B C 1
ATOM 6297 O O . LEU B 1 208 ? -9.148 -36.75 -14.859 1 94.12 208 LEU B O 1
ATOM 6301 N N . SER B 1 209 ? -10.828 -37.906 -14.141 1 90.5 209 SER B N 1
ATOM 6302 C CA . SER B 1 209 ? -10.141 -39.188 -14.188 1 90.5 209 SER B CA 1
ATOM 6303 C C . SER B 1 209 ? -10.07 -39.719 -15.617 1 90.5 209 SER B C 1
ATOM 6305 O O . SER B 1 209 ? -9.195 -40.531 -15.945 1 90.5 209 SER B O 1
ATOM 6307 N N . GLY B 1 210 ? -10.953 -39.375 -16.531 1 93 210 GLY B N 1
ATOM 6308 C CA . GLY B 1 210 ? -10.906 -39.812 -17.906 1 93 210 GLY B CA 1
ATOM 6309 C C . GLY B 1 210 ? -10.141 -38.875 -18.812 1 93 210 GLY B C 1
ATOM 6310 O O . GLY B 1 210 ? -9.5 -37.938 -18.328 1 93 210 GLY B O 1
ATOM 6311 N N . LEU B 1 211 ? -10.125 -39.188 -20.109 1 96.12 211 LEU B N 1
ATOM 6312 C CA . LEU B 1 211 ? -9.508 -38.312 -21.094 1 96.12 211 LEU B CA 1
ATOM 6313 C C . LEU B 1 211 ? -10.344 -37.062 -21.281 1 96.12 211 LEU B C 1
ATOM 6315 O O . LEU B 1 211 ? -11.547 -37.125 -21.5 1 96.12 211 LEU B O 1
ATOM 6319 N N . GLY B 1 212 ? -9.727 -35.938 -21.109 1 96.75 212 GLY B N 1
ATOM 6320 C CA . GLY B 1 212 ? -10.43 -34.656 -21.266 1 96.75 212 GLY B CA 1
ATOM 6321 C C . GLY B 1 212 ? -10.031 -33.938 -22.531 1 96.75 212 GLY B C 1
ATOM 6322 O O . GLY B 1 212 ? -9.078 -34.312 -23.219 1 96.75 212 GLY B O 1
ATOM 6323 N N . TRP B 1 213 ? -10.781 -32.906 -22.891 1 98.44 213 TRP B N 1
ATOM 6324 C CA . TRP B 1 213 ? -10.477 -31.969 -23.969 1 98.44 213 TRP B CA 1
ATOM 6325 C C . TRP B 1 213 ? -10.68 -30.531 -23.516 1 98.44 213 TRP B C 1
ATOM 6327 O O . TRP B 1 213 ? -11.711 -30.203 -22.906 1 98.44 213 TRP B O 1
ATOM 6337 N N . CYS B 1 214 ? -9.695 -29.719 -23.703 1 98.75 214 CYS B N 1
ATOM 6338 C CA . CYS B 1 214 ? -9.719 -28.297 -23.359 1 98.75 214 CYS B CA 1
ATOM 6339 C C . CYS B 1 214 ? -9.766 -27.438 -24.625 1 98.75 214 CYS B C 1
ATOM 6341 O O . CYS B 1 214 ? -9.094 -27.734 -25.609 1 98.75 214 CYS B O 1
ATOM 6343 N N . THR B 1 215 ? -10.438 -26.344 -24.594 1 98.75 215 THR B N 1
ATOM 6344 C CA . THR B 1 215 ? -10.695 -25.547 -25.781 1 98.75 215 THR B CA 1
ATOM 6345 C C . THR B 1 215 ? -9.539 -24.594 -26.062 1 98.75 215 THR B C 1
ATOM 6347 O O . THR B 1 215 ? -9.438 -24.031 -27.156 1 98.75 215 THR B O 1
ATOM 6350 N N . TRP B 1 216 ? -8.617 -24.375 -25.234 1 98.38 216 TRP B N 1
ATOM 6351 C CA . TRP B 1 216 ? -7.703 -23.234 -25.281 1 98.38 216 TRP B CA 1
ATOM 6352 C C . TRP B 1 216 ? -6.793 -23.312 -26.5 1 98.38 216 TRP B C 1
ATOM 6354 O O . TRP B 1 216 ? -6.789 -22.406 -27.344 1 98.38 216 TRP B O 1
ATOM 6364 N N . ASP B 1 217 ? -6.062 -24.328 -26.641 1 97.88 217 ASP B N 1
ATOM 6365 C CA . ASP B 1 217 ? -5.125 -24.391 -27.766 1 97.88 217 ASP B CA 1
ATOM 6366 C C . ASP B 1 217 ? -5.848 -24.75 -29.062 1 97.88 217 ASP B C 1
ATOM 6368 O O . ASP B 1 217 ? -5.246 -24.75 -30.141 1 97.88 217 ASP B O 1
ATOM 6372 N N . SER B 1 218 ? -7.102 -25.062 -28.969 1 97.06 218 SER B N 1
ATOM 6373 C CA . SER B 1 218 ? -7.945 -25.359 -30.125 1 97.06 218 SER B CA 1
ATOM 6374 C C . SER B 1 218 ? -8.648 -24.109 -30.641 1 97.06 218 SER B C 1
ATOM 6376 O O . SER B 1 218 ? -8.633 -23.828 -31.828 1 97.06 218 SER B O 1
ATOM 6378 N N . LEU B 1 219 ? -9.203 -23.281 -29.688 1 97.38 219 LEU B N 1
ATOM 6379 C CA . LEU B 1 219 ? -10.148 -22.25 -30.094 1 97.38 219 LEU B CA 1
ATOM 6380 C C . LEU B 1 219 ? -9.727 -20.891 -29.531 1 97.38 219 LEU B C 1
ATOM 6382 O O . LEU B 1 219 ? -10.195 -19.844 -29.984 1 97.38 219 LEU B O 1
ATOM 6386 N N . GLY B 1 220 ? -8.883 -20.891 -28.578 1 95.94 220 GLY B N 1
ATOM 6387 C CA . GLY B 1 220 ? -8.5 -19.656 -27.922 1 95.94 220 GLY B CA 1
ATOM 6388 C C . GLY B 1 220 ? -9.688 -18.906 -27.328 1 95.94 220 GLY B C 1
ATOM 6389 O O . GLY B 1 220 ? -10.617 -19.516 -26.812 1 95.94 220 GLY B O 1
ATOM 6390 N N . GLN B 1 221 ? -9.609 -17.562 -27.344 1 95.44 221 GLN B N 1
ATOM 6391 C CA . GLN B 1 221 ? -10.648 -16.734 -26.734 1 95.44 221 GLN B CA 1
ATOM 6392 C C . GLN B 1 221 ? -11.867 -16.625 -27.641 1 95.44 221 GLN B C 1
ATOM 6394 O O . GLN B 1 221 ? -12.883 -16.031 -27.266 1 95.44 221 GLN B O 1
ATOM 6399 N N . ASP B 1 222 ? -11.797 -17.281 -28.75 1 94.81 222 ASP B N 1
ATOM 6400 C CA . ASP B 1 222 ? -12.93 -17.25 -29.688 1 94.81 222 ASP B CA 1
ATOM 6401 C C . ASP B 1 222 ? -13.82 -18.484 -29.5 1 94.81 222 ASP B C 1
ATOM 6403 O O . ASP B 1 222 ? -14.656 -18.781 -30.344 1 94.81 222 ASP B O 1
ATOM 6407 N N . VAL B 1 223 ? -13.656 -19.172 -28.469 1 98.38 223 VAL B N 1
ATOM 6408 C CA . VAL B 1 223 ? -14.438 -20.359 -28.172 1 98.38 223 VAL B CA 1
ATOM 6409 C C . VAL B 1 223 ? -15.922 -20.031 -28.203 1 98.38 223 VAL B C 1
ATOM 6411 O O . VAL B 1 223 ? -16.344 -18.953 -27.781 1 98.38 223 VAL B O 1
ATOM 6414 N N . ASN B 1 224 ? -16.703 -20.891 -28.797 1 98.31 224 ASN B N 1
ATOM 6415 C CA . ASN B 1 224 ? -18.156 -20.781 -28.844 1 98.31 224 ASN B CA 1
ATOM 6416 C C . ASN B 1 224 ? -18.812 -22.172 -28.938 1 98.31 224 ASN B C 1
ATOM 6418 O O . ASN B 1 224 ? -18.141 -23.172 -29.172 1 98.31 224 ASN B O 1
ATOM 6422 N N . GLU B 1 225 ? -20.109 -22.219 -28.734 1 98.5 225 GLU B N 1
ATOM 6423 C CA . GLU B 1 225 ? -20.844 -23.469 -28.672 1 98.5 225 GLU B CA 1
ATOM 6424 C C . GLU B 1 225 ? -20.703 -24.25 -29.984 1 98.5 225 GLU B C 1
ATOM 6426 O O . GLU B 1 225 ? -20.453 -25.453 -29.969 1 98.5 225 GLU B O 1
ATOM 6431 N N . ARG B 1 226 ? -20.859 -23.578 -31.062 1 98.25 226 ARG B N 1
ATOM 6432 C CA . ARG B 1 226 ? -20.828 -24.234 -32.375 1 98.25 226 ARG B CA 1
ATOM 6433 C C . ARG B 1 226 ? -19.516 -24.984 -32.562 1 98.25 226 ARG B C 1
ATOM 6435 O O . ARG B 1 226 ? -19.516 -26.141 -32.969 1 98.25 226 ARG B O 1
ATOM 6442 N N . GLN B 1 227 ? -18.453 -24.375 -32.375 1 98.56 227 GLN B N 1
ATOM 6443 C CA . GLN B 1 227 ? -17.125 -24.953 -32.594 1 98.56 227 GLN B CA 1
ATOM 6444 C C . GLN B 1 227 ? -16.859 -26.094 -31.625 1 98.56 227 GLN B C 1
ATOM 6446 O O . GLN B 1 227 ? -16.188 -27.078 -31.969 1 98.56 227 GLN B O 1
ATOM 6451 N N . ILE B 1 228 ? -17.359 -26 -30.438 1 98.88 228 ILE B N 1
ATOM 6452 C CA . ILE B 1 228 ? -17.234 -27.078 -29.469 1 98.88 228 ILE B CA 1
ATOM 6453 C C . ILE B 1 228 ? -17.969 -28.312 -29.984 1 98.88 228 ILE B C 1
ATOM 6455 O O . ILE B 1 228 ? -17.422 -29.422 -29.984 1 98.88 228 ILE B O 1
ATOM 6459 N N . ILE B 1 229 ? -19.203 -28.125 -30.438 1 98.62 229 ILE B N 1
ATOM 6460 C CA . ILE B 1 229 ? -20.031 -29.234 -30.906 1 98.62 229 ILE B CA 1
ATOM 6461 C C . ILE B 1 229 ? -19.391 -29.875 -32.125 1 98.62 229 ILE B C 1
ATOM 6463 O O . ILE B 1 229 ? -19.375 -31.094 -32.25 1 98.62 229 ILE B O 1
ATOM 6467 N N . GLU B 1 230 ? -18.844 -29.047 -33 1 98.62 230 GLU B N 1
ATOM 6468 C CA . GLU B 1 230 ? -18.188 -29.578 -34.188 1 98.62 230 GLU B CA 1
ATOM 6469 C C . GLU B 1 230 ? -17 -30.453 -33.812 1 98.62 230 GLU B C 1
ATOM 6471 O O . GLU B 1 230 ? -16.812 -31.531 -34.375 1 98.62 230 GLU B O 1
ATOM 6476 N N . LYS B 1 231 ? -16.219 -30.078 -32.938 1 98.69 231 LYS B N 1
ATOM 6477 C CA . LYS B 1 231 ? -15.062 -30.859 -32.5 1 98.69 231 LYS B CA 1
ATOM 6478 C C . LYS B 1 231 ? -15.484 -32.125 -31.797 1 98.69 231 LYS B C 1
ATOM 6480 O O . LYS B 1 231 ? -14.883 -33.188 -32 1 98.69 231 LYS B O 1
ATOM 6485 N N . MET B 1 232 ? -16.484 -32.062 -30.969 1 98.56 232 MET B N 1
ATOM 6486 C CA . MET B 1 232 ? -16.984 -33.25 -30.266 1 98.56 232 MET B CA 1
ATOM 6487 C C . MET B 1 232 ? -17.547 -34.25 -31.25 1 98.56 232 MET B C 1
ATOM 6489 O O . MET B 1 232 ? -17.406 -35.469 -31.047 1 98.56 232 MET B O 1
ATOM 6493 N N . GLN B 1 233 ? -18.219 -33.719 -32.281 1 98.5 233 GLN B N 1
ATOM 6494 C CA . GLN B 1 233 ? -18.688 -34.625 -33.344 1 98.5 233 GLN B CA 1
ATOM 6495 C C . GLN B 1 233 ? -17.531 -35.375 -33.969 1 98.5 233 GLN B C 1
ATOM 6497 O O . GLN B 1 233 ? -17.641 -36.562 -34.25 1 98.5 233 GLN B O 1
ATOM 6502 N N . GLU B 1 234 ? -16.516 -34.688 -34.219 1 98.44 234 GLU B N 1
ATOM 6503 C CA . GLU B 1 234 ? -15.336 -35.312 -34.812 1 98.44 234 GLU B CA 1
ATOM 6504 C C . GLU B 1 234 ? -14.812 -36.438 -33.906 1 98.44 234 GLU B C 1
ATOM 6506 O O . GLU B 1 234 ? -14.516 -37.531 -34.344 1 98.44 234 GLU B O 1
ATOM 6511 N N . PHE B 1 235 ? -14.625 -36.156 -32.594 1 97.12 235 PHE B N 1
ATOM 6512 C CA . PHE B 1 235 ? -14.18 -37.188 -31.656 1 97.12 235 PHE B CA 1
ATOM 6513 C C . PHE B 1 235 ? -15.102 -38.406 -31.703 1 97.12 235 PHE B C 1
ATOM 6515 O O . PHE B 1 235 ? -14.625 -39.562 -31.734 1 97.12 235 PHE B O 1
ATOM 6522 N N . HIS B 1 236 ? -16.344 -38.094 -31.734 1 96.12 236 HIS B N 1
ATOM 6523 C CA . HIS B 1 236 ? -17.344 -39.188 -31.797 1 96.12 236 HIS B CA 1
ATOM 6524 C C . HIS B 1 236 ? -17.172 -40.031 -33.062 1 96.12 236 HIS B C 1
ATOM 6526 O O . HIS B 1 236 ? -17.188 -41.25 -33 1 96.12 236 HIS B O 1
ATOM 6532 N N . ASP B 1 237 ? -17.016 -39.344 -34.125 1 97.5 237 ASP B N 1
ATOM 6533 C CA . ASP B 1 237 ? -16.875 -40.031 -35.406 1 97.5 237 ASP B CA 1
ATOM 6534 C C . ASP B 1 237 ? -15.594 -40.875 -35.438 1 97.5 237 ASP B C 1
ATOM 6536 O O . ASP B 1 237 ? -15.539 -41.906 -36.125 1 97.5 237 ASP B O 1
ATOM 6540 N N . LEU B 1 238 ? -14.602 -40.469 -34.75 1 95.12 238 LEU B N 1
ATOM 6541 C CA . LEU B 1 238 ? -13.312 -41.156 -34.75 1 95.12 238 LEU B CA 1
ATOM 6542 C C . LEU B 1 238 ? -13.297 -42.25 -33.688 1 95.12 238 LEU B C 1
ATOM 6544 O O . LEU B 1 238 ? -12.32 -43 -33.562 1 95.12 238 LEU B O 1
ATOM 6548 N N . GLY B 1 239 ? -14.32 -42.312 -32.875 1 92 239 GLY B N 1
ATOM 6549 C CA . GLY B 1 239 ? -14.414 -43.312 -31.828 1 92 239 GLY B CA 1
ATOM 6550 C C . GLY B 1 239 ? -13.602 -42.969 -30.594 1 92 239 GLY B C 1
ATOM 6551 O O . GLY B 1 239 ? -13.188 -43.875 -29.844 1 92 239 GLY B O 1
ATOM 6552 N N . VAL B 1 240 ? -13.25 -41.781 -30.391 1 93.25 240 VAL B N 1
ATOM 6553 C CA . VAL B 1 240 ? -12.531 -41.312 -29.219 1 93.25 240 VAL B CA 1
ATOM 6554 C C . VAL B 1 240 ? -13.523 -40.844 -28.172 1 93.25 240 VAL B C 1
ATOM 6556 O O . VAL B 1 240 ? -14.266 -39.875 -28.406 1 93.25 240 VAL B O 1
ATOM 6559 N N . HIS B 1 241 ? -13.586 -41.438 -27.062 1 92.38 241 HIS B N 1
ATOM 6560 C CA . HIS B 1 241 ? -14.484 -41.031 -26 1 92.38 241 HIS B CA 1
ATOM 6561 C C . HIS B 1 241 ? -13.844 -39.969 -25.125 1 92.38 241 HIS B C 1
ATOM 6563 O O . HIS B 1 241 ? -12.789 -40.188 -24.531 1 92.38 241 HIS B O 1
ATOM 6569 N N . ILE B 1 242 ? -14.445 -38.844 -25.062 1 95.5 242 ILE B N 1
ATOM 6570 C CA . ILE B 1 242 ? -14.039 -37.75 -24.203 1 95.5 242 ILE B CA 1
ATOM 6571 C C . ILE B 1 242 ? -14.883 -37.75 -22.938 1 95.5 242 ILE B C 1
ATOM 6573 O O . ILE B 1 242 ? -16.109 -37.562 -23 1 95.5 242 ILE B O 1
ATOM 6577 N N . SER B 1 243 ? -14.242 -37.906 -21.797 1 95.31 243 SER B N 1
ATOM 6578 C CA . SER B 1 243 ? -14.945 -38.031 -20.516 1 95.31 243 SER B CA 1
ATOM 6579 C C . SER B 1 243 ? -15.344 -36.688 -19.969 1 95.31 243 SER B C 1
ATOM 6581 O O . SER B 1 243 ? -16.375 -36.562 -19.297 1 95.31 243 SER B O 1
ATOM 6583 N N . TRP B 1 244 ? -14.555 -35.656 -20.109 1 96.38 244 TRP B N 1
ATOM 6584 C CA . TRP B 1 244 ? -14.852 -34.344 -19.609 1 96.38 244 TRP B CA 1
ATOM 6585 C C . TRP B 1 244 ? -14.312 -33.25 -20.531 1 96.38 244 TRP B C 1
ATOM 6587 O O . TRP B 1 244 ? -13.336 -33.5 -21.25 1 96.38 244 TRP B O 1
ATOM 6597 N N . VAL B 1 245 ? -14.969 -32.094 -20.578 1 98.62 245 VAL B N 1
ATOM 6598 C CA . VAL B 1 245 ? -14.633 -30.953 -21.438 1 98.62 245 VAL B CA 1
ATOM 6599 C C . VAL B 1 245 ? -14.391 -29.719 -20.578 1 98.62 245 VAL B C 1
ATOM 6601 O O . VAL B 1 245 ? -15.148 -29.453 -19.641 1 98.62 245 VAL B O 1
ATOM 6604 N N . LEU B 1 246 ? -13.305 -29.062 -20.812 1 98.81 246 LEU B N 1
ATOM 6605 C CA . LEU B 1 246 ? -13.016 -27.797 -20.156 1 98.81 246 LEU B CA 1
ATOM 6606 C C . LEU B 1 246 ? -13.164 -26.625 -21.125 1 98.81 246 LEU B C 1
ATOM 6608 O O . LEU B 1 246 ? -12.375 -26.484 -22.062 1 98.81 246 LEU B O 1
ATOM 6612 N N . ILE B 1 247 ? -14.172 -25.844 -20.938 1 98.88 247 ILE B N 1
ATOM 6613 C CA . ILE B 1 247 ? -14.344 -24.625 -21.719 1 98.88 247 ILE B CA 1
ATOM 6614 C C . ILE B 1 247 ? -13.469 -23.516 -21.141 1 98.88 247 ILE B C 1
ATOM 6616 O O . ILE B 1 247 ? -13.781 -22.953 -20.094 1 98.88 247 ILE B O 1
ATOM 6620 N N . ASP B 1 248 ? -12.398 -23.203 -21.812 1 98.75 248 ASP B N 1
ATOM 6621 C CA . ASP B 1 248 ? -11.383 -22.297 -21.312 1 98.75 248 ASP B CA 1
ATOM 6622 C C . ASP B 1 248 ? -11.742 -20.844 -21.625 1 98.75 248 ASP B C 1
ATOM 6624 O O . ASP B 1 248 ? -12.867 -20.547 -22.047 1 98.75 248 ASP B O 1
ATOM 6628 N N . ASP B 1 249 ? -10.867 -19.922 -21.344 1 98.38 249 ASP B N 1
ATOM 6629 C CA . ASP B 1 249 ? -11.07 -18.469 -21.438 1 98.38 249 ASP B CA 1
ATOM 6630 C C . ASP B 1 249 ? -11.75 -18.094 -22.75 1 98.38 249 ASP B C 1
ATOM 6632 O O . ASP B 1 249 ? -11.406 -18.625 -23.797 1 98.38 249 ASP B O 1
ATOM 6636 N N . GLY B 1 250 ? -12.633 -17.219 -22.672 1 98 250 GLY B N 1
ATOM 6637 C CA . GLY B 1 250 ? -13.352 -16.703 -23.812 1 98 250 GLY B CA 1
ATOM 6638 C C . GLY B 1 250 ? -14.859 -16.875 -23.703 1 98 250 GLY B C 1
ATOM 6639 O O . GLY B 1 250 ? -15.617 -16.219 -24.438 1 98 250 GLY B O 1
ATOM 6640 N N . TRP B 1 251 ? -15.352 -17.625 -22.75 1 98.5 251 TRP B N 1
ATOM 6641 C CA . TRP B 1 251 ? -16.75 -17.984 -22.656 1 98.5 251 TRP B CA 1
ATOM 6642 C C . TRP B 1 251 ? -17.547 -16.938 -21.875 1 98.5 251 TRP B C 1
ATOM 6644 O O . TRP B 1 251 ? -18.75 -16.797 -22.062 1 98.5 251 TRP B O 1
ATOM 6654 N N . SER B 1 252 ? -16.953 -16.188 -20.969 1 98.19 252 SER B N 1
ATOM 6655 C CA . SER B 1 252 ? -17.625 -15.383 -19.969 1 98.19 252 SER B CA 1
ATOM 6656 C C . SER B 1 252 ? -18.094 -14.055 -20.547 1 98.19 252 SER B C 1
ATOM 6658 O O . SER B 1 252 ? -17.531 -13.562 -21.531 1 98.19 252 SER B O 1
ATOM 6660 N N . ASP B 1 253 ? -19.094 -13.461 -19.891 1 98.06 253 ASP B N 1
ATOM 6661 C CA . ASP B 1 253 ? -19.547 -12.109 -20.203 1 98.06 253 ASP B CA 1
ATOM 6662 C C . ASP B 1 253 ? -18.594 -11.07 -19.625 1 98.06 253 ASP B C 1
ATOM 6664 O O . ASP B 1 253 ? -18.719 -10.688 -18.453 1 98.06 253 ASP B O 1
ATOM 6668 N N . VAL B 1 254 ? -17.672 -10.57 -20.484 1 97.62 254 VAL B N 1
ATOM 6669 C CA . VAL B 1 254 ? -16.656 -9.617 -20.047 1 97.62 254 VAL B CA 1
ATOM 6670 C C . VAL B 1 254 ? -16.625 -8.422 -20.984 1 97.62 254 VAL B C 1
ATOM 6672 O O . VAL B 1 254 ? -17.125 -8.508 -22.125 1 97.62 254 VAL B O 1
ATOM 6675 N N . ASP B 1 255 ? -16.188 -7.285 -20.531 1 96 255 ASP B N 1
ATOM 6676 C CA . ASP B 1 255 ? -15.719 -6.223 -21.422 1 96 255 ASP B CA 1
ATOM 6677 C C . ASP B 1 255 ? -14.375 -6.586 -22.047 1 96 255 ASP B C 1
ATOM 6679 O O . ASP B 1 255 ? -13.328 -6.473 -21.406 1 96 255 ASP B O 1
ATOM 6683 N N . ARG B 1 256 ? -14.352 -7 -23.234 1 92.69 256 ARG B N 1
ATOM 6684 C CA . ARG B 1 256 ? -13.164 -7.547 -23.875 1 92.69 256 ARG B CA 1
ATOM 6685 C C . ARG B 1 256 ? -12.109 -6.465 -24.094 1 92.69 256 ARG B C 1
ATOM 6687 O O . ARG B 1 256 ? -10.906 -6.75 -24.078 1 92.69 256 ARG B O 1
ATOM 6694 N N . SER B 1 257 ? -12.539 -5.242 -24.219 1 92.38 257 SER B N 1
ATOM 6695 C CA . SER B 1 257 ? -11.609 -4.137 -24.406 1 92.38 257 SER B CA 1
ATOM 6696 C C . SER B 1 257 ? -10.898 -3.791 -23.109 1 92.38 257 SER B C 1
ATOM 6698 O O . SER B 1 257 ? -9.672 -3.623 -23.094 1 92.38 257 SER B O 1
ATOM 6700 N N . GLN B 1 258 ? -11.633 -3.832 -22.031 1 93.31 258 GLN B N 1
ATOM 6701 C CA . GLN B 1 258 ? -11.07 -3.426 -20.75 1 93.31 258 GLN B CA 1
ATOM 6702 C C . GLN B 1 258 ? -10.633 -4.637 -19.938 1 93.31 258 GLN B C 1
ATOM 6704 O O . GLN B 1 258 ? -9.977 -4.492 -18.891 1 93.31 258 GLN B O 1
ATOM 6709 N N . GLN B 1 259 ? -11.016 -5.832 -20.359 1 95.75 259 GLN B N 1
ATOM 6710 C CA . GLN B 1 259 ? -10.664 -7.086 -19.703 1 95.75 259 GLN B CA 1
ATOM 6711 C C . GLN B 1 259 ? -11.242 -7.148 -18.297 1 95.75 259 GLN B C 1
ATOM 6713 O O . GLN B 1 259 ? -10.531 -7.453 -17.344 1 95.75 259 GLN B O 1
ATOM 6718 N N . LYS B 1 260 ? -12.5 -6.801 -18.203 1 97.69 260 LYS B N 1
ATOM 6719 C CA . LYS B 1 260 ? -13.172 -6.789 -16.906 1 97.69 260 LYS B CA 1
ATOM 6720 C C . LYS B 1 260 ? -14.43 -7.656 -16.922 1 97.69 260 LYS B C 1
ATOM 6722 O O . LYS B 1 260 ? -15.156 -7.676 -17.922 1 97.69 260 LYS B O 1
ATOM 6727 N N . LEU B 1 261 ? -14.664 -8.367 -15.891 1 98.44 261 LEU B N 1
ATOM 6728 C CA . LEU B 1 261 ? -15.852 -9.203 -15.75 1 98.44 261 LEU B CA 1
ATOM 6729 C C . LEU B 1 261 ? -17.109 -8.352 -15.609 1 98.44 261 LEU B C 1
ATOM 6731 O O . LEU B 1 261 ? -17.188 -7.496 -14.719 1 98.44 261 LEU B O 1
ATOM 6735 N N . ARG B 1 262 ? -18.094 -8.562 -16.406 1 97.94 262 ARG B N 1
ATOM 6736 C CA . ARG B 1 262 ? -19.328 -7.805 -16.359 1 97.94 262 ARG B CA 1
ATOM 6737 C C . ARG B 1 262 ? -20.391 -8.539 -15.531 1 97.94 262 ARG B C 1
ATOM 6739 O O . ARG B 1 262 ? -20.969 -7.973 -14.602 1 97.94 262 ARG B O 1
ATOM 6746 N N . SER B 1 263 ? -20.641 -9.789 -15.875 1 98.06 263 SER B N 1
ATOM 6747 C CA . SER B 1 263 ? -21.625 -10.609 -15.18 1 98.06 263 SER B CA 1
ATOM 6748 C C . SER B 1 263 ? -21.141 -12.047 -15.031 1 98.06 263 SER B C 1
ATOM 6750 O O . SER B 1 263 ? -20.094 -12.414 -15.578 1 98.06 263 SER B O 1
ATOM 6752 N N . PHE B 1 264 ? -21.922 -12.875 -14.297 1 97.75 264 PHE B N 1
ATOM 6753 C CA . PHE B 1 264 ? -21.547 -14.266 -14.086 1 97.75 264 PHE B CA 1
ATOM 6754 C C . PHE B 1 264 ? -22.047 -15.141 -15.219 1 97.75 264 PHE B C 1
ATOM 6756 O O . PHE B 1 264 ? -21.922 -16.375 -15.164 1 97.75 264 PHE B O 1
ATOM 6763 N N . ASP B 1 265 ? -22.562 -14.531 -16.312 1 97.25 265 ASP B N 1
ATOM 6764 C CA . ASP B 1 265 ? -23.172 -15.266 -17.422 1 97.25 265 ASP B CA 1
ATOM 6765 C C . ASP B 1 265 ? -22.141 -15.547 -18.516 1 97.25 265 ASP B C 1
ATOM 6767 O O . ASP B 1 265 ? -21.031 -15.023 -18.484 1 97.25 265 ASP B O 1
ATOM 6771 N N . ALA B 1 266 ? -22.562 -16.391 -19.438 1 98.19 266 ALA B N 1
ATOM 6772 C CA . ALA B 1 266 ? -21.766 -16.609 -20.641 1 98.19 266 ALA B CA 1
ATOM 6773 C C . ALA B 1 266 ? -21.969 -15.484 -21.641 1 98.19 266 ALA B C 1
ATOM 6775 O O . ALA B 1 266 ? -23.016 -14.828 -21.641 1 98.19 266 ALA B O 1
ATOM 6776 N N . ASP B 1 267 ? -20.922 -15.273 -22.438 1 97.69 267 ASP B N 1
ATOM 6777 C CA . ASP B 1 267 ? -21.062 -14.344 -23.547 1 97.69 267 ASP B CA 1
ATOM 6778 C C . ASP B 1 267 ? -22.234 -14.734 -24.453 1 97.69 267 ASP B C 1
ATOM 6780 O O . ASP B 1 267 ? -22.25 -15.836 -25.016 1 97.69 267 ASP B O 1
ATOM 6784 N N . PRO B 1 268 ? -23.156 -13.891 -24.656 1 96.19 268 PRO B N 1
ATOM 6785 C CA . PRO B 1 268 ? -24.375 -14.281 -25.359 1 96.19 268 PRO B CA 1
ATOM 6786 C C . PRO B 1 268 ? -24.141 -14.5 -26.859 1 96.19 268 PRO B C 1
ATOM 6788 O O . PRO B 1 268 ? -24.938 -15.156 -27.531 1 96.19 268 PRO B O 1
ATOM 6791 N N . GLU B 1 269 ? -23.125 -13.898 -27.375 1 96.94 269 GLU B N 1
ATOM 6792 C CA . GLU B 1 269 ? -22.812 -14.133 -28.781 1 96.94 269 GLU B CA 1
ATOM 6793 C C . GLU B 1 269 ? -22.172 -15.5 -28.969 1 96.94 269 GLU B C 1
ATOM 6795 O O . GLU B 1 269 ? -22.453 -16.188 -29.953 1 96.94 269 GLU B O 1
ATOM 6800 N N . ARG B 1 270 ? -21.375 -15.914 -28.078 1 97.38 270 ARG B N 1
ATOM 6801 C CA . ARG B 1 270 ? -20.641 -17.172 -28.172 1 97.38 270 ARG B CA 1
ATOM 6802 C C . ARG B 1 270 ? -21.484 -18.344 -27.703 1 97.38 270 ARG B C 1
ATOM 6804 O O . ARG B 1 270 ? -21.328 -19.469 -28.203 1 97.38 270 ARG B O 1
ATOM 6811 N N . PHE B 1 271 ? -22.328 -18.031 -26.75 1 98.38 271 PHE B N 1
ATOM 6812 C CA . PHE B 1 271 ? -23.234 -19.031 -26.203 1 98.38 271 PHE B CA 1
ATOM 6813 C C . PHE B 1 271 ? -24.656 -18.5 -26.156 1 98.38 271 PHE B C 1
ATOM 6815 O O . PHE B 1 271 ? -25.203 -18.266 -25.078 1 98.38 271 PHE B O 1
ATOM 6822 N N . PRO B 1 272 ? -25.25 -18.469 -27.266 1 97.06 272 PRO B N 1
ATOM 6823 C CA . PRO B 1 272 ? -26.547 -17.797 -27.375 1 97.06 272 PRO B CA 1
ATOM 6824 C C . PRO B 1 272 ? -27.625 -18.438 -26.516 1 97.06 272 PRO B C 1
ATOM 6826 O O . PRO B 1 272 ? -28.578 -17.766 -26.094 1 97.06 272 PRO B O 1
ATOM 6829 N N . GLN B 1 273 ? -27.531 -19.719 -26.219 1 96.44 273 GLN B N 1
ATOM 6830 C CA . GLN B 1 273 ? -28.531 -20.391 -25.406 1 96.44 273 GLN B CA 1
ATOM 6831 C C . GLN B 1 273 ? -28 -20.672 -24 1 96.44 273 GLN B C 1
ATOM 6833 O O . GLN B 1 273 ? -28.562 -21.484 -23.266 1 96.44 273 GLN B O 1
ATOM 6838 N N . GLY B 1 274 ? -26.844 -20.078 -23.703 1 96.44 274 GLY B N 1
ATOM 6839 C CA . GLY B 1 274 ? -26.219 -20.266 -22.391 1 96.44 274 GLY B CA 1
ATOM 6840 C C . GLY B 1 274 ? -25.328 -21.5 -22.328 1 96.44 274 GLY B C 1
ATOM 6841 O O . GLY B 1 274 ? -25.328 -22.312 -23.234 1 96.44 274 GLY B O 1
ATOM 6842 N N . LEU B 1 275 ? -24.609 -21.625 -21.203 1 98 275 LEU B N 1
ATOM 6843 C CA . LEU B 1 275 ? -23.719 -22.766 -21 1 98 275 LEU B CA 1
ATOM 6844 C C . LEU B 1 275 ? -24.531 -24.047 -20.766 1 98 275 LEU B C 1
ATOM 6846 O O . LEU B 1 275 ? -24.078 -25.141 -21.094 1 98 275 LEU B O 1
ATOM 6850 N N . GLY B 1 276 ? -25.703 -23.812 -20.125 1 98.31 276 GLY B N 1
ATOM 6851 C CA . GLY B 1 276 ? -26.547 -24.953 -19.844 1 98.31 276 GLY B CA 1
ATOM 6852 C C . GLY B 1 276 ? -26.891 -25.766 -21.078 1 98.31 276 GLY B C 1
ATOM 6853 O O . GLY B 1 276 ? -26.891 -27 -21.031 1 98.31 276 GLY B O 1
ATOM 6854 N N . HIS B 1 277 ? -27.219 -25.078 -22.125 1 98.5 277 HIS B N 1
ATOM 6855 C CA . HIS B 1 277 ? -27.531 -25.766 -23.375 1 98.5 277 HIS B CA 1
ATOM 6856 C C . HIS B 1 277 ? -26.328 -26.531 -23.906 1 98.5 277 HIS B C 1
ATOM 6858 O O . HIS B 1 277 ? -26.453 -27.672 -24.359 1 98.5 277 HIS B O 1
ATOM 6864 N N . THR B 1 278 ? -25.203 -25.891 -23.875 1 98.69 278 THR B N 1
ATOM 6865 C CA . THR B 1 278 ? -23.969 -26.547 -24.328 1 98.69 278 THR B CA 1
ATOM 6866 C C . THR B 1 278 ? -23.688 -27.797 -23.5 1 98.69 278 THR B C 1
ATOM 6868 O O . THR B 1 278 ? -23.344 -28.844 -24.047 1 98.69 278 THR B O 1
ATOM 6871 N N . VAL B 1 279 ? -23.859 -27.734 -22.203 1 98.69 279 VAL B N 1
ATOM 6872 C CA . VAL B 1 279 ? -23.625 -28.859 -21.281 1 98.69 279 VAL B CA 1
ATOM 6873 C C . VAL B 1 279 ? -24.562 -30 -21.625 1 98.69 279 VAL B C 1
ATOM 6875 O O . VAL B 1 279 ? -24.156 -31.156 -21.703 1 98.69 279 VAL B O 1
ATOM 6878 N N . ASP B 1 280 ? -25.797 -29.688 -21.891 1 98.56 280 ASP B N 1
ATOM 6879 C CA . ASP B 1 280 ? -26.797 -30.688 -22.219 1 98.56 280 ASP B CA 1
ATOM 6880 C C . ASP B 1 280 ? -26.406 -31.438 -23.5 1 98.56 280 ASP B C 1
ATOM 6882 O O . ASP B 1 280 ? -26.5 -32.656 -23.547 1 98.56 280 ASP B O 1
ATOM 6886 N N . VAL B 1 281 ? -26.047 -30.703 -24.453 1 98.56 281 VAL B N 1
ATOM 6887 C CA . VAL B 1 281 ? -25.672 -31.312 -25.734 1 98.56 281 VAL B CA 1
ATOM 6888 C C . VAL B 1 281 ? -24.469 -32.219 -25.531 1 98.56 281 VAL B C 1
ATOM 6890 O O . VAL B 1 281 ? -24.453 -33.344 -26.016 1 98.56 281 VAL B O 1
ATOM 6893 N N . LEU B 1 282 ? -23.438 -31.828 -24.828 1 98.75 282 LEU B N 1
ATOM 6894 C CA . LEU B 1 282 ? -22.219 -32.594 -24.594 1 98.75 282 LEU B CA 1
ATOM 6895 C C . LEU B 1 282 ? -22.531 -33.906 -23.859 1 98.75 282 LEU B C 1
ATOM 6897 O O . LEU B 1 282 ? -22.016 -34.969 -24.219 1 98.75 282 LEU B O 1
ATOM 6901 N N . LYS B 1 283 ? -23.406 -33.812 -22.891 1 98.12 283 LYS B N 1
ATOM 6902 C CA . LYS B 1 283 ? -23.719 -34.969 -22.062 1 98.12 283 LYS B CA 1
ATOM 6903 C C . LYS B 1 283 ? -24.656 -35.938 -22.797 1 98.12 283 LYS B C 1
ATOM 6905 O O . LYS B 1 283 ? -24.422 -37.156 -22.828 1 98.12 283 LYS B O 1
ATOM 6910 N N . GLN B 1 284 ? -25.672 -35.438 -23.469 1 98.25 284 GLN B N 1
ATOM 6911 C CA . GLN B 1 284 ? -26.719 -36.281 -24.047 1 98.25 284 GLN B CA 1
ATOM 6912 C C . GLN B 1 284 ? -26.266 -36.844 -25.391 1 98.25 284 GLN B C 1
ATOM 6914 O O . GLN B 1 284 ? -26.516 -38 -25.688 1 98.25 284 GLN B O 1
ATOM 6919 N N . ARG B 1 285 ? -25.625 -36 -26.125 1 97.88 285 ARG B N 1
ATOM 6920 C CA . ARG B 1 285 ? -25.312 -36.438 -27.484 1 97.88 285 ARG B CA 1
ATOM 6921 C C . ARG B 1 285 ? -23.969 -37.156 -27.531 1 97.88 285 ARG B C 1
ATOM 6923 O O . ARG B 1 285 ? -23.766 -38.062 -28.344 1 97.88 285 ARG B O 1
ATOM 6930 N N . PHE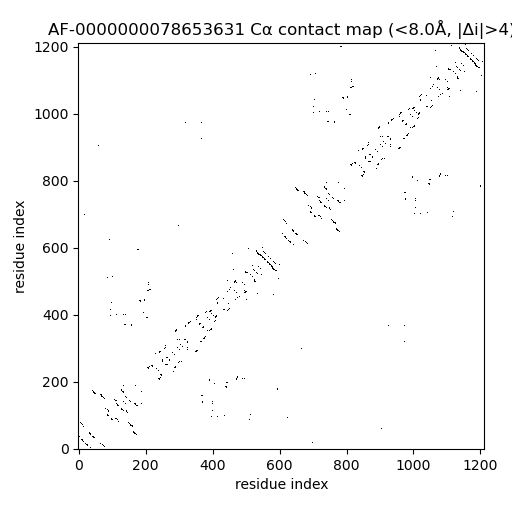 B 1 286 ? -23.016 -36.781 -26.703 1 97.69 286 PHE B N 1
ATOM 6931 C CA . PHE B 1 286 ? -21.656 -37.25 -26.906 1 97.69 286 PHE B CA 1
ATOM 6932 C C . PHE B 1 286 ? -21.172 -38.062 -25.703 1 97.69 286 PHE B C 1
ATOM 6934 O O . PHE B 1 286 ? -20.062 -38.594 -25.703 1 97.69 286 PHE B O 1
ATOM 6941 N N . GLY B 1 287 ? -21.953 -38.156 -24.656 1 95.62 287 GLY B N 1
ATOM 6942 C CA . GLY B 1 287 ? -21.625 -38.969 -23.516 1 95.62 287 GLY B CA 1
ATOM 6943 C C . GLY B 1 287 ? -20.578 -38.375 -22.609 1 95.62 287 GLY B C 1
ATOM 6944 O O . GLY B 1 287 ? -19.969 -39.062 -21.797 1 95.62 287 GLY B O 1
ATOM 6945 N N . VAL B 1 288 ? -20.328 -37.125 -22.688 1 96.94 288 VAL B N 1
ATOM 6946 C CA . VAL B 1 288 ? -19.438 -36.406 -21.781 1 96.94 288 VAL B CA 1
ATOM 6947 C C . VAL B 1 288 ? -20 -36.438 -20.359 1 96.94 288 VAL B C 1
ATOM 6949 O O . VAL B 1 288 ? -21.188 -36.219 -20.141 1 96.94 288 VAL B O 1
ATOM 6952 N N . GLN B 1 289 ? -19.156 -36.781 -19.391 1 95.75 289 GLN B N 1
ATOM 6953 C CA . GLN B 1 289 ? -19.625 -36.969 -18.016 1 95.75 289 GLN B CA 1
ATOM 6954 C C . GLN B 1 289 ? -19.547 -35.656 -17.234 1 95.75 289 GLN B C 1
ATOM 6956 O O . GLN B 1 289 ? -20.422 -35.375 -16.422 1 95.75 289 GLN B O 1
ATOM 6961 N N . HIS B 1 290 ? -18.469 -34.906 -17.469 1 96.56 290 HIS B N 1
ATOM 6962 C CA . HIS B 1 290 ? -18.25 -33.688 -16.719 1 96.56 290 HIS B CA 1
ATOM 6963 C C . HIS B 1 290 ? -17.859 -32.531 -17.641 1 96.56 290 HIS B C 1
ATOM 6965 O O . HIS B 1 290 ? -17.219 -32.75 -18.672 1 96.56 290 HIS B O 1
ATOM 6971 N N . VAL B 1 291 ? -18.281 -31.312 -17.328 1 98.44 291 VAL B N 1
ATOM 6972 C CA . VAL B 1 291 ? -17.953 -30.094 -18.062 1 98.44 291 VAL B CA 1
ATOM 6973 C C . VAL B 1 291 ? -17.438 -29.031 -17.109 1 98.44 291 VAL B C 1
ATOM 6975 O O . VAL B 1 291 ? -18.016 -28.812 -16.031 1 98.44 291 VAL B O 1
ATOM 6978 N N . GLY B 1 292 ? -16.297 -28.453 -17.438 1 98.25 292 GLY B N 1
ATOM 6979 C CA . GLY B 1 292 ? -15.719 -27.391 -16.609 1 98.25 292 GLY B CA 1
ATOM 6980 C C . GLY B 1 292 ? -15.57 -26.078 -17.359 1 98.25 292 GLY B C 1
ATOM 6981 O O . GLY B 1 292 ? -15.711 -26.031 -18.578 1 98.25 292 GLY B O 1
ATOM 6982 N N . VAL B 1 293 ? -15.32 -25.016 -16.594 1 98.44 293 VAL B N 1
ATOM 6983 C CA . VAL B 1 293 ? -15.078 -23.688 -17.172 1 98.44 293 VAL B CA 1
ATOM 6984 C C . VAL B 1 293 ? -13.836 -23.078 -16.547 1 98.44 293 VAL B C 1
ATOM 6986 O O . VAL B 1 293 ? -13.477 -23.406 -15.406 1 98.44 293 VAL B O 1
ATOM 6989 N N . TRP B 1 294 ? -13.266 -22.219 -17.328 1 98.62 294 TRP B N 1
ATOM 6990 C CA . TRP B 1 294 ? -12.141 -21.391 -16.891 1 98.62 294 TRP B CA 1
ATOM 6991 C C . TRP B 1 294 ? -12.641 -20.094 -16.25 1 98.62 294 TRP B C 1
ATOM 6993 O O . TRP B 1 294 ? -13.609 -19.484 -16.719 1 98.62 294 TRP B O 1
ATOM 7003 N N . GLN B 1 295 ? -12.078 -19.703 -15.188 1 98.31 295 GLN B N 1
ATOM 7004 C CA . GLN B 1 295 ? -12.312 -18.422 -14.531 1 98.31 295 GLN B CA 1
ATOM 7005 C C . GLN B 1 295 ? -11.008 -17.828 -14.008 1 98.31 295 GLN B C 1
ATOM 7007 O O . GLN B 1 295 ? -9.977 -18.5 -13.961 1 98.31 295 GLN B O 1
ATOM 7012 N N . ALA B 1 296 ? -10.984 -16.5 -13.711 1 98.19 296 ALA B N 1
ATOM 7013 C CA . ALA B 1 296 ? -9.812 -15.844 -13.133 1 98.19 296 ALA B CA 1
ATOM 7014 C C . ALA B 1 296 ? -10.031 -15.508 -11.664 1 98.19 296 ALA B C 1
ATOM 7016 O O . ALA B 1 296 ? -11.133 -15.109 -11.273 1 98.19 296 ALA B O 1
ATOM 7017 N N . PHE B 1 297 ? -9.039 -15.555 -10.898 1 98 297 PHE B N 1
ATOM 7018 C CA . PHE B 1 297 ? -9.07 -15.438 -9.445 1 98 297 PHE B CA 1
ATOM 7019 C C . PHE B 1 297 ? -9.594 -14.07 -9.023 1 98 297 PHE B C 1
ATOM 7021 O O . PHE B 1 297 ? -10.266 -13.945 -7.996 1 98 297 PHE B O 1
ATOM 7028 N N . GLN B 1 298 ? -9.352 -13.031 -9.859 1 97.25 298 GLN B N 1
ATOM 7029 C CA . GLN B 1 298 ? -9.766 -11.672 -9.539 1 97.25 298 GLN B CA 1
ATOM 7030 C C . GLN B 1 298 ? -11.039 -11.297 -10.289 1 97.25 298 GLN B C 1
ATOM 7032 O O . GLN B 1 298 ? -11.453 -10.141 -10.289 1 97.25 298 GLN B O 1
ATOM 7037 N N . GLY B 1 299 ? -11.703 -12.242 -10.852 1 97.56 299 GLY B N 1
ATOM 7038 C CA . GLY B 1 299 ? -12.859 -12.016 -11.703 1 97.56 299 GLY B CA 1
ATOM 7039 C C . GLY B 1 299 ? -12.555 -12.188 -13.18 1 97.56 299 GLY B C 1
ATOM 7040 O O . GLY B 1 299 ? -12.953 -13.188 -13.781 1 97.56 299 GLY B O 1
ATOM 7041 N N . TYR B 1 300 ? -11.805 -11.414 -13.617 1 97.62 300 TYR B N 1
ATOM 7042 C CA . TYR B 1 300 ? -11.234 -11.477 -14.953 1 97.62 300 TYR B CA 1
ATOM 7043 C C . TYR B 1 300 ? -9.945 -10.672 -15.031 1 97.62 300 TYR B C 1
ATOM 7045 O O . TYR B 1 300 ? -9.586 -9.969 -14.094 1 97.62 300 TYR B O 1
ATOM 7053 N N . TRP B 1 301 ? -9.344 -10.641 -15.828 1 75.56 301 TRP B N 1
ATOM 7054 C CA . TRP B 1 301 ? -7.906 -10.422 -15.766 1 75.56 301 TRP B CA 1
ATOM 7055 C C . TRP B 1 301 ? -7.59 -8.945 -15.547 1 75.56 301 TRP B C 1
ATOM 7057 O O . TRP B 1 301 ? -7.066 -8.273 -16.438 1 75.56 301 TRP B O 1
ATOM 7067 N N . ASN B 1 302 ? -8.352 -7.895 -15.633 1 95 302 ASN B N 1
ATOM 7068 C CA . ASN B 1 302 ? -8.266 -6.602 -14.961 1 95 302 ASN B CA 1
ATOM 7069 C C . ASN B 1 302 ? -9.367 -6.434 -13.914 1 95 302 ASN B C 1
ATOM 7071 O O . ASN B 1 302 ? -9.789 -5.316 -13.625 1 95 302 ASN B O 1
ATOM 7075 N N . GLY B 1 303 ? -9.898 -7.551 -13.477 1 97.31 303 GLY B N 1
ATOM 7076 C CA . GLY B 1 303 ? -10.828 -7.551 -12.359 1 97.31 303 GLY B CA 1
ATOM 7077 C C . GLY B 1 303 ? -12.273 -7.434 -12.789 1 97.31 303 GLY B C 1
ATOM 7078 O O . GLY B 1 303 ? -12.68 -8.023 -13.789 1 97.31 303 GLY B O 1
ATOM 7079 N N . ILE B 1 304 ? -13.102 -6.809 -11.938 1 98.12 304 ILE B N 1
ATOM 7080 C CA . ILE B 1 304 ? -14.547 -6.715 -12.094 1 98.12 304 ILE B CA 1
ATOM 7081 C C . ILE B 1 304 ? -14.922 -5.324 -12.594 1 98.12 304 ILE B C 1
ATOM 7083 O O . ILE B 1 304 ? -14.367 -4.32 -12.141 1 98.12 304 ILE B O 1
ATOM 7087 N N . ASP B 1 305 ? -15.828 -5.238 -13.531 1 97.44 305 ASP B N 1
ATOM 7088 C CA . ASP B 1 305 ? -16.344 -3.971 -14.039 1 97.44 305 ASP B CA 1
ATOM 7089 C C . ASP B 1 305 ? -17.109 -3.215 -12.945 1 97.44 305 ASP B C 1
ATOM 7091 O O . ASP B 1 305 ? -18.156 -3.67 -12.484 1 97.44 305 ASP B O 1
ATOM 7095 N N . PRO B 1 306 ? -16.609 -2.057 -12.578 1 93.12 306 PRO B N 1
ATOM 7096 C CA . PRO B 1 306 ? -17.266 -1.319 -11.5 1 93.12 306 PRO B CA 1
ATOM 7097 C C . PRO B 1 306 ? -18.672 -0.854 -11.875 1 93.12 306 PRO B C 1
ATOM 7099 O O . PRO B 1 306 ? -19.469 -0.551 -10.992 1 93.12 306 PRO B O 1
ATOM 7102 N N . ASP B 1 307 ? -19 -0.804 -13.133 1 93.81 307 ASP B N 1
ATOM 7103 C CA . ASP B 1 307 ? -20.297 -0.325 -13.609 1 93.81 307 ASP B CA 1
ATOM 7104 C C . ASP B 1 307 ? -21.188 -1.487 -14.039 1 93.81 307 ASP B C 1
ATOM 7106 O O . ASP B 1 307 ? -22.234 -1.276 -14.641 1 93.81 307 ASP B O 1
ATOM 7110 N N . GLY B 1 308 ? -20.703 -2.689 -13.742 1 95.56 308 GLY B N 1
ATOM 7111 C CA . GLY B 1 308 ? -21.438 -3.871 -14.164 1 95.56 308 GLY B CA 1
ATOM 7112 C C . GLY B 1 308 ? -22.312 -4.445 -13.062 1 95.56 308 GLY B C 1
ATOM 7113 O O . GLY B 1 308 ? -22.281 -3.98 -11.922 1 95.56 308 GLY B O 1
ATOM 7114 N N . PRO B 1 309 ? -23.094 -5.438 -13.438 1 96.06 309 PRO B N 1
ATOM 7115 C CA . PRO B 1 309 ? -24.062 -6.031 -12.508 1 96.06 309 PRO B CA 1
ATOM 7116 C C . PRO B 1 309 ? -23.391 -6.711 -11.312 1 96.06 309 PRO B C 1
ATOM 7118 O O . PRO B 1 309 ? -23.953 -6.73 -10.211 1 96.06 309 PRO B O 1
ATOM 7121 N N . VAL B 1 310 ? -22.219 -7.27 -11.484 1 97.06 310 VAL B N 1
ATOM 7122 C CA . VAL B 1 310 ? -21.547 -7.945 -10.383 1 97.06 310 VAL B CA 1
ATOM 7123 C C . VAL B 1 310 ? -21.188 -6.938 -9.297 1 97.06 310 VAL B C 1
ATOM 7125 O O . VAL B 1 310 ? -21.438 -7.176 -8.109 1 97.06 310 VAL B O 1
ATOM 7128 N N . ALA B 1 311 ? -20.562 -5.812 -9.719 1 94.81 311 ALA B N 1
ATOM 7129 C CA . ALA B 1 311 ? -20.203 -4.77 -8.766 1 94.81 311 ALA B CA 1
ATOM 7130 C C . ALA B 1 311 ? -21.438 -4.203 -8.078 1 94.81 311 ALA B C 1
ATOM 7132 O O . ALA B 1 311 ? -21.406 -3.893 -6.883 1 94.81 311 ALA B O 1
ATOM 7133 N N . ASP B 1 312 ? -22.547 -4.078 -8.828 1 93.75 312 ASP B N 1
ATOM 7134 C CA . ASP B 1 312 ? -23.781 -3.549 -8.289 1 93.75 312 ASP B CA 1
ATOM 7135 C C . ASP B 1 312 ? -24.344 -4.457 -7.188 1 93.75 312 ASP B C 1
ATOM 7137 O O . ASP B 1 312 ? -24.797 -3.973 -6.152 1 93.75 312 ASP B O 1
ATOM 7141 N N . ALA B 1 313 ? -24.266 -5.703 -7.426 1 93.69 313 ALA B N 1
ATOM 7142 C CA . ALA B 1 313 ? -24.891 -6.68 -6.543 1 93.69 313 ALA B CA 1
ATOM 7143 C C . ALA B 1 313 ? -23.984 -7.039 -5.371 1 93.69 313 ALA B C 1
ATOM 7145 O O . ALA B 1 313 ? -24.453 -7.332 -4.273 1 93.69 313 ALA B O 1
ATOM 7146 N N . PHE B 1 314 ? -22.625 -6.949 -5.578 1 91.69 314 PHE B N 1
ATOM 7147 C CA . PHE B 1 314 ? -21.719 -7.523 -4.598 1 91.69 314 PHE B CA 1
ATOM 7148 C C . PHE B 1 314 ? -20.672 -6.5 -4.168 1 91.69 314 PHE B C 1
ATOM 7150 O O . PHE B 1 314 ? -19.547 -6.863 -3.807 1 91.69 314 PHE B O 1
ATOM 7157 N N . GLY B 1 315 ? -21 -5.297 -4.215 1 85.56 315 GLY B N 1
ATOM 7158 C CA . GLY B 1 315 ? -20.062 -4.234 -3.893 1 85.56 315 GLY B CA 1
ATOM 7159 C C . GLY B 1 315 ? -19.391 -4.422 -2.547 1 85.56 315 GLY B C 1
ATOM 7160 O O . GLY B 1 315 ? -18.172 -4.223 -2.422 1 85.56 315 GLY B O 1
ATOM 7161 N N . ASP B 1 316 ? -20.062 -4.949 -1.561 1 83.5 316 ASP B N 1
ATOM 7162 C CA . ASP B 1 316 ? -19.578 -5.102 -0.194 1 83.5 316 ASP B CA 1
ATOM 7163 C C . ASP B 1 316 ? -18.562 -6.242 -0.098 1 83.5 316 ASP B C 1
ATOM 7165 O O . ASP B 1 316 ? -17.812 -6.328 0.871 1 83.5 316 ASP B O 1
ATOM 7169 N N . CYS B 1 317 ? -18.594 -7.059 -1.117 1 92.69 317 CYS B N 1
ATOM 7170 C CA . CYS B 1 317 ? -17.719 -8.219 -1.094 1 92.69 317 CYS B CA 1
ATOM 7171 C C . CYS B 1 317 ? -16.469 -7.977 -1.934 1 92.69 317 CYS B C 1
ATOM 7173 O O . CYS B 1 317 ? -15.602 -8.852 -2.035 1 92.69 317 CYS B O 1
ATOM 7175 N N . LEU B 1 318 ? -16.375 -6.805 -2.506 1 94.06 318 LEU B N 1
ATOM 7176 C CA . LEU B 1 318 ? -15.258 -6.477 -3.377 1 94.06 318 LEU B CA 1
ATOM 7177 C C . LEU B 1 318 ? -14.336 -5.457 -2.717 1 94.06 318 LEU B C 1
ATOM 7179 O O . LEU B 1 318 ? -14.734 -4.789 -1.756 1 94.06 318 LEU B O 1
ATOM 7183 N N . THR B 1 319 ? -13.141 -5.434 -3.137 1 90.56 319 THR B N 1
ATOM 7184 C CA . THR B 1 319 ? -12.172 -4.441 -2.676 1 90.56 319 THR B CA 1
ATOM 7185 C C . THR B 1 319 ? -11.469 -3.785 -3.857 1 90.56 319 THR B C 1
ATOM 7187 O O . THR B 1 319 ? -11.25 -4.422 -4.891 1 90.56 319 THR B O 1
ATOM 7190 N N . ARG B 1 320 ? -11.227 -2.553 -3.752 1 88.25 320 ARG B N 1
ATOM 7191 C CA . ARG B 1 320 ? -10.492 -1.812 -4.773 1 88.25 320 ARG B CA 1
ATOM 7192 C C . ARG B 1 320 ? -8.992 -1.859 -4.516 1 88.25 320 ARG B C 1
ATOM 7194 O O . ARG B 1 320 ? -8.531 -1.466 -3.443 1 88.25 320 ARG B O 1
ATOM 7201 N N . CYS B 1 321 ? -8.227 -2.316 -5.473 1 90.69 321 CYS B N 1
ATOM 7202 C CA . CYS B 1 321 ? -6.77 -2.348 -5.391 1 90.69 321 CYS B CA 1
ATOM 7203 C C . CYS B 1 321 ? -6.184 -0.958 -5.594 1 90.69 321 CYS B C 1
ATOM 7205 O O . CYS B 1 321 ? -6.879 -0.041 -6.031 1 90.69 321 CYS B O 1
ATOM 7207 N N . PRO B 1 322 ? -4.914 -0.796 -5.23 1 81.88 322 PRO B N 1
ATOM 7208 C CA . PRO B 1 322 ? -4.285 0.515 -5.406 1 81.88 322 PRO B CA 1
ATOM 7209 C C . PRO B 1 322 ? -4.379 1.027 -6.84 1 81.88 322 PRO B C 1
ATOM 7211 O O . PRO B 1 322 ? -4.512 2.234 -7.062 1 81.88 322 PRO B O 1
ATOM 7214 N N . SER B 1 323 ? -4.383 0.146 -7.801 1 82.88 323 SER B N 1
ATOM 7215 C CA . SER B 1 323 ? -4.465 0.519 -9.211 1 82.88 323 SER B CA 1
ATOM 7216 C C . SER B 1 323 ? -5.875 0.949 -9.586 1 82.88 323 SER B C 1
ATOM 7218 O O . SER B 1 323 ? -6.094 1.503 -10.672 1 82.88 323 SER B O 1
ATOM 7220 N N . GLY B 1 324 ? -6.84 0.619 -8.766 1 84.06 324 GLY B N 1
ATOM 7221 C CA . GLY B 1 324 ? -8.234 0.926 -9.047 1 84.06 324 GLY B CA 1
ATOM 7222 C C . GLY B 1 324 ? -9.047 -0.294 -9.445 1 84.06 324 GLY B C 1
ATOM 7223 O O . GLY B 1 324 ? -10.273 -0.24 -9.484 1 84.06 324 GLY B O 1
ATOM 7224 N N . ALA B 1 325 ? -8.352 -1.361 -9.664 1 91.88 325 ALA B N 1
ATOM 7225 C CA . ALA B 1 325 ? -9.039 -2.588 -10.055 1 91.88 325 ALA B CA 1
ATOM 7226 C C . ALA B 1 325 ? -9.906 -3.109 -8.906 1 91.88 325 ALA B C 1
ATOM 7228 O O . ALA B 1 325 ? -9.508 -3.062 -7.746 1 91.88 325 ALA B O 1
ATOM 7229 N N . LEU B 1 326 ? -11.102 -3.568 -9.297 1 94.94 326 LEU B N 1
ATOM 7230 C CA . LEU B 1 326 ? -11.992 -4.195 -8.328 1 94.94 326 LEU B CA 1
ATOM 7231 C C . LEU B 1 326 ? -11.828 -5.711 -8.336 1 94.94 326 LEU B C 1
ATOM 7233 O O . LEU B 1 326 ? -11.883 -6.34 -9.398 1 94.94 326 LEU B O 1
ATOM 7237 N N . VAL B 1 327 ? -11.562 -6.293 -7.176 1 97.12 327 VAL B N 1
ATOM 7238 C CA . VAL B 1 327 ? -11.352 -7.734 -7.051 1 97.12 327 VAL B CA 1
ATOM 7239 C C . VAL B 1 327 ? -12.133 -8.266 -5.852 1 97.12 327 VAL B C 1
ATOM 7241 O O . VAL B 1 327 ? -12.594 -7.496 -5.008 1 97.12 327 VAL B O 1
ATOM 7244 N N . PRO B 1 328 ? -12.352 -9.594 -5.742 1 97.44 328 PRO B N 1
ATOM 7245 C CA . PRO B 1 328 ? -12.969 -10.133 -4.523 1 97.44 328 PRO B CA 1
ATOM 7246 C C . PRO B 1 328 ? -12.203 -9.742 -3.262 1 97.44 328 PRO B C 1
ATOM 7248 O O . PRO B 1 328 ? -10.969 -9.664 -3.275 1 97.44 328 PRO B O 1
ATOM 7251 N N . GLY B 1 329 ? -12.898 -9.523 -2.188 1 95.25 329 GLY B N 1
ATOM 7252 C CA . GLY B 1 329 ? -12.297 -9.023 -0.959 1 95.25 329 GLY B CA 1
ATOM 7253 C C . GLY B 1 329 ? -11.367 -10.023 -0.303 1 95.25 329 GLY B C 1
ATOM 7254 O O . GLY B 1 329 ? -11.391 -11.211 -0.638 1 95.25 329 GLY B O 1
ATOM 7255 N N . PRO B 1 330 ? -10.594 -9.555 0.7 1 94.12 330 PRO B N 1
ATOM 7256 C CA . PRO B 1 330 ? -9.523 -10.367 1.283 1 94.12 330 PRO B CA 1
ATOM 7257 C C . PRO B 1 330 ? -10.031 -11.336 2.348 1 94.12 330 PRO B C 1
ATOM 7259 O O . PRO B 1 330 ? -9.352 -12.312 2.682 1 94.12 330 PRO B O 1
ATOM 7262 N N . THR B 1 331 ? -11.172 -11.039 2.904 1 93.75 331 THR B N 1
ATOM 7263 C CA . THR B 1 331 ? -11.648 -11.906 3.979 1 93.75 331 THR B CA 1
ATOM 7264 C C . THR B 1 331 ? -12.328 -13.148 3.414 1 93.75 331 THR B C 1
ATOM 7266 O O . THR B 1 331 ? -12.852 -13.125 2.299 1 93.75 331 THR B O 1
ATOM 7269 N N . HIS B 1 332 ? -12.328 -14.203 4.195 1 96.62 332 HIS B N 1
ATOM 7270 C CA . HIS B 1 332 ? -13 -15.445 3.838 1 96.62 332 HIS B CA 1
ATOM 7271 C C . HIS B 1 332 ? -14.461 -15.188 3.463 1 96.62 332 HIS B C 1
ATOM 7273 O O . HIS B 1 332 ? -14.93 -15.664 2.426 1 96.62 332 HIS B O 1
ATOM 7279 N N . ASP B 1 333 ? -15.086 -14.352 4.199 1 95.38 333 ASP B N 1
ATOM 7280 C CA . ASP B 1 333 ? -16.516 -14.102 3.996 1 95.38 333 ASP B CA 1
ATOM 7281 C C . ASP B 1 333 ? -16.75 -13.375 2.674 1 95.38 333 ASP B C 1
ATOM 7283 O O . ASP B 1 333 ? -17.656 -13.742 1.92 1 95.38 333 ASP B O 1
ATOM 7287 N N . GLN B 1 334 ? -16 -12.352 2.395 1 94.5 334 GLN B N 1
ATOM 7288 C CA . GLN B 1 334 ? -16.156 -11.594 1.162 1 94.5 334 GLN B CA 1
ATOM 7289 C C . GLN B 1 334 ? -15.922 -12.469 -0.063 1 94.5 334 GLN B C 1
ATOM 7291 O O . GLN B 1 334 ? -16.734 -12.484 -0.994 1 94.5 334 GLN B O 1
ATOM 7296 N N . ALA B 1 335 ? -14.82 -13.258 0.01 1 97.5 335 ALA B N 1
ATOM 7297 C CA . ALA B 1 335 ? -14.477 -14.125 -1.11 1 97.5 335 ALA B CA 1
ATOM 7298 C C . ALA B 1 335 ? -15.516 -15.234 -1.285 1 97.5 335 ALA B C 1
ATOM 7300 O O . ALA B 1 335 ? -15.898 -15.562 -2.41 1 97.5 335 ALA B O 1
ATOM 7301 N N . ALA B 1 336 ? -16.016 -15.773 -0.183 1 97.31 336 ALA B N 1
ATOM 7302 C CA . ALA B 1 336 ? -17.016 -16.844 -0.232 1 97.31 336 ALA B CA 1
ATOM 7303 C C . ALA B 1 336 ? -18.312 -16.359 -0.867 1 97.31 336 ALA B C 1
ATOM 7305 O O . ALA B 1 336 ? -18.922 -17.062 -1.672 1 97.31 336 ALA B O 1
ATOM 7306 N N . GLN B 1 337 ? -18.688 -15.172 -0.53 1 97.06 337 GLN B N 1
ATOM 7307 C CA . GLN B 1 337 ? -19.906 -14.617 -1.093 1 97.06 337 GLN B CA 1
ATOM 7308 C C . GLN B 1 337 ? -19.797 -14.445 -2.604 1 97.06 337 GLN B C 1
ATOM 7310 O O . GLN B 1 337 ? -20.734 -14.781 -3.344 1 97.06 337 GLN B O 1
ATOM 7315 N N . PHE B 1 338 ? -18.75 -13.945 -3.039 1 97.94 338 PHE B N 1
ATOM 7316 C CA . PHE B 1 338 ? -18.516 -13.742 -4.461 1 97.94 338 PHE B CA 1
ATOM 7317 C C . PHE B 1 338 ? -18.516 -15.07 -5.207 1 97.94 338 PHE B C 1
ATOM 7319 O O . PHE B 1 338 ? -19.281 -15.25 -6.16 1 97.94 338 PHE B O 1
ATOM 7326 N N . TRP B 1 339 ? -17.672 -16.078 -4.73 1 98 339 TRP B N 1
ATOM 7327 C CA . TRP B 1 339 ? -17.484 -17.344 -5.434 1 98 339 TRP B CA 1
ATOM 7328 C C . TRP B 1 339 ? -18.734 -18.203 -5.316 1 98 339 TRP B C 1
ATOM 7330 O O . TRP B 1 339 ? -19.094 -18.922 -6.262 1 98 339 TRP B O 1
ATOM 7340 N N . ASN B 1 340 ? -19.406 -18.172 -4.199 1 97.38 340 ASN B N 1
ATOM 7341 C CA . ASN B 1 340 ? -20.641 -18.938 -4.062 1 97.38 340 ASN B CA 1
ATOM 7342 C C . ASN B 1 340 ? -21.703 -18.469 -5.047 1 97.38 340 ASN B C 1
ATOM 7344 O O . ASN B 1 340 ? -22.453 -19.297 -5.598 1 97.38 340 ASN B O 1
ATOM 7348 N N . ALA B 1 341 ? -21.75 -17.188 -5.219 1 97.5 341 ALA B N 1
ATOM 7349 C CA . ALA B 1 341 ? -22.719 -16.656 -6.168 1 97.5 341 ALA B CA 1
ATOM 7350 C C . ALA B 1 341 ? -22.391 -17.109 -7.59 1 97.5 341 ALA B C 1
ATOM 7352 O O . ALA B 1 341 ? -23.281 -17.547 -8.32 1 97.5 341 ALA B O 1
ATOM 7353 N N . TRP B 1 342 ? -21.172 -17 -7.977 1 97.75 342 TRP B N 1
ATOM 7354 C CA . TRP B 1 342 ? -20.766 -17.375 -9.328 1 97.75 342 TRP B CA 1
ATOM 7355 C C . TRP B 1 342 ? -20.953 -18.875 -9.555 1 97.75 342 TRP B C 1
ATOM 7357 O O . TRP B 1 342 ? -21.578 -19.281 -10.539 1 97.75 342 TRP B O 1
ATOM 7367 N N . GLU B 1 343 ? -20.516 -19.719 -8.602 1 97.06 343 GLU B N 1
ATOM 7368 C CA . GLU B 1 343 ? -20.5 -21.172 -8.789 1 97.06 343 GLU B CA 1
ATOM 7369 C C . GLU B 1 343 ? -21.891 -21.766 -8.617 1 97.06 343 GLU B C 1
ATOM 7371 O O . GLU B 1 343 ? -22.188 -22.828 -9.156 1 97.06 343 GLU B O 1
ATOM 7376 N N . SER B 1 344 ? -22.75 -21.078 -7.867 1 96.06 344 SER B N 1
ATOM 7377 C CA . SER B 1 344 ? -24.141 -21.5 -7.852 1 96.06 344 SER B CA 1
ATOM 7378 C C . SER B 1 344 ? -24.75 -21.422 -9.242 1 96.06 344 SER B C 1
ATOM 7380 O O . SER B 1 344 ? -25.438 -22.359 -9.68 1 96.06 344 SER B O 1
ATOM 7382 N N . LYS B 1 345 ? -24.469 -20.359 -9.875 1 96 345 LYS B N 1
ATOM 7383 C CA . LYS B 1 345 ? -24.969 -20.188 -11.234 1 96 345 LYS B CA 1
ATOM 7384 C C . LYS B 1 345 ? -24.375 -21.219 -12.18 1 96 345 LYS B C 1
ATOM 7386 O O . LYS B 1 345 ? -25.062 -21.75 -13.047 1 96 345 LYS B O 1
ATOM 7391 N N . MET B 1 346 ? -23.109 -21.484 -12.031 1 96.62 346 MET B N 1
ATOM 7392 C CA . MET B 1 346 ? -22.438 -22.484 -12.859 1 96.62 346 MET B CA 1
ATOM 7393 C C . MET B 1 346 ? -23 -23.875 -12.609 1 96.62 346 MET B C 1
ATOM 7395 O O . MET B 1 346 ? -23.297 -24.609 -13.555 1 96.62 346 MET B O 1
ATOM 7399 N N . SER B 1 347 ? -23.172 -24.203 -11.391 1 95.75 347 SER B N 1
ATOM 7400 C CA . SER B 1 347 ? -23.688 -25.516 -11.031 1 95.75 347 SER B CA 1
ATOM 7401 C C . SER B 1 347 ? -25.094 -25.734 -11.578 1 95.75 347 SER B C 1
ATOM 7403 O O . SER B 1 347 ? -25.422 -26.844 -12.008 1 95.75 347 SER B O 1
ATOM 7405 N N . GLU B 1 348 ? -25.875 -24.719 -11.547 1 95.81 348 GLU B N 1
ATOM 7406 C CA . GLU B 1 348 ? -27.234 -24.797 -12.086 1 95.81 348 GLU B CA 1
ATOM 7407 C C . GLU B 1 348 ? -27.219 -25.109 -13.57 1 95.81 348 GLU B C 1
ATOM 7409 O O . GLU B 1 348 ? -28.172 -25.719 -14.094 1 95.81 348 GLU B O 1
ATOM 7414 N N . GLN B 1 349 ? -26.188 -24.75 -14.18 1 96.81 349 GLN B N 1
ATOM 7415 C CA . GLN B 1 349 ? -26.078 -24.984 -15.617 1 96.81 349 GLN B CA 1
ATOM 7416 C C . GLN B 1 349 ? -25.344 -26.281 -15.922 1 96.81 349 GLN B C 1
ATOM 7418 O O . GLN B 1 349 ? -25.062 -26.594 -17.078 1 96.81 349 GLN B O 1
ATOM 7423 N N . GLY B 1 350 ? -24.953 -27.016 -14.883 1 96.75 350 GLY B N 1
ATOM 7424 C CA . GLY B 1 350 ? -24.375 -28.344 -15.047 1 96.75 350 GLY B CA 1
ATOM 7425 C C . GLY B 1 350 ? -22.859 -28.344 -15.047 1 96.75 350 GLY B C 1
ATOM 7426 O O . GLY B 1 350 ? -22.234 -29.359 -15.312 1 96.75 350 GLY B O 1
ATOM 7427 N N . ILE B 1 351 ? -22.281 -27.219 -14.742 1 97.69 351 ILE B N 1
ATOM 7428 C CA . ILE B 1 351 ? -20.828 -27.125 -14.648 1 97.69 351 ILE B CA 1
ATOM 7429 C C . ILE B 1 351 ? -20.344 -27.766 -13.344 1 97.69 351 ILE B C 1
ATOM 7431 O O . ILE B 1 351 ? -20.875 -27.469 -12.266 1 97.69 351 ILE B O 1
ATOM 7435 N N . ASP B 1 352 ? -19.312 -28.703 -13.445 1 97 352 ASP B N 1
ATOM 7436 C CA . ASP B 1 352 ? -18.891 -29.359 -12.219 1 97 352 ASP B CA 1
ATOM 7437 C C . ASP B 1 352 ? -17.375 -29.531 -12.18 1 97 352 ASP B C 1
ATOM 7439 O O . ASP B 1 352 ? -16.859 -30.375 -11.438 1 97 352 ASP B O 1
ATOM 7443 N N . VAL B 1 353 ? -16.609 -28.812 -13 1 96.94 353 VAL B N 1
ATOM 7444 C CA . VAL B 1 353 ? -15.156 -28.656 -12.945 1 96.94 353 VAL B CA 1
ATOM 7445 C C . VAL B 1 353 ? -14.773 -27.188 -13.062 1 96.94 353 VAL B C 1
ATOM 7447 O O . VAL B 1 353 ? -15.383 -26.438 -13.836 1 96.94 353 VAL B O 1
ATOM 7450 N N . LEU B 1 354 ? -13.805 -26.797 -12.289 1 97.5 354 LEU B N 1
ATOM 7451 C CA . LEU B 1 354 ? -13.367 -25.406 -12.312 1 97.5 354 LEU B CA 1
ATOM 7452 C C . LEU B 1 354 ? -11.859 -25.312 -12.531 1 97.5 354 LEU B C 1
ATOM 7454 O O . LEU B 1 354 ? -11.094 -26.062 -11.914 1 97.5 354 LEU B O 1
ATOM 7458 N N . LYS B 1 355 ? -11.445 -24.5 -13.445 1 98.19 355 LYS B N 1
ATOM 7459 C CA . LYS B 1 355 ? -10.062 -24.062 -13.578 1 98.19 355 LYS B CA 1
ATOM 7460 C C . LYS B 1 355 ? -9.922 -22.578 -13.281 1 98.19 355 LYS B C 1
ATOM 7462 O O . LYS B 1 355 ? -10.562 -21.75 -13.938 1 98.19 355 LYS B O 1
ATOM 7467 N N . VAL B 1 356 ? -9.125 -22.25 -12.336 1 98.44 356 VAL B N 1
ATOM 7468 C CA . VAL B 1 356 ? -9.016 -20.844 -11.945 1 98.44 356 VAL B CA 1
ATOM 7469 C C . VAL B 1 356 ? -7.578 -20.375 -12.156 1 98.44 356 VAL B C 1
ATOM 7471 O O . VAL B 1 356 ? -6.656 -20.844 -11.484 1 98.44 356 VAL B O 1
ATOM 7474 N N . ASP B 1 357 ? -7.371 -19.391 -13.023 1 97.94 357 ASP B N 1
ATOM 7475 C CA . ASP B 1 357 ? -6.078 -18.812 -13.383 1 97.94 357 ASP B CA 1
ATOM 7476 C C . ASP B 1 357 ? -5.785 -17.578 -12.547 1 97.94 357 ASP B C 1
ATOM 7478 O O . ASP B 1 357 ? -6.648 -17.094 -11.805 1 97.94 357 ASP B O 1
ATOM 7482 N N . SER B 1 358 ? -4.547 -17.094 -12.664 1 96.75 358 SER B N 1
ATOM 7483 C CA . SER B 1 358 ? -4.094 -15.773 -12.234 1 96.75 358 SER B CA 1
ATOM 7484 C C . SER B 1 358 ? -4.082 -15.656 -10.711 1 96.75 358 SER B C 1
ATOM 7486 O O . SER B 1 358 ? -4.207 -14.562 -10.172 1 96.75 358 SER B O 1
ATOM 7488 N N . GLN B 1 359 ? -3.951 -16.734 -10.055 1 97.25 359 GLN B N 1
ATOM 7489 C CA . GLN B 1 359 ? -3.979 -16.703 -8.594 1 97.25 359 GLN B CA 1
ATOM 7490 C C . GLN B 1 359 ? -2.764 -15.961 -8.039 1 97.25 359 GLN B C 1
ATOM 7492 O O . GLN B 1 359 ? -2.859 -15.273 -7.02 1 97.25 359 GLN B O 1
ATOM 7497 N N . GLY B 1 360 ? -1.641 -16.047 -8.742 1 95.62 360 GLY B N 1
ATOM 7498 C CA . GLY B 1 360 ? -0.427 -15.367 -8.312 1 95.62 360 GLY B CA 1
ATOM 7499 C C . GLY B 1 360 ? -0.465 -13.867 -8.555 1 95.62 360 GLY B C 1
ATOM 7500 O O . GLY B 1 360 ? 0.422 -13.141 -8.102 1 95.62 360 GLY B O 1
ATOM 7501 N N . SER B 1 361 ? -1.506 -13.352 -9.164 1 94.12 361 SER B N 1
ATOM 7502 C CA . SER B 1 361 ? -1.57 -11.945 -9.555 1 94.12 361 SER B CA 1
ATOM 7503 C C . SER B 1 361 ? -2.141 -11.086 -8.438 1 94.12 361 SER B C 1
ATOM 7505 O O . SER B 1 361 ? -1.97 -9.867 -8.438 1 94.12 361 SER B O 1
ATOM 7507 N N . ILE B 1 362 ? -2.828 -11.688 -7.539 1 94.94 362 ILE B N 1
ATOM 7508 C CA . ILE B 1 362 ? -3.555 -10.898 -6.551 1 94.94 362 ILE B CA 1
ATOM 7509 C C . ILE B 1 362 ? -2.564 -10.141 -5.672 1 94.94 362 ILE B C 1
ATOM 7511 O O . ILE B 1 362 ? -2.812 -8.984 -5.305 1 94.94 362 ILE B O 1
ATOM 7515 N N . SER B 1 363 ? -1.443 -10.766 -5.277 1 92.69 363 SER B N 1
ATOM 7516 C CA . SER B 1 363 ? -0.463 -10.086 -4.434 1 92.69 363 SER B CA 1
ATOM 7517 C C . SER B 1 363 ? 0.195 -8.922 -5.176 1 92.69 363 SER B C 1
ATOM 7519 O O . SER B 1 363 ? 0.633 -7.953 -4.555 1 92.69 363 SER B O 1
ATOM 7521 N N . VAL B 1 364 ? 0.272 -9.039 -6.508 1 90.69 364 VAL B N 1
ATOM 7522 C CA . VAL B 1 364 ? 0.785 -7.957 -7.336 1 90.69 364 VAL B CA 1
ATOM 7523 C C . VAL B 1 364 ? -0.215 -6.805 -7.355 1 90.69 364 VAL B C 1
ATOM 7525 O O . VAL B 1 364 ? 0.165 -5.641 -7.195 1 90.69 364 VAL B O 1
ATOM 7528 N N . MET B 1 365 ? -1.461 -7.141 -7.508 1 91.62 365 MET B N 1
ATOM 7529 C CA . MET B 1 365 ? -2.523 -6.145 -7.633 1 91.62 365 MET B CA 1
ATOM 7530 C C . MET B 1 365 ? -2.748 -5.422 -6.309 1 91.62 365 MET B C 1
ATOM 7532 O O . MET B 1 365 ? -3.193 -4.27 -6.293 1 91.62 365 MET B O 1
ATOM 7536 N N . THR B 1 366 ? -2.396 -6.051 -5.188 1 92.19 366 THR B N 1
ATOM 7537 C CA . THR B 1 366 ? -2.668 -5.484 -3.873 1 92.19 366 THR B CA 1
ATOM 7538 C C . THR B 1 366 ? -1.383 -4.977 -3.225 1 92.19 366 THR B C 1
ATOM 7540 O O . THR B 1 366 ? -1.352 -4.711 -2.021 1 92.19 366 THR B O 1
ATOM 7543 N N . MET B 1 367 ? -0.325 -4.906 -3.926 1 90.19 367 MET B N 1
ATOM 7544 C CA . MET B 1 367 ? 0.978 -4.496 -3.41 1 90.19 367 MET B CA 1
ATOM 7545 C C . MET B 1 367 ? 0.87 -3.191 -2.631 1 90.19 367 MET B C 1
ATOM 7547 O O . MET B 1 367 ? 0.18 -2.264 -3.059 1 90.19 367 MET B O 1
ATOM 7551 N N . GLY B 1 368 ? 1.549 -3.182 -1.426 1 89.56 368 GLY B N 1
ATOM 7552 C CA . GLY B 1 368 ? 1.539 -2.002 -0.574 1 89.56 368 GLY B CA 1
ATOM 7553 C C . GLY B 1 368 ? 0.365 -1.972 0.387 1 89.56 368 GLY B C 1
ATOM 7554 O O . GLY B 1 368 ? 0.459 -1.393 1.472 1 89.56 368 GLY B O 1
ATOM 7555 N N . ALA B 1 369 ? -0.762 -2.604 -0.007 1 90.56 369 ALA B N 1
ATOM 7556 C CA . ALA B 1 369 ? -2.004 -2.49 0.753 1 90.56 369 ALA B CA 1
ATOM 7557 C C . ALA B 1 369 ? -2.252 -3.742 1.591 1 90.56 369 ALA B C 1
ATOM 7559 O O . ALA B 1 369 ? -2.76 -3.656 2.711 1 90.56 369 ALA B O 1
ATOM 7560 N N . GLU B 1 370 ? -1.923 -4.859 1.013 1 92.81 370 GLU B N 1
ATOM 7561 C CA . GLU B 1 370 ? -2.152 -6.137 1.684 1 92.81 370 GLU B CA 1
ATOM 7562 C C . GLU B 1 370 ? -0.865 -6.949 1.78 1 92.81 370 GLU B C 1
ATOM 7564 O O . GLU B 1 370 ? -0.069 -6.973 0.839 1 92.81 370 GLU B O 1
ATOM 7569 N N . SER B 1 371 ? -0.699 -7.594 2.996 1 94 371 SER B N 1
ATOM 7570 C CA . SER B 1 371 ? 0.38 -8.57 3.09 1 94 371 SER B CA 1
ATOM 7571 C C . SER B 1 371 ? 0.122 -9.773 2.18 1 94 371 SER B C 1
ATOM 7573 O O . SER B 1 371 ? -0.981 -9.93 1.654 1 94 371 SER B O 1
ATOM 7575 N N . PHE B 1 372 ? 1.146 -10.586 1.982 1 95.5 372 PHE B N 1
ATOM 7576 C CA . PHE B 1 372 ? 0.976 -11.781 1.169 1 95.5 372 PHE B CA 1
ATOM 7577 C C . PHE B 1 372 ? -0.129 -12.672 1.734 1 95.5 372 PHE B C 1
ATOM 7579 O O . PHE B 1 372 ? -0.957 -13.195 0.985 1 95.5 372 PHE B O 1
ATOM 7586 N N . GLY B 1 373 ? -0.208 -12.844 2.994 1 94.19 373 GLY B N 1
ATOM 7587 C CA . GLY B 1 373 ? -1.259 -13.633 3.621 1 94.19 373 GLY B CA 1
ATOM 7588 C C . GLY B 1 373 ? -2.641 -13.031 3.443 1 94.19 373 GLY B C 1
ATOM 7589 O O . GLY B 1 373 ? -3.582 -13.727 3.059 1 94.19 373 GLY B O 1
ATOM 7590 N N . GLU B 1 374 ? -2.746 -11.703 3.697 1 92.81 374 GLU B N 1
ATOM 7591 C CA . GLU B 1 374 ? -4.023 -11.016 3.545 1 92.81 374 GLU B CA 1
ATOM 7592 C C . GLU B 1 374 ? -4.539 -11.117 2.111 1 92.81 374 GLU B C 1
ATOM 7594 O O . GLU B 1 374 ? -5.75 -11.195 1.886 1 92.81 374 GLU B O 1
ATOM 7599 N N . SER B 1 375 ? -3.645 -11.148 1.204 1 94.31 375 SER B N 1
ATOM 7600 C CA . SER B 1 375 ? -4.008 -11.141 -0.209 1 94.31 375 SER B CA 1
ATOM 7601 C C . SER B 1 375 ? -4.512 -12.508 -0.657 1 94.31 375 SER B C 1
ATOM 7603 O O . SER B 1 375 ? -5.215 -12.617 -1.662 1 94.31 375 SER B O 1
ATOM 7605 N N . THR B 1 376 ? -4.176 -13.578 0.063 1 95.44 376 THR B N 1
ATOM 7606 C CA . THR B 1 376 ? -4.398 -14.867 -0.585 1 95.44 376 THR B CA 1
ATOM 7607 C C . THR B 1 376 ? -5.195 -15.797 0.323 1 95.44 376 THR B C 1
ATOM 7609 O O . THR B 1 376 ? -6.082 -16.516 -0.142 1 95.44 376 THR B O 1
ATOM 7612 N N . VAL B 1 377 ? -5.051 -15.789 1.7 1 96.38 377 VAL B N 1
ATOM 7613 C CA . VAL B 1 377 ? -5.586 -16.797 2.602 1 96.38 377 VAL B CA 1
ATOM 7614 C C . VAL B 1 377 ? -7.109 -16.828 2.51 1 96.38 377 VAL B C 1
ATOM 7616 O O . VAL B 1 377 ? -7.699 -17.859 2.172 1 96.38 377 VAL B O 1
ATOM 7619 N N . GLY B 1 378 ? -7.727 -15.703 2.773 1 97 378 GLY B N 1
ATOM 7620 C CA . GLY B 1 378 ? -9.18 -15.633 2.738 1 97 378 GLY B CA 1
ATOM 7621 C C . GLY B 1 378 ? -9.758 -15.906 1.363 1 97 378 GLY B C 1
ATOM 7622 O O . GLY B 1 378 ? -10.797 -16.562 1.241 1 97 378 GLY B O 1
ATOM 7623 N N . ARG B 1 379 ? -9.125 -15.461 0.351 1 97.62 379 ARG B N 1
ATOM 7624 C CA . ARG B 1 379 ? -9.602 -15.609 -1.021 1 97.62 379 ARG B CA 1
ATOM 7625 C C . ARG B 1 379 ? -9.555 -17.062 -1.461 1 97.62 379 ARG B C 1
ATOM 7627 O O . ARG B 1 379 ? -10.484 -17.562 -2.113 1 97.62 379 ARG B O 1
ATOM 7634 N N . HIS B 1 380 ? -8.461 -17.797 -1.069 1 97.75 380 HIS B N 1
ATOM 7635 C CA . HIS B 1 380 ? -8.391 -19.219 -1.372 1 97.75 380 HIS B CA 1
ATOM 7636 C C . HIS B 1 380 ? -9.484 -20 -0.645 1 97.75 380 HIS B C 1
ATOM 7638 O O . HIS B 1 380 ? -10.133 -20.859 -1.233 1 97.75 380 HIS B O 1
ATOM 7644 N N . LEU B 1 381 ? -9.711 -19.672 0.592 1 97.06 381 LEU B N 1
ATOM 7645 C CA . LEU B 1 381 ? -10.734 -20.375 1.36 1 97.06 381 LEU B CA 1
ATOM 7646 C C . LEU B 1 381 ? -12.117 -20.156 0.746 1 97.06 381 LEU B C 1
ATOM 7648 O O . LEU B 1 381 ? -12.922 -21.094 0.669 1 97.06 381 LEU B O 1
ATOM 7652 N N . GLY B 1 382 ? -12.359 -18.922 0.332 1 97.62 382 GLY B N 1
ATOM 7653 C CA . GLY B 1 382 ? -13.625 -18.625 -0.314 1 97.62 382 GLY B CA 1
ATOM 7654 C C . GLY B 1 382 ? -13.828 -19.406 -1.604 1 97.62 382 GLY B C 1
ATOM 7655 O O . GLY B 1 382 ? -14.914 -19.938 -1.845 1 97.62 382 GLY B O 1
ATOM 7656 N N . LEU B 1 383 ? -12.805 -19.453 -2.439 1 97.88 383 LEU B N 1
ATOM 7657 C CA . LEU B 1 383 ? -12.844 -20.219 -3.686 1 97.88 383 LEU B CA 1
ATOM 7658 C C . LEU B 1 383 ? -13.07 -21.703 -3.41 1 97.88 383 LEU B C 1
ATOM 7660 O O . LEU B 1 383 ? -13.891 -22.344 -4.07 1 97.88 383 LEU B O 1
ATOM 7664 N N . GLU B 1 384 ? -12.383 -22.266 -2.449 1 97 384 GLU B N 1
ATOM 7665 C CA . GLU B 1 384 ? -12.453 -23.688 -2.123 1 97 384 GLU B CA 1
ATOM 7666 C C . GLU B 1 384 ? -13.82 -24.047 -1.549 1 97 384 GLU B C 1
ATOM 7668 O O . GLU B 1 384 ? -14.336 -25.141 -1.805 1 97 384 GLU B O 1
ATOM 7673 N N . ASP B 1 385 ? -14.438 -23.141 -0.793 1 96.5 385 ASP B N 1
ATOM 7674 C CA . ASP B 1 385 ? -15.805 -23.344 -0.324 1 96.5 385 ASP B CA 1
ATOM 7675 C C . ASP B 1 385 ? -16.766 -23.547 -1.495 1 96.5 385 ASP B C 1
ATOM 7677 O O . ASP B 1 385 ? -17.594 -24.453 -1.474 1 96.5 385 ASP B O 1
ATOM 7681 N N . ALA B 1 386 ? -16.594 -22.672 -2.41 1 95.06 386 ALA B N 1
ATOM 7682 C CA . ALA B 1 386 ? -17.469 -22.734 -3.57 1 95.06 386 ALA B CA 1
ATOM 7683 C C . ALA B 1 386 ? -17.234 -24 -4.383 1 95.06 386 ALA B C 1
ATOM 7685 O O . ALA B 1 386 ? -18.172 -24.594 -4.918 1 95.06 386 ALA B O 1
ATOM 7686 N N . ALA B 1 387 ? -15.984 -24.438 -4.492 1 93.31 387 ALA B N 1
ATOM 7687 C CA . ALA B 1 387 ? -15.602 -25.609 -5.273 1 93.31 387 ALA B CA 1
ATOM 7688 C C . ALA B 1 387 ? -16.125 -26.891 -4.625 1 93.31 387 ALA B C 1
ATOM 7690 O O . ALA B 1 387 ? -16.25 -27.922 -5.285 1 93.31 387 ALA B O 1
ATOM 7691 N N . ASP B 1 388 ? -16.422 -26.844 -3.338 1 90.88 388 ASP B N 1
ATOM 7692 C CA . ASP B 1 388 ? -16.969 -28.016 -2.645 1 90.88 388 ASP B CA 1
ATOM 7693 C C . ASP B 1 388 ? -18.25 -28.5 -3.314 1 90.88 388 ASP B C 1
ATOM 7695 O O . ASP B 1 388 ? -18.562 -29.688 -3.299 1 90.88 388 ASP B O 1
ATOM 7699 N N . ARG B 1 389 ? -18.922 -27.609 -3.969 1 86.56 389 ARG B N 1
ATOM 7700 C CA . ARG B 1 389 ? -20.156 -27.953 -4.668 1 86.56 389 ARG B CA 1
ATOM 7701 C C . ARG B 1 389 ? -19.875 -28.875 -5.852 1 86.56 389 ARG B C 1
ATOM 7703 O O . ARG B 1 389 ? -20.766 -29.594 -6.312 1 86.56 389 ARG B O 1
ATOM 7710 N N . MET B 1 390 ? -18.688 -28.844 -6.316 1 85.62 390 MET B N 1
ATOM 7711 C CA . MET B 1 390 ? -18.281 -29.625 -7.477 1 85.62 390 MET B CA 1
ATOM 7712 C C . MET B 1 390 ? -17.297 -30.719 -7.078 1 85.62 390 MET B C 1
ATOM 7714 O O . MET B 1 390 ? -16.359 -31.031 -7.82 1 85.62 390 MET B O 1
ATOM 7718 N N . ASN B 1 391 ? -17.391 -31.219 -5.867 1 80.62 391 ASN B N 1
ATOM 7719 C CA . ASN B 1 391 ? -16.516 -32.25 -5.336 1 80.62 391 ASN B CA 1
ATOM 7720 C C . ASN B 1 391 ? -15.055 -31.828 -5.359 1 80.62 391 ASN B C 1
ATOM 7722 O O . ASN B 1 391 ? -14.172 -32.625 -5.68 1 80.62 391 ASN B O 1
ATOM 7726 N N . ALA B 1 392 ? -14.781 -30.594 -5.266 1 80.56 392 ALA B N 1
ATOM 7727 C CA . ALA B 1 392 ? -13.453 -29.984 -5.172 1 80.56 392 ALA B CA 1
ATOM 7728 C C . ALA B 1 392 ? -12.664 -30.203 -6.457 1 80.56 392 ALA B C 1
ATOM 7730 O O . ALA B 1 392 ? -11.43 -30.281 -6.43 1 80.56 392 ALA B O 1
ATOM 7731 N N . ALA B 1 393 ? -13.414 -30.422 -7.586 1 92.06 393 ALA B N 1
ATOM 7732 C CA . ALA B 1 393 ? -12.734 -30.531 -8.875 1 92.06 393 ALA B CA 1
ATOM 7733 C C . ALA B 1 393 ? -12.25 -29.156 -9.344 1 92.06 393 ALA B C 1
ATOM 7735 O O . ALA B 1 393 ? -12.797 -28.594 -10.297 1 92.06 393 ALA B O 1
ATOM 7736 N N . LEU B 1 394 ? -11.289 -28.688 -8.656 1 96.69 394 LEU B N 1
ATOM 7737 C CA . LEU B 1 394 ? -10.68 -27.375 -8.859 1 96.69 394 LEU B CA 1
ATOM 7738 C C . LEU B 1 394 ? -9.234 -27.516 -9.328 1 96.69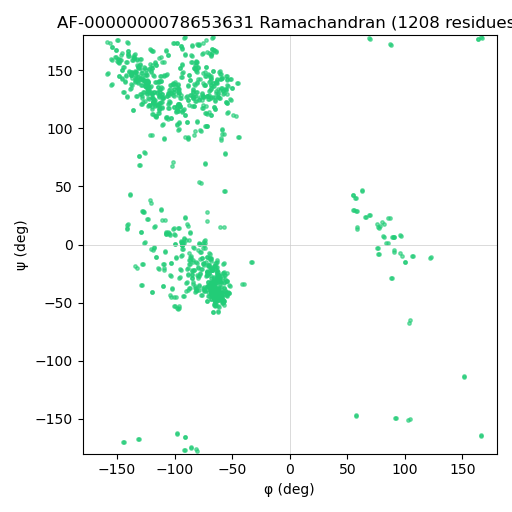 394 LEU B C 1
ATOM 7740 O O . LEU B 1 394 ? -8.422 -28.172 -8.664 1 96.69 394 LEU B O 1
ATOM 7744 N N . ILE B 1 395 ? -8.938 -27 -10.469 1 97.94 395 ILE B N 1
ATOM 7745 C CA . ILE B 1 395 ? -7.566 -26.891 -10.961 1 97.94 395 ILE B CA 1
ATOM 7746 C C . ILE B 1 395 ? -7.031 -25.484 -10.703 1 97.94 395 ILE B C 1
ATOM 7748 O O . ILE B 1 395 ? -7.41 -24.531 -11.391 1 97.94 395 ILE B O 1
ATOM 7752 N N . ASN B 1 396 ? -6.203 -25.328 -9.719 1 98.31 396 ASN B N 1
ATOM 7753 C CA . ASN B 1 396 ? -5.5 -24.062 -9.539 1 98.31 396 ASN B CA 1
ATOM 7754 C C . ASN B 1 396 ? -4.477 -23.828 -10.648 1 98.31 396 ASN B C 1
ATOM 7756 O O . ASN B 1 396 ? -3.77 -24.75 -11.055 1 98.31 396 ASN B O 1
ATOM 7760 N N . CYS B 1 397 ? -4.484 -22.641 -11.164 1 98 397 CYS B N 1
ATOM 7761 C CA . CYS B 1 397 ? -3.572 -22.312 -12.25 1 98 397 CYS B CA 1
ATOM 7762 C C . CYS B 1 397 ? -2.965 -20.922 -12.047 1 98 397 CYS B C 1
ATOM 7764 O O . CYS B 1 397 ? -3.6 -20.047 -11.461 1 98 397 CYS B O 1
ATOM 7766 N N . MET B 1 398 ? -1.641 -20.812 -12.562 1 97.38 398 MET B N 1
ATOM 7767 C CA . MET B 1 398 ? -0.853 -19.609 -12.273 1 97.38 398 MET B CA 1
ATOM 7768 C C . MET B 1 398 ? -0.773 -19.359 -10.766 1 97.38 398 MET B C 1
ATOM 7770 O O . MET B 1 398 ? -1.008 -18.25 -10.312 1 97.38 398 MET B O 1
ATOM 7774 N N . ALA B 1 399 ? -0.568 -20.469 -10.094 1 97.62 399 ALA B N 1
ATOM 7775 C CA . ALA B 1 399 ? -0.629 -20.469 -8.633 1 97.62 399 ALA B CA 1
ATOM 7776 C C . ALA B 1 399 ? 0.639 -21.062 -8.031 1 97.62 399 ALA B C 1
ATOM 7778 O O . ALA B 1 399 ? 0.611 -21.609 -6.922 1 97.62 399 ALA B O 1
ATOM 7779 N N . MET B 1 400 ? 1.782 -20.953 -8.734 1 97.75 400 MET B N 1
ATOM 7780 C CA . MET B 1 400 ? 3.018 -21.547 -8.242 1 97.75 400 MET B CA 1
ATOM 7781 C C . MET B 1 400 ? 3.777 -20.578 -7.344 1 97.75 400 MET B C 1
ATOM 7783 O O . MET B 1 400 ? 4.965 -20.766 -7.082 1 97.75 400 MET B O 1
ATOM 7787 N N . THR B 1 401 ? 3.117 -19.562 -6.891 1 96.75 401 THR B N 1
ATOM 7788 C CA . THR B 1 401 ? 3.723 -18.656 -5.926 1 96.75 401 THR B CA 1
ATOM 7789 C C . THR B 1 401 ? 3.498 -19.141 -4.5 1 96.75 401 THR B C 1
ATOM 7791 O O . THR B 1 401 ? 2.439 -19.688 -4.184 1 96.75 401 THR B O 1
ATOM 7794 N N . PRO B 1 402 ? 4.473 -18.891 -3.652 1 97.75 402 PRO B N 1
ATOM 7795 C CA . PRO B 1 402 ? 4.363 -19.469 -2.309 1 97.75 402 PRO B CA 1
ATOM 7796 C C . PRO B 1 402 ? 3.166 -18.938 -1.531 1 97.75 402 PRO B C 1
ATOM 7798 O O . PRO B 1 402 ? 2.598 -19.641 -0.697 1 97.75 402 PRO B O 1
ATOM 7801 N N . GLU B 1 403 ? 2.766 -17.703 -1.8 1 97.06 403 GLU B N 1
ATOM 7802 C CA . GLU B 1 403 ? 1.604 -17.172 -1.096 1 97.06 403 GLU B CA 1
ATOM 7803 C C . GLU B 1 403 ? 0.32 -17.859 -1.543 1 97.06 403 GLU B C 1
ATOM 7805 O O . GLU B 1 403 ? -0.72 -17.734 -0.895 1 97.06 403 GLU B O 1
ATOM 7810 N N . ASN B 1 404 ? 0.373 -18.609 -2.607 1 97.75 404 ASN B N 1
ATOM 7811 C CA . ASN B 1 404 ? -0.794 -19.359 -3.055 1 97.75 404 ASN B CA 1
ATOM 7812 C C . ASN B 1 404 ? -0.717 -20.828 -2.623 1 97.75 404 ASN B C 1
ATOM 7814 O O . ASN B 1 404 ? -1.612 -21.328 -1.937 1 97.75 404 ASN B O 1
ATOM 7818 N N . PHE B 1 405 ? 0.407 -21.516 -2.955 1 97.94 405 PHE B N 1
ATOM 7819 C CA . PHE B 1 405 ? 0.397 -22.969 -2.754 1 97.94 405 PHE B CA 1
ATOM 7820 C C . PHE B 1 405 ? 0.557 -23.297 -1.276 1 97.94 405 PHE B C 1
ATOM 7822 O O . PHE B 1 405 ? 0.259 -24.422 -0.857 1 97.94 405 PHE B O 1
ATOM 7829 N N . TRP B 1 406 ? 0.904 -22.375 -0.417 1 98.12 406 TRP B N 1
ATOM 7830 C CA . TRP B 1 406 ? 0.966 -22.656 1.013 1 98.12 406 TRP B CA 1
ATOM 7831 C C . TRP B 1 406 ? -0.346 -22.281 1.697 1 98.12 406 TRP B C 1
ATOM 7833 O O . TRP B 1 406 ? -0.488 -22.453 2.912 1 98.12 406 TRP B O 1
ATOM 7843 N N . HIS B 1 407 ? -1.285 -21.781 0.923 1 96.69 407 HIS B N 1
ATOM 7844 C CA . HIS B 1 407 ? -2.545 -21.391 1.546 1 96.69 407 HIS B CA 1
ATOM 7845 C C . HIS B 1 407 ? -3.734 -22 0.803 1 96.69 407 HIS B C 1
ATOM 7847 O O . HIS B 1 407 ? -4.871 -21.562 0.981 1 96.69 407 HIS B O 1
ATOM 7853 N N . SER B 1 408 ? -3.482 -22.875 -0.061 1 95.06 408 SER B N 1
ATOM 7854 C CA . SER B 1 408 ? -4.512 -23.719 -0.667 1 95.06 408 SER B CA 1
ATOM 7855 C C . SER B 1 408 ? -4.652 -25.031 0.077 1 95.06 408 SER B C 1
ATOM 7857 O O . SER B 1 408 ? -3.762 -25.891 0.021 1 95.06 408 SER B O 1
ATOM 7859 N N . ASP B 1 409 ? -5.746 -25.297 0.701 1 94.81 409 ASP B N 1
ATOM 7860 C CA . ASP B 1 409 ? -5.902 -26.422 1.613 1 94.81 409 ASP B CA 1
ATOM 7861 C C . ASP B 1 409 ? -6.613 -27.578 0.929 1 94.81 409 ASP B C 1
ATOM 7863 O O . ASP B 1 409 ? -6.105 -28.703 0.918 1 94.81 409 ASP B O 1
ATOM 7867 N N . ARG B 1 410 ? -7.66 -27.328 0.212 1 93.88 410 ARG B N 1
ATOM 7868 C CA . ARG B 1 410 ? -8.523 -28.406 -0.23 1 93.88 410 ARG B CA 1
ATOM 7869 C C . ARG B 1 410 ? -8.406 -28.625 -1.734 1 93.88 410 ARG B C 1
ATOM 7871 O O . ARG B 1 410 ? -8.828 -29.672 -2.252 1 93.88 410 ARG B O 1
ATOM 7878 N N . ALA B 1 411 ? -7.855 -27.625 -2.395 1 93.38 411 ALA B N 1
ATOM 7879 C CA . ALA B 1 411 ? -7.695 -27.812 -3.836 1 93.38 411 ALA B CA 1
ATOM 7880 C C . ALA B 1 411 ? -6.855 -29.047 -4.141 1 93.38 411 ALA B C 1
ATOM 7882 O O . ALA B 1 411 ? -5.781 -29.234 -3.562 1 93.38 411 ALA B O 1
ATOM 7883 N N . GLN B 1 412 ? -7.273 -29.891 -5.027 1 93.69 412 GLN B N 1
ATOM 7884 C CA . GLN B 1 412 ? -6.641 -31.172 -5.254 1 93.69 412 GLN B CA 1
ATOM 7885 C C . GLN B 1 412 ? -5.641 -31.109 -6.402 1 93.69 412 GLN B C 1
ATOM 7887 O O . GLN B 1 412 ? -4.68 -31.875 -6.441 1 93.69 412 GLN B O 1
ATOM 7892 N N . VAL B 1 413 ? -5.855 -30.219 -7.348 1 97.62 413 VAL B N 1
ATOM 7893 C CA . VAL B 1 413 ? -5.062 -30.203 -8.57 1 97.62 413 VAL B CA 1
ATOM 7894 C C . VAL B 1 413 ? -4.508 -28.797 -8.797 1 97.62 413 VAL B C 1
ATOM 7896 O O . VAL B 1 413 ? -5.184 -27.797 -8.523 1 97.62 413 VAL B O 1
ATOM 7899 N N . ALA B 1 414 ? -3.287 -28.688 -9.273 1 98.44 414 ALA B N 1
ATOM 7900 C CA . ALA B 1 414 ? -2.709 -27.422 -9.688 1 98.44 414 ALA B CA 1
ATOM 7901 C C . ALA B 1 414 ? -1.771 -27.609 -10.883 1 98.44 414 ALA B C 1
ATOM 7903 O O . ALA B 1 414 ? -1.037 -28.594 -10.953 1 98.44 414 ALA B O 1
ATOM 7904 N N . ARG B 1 415 ? -1.818 -26.656 -11.727 1 98.38 415 ARG B N 1
ATOM 7905 C CA . ARG B 1 415 ? -0.849 -26.641 -12.82 1 98.38 415 ARG B CA 1
ATOM 7906 C C . ARG B 1 415 ? 0.553 -26.328 -12.305 1 98.38 415 ARG B C 1
ATOM 7908 O O . ARG B 1 415 ? 0.729 -25.469 -11.445 1 98.38 415 ARG B O 1
ATOM 7915 N N . THR B 1 416 ? 1.543 -27.047 -12.891 1 98.38 416 THR B N 1
ATOM 7916 C CA . THR B 1 416 ? 2.875 -26.953 -12.305 1 98.38 416 THR B CA 1
ATOM 7917 C C . THR B 1 416 ? 3.891 -26.484 -13.344 1 98.38 416 THR B C 1
ATOM 7919 O O . THR B 1 416 ? 5.086 -26.766 -13.219 1 98.38 416 THR B O 1
ATOM 7922 N N . SER B 1 417 ? 3.418 -25.828 -14.391 1 97.94 417 SER B N 1
ATOM 7923 C CA . SER B 1 417 ? 4.301 -25.266 -15.406 1 97.94 417 SER B CA 1
ATOM 7924 C C . SER B 1 417 ? 3.643 -24.078 -16.125 1 97.94 417 SER B C 1
ATOM 7926 O O . SER B 1 417 ? 2.451 -23.828 -15.938 1 97.94 417 SER B O 1
ATOM 7928 N N . ASP B 1 418 ? 4.52 -23.422 -16.906 1 96.62 418 ASP B N 1
ATOM 7929 C CA . ASP B 1 418 ? 4 -22.531 -17.938 1 96.62 418 ASP B CA 1
ATOM 7930 C C . ASP B 1 418 ? 3.262 -23.297 -19.016 1 96.62 418 ASP B C 1
ATOM 7932 O O . ASP B 1 418 ? 3.229 -24.531 -19 1 96.62 418 ASP B O 1
ATOM 7936 N N . ASP B 1 419 ? 2.713 -22.625 -19.984 1 95.94 419 ASP B N 1
ATOM 7937 C CA . ASP B 1 419 ? 1.834 -23.172 -21.016 1 95.94 419 ASP B CA 1
ATOM 7938 C C . ASP B 1 419 ? 2.572 -24.172 -21.875 1 95.94 419 ASP B C 1
ATOM 7940 O O . ASP B 1 419 ? 3.76 -24.016 -22.172 1 95.94 419 ASP B O 1
ATOM 7944 N N . PHE B 1 420 ? 1.85 -25.234 -22.188 1 96.69 420 PHE B N 1
ATOM 7945 C CA . PHE B 1 420 ? 2.201 -25.984 -23.391 1 96.69 420 PHE B CA 1
ATOM 7946 C C . PHE B 1 420 ? 2.049 -25.125 -24.641 1 96.69 420 PHE B C 1
ATOM 7948 O O . PHE B 1 420 ? 1.012 -24.484 -24.828 1 96.69 420 PHE B O 1
ATOM 7955 N N . LEU B 1 421 ? 3.146 -25.062 -25.453 1 96.25 421 LEU B N 1
ATOM 7956 C CA . LEU B 1 421 ? 3.129 -24.281 -26.688 1 96.25 421 LEU B CA 1
ATOM 7957 C C . LEU B 1 421 ? 3.123 -25.188 -27.906 1 96.25 421 LEU B C 1
ATOM 7959 O O . LEU B 1 421 ? 4.18 -25.484 -28.469 1 96.25 421 LEU B O 1
ATOM 7963 N N . PRO B 1 422 ? 1.979 -25.531 -28.375 1 95.06 422 PRO B N 1
ATOM 7964 C CA . PRO B 1 422 ? 1.904 -26.547 -29.422 1 95.06 422 PRO B CA 1
ATOM 7965 C C . PRO B 1 422 ? 2.592 -26.109 -30.703 1 95.06 422 PRO B C 1
ATOM 7967 O O . PRO B 1 422 ? 3.062 -26.953 -31.469 1 95.06 422 PRO B O 1
ATOM 7970 N N . ARG B 1 423 ? 2.746 -24.844 -30.922 1 96 423 ARG B N 1
ATOM 7971 C CA . ARG B 1 423 ? 3.32 -24.359 -32.188 1 96 423 ARG B CA 1
ATOM 7972 C C . ARG B 1 423 ? 4.824 -24.141 -32.031 1 96 423 ARG B C 1
ATOM 7974 O O . ARG B 1 423 ? 5.484 -23.734 -33 1 96 423 ARG B O 1
ATOM 7981 N N . GLU B 1 424 ? 5.352 -24.453 -30.891 1 96.12 424 GLU B N 1
ATOM 7982 C CA . GLU B 1 424 ? 6.785 -24.359 -30.625 1 96.12 424 GLU B CA 1
ATOM 7983 C C . GLU B 1 424 ? 7.328 -25.688 -30.109 1 96.12 424 GLU B C 1
ATOM 7985 O O . GLU B 1 424 ? 7.715 -25.781 -28.938 1 96.12 424 GLU B O 1
ATOM 7990 N N . PRO B 1 425 ? 7.547 -26.609 -31.031 1 93.75 425 PRO B N 1
ATOM 7991 C CA . PRO B 1 425 ? 7.969 -27.938 -30.594 1 93.75 425 PRO B CA 1
ATOM 7992 C C . PRO B 1 425 ? 9.258 -27.922 -29.766 1 93.75 425 PRO B C 1
ATOM 7994 O O . PRO B 1 425 ? 9.453 -28.766 -28.906 1 93.75 425 PRO B O 1
ATOM 7997 N N . LYS B 1 426 ? 10.062 -26.922 -29.953 1 93.62 426 LYS B N 1
ATOM 7998 C CA . LYS B 1 426 ? 11.336 -26.812 -29.25 1 93.62 426 LYS B CA 1
ATOM 7999 C C . LYS B 1 426 ? 11.117 -26.406 -27.797 1 93.62 426 LYS B C 1
ATOM 8001 O O . LYS B 1 426 ? 12.062 -26.375 -27 1 93.62 426 LYS B O 1
ATOM 8006 N N . SER B 1 427 ? 9.82 -26.219 -27.438 1 96.06 427 SER B N 1
ATOM 8007 C CA . SER B 1 427 ? 9.516 -25.828 -26.062 1 96.06 427 SER B CA 1
ATOM 8008 C C . SER B 1 427 ? 9.266 -27.047 -25.188 1 96.06 427 SER B C 1
ATOM 8010 O O . SER B 1 427 ? 9.047 -26.906 -23.984 1 96.06 427 SER B O 1
ATOM 8012 N N . LEU B 1 428 ? 9.367 -28.219 -25.719 1 97.12 428 LEU B N 1
ATOM 8013 C CA . LEU B 1 428 ? 9.078 -29.453 -24.984 1 97.12 428 LEU B CA 1
ATOM 8014 C C . LEU B 1 428 ? 9.961 -29.562 -23.75 1 97.12 428 LEU B C 1
ATOM 8016 O O . LEU B 1 428 ? 9.484 -29.906 -22.656 1 97.12 428 LEU B O 1
ATOM 8020 N N . ASP B 1 429 ? 11.281 -29.359 -23.953 1 97.5 429 ASP B N 1
ATOM 8021 C CA . ASP B 1 429 ? 12.227 -29.531 -22.859 1 97.5 429 ASP B CA 1
ATOM 8022 C C . ASP B 1 429 ? 11.883 -28.625 -21.672 1 97.5 429 ASP B C 1
ATOM 8024 O O . ASP B 1 429 ? 11.758 -29.078 -20.547 1 97.5 429 ASP B O 1
ATOM 8028 N N . GLU B 1 430 ? 11.641 -27.312 -21.953 1 97.69 430 GLU B N 1
ATOM 8029 C CA . GLU B 1 430 ? 11.305 -26.375 -20.891 1 97.69 430 GLU B CA 1
ATOM 8030 C C . GLU B 1 430 ? 10.016 -26.766 -20.188 1 97.69 430 GLU B C 1
ATOM 8032 O O . GLU B 1 430 ? 9.93 -26.719 -18.969 1 97.69 430 GLU B O 1
ATOM 8037 N N . HIS B 1 431 ? 9.016 -27.141 -20.938 1 98.19 431 HIS B N 1
ATOM 8038 C CA . HIS B 1 431 ? 7.723 -27.531 -20.375 1 98.19 431 HIS B CA 1
ATOM 8039 C C . HIS B 1 431 ? 7.859 -28.734 -19.453 1 98.19 431 HIS B C 1
ATOM 8041 O O . HIS B 1 431 ? 7.316 -28.734 -18.344 1 98.19 431 HIS B O 1
ATOM 8047 N N . LEU B 1 432 ? 8.609 -29.719 -19.859 1 98.38 432 LEU B N 1
ATOM 8048 C CA . LEU B 1 432 ? 8.719 -30.953 -19.094 1 98.38 432 LEU B CA 1
ATOM 8049 C C . LEU B 1 432 ? 9.578 -30.766 -17.859 1 98.38 432 LEU B C 1
ATOM 8051 O O . LEU B 1 432 ? 9.281 -31.312 -16.797 1 98.38 432 LEU B O 1
ATOM 8055 N N . ILE B 1 433 ? 10.625 -30 -17.969 1 98.44 433 ILE B N 1
ATOM 8056 C CA . ILE B 1 433 ? 11.453 -29.828 -16.781 1 98.44 433 ILE B CA 1
ATOM 8057 C C . ILE B 1 433 ? 10.695 -29.016 -15.734 1 98.44 433 ILE B C 1
ATOM 8059 O O . ILE B 1 433 ? 10.812 -29.281 -14.539 1 98.44 433 ILE B O 1
ATOM 8063 N N . GLN B 1 434 ? 9.93 -28.031 -16.141 1 98.5 434 GLN B N 1
ATOM 8064 C CA . GLN B 1 434 ? 9.133 -27.297 -15.172 1 98.5 434 GLN B CA 1
ATOM 8065 C C . GLN B 1 434 ? 8.188 -28.234 -14.422 1 98.5 434 GLN B C 1
ATOM 8067 O O . GLN B 1 434 ? 8.164 -28.25 -13.188 1 98.5 434 GLN B O 1
ATOM 8072 N N . ASN B 1 435 ? 7.52 -29.016 -15.172 1 98.62 435 ASN B N 1
ATOM 8073 C CA . ASN B 1 435 ? 6.527 -29.906 -14.578 1 98.62 435 ASN B CA 1
ATOM 8074 C C . ASN B 1 435 ? 7.184 -30.953 -13.68 1 98.62 435 ASN B C 1
ATOM 8076 O O . ASN B 1 435 ? 6.797 -31.109 -12.523 1 98.62 435 ASN B O 1
ATOM 8080 N N . ALA B 1 436 ? 8.172 -31.641 -14.211 1 98.5 436 ALA B N 1
ATOM 8081 C CA . ALA B 1 436 ? 8.766 -32.781 -13.5 1 98.5 436 ALA B CA 1
ATOM 8082 C C . ALA B 1 436 ? 9.461 -32.312 -12.219 1 98.5 436 ALA B C 1
ATOM 8084 O O . ALA B 1 436 ? 9.273 -32.906 -11.156 1 98.5 436 ALA B O 1
ATOM 8085 N N . TYR B 1 437 ? 10.188 -31.234 -12.289 1 98.62 437 TYR B N 1
ATOM 8086 C CA . TYR B 1 437 ? 10.977 -30.797 -11.141 1 98.62 437 TYR B CA 1
ATOM 8087 C C . TYR B 1 437 ? 10.109 -30.062 -10.133 1 98.62 437 TYR B C 1
ATOM 8089 O O . TYR B 1 437 ? 10.266 -30.234 -8.922 1 98.62 437 TYR B O 1
ATOM 8097 N N . CYS B 1 438 ? 9.164 -29.234 -10.578 1 98.31 438 CYS B N 1
ATOM 8098 C CA . CYS B 1 438 ? 8.305 -28.531 -9.633 1 98.31 438 CYS B CA 1
ATOM 8099 C C . CYS B 1 438 ? 7.387 -29.5 -8.898 1 98.31 438 CYS B C 1
ATOM 8101 O O . CYS B 1 438 ? 6.922 -29.203 -7.797 1 98.31 438 CYS B O 1
ATOM 8103 N N . SER B 1 439 ? 7.215 -30.625 -9.477 1 97 439 SER B N 1
ATOM 8104 C CA . SER B 1 439 ? 6.395 -31.641 -8.828 1 97 439 SER B CA 1
ATOM 8105 C C . SER B 1 439 ? 7.105 -32.219 -7.613 1 97 439 SER B C 1
ATOM 8107 O O . SER B 1 439 ? 6.48 -32.906 -6.781 1 97 439 SER B O 1
ATOM 8109 N N . LEU B 1 440 ? 8.43 -32.031 -7.52 1 96.88 440 LEU B N 1
ATOM 8110 C CA . LEU B 1 440 ? 9.141 -32.438 -6.309 1 96.88 440 LEU B CA 1
ATOM 8111 C C . LEU B 1 440 ? 8.539 -31.75 -5.078 1 96.88 440 LEU B C 1
ATOM 8113 O O . LEU B 1 440 ? 8.477 -32.344 -4.008 1 96.88 440 LEU B O 1
ATOM 8117 N N . LEU B 1 441 ? 8.172 -30.547 -5.297 1 98.12 441 LEU B N 1
ATOM 8118 C CA . LEU B 1 441 ? 7.574 -29.766 -4.215 1 98.12 441 LEU B CA 1
ATOM 8119 C C . LEU B 1 441 ? 6.051 -29.797 -4.301 1 98.12 441 LEU B C 1
ATOM 8121 O O . LEU B 1 441 ? 5.387 -30.281 -3.383 1 98.12 441 LEU B O 1
ATOM 8125 N N . LEU B 1 442 ? 5.484 -29.422 -5.395 1 98.31 442 LEU B N 1
ATOM 8126 C CA . LEU B 1 442 ? 4.043 -29.234 -5.543 1 98.31 442 LEU B CA 1
ATOM 8127 C C . LEU B 1 442 ? 3.332 -30.594 -5.559 1 98.31 442 LEU B C 1
ATOM 8129 O O . LEU B 1 442 ? 2.176 -30.688 -5.141 1 98.31 442 LEU B O 1
ATOM 8133 N N . GLY B 1 443 ? 4.047 -31.656 -5.977 1 97.62 443 GLY B N 1
ATOM 8134 C CA . GLY B 1 443 ? 3.479 -33 -5.957 1 97.62 443 GLY B CA 1
ATOM 8135 C C . GLY B 1 443 ? 3.189 -33.5 -4.555 1 97.62 443 GLY B C 1
ATOM 8136 O O . GLY B 1 443 ? 2.439 -34.469 -4.379 1 97.62 443 GLY B O 1
ATOM 8137 N N . GLU B 1 444 ? 3.814 -32.875 -3.582 1 97.56 444 GLU B N 1
ATOM 8138 C CA . GLU B 1 444 ? 3.543 -33.219 -2.186 1 97.56 444 GLU B CA 1
ATOM 8139 C C . GLU B 1 444 ? 2.271 -32.531 -1.694 1 97.56 444 GLU B C 1
ATOM 8141 O O . GLU B 1 444 ? 1.702 -32.906 -0.674 1 97.56 444 GLU B O 1
ATOM 8146 N N . LEU B 1 445 ? 1.819 -31.547 -2.434 1 97.88 445 LEU B N 1
ATOM 8147 C CA . LEU B 1 445 ? 0.704 -30.734 -1.974 1 97.88 445 LEU B CA 1
ATOM 8148 C C . LEU B 1 445 ? -0.546 -31 -2.805 1 97.88 445 LEU B C 1
ATOM 8150 O O . LEU B 1 445 ? -1.665 -30.938 -2.289 1 97.88 445 LEU B O 1
ATOM 8154 N N . VAL B 1 446 ? -0.365 -31.25 -4.109 1 97.75 446 VAL B N 1
ATOM 8155 C CA . VAL B 1 446 ? -1.482 -31.406 -5.035 1 97.75 446 VAL B CA 1
ATOM 8156 C C . VAL B 1 446 ? -1.132 -32.438 -6.109 1 97.75 446 VAL B C 1
ATOM 8158 O O . VAL B 1 446 ? 0.016 -32.875 -6.203 1 97.75 446 VAL B O 1
ATOM 8161 N N . TYR B 1 447 ? -2.166 -32.906 -6.824 1 97.56 447 TYR B N 1
ATOM 8162 C CA . TYR B 1 447 ? -1.924 -33.656 -8.062 1 97.56 447 TYR B CA 1
ATOM 8163 C C . TYR B 1 447 ? -1.51 -32.688 -9.18 1 97.56 447 TYR B C 1
ATOM 8165 O O . TYR B 1 447 ? -2.262 -31.797 -9.547 1 97.56 447 TYR B O 1
ATOM 8173 N N . PRO B 1 448 ? -0.326 -32.875 -9.727 1 98.44 448 PRO B N 1
ATOM 8174 C CA . PRO B 1 448 ? 0.179 -31.922 -10.703 1 98.44 448 PRO B CA 1
ATOM 8175 C C . PRO B 1 448 ? -0.547 -32 -12.039 1 98.44 448 PRO B C 1
ATOM 8177 O O . PRO B 1 448 ? -0.714 -33.094 -12.594 1 98.44 448 PRO B O 1
ATOM 8180 N N . ASP B 1 449 ? -1.018 -30.906 -12.508 1 98.5 449 ASP B N 1
ATOM 8181 C CA . ASP B 1 449 ? -1.537 -30.766 -13.867 1 98.5 449 ASP B CA 1
ATOM 8182 C C . ASP B 1 449 ? -0.438 -30.328 -14.836 1 98.5 449 ASP B C 1
ATOM 8184 O O . ASP B 1 449 ? 0.047 -29.188 -14.758 1 98.5 449 ASP B O 1
ATOM 8188 N N . TRP B 1 450 ? -0.065 -31.234 -15.734 1 98.56 450 TRP B N 1
ATOM 8189 C CA . TRP B 1 450 ? 1.01 -30.922 -16.672 1 98.56 450 TRP B CA 1
ATOM 8190 C C . TRP B 1 450 ? 0.457 -30.312 -17.953 1 98.56 450 TRP B C 1
ATOM 8192 O O . TRP B 1 450 ? 1.066 -30.422 -19.016 1 98.56 450 TRP B O 1
ATOM 8202 N N . ASP B 1 451 ? -0.699 -29.734 -17.891 1 98.31 451 ASP B N 1
ATOM 8203 C CA . ASP B 1 451 ? -1.344 -29 -18.984 1 98.31 451 ASP B CA 1
ATOM 8204 C C . ASP B 1 451 ? -1.78 -29.953 -20.094 1 98.31 451 ASP B C 1
ATOM 8206 O O . ASP B 1 451 ? -1.589 -31.172 -19.984 1 98.31 451 ASP B O 1
ATOM 8210 N N . MET B 1 452 ? -2.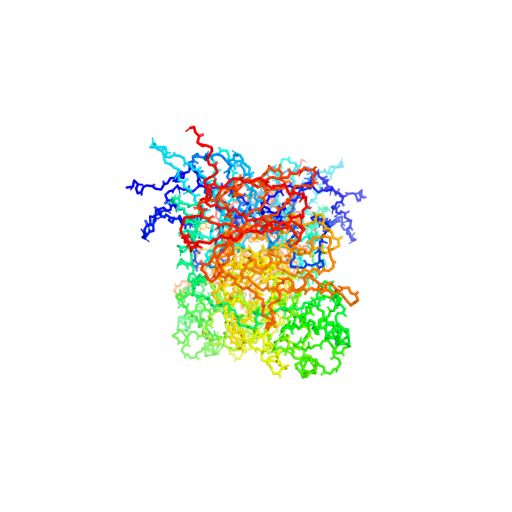42 -29.453 -21.109 1 98.12 452 MET B N 1
ATOM 8211 C CA . MET B 1 452 ? -2.939 -30.203 -22.25 1 98.12 452 MET B CA 1
ATOM 8212 C C . MET B 1 452 ? -1.83 -30.531 -23.25 1 98.12 452 MET B C 1
ATOM 8214 O O . MET B 1 452 ? -0.684 -30.109 -23.062 1 98.12 452 MET B O 1
ATOM 8218 N N . PHE B 1 453 ? -2.154 -31.344 -24.234 1 97.75 453 PHE B N 1
ATOM 8219 C CA . PHE B 1 453 ? -1.257 -31.672 -25.344 1 97.75 453 PHE B CA 1
ATOM 8220 C C . PHE B 1 453 ? -2.021 -31.75 -26.656 1 97.75 453 PHE B C 1
ATOM 8222 O O . PHE B 1 453 ? -3.254 -31.688 -26.672 1 97.75 453 PHE B O 1
ATOM 8229 N N . TRP B 1 454 ? -1.285 -31.766 -27.734 1 98.25 454 TRP B N 1
ATOM 8230 C CA . TRP B 1 454 ? -1.84 -32.062 -29.047 1 98.25 454 TRP B CA 1
ATOM 8231 C C . TRP B 1 454 ? -1.49 -33.5 -29.484 1 98.25 454 TRP B C 1
ATOM 8233 O O . TRP B 1 454 ? -0.329 -33.906 -29.406 1 98.25 454 TRP B O 1
ATOM 8243 N N . SER B 1 455 ? -2.49 -34.25 -29.922 1 97.44 455 SER B N 1
ATOM 8244 C CA . SER B 1 455 ? -2.229 -35.625 -30.391 1 97.44 455 SER B CA 1
ATOM 8245 C C . SER B 1 455 ? -1.487 -35.625 -31.719 1 97.44 455 SER B C 1
ATOM 8247 O O . SER B 1 455 ? -0.721 -36.531 -32 1 97.44 455 SER B O 1
ATOM 8249 N N . GLU B 1 456 ? -1.845 -34.625 -32.531 1 97.38 456 GLU B N 1
ATOM 8250 C CA . GLU B 1 456 ? -1.049 -34.406 -33.75 1 97.38 456 GLU B CA 1
ATOM 8251 C C . GLU B 1 456 ? 0.092 -33.406 -33.469 1 97.38 456 GLU B C 1
ATOM 8253 O O . GLU B 1 456 ? -0.084 -32.219 -33.594 1 97.38 456 GLU B O 1
ATOM 8258 N N . HIS B 1 457 ? 1.188 -33.906 -33.125 1 96.69 457 HIS B N 1
ATOM 8259 C CA . HIS B 1 457 ? 2.365 -33.156 -32.75 1 96.69 457 HIS B CA 1
ATOM 8260 C C . HIS B 1 457 ? 3.639 -33.969 -32.906 1 96.69 457 HIS B C 1
ATOM 8262 O O . HIS B 1 457 ? 3.623 -35.188 -32.719 1 96.69 457 HIS B O 1
ATOM 8268 N N . PRO B 1 458 ? 4.785 -33.312 -33.25 1 95.19 458 PRO B N 1
ATOM 8269 C CA . PRO B 1 458 ? 6.031 -34.062 -33.469 1 95.19 458 PRO B CA 1
ATOM 8270 C C . PRO B 1 458 ? 6.434 -34.875 -32.25 1 95.19 458 PRO B C 1
ATOM 8272 O O . PRO B 1 458 ? 7.09 -35.906 -32.375 1 95.19 458 PRO B O 1
ATOM 8275 N N . TYR B 1 459 ? 6.078 -34.438 -31.094 1 96 459 TYR B N 1
ATOM 8276 C CA . TYR B 1 459 ? 6.48 -35.125 -29.859 1 96 459 TYR B CA 1
ATOM 8277 C C . TYR B 1 459 ? 5.262 -35.562 -29.062 1 96 459 TYR B C 1
ATOM 8279 O O . TYR B 1 459 ? 5.277 -35.5 -27.828 1 96 459 TYR B O 1
ATOM 8287 N N . ALA B 1 460 ? 4.266 -35.938 -29.703 1 95.62 460 ALA B N 1
ATOM 8288 C CA . ALA B 1 460 ? 2.979 -36.281 -29.094 1 95.62 460 ALA B CA 1
ATOM 8289 C C . ALA B 1 460 ? 3.117 -37.438 -28.094 1 95.62 460 ALA B C 1
ATOM 8291 O O . ALA B 1 460 ? 2.52 -37.406 -27.016 1 95.62 460 ALA B O 1
ATOM 8292 N N . ARG B 1 461 ? 3.881 -38.438 -28.422 1 93.75 461 ARG B N 1
ATOM 8293 C CA . ARG B 1 461 ? 4.008 -39.594 -27.547 1 93.75 461 ARG B CA 1
ATOM 8294 C C . ARG B 1 461 ? 4.66 -39.219 -26.234 1 93.75 461 ARG B C 1
ATOM 8296 O O . ARG B 1 461 ? 4.164 -39.594 -25.156 1 93.75 461 ARG B O 1
ATOM 8303 N N . ALA B 1 462 ? 5.809 -38.531 -26.297 1 95.38 462 ALA B N 1
ATOM 8304 C CA . ALA B 1 462 ? 6.457 -38.062 -25.078 1 95.38 462 ALA B CA 1
ATOM 8305 C C . ALA B 1 462 ? 5.512 -37.219 -24.25 1 95.38 462 ALA B C 1
ATOM 8307 O O . ALA B 1 462 ? 5.488 -37.312 -23.016 1 95.38 462 ALA B O 1
ATOM 8308 N N . SER B 1 463 ? 4.742 -36.375 -24.938 1 96.19 463 SER B N 1
ATOM 8309 C CA . SER B 1 463 ? 3.826 -35.469 -24.281 1 96.19 463 SER B CA 1
ATOM 8310 C C . SER B 1 463 ? 2.727 -36.219 -23.531 1 96.19 463 SER B C 1
ATOM 8312 O O . SER B 1 463 ? 2.488 -35.969 -22.344 1 96.19 463 SER B O 1
ATOM 8314 N N . VAL B 1 464 ? 2.09 -37.094 -24.188 1 95.38 464 VAL B N 1
ATOM 8315 C CA . VAL B 1 464 ? 0.945 -37.781 -23.578 1 95.38 464 VAL B CA 1
ATOM 8316 C C . VAL B 1 464 ? 1.421 -38.719 -22.469 1 95.38 464 VAL B C 1
ATOM 8318 O O . VAL B 1 464 ? 0.79 -38.781 -21.406 1 95.38 464 VAL B O 1
ATOM 8321 N N . LEU B 1 465 ? 2.529 -39.406 -22.609 1 95.06 465 LEU B N 1
ATOM 8322 C CA . LEU B 1 465 ? 3.047 -40.312 -21.578 1 95.06 465 LEU B CA 1
ATOM 8323 C C . LEU B 1 465 ? 3.445 -39.531 -20.328 1 95.06 465 LEU B C 1
ATOM 8325 O O . LEU B 1 465 ? 3.193 -39.969 -19.203 1 95.06 465 LEU B O 1
ATOM 8329 N N . SER B 1 466 ? 4.094 -38.438 -20.594 1 97.25 466 SER B N 1
ATOM 8330 C CA . SER B 1 466 ? 4.48 -37.625 -19.453 1 97.25 466 SER B CA 1
ATOM 8331 C C . SER B 1 466 ? 3.264 -37.188 -18.641 1 97.25 466 SER B C 1
ATOM 8333 O O . SER B 1 466 ? 3.314 -37.125 -17.406 1 97.25 466 SER B O 1
ATOM 8335 N N . ARG B 1 467 ? 2.182 -36.812 -19.297 1 97.31 467 ARG B N 1
ATOM 8336 C CA . ARG B 1 467 ? 0.961 -36.438 -18.594 1 97.31 467 ARG B CA 1
ATOM 8337 C C . ARG B 1 467 ? 0.373 -37.594 -17.812 1 97.31 467 ARG B C 1
ATOM 8339 O O . ARG B 1 467 ? -0.178 -37.406 -16.719 1 97.31 467 ARG B O 1
ATOM 8346 N N . VAL B 1 468 ? 0.523 -38.719 -18.297 1 96.5 468 VAL B N 1
ATOM 8347 C CA . VAL B 1 468 ? 0.076 -39.906 -17.562 1 96.5 468 VAL B CA 1
ATOM 8348 C C . VAL B 1 468 ? 0.897 -40.062 -16.281 1 96.5 468 VAL B C 1
ATOM 8350 O O . VAL B 1 468 ? 0.344 -40.312 -15.211 1 96.5 468 VAL B O 1
ATOM 8353 N N . PHE B 1 469 ? 2.166 -39.875 -16.375 1 97.12 469 PHE B N 1
ATOM 8354 C CA . PHE B 1 469 ? 3.062 -40.031 -15.242 1 97.12 469 PHE B CA 1
ATOM 8355 C C . PHE B 1 469 ? 2.875 -38.906 -14.234 1 97.12 469 PHE B C 1
ATOM 8357 O O . PHE B 1 469 ? 3.318 -39.031 -13.086 1 97.12 469 PHE B O 1
ATOM 8364 N N . SER B 1 470 ? 2.26 -37.781 -14.625 1 97.81 470 SER B N 1
ATOM 8365 C CA . SER B 1 470 ? 2.074 -36.656 -13.742 1 97.81 470 SER B CA 1
ATOM 8366 C C . SER B 1 470 ? 1.185 -37 -12.555 1 97.81 470 SER B C 1
ATOM 8368 O O . SER B 1 470 ? 1.254 -36.375 -11.508 1 97.81 470 SER B O 1
ATOM 8370 N N . GLY B 1 471 ? 0.333 -38.031 -12.773 1 95.81 471 GLY B N 1
ATOM 8371 C CA . GLY B 1 471 ? -0.666 -38.344 -11.766 1 95.81 471 GLY B CA 1
ATOM 8372 C C . GLY B 1 471 ? -1.837 -37.406 -11.742 1 95.81 471 GLY B C 1
ATOM 8373 O O . GLY B 1 471 ? -2.783 -37.562 -10.977 1 95.81 471 GLY B O 1
ATOM 8374 N N . GLY B 1 472 ? -1.824 -36.375 -12.562 1 96.88 472 GLY B N 1
ATOM 8375 C CA . GLY B 1 472 ? -2.896 -35.406 -12.68 1 96.88 472 GLY B CA 1
ATOM 8376 C C . GLY B 1 472 ? -3.83 -35.688 -13.844 1 96.88 472 GLY B C 1
ATOM 8377 O O . GLY B 1 472 ? -3.881 -36.781 -14.352 1 96.88 472 GLY B O 1
ATOM 8378 N N . PRO B 1 473 ? -4.566 -34.656 -14.211 1 96.75 473 PRO B N 1
ATOM 8379 C CA . PRO B 1 473 ? -5.48 -34.844 -15.344 1 96.75 473 PRO B CA 1
ATOM 8380 C C . PRO B 1 473 ? -4.754 -35 -16.672 1 96.75 473 PRO B C 1
ATOM 8382 O O . PRO B 1 473 ? -3.697 -34.406 -16.875 1 96.75 473 PRO B O 1
ATOM 8385 N N . VAL B 1 474 ? -5.305 -35.844 -17.531 1 97.25 474 VAL B N 1
ATOM 8386 C CA . VAL B 1 474 ? -4.793 -36.031 -18.891 1 97.25 474 VAL B CA 1
ATOM 8387 C C . VAL B 1 474 ? -5.82 -35.531 -19.906 1 97.25 474 VAL B C 1
ATOM 8389 O O . VAL B 1 474 ? -6.922 -36.094 -20 1 97.25 474 VAL B O 1
ATOM 8392 N N . TYR B 1 475 ? -5.492 -34.5 -20.578 1 97.25 475 TYR B N 1
ATOM 8393 C CA . TYR B 1 475 ? -6.445 -33.938 -21.531 1 97.25 475 TYR B CA 1
ATOM 8394 C C . TYR B 1 475 ? -5.723 -33.312 -22.719 1 97.25 475 TYR B C 1
ATOM 8396 O O . TYR B 1 475 ? -4.594 -32.844 -22.578 1 97.25 475 TYR B O 1
ATOM 8404 N N . CYS B 1 476 ? -6.301 -33.406 -23.891 1 97.75 476 CYS B N 1
ATOM 8405 C CA . CYS B 1 476 ? -5.762 -32.812 -25.109 1 97.75 476 CYS B CA 1
ATOM 8406 C C . CYS B 1 476 ? -6.477 -31.516 -25.438 1 97.75 476 CYS B C 1
ATOM 8408 O O . CYS B 1 476 ? -7.387 -31.109 -24.719 1 97.75 476 CYS B O 1
ATOM 8410 N N . SER B 1 477 ? -5.953 -30.875 -26.422 1 98.62 477 SER B N 1
ATOM 8411 C CA . SER B 1 477 ? -6.555 -29.656 -26.953 1 98.62 477 SER B CA 1
ATOM 8412 C C . SER B 1 477 ? -6.5 -29.641 -28.484 1 98.62 477 SER B C 1
ATOM 8414 O O . SER B 1 477 ? -6.23 -28.594 -29.078 1 98.62 477 SER B O 1
ATOM 8416 N N . ASP B 1 478 ? -6.797 -30.719 -29.047 1 98.19 478 ASP B N 1
ATOM 8417 C CA . ASP B 1 478 ? -6.723 -30.891 -30.5 1 98.19 478 ASP B CA 1
ATOM 8418 C C . ASP B 1 478 ? -7.711 -29.953 -31.203 1 98.19 478 ASP B C 1
ATOM 8420 O O . ASP B 1 478 ? -8.844 -29.781 -30.75 1 98.19 478 ASP B O 1
ATOM 8424 N N . ALA B 1 479 ? -7.289 -29.438 -32.312 1 97.69 479 ALA B N 1
ATOM 8425 C CA . ALA B 1 479 ? -8.164 -28.625 -33.156 1 97.69 479 ALA B CA 1
ATOM 8426 C C . ALA B 1 479 ? -8.984 -29.516 -34.094 1 97.69 479 ALA B C 1
ATOM 8428 O O . ALA B 1 479 ? -8.625 -30.672 -34.344 1 97.69 479 ALA B O 1
ATOM 8429 N N . LEU B 1 480 ? -10.047 -28.891 -34.625 1 98.12 480 LEU B N 1
ATOM 8430 C CA . LEU B 1 480 ? -10.875 -29.609 -35.594 1 98.12 480 LEU B CA 1
ATOM 8431 C C . LEU B 1 480 ? -10.039 -30.062 -36.781 1 98.12 480 LEU B C 1
ATOM 8433 O O . LEU B 1 480 ? -9.281 -29.281 -37.344 1 98.12 480 LEU B O 1
ATOM 8437 N N . GLY B 1 481 ? -10.172 -31.25 -37.062 1 98.12 481 GLY B N 1
ATOM 8438 C CA . GLY B 1 481 ? -9.469 -31.812 -38.219 1 98.12 481 GLY B CA 1
ATOM 8439 C C . GLY B 1 481 ? -8.047 -32.25 -37.875 1 98.12 481 GLY B C 1
ATOM 8440 O O . GLY B 1 481 ? -7.34 -32.781 -38.75 1 98.12 481 GLY B O 1
ATOM 8441 N N . HIS B 1 482 ? -7.668 -32.094 -36.656 1 98 482 HIS B N 1
ATOM 8442 C CA . HIS B 1 482 ? -6.289 -32.375 -36.281 1 98 482 HIS B CA 1
ATOM 8443 C C . HIS B 1 482 ? -6.223 -33.281 -35.062 1 98 482 HIS B C 1
ATOM 8445 O O . HIS B 1 482 ? -5.773 -32.844 -34 1 98 482 HIS B O 1
ATOM 8451 N N . THR B 1 483 ? -6.645 -34.562 -35.219 1 97.88 483 THR B N 1
ATOM 8452 C CA . THR B 1 483 ? -6.633 -35.531 -34.156 1 97.88 483 THR B CA 1
ATOM 8453 C C . THR B 1 483 ? -5.93 -36.812 -34.625 1 97.88 483 THR B C 1
ATOM 8455 O O . THR B 1 483 ? -6.297 -37.406 -35.656 1 97.88 483 THR B O 1
ATOM 8458 N N . ASP B 1 484 ? -4.914 -37.156 -33.938 1 97.12 484 ASP B N 1
ATOM 8459 C CA . ASP B 1 484 ? -4.262 -38.438 -34.156 1 97.12 484 ASP B CA 1
ATOM 8460 C C . ASP B 1 484 ? -4.77 -39.5 -33.156 1 97.12 484 ASP B C 1
ATOM 8462 O O . ASP B 1 484 ? -4.285 -39.562 -32.031 1 97.12 484 ASP B O 1
ATOM 8466 N N . VAL B 1 485 ? -5.562 -40.375 -33.562 1 94.75 485 VAL B N 1
ATOM 8467 C CA . VAL B 1 485 ? -6.262 -41.344 -32.75 1 94.75 485 VAL B CA 1
ATOM 8468 C C . VAL B 1 485 ? -5.266 -42.344 -32.156 1 94.75 485 VAL B C 1
ATOM 8470 O O . VAL B 1 485 ? -5.445 -42.812 -31.047 1 94.75 485 VAL B O 1
ATOM 8473 N N . SER B 1 486 ? -4.258 -42.625 -32.875 1 91.25 486 SER B N 1
ATOM 8474 C CA . SER B 1 486 ? -3.277 -43.625 -32.438 1 91.25 486 SER B CA 1
ATOM 8475 C C . SER B 1 486 ? -2.588 -43.156 -31.141 1 91.25 486 SER B C 1
ATOM 8477 O O . SER B 1 486 ? -2.309 -43.969 -30.266 1 91.25 486 SER B O 1
ATOM 8479 N N . VAL B 1 487 ? -2.311 -41.875 -31.031 1 92.94 487 VAL B N 1
ATOM 8480 C CA . VAL B 1 487 ? -1.687 -41.312 -29.844 1 92.94 487 VAL B CA 1
ATOM 8481 C C . VAL B 1 487 ? -2.652 -41.406 -28.656 1 92.94 487 VAL B C 1
ATOM 8483 O O . VAL B 1 487 ? -2.26 -41.781 -27.562 1 92.94 487 VAL B O 1
ATOM 8486 N N . LEU B 1 488 ? -3.877 -41.094 -28.875 1 94.06 488 LEU B N 1
ATOM 8487 C CA . LEU B 1 488 ? -4.883 -41.094 -27.828 1 94.06 488 LEU B CA 1
ATOM 8488 C C . LEU B 1 488 ? -5.168 -42.531 -27.344 1 94.06 488 LEU B C 1
ATOM 8490 O O . LEU B 1 488 ? -5.375 -42.75 -26.141 1 94.06 488 LEU B O 1
ATOM 8494 N N . ARG B 1 489 ? -5.125 -43.406 -28.219 1 87.19 489 ARG B N 1
ATOM 8495 C CA . ARG B 1 489 ? -5.434 -44.812 -27.875 1 87.19 489 ARG B CA 1
ATOM 8496 C C . ARG B 1 489 ? -4.316 -45.438 -27.047 1 87.19 489 ARG B C 1
ATOM 8498 O O . ARG B 1 489 ? -4.539 -46.406 -26.328 1 87.19 489 ARG B O 1
ATOM 8505 N N . GLU B 1 490 ? -3.17 -44.875 -27.172 1 82 490 GLU B N 1
ATOM 8506 C CA . GLU B 1 490 ? -2.045 -45.344 -26.391 1 82 490 GLU B CA 1
ATOM 8507 C C . GLU B 1 490 ? -2.311 -45.219 -24.891 1 82 490 GLU B C 1
ATOM 8509 O O . GLU B 1 490 ? -1.798 -45.969 -24.078 1 82 490 GLU B O 1
ATOM 8514 N N . VAL B 1 491 ? -3.094 -44.281 -24.562 1 82.69 491 VAL B N 1
ATOM 8515 C CA . VAL B 1 491 ? -3.26 -44.062 -23.141 1 82.69 491 VAL B CA 1
ATOM 8516 C C . VAL B 1 491 ? -4.715 -44.281 -22.734 1 82.69 491 VAL B C 1
ATOM 8518 O O . VAL B 1 491 ? -5.07 -44.156 -21.562 1 82.69 491 VAL B O 1
ATOM 8521 N N . LEU B 1 492 ? -5.504 -44.562 -23.672 1 85.56 492 LEU B N 1
ATOM 8522 C CA . LEU B 1 492 ? -6.902 -44.875 -23.375 1 85.56 492 LEU B CA 1
ATOM 8523 C C . LEU B 1 492 ? -7.129 -46.375 -23.266 1 85.56 492 LEU B C 1
ATOM 8525 O O . LEU B 1 492 ? -6.82 -47.125 -24.188 1 85.56 492 LEU B O 1
ATOM 8529 N N . GLY B 1 493 ? -7.562 -46.75 -22.047 1 74 493 GLY B N 1
ATOM 8530 C CA . GLY B 1 493 ? -7.961 -48.156 -21.938 1 74 493 GLY B CA 1
ATOM 8531 C C . GLY B 1 493 ? -9.219 -48.469 -22.719 1 74 493 GLY B C 1
ATOM 8532 O O . GLY B 1 493 ? -9.914 -47.562 -23.203 1 74 493 GLY B O 1
ATOM 8533 N N . ASP B 1 494 ? -9.414 -49.719 -22.906 1 64.75 494 ASP B N 1
ATOM 8534 C CA . ASP B 1 494 ? -10.594 -50.188 -23.609 1 64.75 494 ASP B CA 1
ATOM 8535 C C . ASP B 1 494 ? -11.875 -49.656 -22.969 1 64.75 494 ASP B C 1
ATOM 8537 O O . ASP B 1 494 ? -12.898 -49.5 -23.656 1 64.75 494 ASP B O 1
ATOM 8541 N N . ASP B 1 495 ? -11.742 -49.344 -21.734 1 63.62 495 ASP B N 1
ATOM 8542 C CA . ASP B 1 495 ? -12.898 -48.844 -20.984 1 63.62 495 ASP B CA 1
ATOM 8543 C C . ASP B 1 495 ? -12.961 -47.312 -21.047 1 63.62 495 ASP B C 1
ATOM 8545 O O . ASP B 1 495 ? -13.859 -46.719 -20.453 1 63.62 495 ASP B O 1
ATOM 8549 N N . GLY B 1 496 ? -12.094 -46.812 -21.797 1 67.88 496 GLY B N 1
ATOM 8550 C CA . GLY B 1 496 ? -12.109 -45.344 -21.938 1 67.88 496 GLY B CA 1
ATOM 8551 C C . GLY B 1 496 ? -11.414 -44.656 -20.781 1 67.88 496 GLY B C 1
ATOM 8552 O O . GLY B 1 496 ? -11.414 -43.406 -20.719 1 67.88 496 GLY B O 1
ATOM 8553 N N . HIS B 1 497 ? -10.789 -45.469 -19.938 1 79.62 497 HIS B N 1
ATOM 8554 C CA . HIS B 1 497 ? -10.125 -44.875 -18.781 1 79.62 497 HIS B CA 1
ATOM 8555 C C . HIS B 1 497 ? -8.656 -44.594 -19.078 1 79.62 497 HIS B C 1
ATOM 8557 O O . HIS B 1 497 ? -8.023 -45.312 -19.859 1 79.62 497 HIS B O 1
ATOM 8563 N N . VAL B 1 498 ? -8.188 -43.531 -18.547 1 90.31 498 VAL B N 1
ATOM 8564 C CA . VAL B 1 498 ? -6.762 -43.188 -18.594 1 90.31 498 VAL B CA 1
ATOM 8565 C C . VAL B 1 498 ? -6.055 -43.781 -17.375 1 90.31 498 VAL B C 1
ATOM 8567 O O . VAL B 1 498 ? -6.516 -43.625 -16.25 1 90.31 498 VAL B O 1
ATOM 8570 N N . PRO B 1 499 ? -4.992 -44.531 -17.547 1 88.69 499 PRO B N 1
ATOM 8571 C CA . PRO B 1 499 ? -4.258 -45.062 -16.375 1 88.69 499 PRO B CA 1
ATOM 8572 C C . PRO B 1 499 ? -3.727 -43.938 -15.477 1 88.69 499 PRO B C 1
ATOM 8574 O O . PRO B 1 499 ? -3.236 -42.938 -15.977 1 88.69 499 PRO B O 1
ATOM 8577 N N . HIS B 1 500 ? -3.951 -44.188 -14.234 1 91.19 500 HIS B N 1
ATOM 8578 C CA . HIS B 1 500 ? -3.451 -43.219 -13.242 1 91.19 500 HIS B CA 1
ATOM 8579 C C . HIS B 1 500 ? -2.475 -43.906 -12.281 1 91.19 500 HIS B C 1
ATOM 8581 O O . HIS B 1 500 ? -2.746 -45 -11.773 1 91.19 500 HIS B O 1
ATOM 8587 N N . PRO B 1 501 ? -1.329 -43.25 -12.109 1 94.44 501 PRO B N 1
ATOM 8588 C CA . PRO B 1 501 ? -0.411 -43.812 -11.117 1 94.44 501 PRO B CA 1
ATOM 8589 C C . PRO B 1 501 ? -0.949 -43.688 -9.695 1 94.44 501 PRO B C 1
ATOM 8591 O O . PRO B 1 501 ? -1.883 -42.938 -9.438 1 94.44 501 PRO B O 1
ATOM 8594 N N . ASP B 1 502 ? -0.386 -44.469 -8.773 1 91.94 502 ASP B N 1
ATOM 8595 C CA . ASP B 1 502 ? -0.78 -44.469 -7.367 1 91.94 502 ASP B CA 1
ATOM 8596 C C . ASP B 1 502 ? -0.45 -43.156 -6.691 1 91.94 502 ASP B C 1
ATOM 8598 O O . ASP B 1 502 ? -1.122 -42.75 -5.738 1 91.94 502 ASP B O 1
ATOM 8602 N N . ALA B 1 503 ? 0.598 -42.562 -7.148 1 93.19 503 ALA B N 1
ATOM 8603 C CA . ALA B 1 503 ? 1.059 -41.219 -6.75 1 93.19 503 ALA B CA 1
ATOM 8604 C C . ALA B 1 503 ? 1.764 -40.531 -7.906 1 93.19 503 ALA B C 1
ATOM 8606 O O . ALA B 1 503 ? 2.209 -41.156 -8.859 1 93.19 503 ALA B O 1
ATOM 8607 N N . PRO B 1 504 ? 1.771 -39.219 -7.816 1 96.12 504 PRO B N 1
ATOM 8608 C CA . PRO B 1 504 ? 2.469 -38.5 -8.891 1 96.12 504 PRO B CA 1
ATOM 8609 C C . PRO B 1 504 ? 3.883 -39.031 -9.125 1 96.12 504 PRO B C 1
ATOM 8611 O O . PRO B 1 504 ? 4.578 -39.406 -8.172 1 96.12 504 PRO B O 1
ATOM 8614 N N . GLY B 1 505 ? 4.262 -39.062 -10.383 1 96.31 505 GLY B N 1
ATOM 8615 C CA . GLY B 1 505 ? 5.609 -39.5 -10.727 1 96.31 505 GLY B CA 1
ATOM 8616 C C . GLY B 1 505 ? 6.688 -38.625 -10.117 1 96.31 505 GLY B C 1
ATOM 8617 O O . GLY B 1 505 ? 6.496 -37.438 -9.945 1 96.31 505 GLY B O 1
ATOM 8618 N N . VAL B 1 506 ? 7.797 -39.281 -9.797 1 95.75 506 VAL B N 1
ATOM 8619 C CA . VAL B 1 506 ? 8.938 -38.531 -9.258 1 95.75 506 VAL B CA 1
ATOM 8620 C C . VAL B 1 506 ? 10.148 -38.75 -10.156 1 95.75 506 VAL B C 1
ATOM 8622 O O . VAL B 1 506 ? 10.242 -39.75 -10.875 1 95.75 506 VAL B O 1
ATOM 8625 N N . LEU B 1 507 ? 11.016 -37.812 -10.094 1 97.62 507 LEU B N 1
ATOM 8626 C CA . LEU B 1 507 ? 12.242 -37.906 -10.875 1 97.62 507 LEU B CA 1
ATOM 8627 C C . LEU B 1 507 ? 13.094 -39.062 -10.43 1 97.62 507 LEU B C 1
ATOM 8629 O O . LEU B 1 507 ? 13.18 -39.375 -9.234 1 97.62 507 LEU B O 1
ATOM 8633 N N . VAL B 1 508 ? 13.68 -39.75 -11.391 1 95 508 VAL B N 1
ATOM 8634 C CA . VAL B 1 508 ? 14.719 -40.688 -11 1 95 508 VAL B CA 1
ATOM 8635 C C . VAL B 1 508 ? 15.922 -39.938 -10.438 1 95 508 VAL B C 1
ATOM 8637 O O . VAL B 1 508 ? 16.172 -38.812 -10.797 1 95 508 VAL B O 1
ATOM 8640 N N . GLU B 1 509 ? 16.609 -40.5 -9.555 1 92.06 509 GLU B N 1
ATOM 8641 C CA . GLU B 1 509 ? 17.688 -39.844 -8.82 1 92.06 509 GLU B CA 1
ATOM 8642 C C . GLU B 1 509 ? 18.719 -39.219 -9.766 1 92.06 509 GLU B C 1
ATOM 8644 O O . GLU B 1 509 ? 19.188 -38.125 -9.531 1 92.06 509 GLU B O 1
ATOM 8649 N N . GLU B 1 510 ? 19.062 -39.938 -10.859 1 90.38 510 GLU B N 1
ATOM 8650 C CA . GLU B 1 510 ? 20.094 -39.5 -11.789 1 90.38 510 GLU B CA 1
ATOM 8651 C C . GLU B 1 510 ? 19.688 -38.156 -12.438 1 90.38 510 GLU B C 1
ATOM 8653 O O . GLU B 1 510 ? 20.547 -37.344 -12.797 1 90.38 510 GLU B O 1
ATOM 8658 N N . SER B 1 511 ? 18.406 -37.969 -12.57 1 95.38 511 SER B N 1
ATOM 8659 C CA . SER B 1 511 ? 17.906 -36.781 -13.234 1 95.38 511 SER B CA 1
ATOM 8660 C C . SER B 1 511 ? 17.828 -35.594 -12.266 1 95.38 511 SER B C 1
ATOM 8662 O O . SER B 1 511 ? 17.703 -34.438 -12.688 1 95.38 511 SER B O 1
ATOM 8664 N N . LEU B 1 512 ? 17.938 -35.812 -11 1 95.56 512 LEU B N 1
ATOM 8665 C CA . LEU B 1 512 ? 17.734 -34.75 -10.008 1 95.56 512 LEU B CA 1
ATOM 8666 C C . LEU B 1 512 ? 18.828 -33.688 -10.133 1 95.56 512 LEU B C 1
ATOM 8668 O O . LEU B 1 512 ? 18.531 -32.5 -10.164 1 95.56 512 LEU B O 1
ATOM 8672 N N . LEU B 1 513 ? 20.047 -34.125 -10.203 1 94.44 513 LEU B N 1
ATOM 8673 C CA . LEU B 1 513 ? 21.141 -33.156 -10.117 1 94.44 513 LEU B CA 1
ATOM 8674 C C . LEU B 1 513 ? 21.797 -32.969 -11.477 1 94.44 513 LEU B C 1
ATOM 8676 O O . LEU B 1 513 ? 22.875 -32.375 -11.562 1 94.44 513 LEU B O 1
ATOM 8680 N N . ASN B 1 514 ? 21.25 -33.5 -12.555 1 95 514 ASN B N 1
ATOM 8681 C CA . ASN B 1 514 ? 21.719 -33.281 -13.922 1 95 514 ASN B CA 1
ATOM 8682 C C . ASN B 1 514 ? 20.641 -32.625 -14.789 1 95 514 ASN B C 1
ATOM 8684 O O . ASN B 1 514 ? 19.531 -33.156 -14.906 1 95 514 ASN B O 1
ATOM 8688 N N . ASP B 1 515 ? 21.031 -31.531 -15.391 1 96.75 515 ASP B N 1
ATOM 8689 C CA . ASP B 1 515 ? 20.125 -30.859 -16.297 1 96.75 515 ASP B CA 1
ATOM 8690 C C . ASP B 1 515 ? 19.891 -31.703 -17.562 1 96.75 515 ASP B C 1
ATOM 8692 O O . ASP B 1 515 ? 20.781 -31.828 -18.406 1 96.75 515 ASP B O 1
ATOM 8696 N N . PRO B 1 516 ? 18.672 -32.219 -17.703 1 97.5 516 PRO B N 1
ATOM 8697 C CA . PRO B 1 516 ? 18.438 -33.094 -18.828 1 97.5 516 PRO B CA 1
ATOM 8698 C C . PRO B 1 516 ? 18.484 -32.375 -20.172 1 97.5 516 PRO B C 1
ATOM 8700 O O . PRO B 1 516 ? 18.5 -33 -21.234 1 97.5 516 PRO B O 1
ATOM 8703 N N . ARG B 1 517 ? 18.469 -31.109 -20.25 1 95.69 517 ARG B N 1
ATOM 8704 C CA . ARG B 1 517 ? 18.516 -30.344 -21.484 1 95.69 517 ARG B CA 1
ATOM 8705 C C . ARG B 1 517 ? 19.953 -30.25 -22.016 1 95.69 517 ARG B C 1
ATOM 8707 O O . ARG B 1 517 ? 20.156 -29.969 -23.203 1 95.69 517 ARG B O 1
ATOM 8714 N N . SER B 1 518 ? 20.891 -30.5 -21.047 1 95.56 518 SER B N 1
ATOM 8715 C CA . SER B 1 518 ? 22.266 -30.203 -21.469 1 95.56 518 SER B CA 1
ATOM 8716 C C . SER B 1 518 ? 23.203 -31.359 -21.109 1 95.56 518 SER B C 1
ATOM 8718 O O . SER B 1 518 ? 24.297 -31.469 -21.672 1 95.56 518 SER B O 1
ATOM 8720 N N . SER B 1 519 ? 22.875 -32.156 -20.25 1 94.69 519 SER B N 1
ATOM 8721 C CA . SER B 1 519 ? 23.719 -33.281 -19.844 1 94.69 519 SER B CA 1
ATOM 8722 C C . SER B 1 519 ? 23.422 -34.531 -20.656 1 94.69 519 SER B C 1
ATOM 8724 O O . SER B 1 519 ? 22.516 -34.531 -21.5 1 94.69 519 SER B O 1
ATOM 8726 N N . ASP B 1 520 ? 24.156 -35.562 -20.375 1 94.12 520 ASP B N 1
ATOM 8727 C CA . ASP B 1 520 ? 23.953 -36.844 -21.062 1 94.12 520 ASP B CA 1
ATOM 8728 C C . ASP B 1 520 ? 22.844 -37.656 -20.406 1 94.12 520 ASP B C 1
ATOM 8730 O O . ASP B 1 520 ? 22.453 -38.719 -20.906 1 94.12 520 ASP B O 1
ATOM 8734 N N . VAL B 1 521 ? 22.297 -37.156 -19.375 1 94.75 521 VAL B N 1
ATOM 8735 C CA . VAL B 1 521 ? 21.234 -37.844 -18.641 1 94.75 521 VAL B CA 1
ATOM 8736 C C . VAL B 1 521 ? 19.875 -37.344 -19.125 1 94.75 521 VAL B C 1
ATOM 8738 O O . VAL B 1 521 ? 19.547 -36.156 -19.047 1 94.75 521 VAL B O 1
ATOM 8741 N N . PRO B 1 522 ? 19.047 -38.25 -19.672 1 97.25 522 PRO B N 1
ATOM 8742 C CA . PRO B 1 522 ? 17.703 -37.844 -20.062 1 97.25 522 PRO B CA 1
ATOM 8743 C C . PRO B 1 522 ? 16.797 -37.594 -18.844 1 97.25 522 PRO B C 1
ATOM 8745 O O . PRO B 1 522 ? 17.156 -37.938 -17.719 1 97.25 522 PRO B O 1
ATOM 8748 N N . LEU B 1 523 ? 15.734 -36.969 -19.125 1 98.44 523 LEU B N 1
ATOM 8749 C CA . LEU B 1 523 ? 14.711 -36.844 -18.094 1 98.44 523 LEU B CA 1
ATOM 8750 C C . LEU B 1 523 ? 14.141 -38.219 -17.75 1 98.44 523 LEU B C 1
ATOM 8752 O O . LEU B 1 523 ? 13.734 -38.969 -18.641 1 98.44 523 LEU B O 1
ATOM 8756 N N . GLY B 1 524 ? 14.195 -38.562 -16.531 1 97.88 524 GLY B N 1
ATOM 8757 C CA . GLY B 1 524 ? 13.609 -39.812 -16.062 1 97.88 524 GLY B CA 1
ATOM 8758 C C . GLY B 1 524 ? 12.578 -39.594 -14.961 1 97.88 524 GLY B C 1
ATOM 8759 O O . GLY B 1 524 ? 12.828 -38.875 -14 1 97.88 524 GLY B O 1
ATOM 8760 N N . ILE B 1 525 ? 11.422 -40.25 -15.109 1 97.75 525 ILE B N 1
ATOM 8761 C CA . ILE B 1 525 ? 10.336 -40.188 -14.141 1 97.75 525 ILE B CA 1
ATOM 8762 C C . ILE B 1 525 ? 9.898 -41.625 -13.773 1 97.75 525 ILE B C 1
ATOM 8764 O O . ILE B 1 525 ? 9.797 -42.469 -14.641 1 97.75 525 ILE B O 1
ATOM 8768 N N . ARG B 1 526 ? 9.672 -41.844 -12.578 1 95.38 526 ARG B N 1
ATOM 8769 C CA . ARG B 1 526 ? 9.188 -43.156 -12.133 1 95.38 526 ARG B CA 1
ATOM 8770 C C . ARG B 1 526 ? 7.887 -43 -11.352 1 95.38 526 ARG B C 1
ATOM 8772 O O . ARG B 1 526 ? 7.668 -42 -10.672 1 95.38 526 ARG B O 1
ATOM 8779 N N . ALA B 1 527 ? 7.043 -43.938 -11.445 1 94.94 527 ALA B N 1
ATOM 8780 C CA . ALA B 1 527 ? 5.773 -44 -10.727 1 94.94 527 ALA B CA 1
ATOM 8781 C C . ALA B 1 527 ? 5.289 -45.438 -10.555 1 94.94 527 ALA B C 1
ATOM 8783 O O . ALA B 1 527 ? 5.762 -46.344 -11.25 1 94.94 527 ALA B O 1
ATOM 8784 N N . SER B 1 528 ? 4.434 -45.562 -9.602 1 92.81 528 SER B N 1
ATOM 8785 C CA . SER B 1 528 ? 3.799 -46.875 -9.391 1 92.81 528 SER B CA 1
ATOM 8786 C C . SER B 1 528 ? 2.387 -46.906 -9.961 1 92.81 528 SER B C 1
ATOM 8788 O O . SER B 1 528 ? 1.605 -45.969 -9.75 1 92.81 528 SER B O 1
ATOM 8790 N N . PHE B 1 529 ? 2.152 -47.875 -10.727 1 91.31 529 PHE B N 1
ATOM 8791 C CA . PHE B 1 529 ? 0.819 -48.125 -11.258 1 91.31 529 PHE B CA 1
ATOM 8792 C C . PHE B 1 529 ? 0.281 -49.469 -10.734 1 91.31 529 PHE B C 1
ATOM 8794 O O . PHE B 1 529 ? 0.725 -50.531 -11.164 1 91.31 529 PHE B O 1
ATOM 8801 N N . GLY B 1 530 ? -0.716 -49.438 -9.867 1 85.44 530 GLY B N 1
ATOM 8802 C CA . GLY B 1 530 ? -1.251 -50.656 -9.297 1 85.44 530 GLY B CA 1
ATOM 8803 C C . GLY B 1 530 ? -0.194 -51.5 -8.625 1 85.44 530 GLY B C 1
ATOM 8804 O O . GLY B 1 530 ? -0.185 -52.719 -8.789 1 85.44 530 GLY B O 1
ATOM 8805 N N . GLY B 1 531 ? 0.766 -50.875 -8.133 1 81.75 531 GLY B N 1
ATOM 8806 C CA . GLY B 1 531 ? 1.801 -51.594 -7.406 1 81.75 531 GLY B CA 1
ATOM 8807 C C . GLY B 1 531 ? 3.01 -51.938 -8.258 1 81.75 531 GLY B C 1
ATOM 8808 O O . GLY B 1 531 ? 4.016 -52.438 -7.75 1 81.75 531 GLY B O 1
ATOM 8809 N N . CYS B 1 532 ? 2.904 -51.688 -9.5 1 87.19 532 CYS B N 1
ATOM 8810 C CA . CYS B 1 532 ? 4.023 -51.938 -10.398 1 87.19 532 CYS B CA 1
ATOM 8811 C C . CYS B 1 532 ? 4.766 -50.656 -10.734 1 87.19 532 CYS B C 1
ATOM 8813 O O . CYS B 1 532 ? 4.145 -49.625 -11.008 1 87.19 532 CYS B O 1
ATOM 8815 N N . GLU B 1 533 ? 6.051 -50.812 -10.727 1 92.25 533 GLU B N 1
ATOM 8816 C CA . GLU B 1 533 ? 6.855 -49.656 -11.031 1 92.25 533 GLU B CA 1
ATOM 8817 C C . GLU B 1 533 ? 7.02 -49.469 -12.539 1 92.25 533 GLU B C 1
ATOM 8819 O O . GLU B 1 533 ? 7.277 -50.438 -13.258 1 92.25 533 GLU B O 1
ATOM 8824 N N . ARG B 1 534 ? 6.785 -48.281 -12.938 1 94.5 534 ARG B N 1
ATOM 8825 C CA . ARG B 1 534 ? 7.055 -47.875 -14.312 1 94.5 534 ARG B CA 1
ATOM 8826 C C . ARG B 1 534 ? 7.953 -46.656 -14.352 1 94.5 534 ARG B C 1
ATOM 8828 O O . ARG B 1 534 ? 7.926 -45.812 -13.438 1 94.5 534 ARG B O 1
ATOM 8835 N N . MET B 1 535 ? 8.797 -46.656 -15.406 1 95.88 535 MET B N 1
ATOM 8836 C CA . MET B 1 535 ? 9.664 -45.5 -15.617 1 95.88 535 MET B CA 1
ATOM 8837 C C . MET B 1 535 ? 9.492 -44.938 -17.031 1 95.88 535 MET B C 1
ATOM 8839 O O . MET B 1 535 ? 9.266 -45.719 -17.969 1 95.88 535 MET B O 1
ATOM 8843 N N . LEU B 1 536 ? 9.516 -43.719 -17.094 1 96.94 536 LEU B N 1
ATOM 8844 C CA . LEU B 1 536 ? 9.492 -43 -18.359 1 96.94 536 LEU B CA 1
ATOM 8845 C C . LEU B 1 536 ? 10.766 -42.156 -18.531 1 96.94 536 LEU B C 1
ATOM 8847 O O . LEU B 1 536 ? 11.133 -41.406 -17.656 1 96.94 536 LEU B O 1
ATOM 8851 N N . PHE B 1 537 ? 11.484 -42.406 -19.609 1 97.56 537 PHE B N 1
ATOM 8852 C CA . PHE B 1 537 ? 12.641 -41.594 -19.969 1 97.56 537 PHE B CA 1
ATOM 8853 C C . PHE B 1 537 ? 12.359 -40.781 -21.234 1 97.56 537 PHE B C 1
ATOM 8855 O O . PHE B 1 537 ? 11.773 -41.312 -22.188 1 97.56 537 PHE B O 1
ATOM 8862 N N . VAL B 1 538 ? 12.68 -39.531 -21.281 1 97.94 538 VAL B N 1
ATOM 8863 C CA . VAL B 1 538 ? 12.5 -38.656 -22.438 1 97.94 538 VAL B CA 1
ATOM 8864 C C . VAL B 1 538 ? 13.805 -37.938 -22.766 1 97.94 538 VAL B C 1
ATOM 8866 O O . VAL B 1 538 ? 14.422 -37.344 -21.891 1 97.94 538 VAL B O 1
ATOM 8869 N N . GLY B 1 539 ? 14.25 -38.031 -24.047 1 97.5 539 GLY B N 1
ATOM 8870 C CA . GLY B 1 539 ? 15.383 -37.25 -24.5 1 97.5 539 GLY B CA 1
ATOM 8871 C C . GLY B 1 539 ? 15.055 -35.75 -24.625 1 97.5 539 GLY B C 1
ATOM 8872 O O . GLY B 1 539 ? 14.109 -35.375 -25.328 1 97.5 539 GLY B O 1
ATOM 8873 N N . LEU B 1 540 ? 15.914 -34.906 -23.969 1 97.94 540 LEU B N 1
ATOM 8874 C CA . LEU B 1 540 ? 15.586 -33.469 -23.984 1 97.94 540 LEU B CA 1
ATOM 8875 C C . LEU B 1 540 ? 16.766 -32.656 -24.5 1 97.94 540 LEU B C 1
ATOM 8877 O O . LEU B 1 540 ? 16.688 -31.422 -24.562 1 97.94 540 LEU B O 1
ATOM 8881 N N . ARG B 1 541 ? 17.797 -33.312 -24.859 1 96.25 541 ARG B N 1
ATOM 8882 C CA . ARG B 1 541 ? 18.906 -32.594 -25.469 1 96.25 541 ARG B CA 1
ATOM 8883 C C . ARG B 1 541 ? 18.672 -32.406 -26.969 1 96.25 541 ARG B C 1
ATOM 8885 O O . ARG B 1 541 ? 18.516 -33.406 -27.703 1 96.25 541 ARG B O 1
ATOM 8892 N N . GLN B 1 542 ? 18.75 -31.281 -27.469 1 92.5 542 GLN B N 1
ATOM 8893 C CA . GLN B 1 542 ? 18.312 -30.953 -28.812 1 92.5 542 GLN B CA 1
ATOM 8894 C C . GLN B 1 542 ? 19.344 -31.406 -29.844 1 92.5 542 GLN B C 1
ATOM 8896 O O . GLN B 1 542 ? 18.969 -31.828 -30.953 1 92.5 542 GLN B O 1
ATOM 8901 N N . ARG B 1 543 ? 20.609 -31.359 -29.578 1 90.88 543 ARG B N 1
ATOM 8902 C CA . ARG B 1 543 ? 21.625 -31.562 -30.625 1 90.88 543 ARG B CA 1
ATOM 8903 C C . ARG B 1 543 ? 22.328 -32.906 -30.438 1 90.88 543 ARG B C 1
ATOM 8905 O O . ARG B 1 543 ? 22.953 -33.406 -31.375 1 90.88 543 ARG B O 1
ATOM 8912 N N . GLN B 1 544 ? 22.281 -33.469 -29.266 1 92.38 544 GLN B N 1
ATOM 8913 C CA . GLN B 1 544 ? 23.031 -34.688 -28.984 1 92.38 544 GLN B CA 1
ATOM 8914 C C . GLN B 1 544 ? 22.109 -35.75 -28.391 1 92.38 544 GLN B C 1
ATOM 8916 O O . GLN B 1 544 ? 21.156 -35.438 -27.688 1 92.38 544 GLN B O 1
ATOM 8921 N N . MET B 1 545 ? 22.484 -37 -28.672 1 94.06 545 MET B N 1
ATOM 8922 C CA . MET B 1 545 ? 21.75 -38.125 -28.141 1 94.06 545 MET B CA 1
ATOM 8923 C C . MET B 1 545 ? 22.031 -38.312 -26.656 1 94.06 545 MET B C 1
ATOM 8925 O O . MET B 1 545 ? 23.125 -38 -26.188 1 94.06 545 MET B O 1
ATOM 8929 N N . GLN B 1 546 ? 21.047 -38.781 -26 1 95.81 546 GLN B N 1
ATOM 8930 C CA . GLN B 1 546 ? 21.172 -39.188 -24.609 1 95.81 546 GLN B CA 1
ATOM 8931 C C . GLN B 1 546 ? 20.984 -40.688 -24.453 1 95.81 546 GLN B C 1
ATOM 8933 O O . GLN B 1 546 ? 20.516 -41.375 -25.391 1 95.81 546 GLN B O 1
ATOM 8938 N N . HIS B 1 547 ? 21.484 -41.219 -23.281 1 93.12 547 HIS B N 1
ATOM 8939 C CA . HIS B 1 547 ? 21.438 -42.656 -23.125 1 93.12 547 HIS B CA 1
ATOM 8940 C C . HIS B 1 547 ? 20.797 -43.062 -21.797 1 93.12 547 HIS B C 1
ATOM 8942 O O . HIS B 1 547 ? 20.906 -42.312 -20.812 1 93.12 547 HIS B O 1
ATOM 8948 N N . VAL B 1 548 ? 20.062 -44.156 -21.891 1 93.88 548 VAL B N 1
ATOM 8949 C CA . VAL B 1 548 ? 19.516 -44.812 -20.703 1 93.88 548 VAL B CA 1
ATOM 8950 C C . VAL B 1 548 ? 20.172 -46.188 -20.516 1 93.88 548 VAL B C 1
ATOM 8952 O O . VAL B 1 548 ? 20.078 -47.062 -21.391 1 93.88 548 VAL B O 1
ATOM 8955 N N . ASP B 1 549 ? 20.875 -46.312 -19.438 1 92.88 549 ASP B N 1
ATOM 8956 C CA . ASP B 1 549 ? 21.469 -47.594 -19.062 1 92.88 549 ASP B CA 1
ATOM 8957 C C . ASP B 1 549 ? 20.609 -48.344 -18.047 1 92.88 549 ASP B C 1
ATOM 8959 O O . ASP B 1 549 ? 20.422 -47.875 -16.938 1 92.88 549 ASP B O 1
ATOM 8963 N N . LEU B 1 550 ? 20.094 -49.5 -18.5 1 92.44 550 LEU B N 1
ATOM 8964 C CA . LEU B 1 550 ? 19.234 -50.312 -17.625 1 92.44 550 LEU B CA 1
ATOM 8965 C C . LEU B 1 550 ? 19.922 -51.594 -17.203 1 92.44 550 LEU B C 1
ATOM 8967 O O . LEU B 1 550 ? 20.5 -52.281 -18.047 1 92.44 550 LEU B O 1
ATOM 8971 N N . THR B 1 551 ? 19.953 -51.781 -15.93 1 91.31 551 THR B N 1
ATOM 8972 C CA . THR B 1 551 ? 20.328 -53.094 -15.375 1 91.31 551 THR B CA 1
ATOM 8973 C C . THR B 1 551 ? 19.125 -53.75 -14.703 1 91.31 551 THR B C 1
ATOM 8975 O O . THR B 1 551 ? 18.578 -53.219 -13.742 1 91.31 551 THR B O 1
ATOM 8978 N N . ALA B 1 552 ? 18.766 -54.906 -15.125 1 90.69 552 ALA B N 1
ATOM 8979 C CA . ALA B 1 552 ? 17.547 -55.562 -14.633 1 90.69 552 ALA B CA 1
ATOM 8980 C C . ALA B 1 552 ? 17.844 -56.406 -13.383 1 90.69 552 ALA B C 1
ATOM 8982 O O . ALA B 1 552 ? 18.469 -57.469 -13.461 1 90.69 552 ALA B O 1
ATOM 8983 N N . ASP B 1 553 ? 17.469 -55.969 -12.242 1 87.69 553 ASP B N 1
ATOM 8984 C CA . ASP B 1 553 ? 17.5 -56.781 -11.039 1 87.69 553 ASP B CA 1
ATOM 8985 C C . ASP B 1 553 ? 16.281 -57.719 -10.977 1 87.69 553 ASP B C 1
ATOM 8987 O O . ASP B 1 553 ? 16.312 -58.719 -10.273 1 87.69 553 ASP B O 1
ATOM 8991 N N . VAL B 1 554 ? 15.25 -57.25 -11.648 1 88.88 554 VAL B N 1
ATOM 8992 C CA . VAL B 1 554 ? 14.039 -58 -11.922 1 88.88 554 VAL B CA 1
ATOM 8993 C C . VAL B 1 554 ? 13.648 -57.875 -13.391 1 88.88 554 VAL B C 1
ATOM 8995 O O . VAL B 1 554 ? 14.141 -56.969 -14.086 1 88.88 554 VAL B O 1
ATOM 8998 N N . PRO B 1 555 ? 12.883 -58.781 -13.844 1 89.94 555 PRO B N 1
ATOM 8999 C CA . PRO B 1 555 ? 12.492 -58.656 -15.25 1 89.94 555 PRO B CA 1
ATOM 9000 C C . PRO B 1 555 ? 11.859 -57.312 -15.586 1 89.94 555 PRO B C 1
ATOM 9002 O O . PRO B 1 555 ? 11.102 -56.75 -14.773 1 89.94 555 PRO B O 1
ATOM 9005 N N . MET B 1 556 ? 12.219 -56.812 -16.812 1 93.06 556 MET B N 1
ATOM 9006 C CA . MET B 1 556 ? 11.719 -55.531 -17.297 1 93.06 556 MET B CA 1
ATOM 9007 C C . MET B 1 556 ? 11.25 -55.625 -18.734 1 93.06 556 MET B C 1
ATOM 9009 O O . MET B 1 556 ? 11.781 -56.438 -19.516 1 93.06 556 MET B O 1
ATOM 9013 N N . LYS B 1 557 ? 10.219 -54.969 -18.953 1 93.81 557 LYS B N 1
ATOM 9014 C CA . LYS B 1 557 ? 9.766 -54.75 -20.328 1 93.81 557 LYS B CA 1
ATOM 9015 C C . LYS B 1 557 ? 10.039 -53.344 -20.781 1 93.81 557 LYS B C 1
ATOM 9017 O O . LYS B 1 557 ? 9.578 -52.375 -20.156 1 93.81 557 LYS B O 1
ATOM 9022 N N . VAL B 1 558 ? 10.82 -53.156 -21.875 1 94.5 558 VAL B N 1
ATOM 9023 C CA . VAL B 1 558 ? 11.219 -51.844 -22.359 1 94.5 558 VAL B CA 1
ATOM 9024 C C . VAL B 1 558 ? 10.562 -51.562 -23.703 1 94.5 558 VAL B C 1
ATOM 9026 O O . VAL B 1 558 ? 10.758 -52.312 -24.672 1 94.5 558 VAL B O 1
ATOM 9029 N N . SER B 1 559 ? 9.727 -50.531 -23.734 1 92.12 559 SER B N 1
ATOM 9030 C CA . SER B 1 559 ? 9.117 -50.062 -24.969 1 92.12 559 SER B CA 1
ATOM 9031 C C . SER B 1 559 ? 9.828 -48.844 -25.516 1 92.12 559 SER B C 1
ATOM 9033 O O . SER B 1 559 ? 9.836 -47.781 -24.875 1 92.12 559 SER B O 1
ATOM 9035 N N . GLY B 1 560 ? 10.398 -48.906 -26.688 1 86.25 560 GLY B N 1
ATOM 9036 C CA . GLY B 1 560 ? 11.203 -47.844 -27.281 1 86.25 560 GLY B CA 1
ATOM 9037 C C . GLY B 1 560 ? 10.375 -46.75 -27.922 1 86.25 560 GLY B C 1
ATOM 9038 O O . GLY B 1 560 ? 9.148 -46.75 -27.781 1 86.25 560 GLY B O 1
ATOM 9039 N N . PRO B 1 561 ? 11.148 -45.719 -28.562 1 76 561 PRO B N 1
ATOM 9040 C CA . PRO B 1 561 ? 10.492 -44.562 -29.156 1 76 561 PRO B CA 1
ATOM 9041 C C . PRO B 1 561 ? 9.523 -44.938 -30.281 1 76 561 PRO B C 1
ATOM 9043 O O . PRO B 1 561 ? 8.539 -44.219 -30.5 1 76 561 PRO B O 1
ATOM 9046 N N . ASP B 1 562 ? 9.938 -45.938 -30.828 1 71.94 562 ASP B N 1
ATOM 9047 C CA . ASP B 1 562 ? 9.008 -46.438 -31.828 1 71.94 562 ASP B CA 1
ATOM 9048 C C . ASP B 1 562 ? 8.125 -47.562 -31.25 1 71.94 562 ASP B C 1
ATOM 9050 O O . ASP B 1 562 ? 8.633 -48.531 -30.688 1 71.94 562 ASP B O 1
ATOM 9054 N N . SER B 1 563 ? 6.945 -47.344 -30.828 1 64.19 563 SER B N 1
ATOM 9055 C CA . SER B 1 563 ? 6 -48.219 -30.141 1 64.19 563 SER B CA 1
ATOM 9056 C C . SER B 1 563 ? 6.16 -49.656 -30.594 1 64.19 563 SER B C 1
ATOM 9058 O O . SER B 1 563 ? 5.824 -50.594 -29.859 1 64.19 563 SER B O 1
ATOM 9060 N N . ASP B 1 564 ? 6.812 -49.781 -31.625 1 71.12 564 ASP B N 1
ATOM 9061 C CA . ASP B 1 564 ? 6.859 -51.125 -32.156 1 71.12 564 ASP B CA 1
ATOM 9062 C C . ASP B 1 564 ? 8.086 -51.875 -31.656 1 71.12 564 ASP B C 1
ATOM 9064 O O . ASP B 1 564 ? 8.195 -53.094 -31.859 1 71.12 564 ASP B O 1
ATOM 9068 N N . SER B 1 565 ? 8.828 -51.188 -30.969 1 81.88 565 SER B N 1
ATOM 9069 C CA . SER B 1 565 ? 10.047 -51.844 -30.484 1 81.88 565 SER B CA 1
ATOM 9070 C C . SER B 1 565 ? 9.953 -52.156 -29 1 81.88 565 SER B C 1
ATOM 9072 O O . SER B 1 565 ? 9.875 -51.25 -28.156 1 81.88 565 SER B O 1
ATOM 9074 N N . VAL B 1 566 ? 9.828 -53.5 -28.672 1 90.94 566 VAL B N 1
ATOM 9075 C CA . VAL B 1 566 ? 9.758 -53.938 -27.281 1 90.94 566 VAL B CA 1
ATOM 9076 C C . VAL B 1 566 ? 10.922 -54.875 -26.984 1 90.94 566 VAL B C 1
ATOM 9078 O O . VAL B 1 566 ? 11.203 -55.781 -27.766 1 90.94 566 VAL B O 1
ATOM 9081 N N . VAL B 1 567 ? 11.617 -54.594 -25.938 1 92.62 567 VAL B N 1
ATOM 9082 C CA . VAL B 1 567 ? 12.727 -55.406 -25.469 1 92.62 567 VAL B CA 1
ATOM 9083 C C . VAL B 1 567 ? 12.422 -55.938 -24.078 1 92.62 567 VAL B C 1
ATOM 9085 O O . VAL B 1 567 ? 11.984 -55.219 -23.188 1 92.62 567 VAL B O 1
ATOM 9088 N N . HIS B 1 568 ? 12.625 -57.219 -23.922 1 94.56 568 HIS B N 1
ATOM 9089 C CA . HIS B 1 568 ? 12.469 -57.844 -22.609 1 94.56 568 HIS B CA 1
ATOM 9090 C C . HIS B 1 568 ? 13.828 -58.125 -21.984 1 94.56 568 HIS B C 1
ATOM 9092 O O . HIS B 1 568 ? 14.656 -58.844 -22.562 1 94.56 568 HIS B O 1
ATOM 9098 N N . LEU B 1 569 ? 14 -57.562 -20.812 1 93.62 569 LEU B N 1
ATOM 9099 C CA . LEU B 1 569 ? 15.234 -57.781 -20.062 1 93.62 569 LEU B CA 1
ATOM 9100 C C . LEU B 1 569 ? 15 -58.75 -18.906 1 93.62 569 LEU B C 1
ATOM 9102 O O . LEU B 1 569 ? 14.07 -58.594 -18.125 1 93.62 569 LEU B O 1
ATOM 9106 N N . GLN B 1 570 ? 15.844 -59.812 -18.797 1 93.19 570 GLN B N 1
ATOM 9107 C CA . GLN B 1 570 ? 15.805 -60.75 -17.672 1 93.19 570 GLN B CA 1
ATOM 9108 C C . GLN B 1 570 ? 16.75 -60.281 -16.562 1 93.19 570 GLN B C 1
ATOM 9110 O O . GLN B 1 570 ? 17.578 -59.406 -16.75 1 93.19 570 GLN B O 1
ATOM 9115 N N . GLN B 1 571 ? 16.438 -60.938 -15.43 1 90.75 571 GLN B N 1
ATOM 9116 C CA . GLN B 1 571 ? 17.297 -60.625 -14.289 1 90.75 571 GLN B CA 1
ATOM 9117 C C . GLN B 1 571 ? 18.766 -60.781 -14.656 1 90.75 571 GLN B C 1
ATOM 9119 O O . GLN B 1 571 ? 19.188 -61.812 -15.211 1 90.75 571 GLN B O 1
ATOM 9124 N N . GLY B 1 572 ? 19.578 -59.719 -14.453 1 89.88 572 GLY B N 1
ATOM 9125 C CA . GLY B 1 572 ? 21.016 -59.75 -14.734 1 89.88 572 GLY B CA 1
ATOM 9126 C C . GLY B 1 572 ? 21.375 -59.094 -16.062 1 89.88 572 GLY B C 1
ATOM 9127 O O . GLY B 1 572 ? 22.531 -58.75 -16.281 1 89.88 572 GLY B O 1
ATOM 9128 N N . ASP B 1 573 ? 20.359 -58.875 -16.891 1 93.69 573 ASP B N 1
ATOM 9129 C CA . ASP B 1 573 ? 20.609 -58.281 -18.203 1 93.69 573 ASP B CA 1
ATOM 9130 C C . ASP B 1 573 ? 20.984 -56.812 -18.062 1 93.69 573 ASP B C 1
ATOM 9132 O O . ASP B 1 573 ? 20.562 -56.125 -17.109 1 93.69 573 ASP B O 1
ATOM 9136 N N . HIS B 1 574 ? 21.828 -56.375 -18.938 1 93.56 574 HIS B N 1
ATOM 9137 C CA . HIS B 1 574 ? 22.156 -54.969 -19.094 1 93.56 574 HIS B CA 1
ATOM 9138 C C . HIS B 1 574 ? 21.906 -54.5 -20.531 1 93.56 574 HIS B C 1
ATOM 9140 O O . HIS B 1 574 ? 22.188 -55.219 -21.484 1 93.56 574 HIS B O 1
ATOM 9146 N N . ALA B 1 575 ? 21.25 -53.406 -20.672 1 92.88 575 ALA B N 1
ATOM 9147 C CA . ALA B 1 575 ? 20.969 -52.875 -22 1 92.88 575 ALA B CA 1
ATOM 9148 C C . ALA B 1 575 ? 21.078 -51.344 -22.016 1 92.88 575 ALA B C 1
ATOM 9150 O O . ALA B 1 575 ? 20.734 -50.688 -21.031 1 92.88 575 ALA B O 1
ATOM 9151 N N . ARG B 1 576 ? 21.531 -50.812 -23.109 1 93.56 576 ARG B N 1
ATOM 9152 C CA . ARG B 1 576 ? 21.625 -49.375 -23.344 1 93.56 576 ARG B CA 1
ATOM 9153 C C . ARG B 1 576 ? 20.656 -48.938 -24.438 1 93.56 576 ARG B C 1
ATOM 9155 O O . ARG B 1 576 ? 20.547 -49.594 -25.469 1 93.56 576 ARG B O 1
ATOM 9162 N N . PHE B 1 577 ? 19.969 -47.906 -24.203 1 93.5 577 PHE B N 1
ATOM 9163 C CA . PHE B 1 577 ? 19.047 -47.344 -25.172 1 93.5 577 PHE B CA 1
ATOM 9164 C C . PHE B 1 577 ? 19.391 -45.875 -25.469 1 93.5 577 PHE B C 1
ATOM 9166 O O . PHE B 1 577 ? 19.672 -45.125 -24.547 1 93.5 577 PHE B O 1
ATOM 9173 N N . ASP B 1 578 ? 19.375 -45.5 -26.719 1 93.69 578 ASP B N 1
ATOM 9174 C CA . ASP B 1 578 ? 19.641 -44.125 -27.141 1 93.69 578 ASP B CA 1
ATOM 9175 C C . ASP B 1 578 ? 18.328 -43.344 -27.359 1 93.69 578 ASP B C 1
ATOM 9177 O O . ASP B 1 578 ? 17.359 -43.906 -27.859 1 93.69 578 ASP B O 1
ATOM 9181 N N . LEU B 1 579 ? 18.328 -42.156 -26.906 1 95.31 579 LEU B N 1
ATOM 9182 C CA . LEU B 1 579 ? 17.156 -41.281 -27.062 1 95.31 579 LEU B CA 1
ATOM 9183 C C . LEU B 1 579 ? 17.531 -39.969 -27.719 1 95.31 579 LEU B C 1
ATOM 9185 O O . LEU B 1 579 ? 18.422 -39.25 -27.234 1 95.31 579 LEU B O 1
ATOM 9189 N N . SER B 1 580 ? 16.875 -39.625 -28.844 1 95.12 580 SER B N 1
ATOM 9190 C CA . SER B 1 580 ? 16.953 -38.312 -29.438 1 95.12 580 SER B CA 1
ATOM 9191 C C . SER B 1 580 ? 15.938 -37.375 -28.781 1 95.12 580 SER B C 1
ATOM 9193 O O . SER B 1 580 ? 15.086 -37.812 -28.016 1 95.12 580 SER B O 1
ATOM 9195 N N . TYR B 1 581 ? 16.078 -36.062 -29.141 1 96.44 581 TYR B N 1
ATOM 9196 C CA . TYR B 1 581 ? 15.164 -35.062 -28.594 1 96.44 581 TYR B CA 1
ATOM 9197 C C . TYR B 1 581 ? 13.719 -35.438 -28.844 1 96.44 581 TYR B C 1
ATOM 9199 O O . TYR B 1 581 ? 13.328 -35.719 -29.969 1 96.44 581 TYR B O 1
ATOM 9207 N N . GLY B 1 582 ? 12.945 -35.562 -27.797 1 96.12 582 GLY B N 1
ATOM 9208 C CA . GLY B 1 582 ? 11.516 -35.781 -27.906 1 96.12 582 GLY B CA 1
ATOM 9209 C C . GLY B 1 582 ? 11.148 -37.25 -27.938 1 96.12 582 GLY B C 1
ATOM 9210 O O . GLY B 1 582 ? 9.969 -37.594 -27.922 1 96.12 582 GLY B O 1
ATOM 9211 N N . GLN B 1 583 ? 12.102 -38.094 -27.969 1 95.5 583 GLN B N 1
ATOM 9212 C CA . GLN B 1 583 ? 11.812 -39.531 -27.938 1 95.5 583 GLN B CA 1
ATOM 9213 C C . GLN B 1 583 ? 11.562 -40 -26.5 1 95.5 583 GLN B C 1
ATOM 9215 O O . GLN B 1 583 ? 12.125 -39.469 -25.562 1 95.5 583 GLN B O 1
ATOM 9220 N N . ALA B 1 584 ? 10.695 -41.031 -26.422 1 95.75 584 ALA B N 1
ATOM 9221 C CA . ALA B 1 584 ? 10.32 -41.562 -25.109 1 95.75 584 ALA B CA 1
ATOM 9222 C C . ALA B 1 584 ? 10.594 -43.062 -25 1 95.75 584 ALA B C 1
ATOM 9224 O O . ALA B 1 584 ? 10.43 -43.781 -25.984 1 95.75 584 ALA B O 1
ATOM 9225 N N . LEU B 1 585 ? 11.109 -43.375 -23.891 1 95.38 585 LEU B N 1
ATOM 9226 C CA . LEU B 1 585 ? 11.344 -44.781 -23.531 1 95.38 585 LEU B CA 1
ATOM 9227 C C . LEU B 1 585 ? 10.539 -45.156 -22.281 1 95.38 585 LEU B C 1
ATOM 9229 O O . LEU B 1 585 ? 10.625 -44.469 -21.25 1 95.38 585 LEU B O 1
ATOM 9233 N N . LEU B 1 586 ? 9.68 -46.188 -22.391 1 94.62 586 LEU B N 1
ATOM 9234 C CA . LEU B 1 586 ? 8.875 -46.688 -21.266 1 94.62 586 LEU B CA 1
ATOM 9235 C C . LEU B 1 586 ? 9.438 -48 -20.734 1 94.62 586 LEU B C 1
ATOM 9237 O O . LEU B 1 586 ? 9.711 -48.906 -21.5 1 94.62 586 LEU B O 1
ATOM 9241 N N . VAL B 1 587 ? 9.609 -48.062 -19.438 1 95 587 VAL B N 1
ATOM 9242 C CA . VAL B 1 587 ? 10.156 -49.25 -18.797 1 95 587 VAL B CA 1
ATOM 9243 C C . VAL B 1 587 ? 9.164 -49.75 -17.75 1 95 587 VAL B C 1
ATOM 9245 O O . VAL B 1 587 ? 8.844 -49.062 -16.781 1 95 587 VAL B O 1
ATOM 9248 N N . ASP B 1 588 ? 8.672 -50.938 -17.875 1 92.75 588 ASP B N 1
ATOM 9249 C CA . ASP B 1 588 ? 7.844 -51.625 -16.906 1 92.75 588 ASP B CA 1
ATOM 9250 C C . ASP B 1 588 ? 8.688 -52.562 -16.047 1 92.75 588 ASP B C 1
ATOM 9252 O O . ASP B 1 588 ? 9.328 -53.5 -16.578 1 92.75 588 ASP B O 1
ATOM 9256 N N . VAL B 1 589 ? 8.656 -52.344 -14.812 1 90.44 589 VAL B N 1
ATOM 9257 C CA . VAL B 1 589 ? 9.469 -53.125 -13.898 1 90.44 589 VAL B CA 1
ATOM 9258 C C . VAL B 1 589 ? 8.57 -54.031 -13.07 1 90.44 589 VAL B C 1
ATOM 9260 O O . VAL B 1 589 ? 7.613 -53.594 -12.438 1 90.44 589 VAL B O 1
ATOM 9263 N N . ASP B 1 590 ? 8.781 -55.312 -13.008 1 80.06 590 ASP B N 1
ATOM 9264 C CA . ASP B 1 590 ? 7.988 -56.281 -12.258 1 80.06 590 ASP B CA 1
ATOM 9265 C C . ASP B 1 590 ? 8.336 -56.219 -10.766 1 80.06 590 ASP B C 1
ATOM 9267 O O . ASP B 1 590 ? 8.875 -57.188 -10.227 1 80.06 590 ASP B O 1
ATOM 9271 N N . ARG B 1 591 ? 8.305 -55.125 -10.148 1 72.81 591 ARG B N 1
ATOM 9272 C CA . ARG B 1 591 ? 8.516 -55 -8.711 1 72.81 591 ARG B CA 1
ATOM 9273 C C . ARG B 1 591 ? 7.504 -54.031 -8.094 1 72.81 591 ARG B C 1
ATOM 9275 O O . ARG B 1 591 ? 6.945 -53.188 -8.789 1 72.81 591 ARG B O 1
ATOM 9282 N N . THR B 1 592 ? 7.078 -54.438 -6.797 1 59.28 592 THR B N 1
ATOM 9283 C CA . THR B 1 592 ? 6.34 -53.438 -6.004 1 59.28 592 THR B CA 1
ATOM 9284 C C . THR B 1 592 ? 7.258 -52.312 -5.551 1 59.28 592 THR B C 1
ATOM 9286 O O . THR B 1 592 ? 8.305 -52.562 -4.953 1 59.28 592 THR B O 1
ATOM 9289 N N . PRO B 1 593 ? 7.016 -51.094 -6.055 1 56.44 593 PRO B N 1
ATOM 9290 C CA . PRO B 1 593 ? 7.91 -49.969 -5.727 1 56.44 593 PRO B CA 1
ATOM 9291 C C . PRO B 1 593 ? 8.094 -49.781 -4.223 1 56.44 593 PRO B C 1
ATOM 9293 O O . PRO B 1 593 ? 7.168 -50.031 -3.447 1 56.44 593 PRO B O 1
ATOM 9296 N N . ASP B 1 594 ? 9.25 -49.969 -3.588 1 49.28 594 ASP B N 1
ATOM 9297 C CA . ASP B 1 594 ? 9.516 -49.469 -2.244 1 49.28 594 ASP B CA 1
ATOM 9298 C C . ASP B 1 594 ? 9.375 -47.969 -2.188 1 49.28 594 ASP B C 1
ATOM 9300 O O . ASP B 1 594 ? 10.055 -47.25 -2.914 1 49.28 594 ASP B O 1
ATOM 9304 N N . PRO B 1 595 ? 8.219 -47.562 -1.71 1 47.53 595 PRO B N 1
ATOM 9305 C CA . PRO B 1 595 ? 7.988 -46.094 -1.708 1 47.53 595 PRO B CA 1
ATOM 9306 C C . PRO B 1 595 ? 9.219 -45.312 -1.285 1 47.53 595 PRO B C 1
ATOM 9308 O O . PRO B 1 595 ? 9.297 -44.094 -1.543 1 47.53 595 PRO B O 1
ATOM 9311 N N . THR B 1 596 ? 10.016 -45.906 -0.345 1 41.88 596 THR B N 1
ATOM 9312 C CA . THR B 1 596 ? 11.141 -45.188 0.23 1 41.88 596 THR B CA 1
ATOM 9313 C C . THR B 1 596 ? 12.359 -45.25 -0.689 1 41.88 596 THR B C 1
ATOM 9315 O O . THR B 1 596 ? 13.328 -44.531 -0.499 1 41.88 596 THR B O 1
ATOM 9318 N N . CYS B 1 597 ? 12.719 -46.375 -1.408 1 39.97 597 CYS B N 1
ATOM 9319 C CA . CYS B 1 597 ? 13.992 -46.719 -2.033 1 39.97 597 CYS B CA 1
ATOM 9320 C C . CYS B 1 597 ? 13.938 -46.469 -3.539 1 39.97 597 CYS B C 1
ATOM 9322 O O . CYS B 1 597 ? 13.344 -47.281 -4.273 1 39.97 597 CYS B O 1
ATOM 9324 N N . CYS B 1 598 ? 13.914 -45.375 -4.016 1 38.09 598 CYS B N 1
ATOM 9325 C CA . CYS B 1 598 ? 13.805 -45.094 -5.445 1 38.09 598 CYS B CA 1
ATOM 9326 C C . CYS B 1 598 ? 15.133 -45.375 -6.148 1 38.09 598 CYS B C 1
ATOM 9328 O O . CYS B 1 598 ? 15.328 -44.938 -7.289 1 38.09 598 CYS B O 1
ATOM 9330 N N . GLY B 1 599 ? 16.344 -45.906 -5.578 1 32.62 599 GLY B N 1
ATOM 9331 C CA . GLY B 1 599 ? 17.625 -45.75 -6.258 1 32.62 599 GLY B CA 1
ATOM 9332 C C . GLY B 1 599 ? 17.875 -46.781 -7.324 1 32.62 599 GLY B C 1
ATOM 9333 O O . GLY B 1 599 ? 17.781 -48 -7.051 1 32.62 599 GLY B O 1
ATOM 9334 N N . ILE B 1 600 ? 17.609 -46.594 -8.5 1 35.72 600 ILE B N 1
ATOM 9335 C CA . ILE B 1 600 ? 18.25 -47.375 -9.539 1 35.72 600 ILE B CA 1
ATOM 9336 C C . ILE B 1 600 ? 19.766 -47.219 -9.445 1 35.72 600 ILE B C 1
ATOM 9338 O O . ILE B 1 600 ? 20.281 -46.094 -9.5 1 35.72 600 ILE B O 1
ATOM 9342 N N . SER B 1 601 ? 20.594 -48.156 -8.734 1 30.19 601 SER B N 1
ATOM 9343 C CA . SER B 1 601 ? 22.062 -48.125 -8.68 1 30.19 601 SER B CA 1
ATOM 9344 C C . SER B 1 601 ? 22.672 -48.25 -10.07 1 30.19 601 SER B C 1
ATOM 9346 O O . SER B 1 601 ? 22.453 -49.281 -10.742 1 30.19 601 SER B O 1
ATOM 9348 N N . ASN B 1 602 ? 22.906 -47.344 -10.68 1 30.31 602 ASN B N 1
ATOM 9349 C CA . ASN B 1 602 ? 23.719 -47.406 -11.891 1 30.31 602 ASN B CA 1
ATOM 9350 C C . ASN B 1 602 ? 25.188 -47.656 -11.57 1 30.31 602 ASN B C 1
ATOM 9352 O O . ASN B 1 602 ? 26.078 -47.156 -12.266 1 30.31 602 ASN B O 1
ATOM 9356 N N . HIS B 1 603 ? 25.672 -48.188 -10.414 1 28.28 603 HIS B N 1
ATOM 9357 C CA . HIS B 1 603 ? 27.109 -48.375 -10.305 1 28.28 603 HIS B CA 1
ATOM 9358 C C . HIS B 1 603 ? 27.578 -49.594 -11.117 1 28.28 603 HIS B C 1
ATOM 9360 O O . HIS B 1 603 ? 27 -50.688 -11.016 1 28.28 603 HIS B O 1
ATOM 9366 N N . PRO B 1 604 ? 28.562 -49.406 -12.07 1 26.44 604 PRO B N 1
ATOM 9367 C CA . PRO B 1 604 ? 29.312 -50.594 -12.461 1 26.44 604 PRO B CA 1
ATOM 9368 C C . PRO B 1 604 ? 30.062 -51.219 -11.289 1 26.44 604 PRO B C 1
ATOM 9370 O O . PRO B 1 604 ? 30.5 -50.531 -10.375 1 26.44 604 PRO B O 1
ATOM 9373 N N . ARG B 1 605 ? 29.906 -52.406 -11.016 1 27.81 605 ARG B N 1
ATOM 9374 C CA . ARG B 1 605 ? 30.906 -53.125 -10.211 1 27.81 605 ARG B CA 1
ATOM 9375 C C . ARG B 1 605 ? 32.312 -53 -10.844 1 27.81 605 ARG B C 1
ATOM 9377 O O . ARG B 1 605 ? 32.469 -53.219 -12.047 1 27.81 605 ARG B O 1
ATOM 9384 N N . ARG B 1 606 ? 33.281 -52.625 -10.055 1 17.86 606 ARG B N 1
ATOM 9385 C CA . ARG B 1 606 ? 34.562 -53.312 -10.258 1 17.86 606 ARG B CA 1
ATOM 9386 C C . ARG B 1 606 ? 34.438 -54.781 -9.922 1 17.86 606 ARG B C 1
ATOM 9388 O O . ARG B 1 606 ? 33.906 -55.156 -8.891 1 17.86 606 ARG B O 1
#

Solvent-accessible surface area (backbone atoms only — not comparable to full-atom values): 59015 Å² total; per-residue (Å²): 128,84,90,65,72,69,64,42,84,75,46,31,38,30,26,32,30,33,58,89,75,42,45,76,42,82,41,84,42,66,66,81,37,49,46,79,41,76,44,92,66,94,55,56,33,31,40,34,30,38,50,52,62,71,53,90,63,67,74,84,37,59,52,53,78,54,53,12,35,33,26,47,60,18,33,39,43,31,24,32,60,74,73,59,60,62,35,33,28,30,38,21,42,79,53,82,26,32,41,35,69,44,80,19,84,45,47,60,61,39,51,62,43,18,39,36,39,39,30,34,28,67,47,97,84,66,44,69,32,14,38,20,41,31,42,30,28,40,73,49,22,35,29,29,27,27,30,36,96,70,23,42,28,44,32,31,24,27,34,21,39,76,36,43,64,50,66,37,51,43,26,26,36,15,45,28,78,36,64,65,55,8,43,48,54,31,49,51,53,50,27,64,73,56,67,30,48,45,23,90,79,47,67,83,40,74,68,46,50,32,34,27,40,35,36,44,82,42,45,35,61,69,39,34,48,68,62,52,52,52,39,51,49,49,34,54,76,71,70,49,72,45,33,21,38,35,47,34,57,45,46,58,26,50,41,78,89,70,32,18,26,29,47,87,47,50,22,56,87,40,26,71,74,35,60,36,49,50,44,48,49,41,34,74,74,65,58,28,75,34,34,24,41,46,46,34,63,36,53,21,74,40,9,36,29,79,88,23,62,46,36,69,75,40,49,90,23,39,38,71,32,52,85,61,40,29,26,62,17,45,45,41,66,25,13,27,53,54,32,37,55,45,43,50,57,38,42,74,32,59,41,42,33,39,32,35,30,50,50,36,20,45,51,58,39,26,32,18,40,30,26,36,19,46,43,27,39,20,32,39,50,7,45,48,58,34,30,52,79,31,69,33,32,32,33,40,22,43,31,58,28,53,49,39,59,44,41,44,45,71,52,28,29,27,39,38,43,67,77,70,53,87,92,39,73,86,47,50,48,64,41,48,46,11,28,55,54,44,31,67,59,48,39,53,40,19,34,30,24,64,56,53,44,43,46,61,46,99,41,23,64,38,49,55,52,50,24,38,44,31,36,29,46,41,32,32,20,52,36,78,93,39,73,35,63,72,55,53,50,73,51,37,41,98,82,46,39,38,70,60,36,77,43,54,35,40,63,32,64,77,31,64,64,38,57,24,60,76,45,60,42,32,40,34,34,34,32,30,44,92,52,28,25,33,34,41,35,33,17,34,18,82,88,49,72,22,53,48,81,47,70,24,85,43,44,29,43,35,34,40,67,53,82,82,40,72,46,78,38,46,62,75,36,71,51,77,46,80,24,46,55,45,29,28,36,41,37,41,37,76,42,69,62,52,93,82,66,66,74,80,78,82,68,81,79,131,127,83,89,64,72,68,65,42,83,75,46,30,38,30,28,31,28,33,59,89,74,42,45,76,41,82,41,85,41,68,66,82,36,48,46,78,42,76,44,92,65,93,55,55,32,31,40,33,31,38,50,53,64,70,53,90,64,66,74,82,37,59,52,53,76,54,53,13,35,32,25,48,59,17,33,38,42,32,24,33,58,75,74,60,60,62,36,32,29,32,37,22,42,79,54,82,26,33,42,36,70,45,80,20,83,46,47,62,62,39,52,62,43,17,39,36,36,38,30,34,28,68,47,98,85,65,44,69,33,16,38,20,41,32,42,30,25,38,75,48,21,36,28,28,28,27,32,36,97,69,24,40,28,44,33,31,22,27,34,19,38,75,36,42,61,50,65,36,51,43,27,27,36,16,46,28,76,40,63,65,54,7,42,48,52,29,49,52,52,50,27,62,74,54,67,29,48,43,23,91,79,46,67,83,39,73,71,45,50,32,34,28,39,35,37,44,84,42,44,36,62,70,38,33,49,69,62,51,52,53,40,52,48,50,34,54,74,71,69,49,72,46,33,20,39,34,46,32,58,46,46,56,26,51,42,79,89,72,32,17,26,28,46,86,46,52,21,54,85,41,26,72,73,36,61,37,50,51,44,48,48,42,35,72,74,64,59,27,75,33,34,23,40,48,45,34,64,37,54,21,74,40,10,35,29,78,89,22,61,48,38,69,75,40,49,88,26,40,38,70,30,54,85,60,38,30,26,61,17,45,46,40,65,25,14,27,54,54,33,37,55,44,43,50,57,38,42,76,31,59,42,42,32,41,34,37,31,51,50,36,20,45,50,58,38,26,34,18,40,31,27,36,18,48,45,27,40,21,32,40,50,6,46,48,59,32,32,51,79,32,68,33,31,31,34,40,21,43,30,58,27,52,51,40,60,44,42,45,45,72,50,28,28,27,39,36,43,68,77,71,52,86,91,39,72,85,46,50,47,61,41,48,46,11,28,54,55,44,31,65,59,48,39,51,40,19,33,31,23,65,56,53,43,43,45,62,46,100,42,23,64,38,50,55,51,50,24,37,43,31,35,30,46,42,31,32,20,52,37,79,94,38,75,35,62,72,57,54,51,71,49,38,41,97,84,46,39,36,71,60,36,77,44,54,34,40,63,33,68,77,32,63,64,37,56,24,59,75,45,59,42,30,39,33,34,32,32,31,45,90,51,28,26,35,34,42,36,34,16,34,17,81,89,50,70,20,54,50,79,46,70,23,85,42,44,30,43,35,35,39,66,52,80,82,40,72,47,78,38,47,63,75,38,72,52,78,46,78,26,47,55,47,29,31,36,40,35,41,36,77,41,68,63,52,92,82,63,71,75,79,79,78,71,79,78,131

Organism: NCBI:txid1254439

Secondary structure (DSSP, 8-state):
-----S-EEEEEEEEEE-TTT--EEEEEE-GGGEEEEEEPSSSEEEEEEEEEESSS--TT-TTS---EE-SSS-EEEEEE-PPPSSPEEEEEE-SSS-EEEEEESSGGGPPTTEEEEEEEEE-TT--EEEEEEEE-B-SS-EEEEEE-SSSEEEEEE-SBTT--EEEEEEEEEEEESSHHHHHHHHHHHHHHHHT---GGGSPPPGGGSBEEEESHHHHGGG--HHHHHHHHHHHHHHT----EEEE-TT-EEEETTTTEEEEEEEPTTT-TTHHHHHHHHHHHHH---EEEEEEETTBSTT-B-TTSHHHHHHGGGEEE-TTS-EEE-SSHHHHHHHHHHHHHHHHHTT--EEEEE-GGGHHHHTTBTS-HHHHHHHHHHHHHHHHGGGTT-EEE-S--SHHHHTS--S--EEE-SS---TT-GGGHHHHHHHHHHHHHHHTTTSEEE---B-SSSTTHHHHHHHHHHTSS-EEE-PPTT---HHHHHHH--TTSBPP--SS--EE-HHHHSS-TTTSSPPEEEEEEETTEEEEEEE---SSS-EEEEEE-SS-EEEE-SSTT-EEEE-TT-EEEEEE-TT-EEEEEESS---TT------PPP-/-----S-EEEEEEEEEE-TTT--EEEEEE-GGGEEEEEEPSSSEEEEEEEEEESSS--TT-TTS---EE-SSS-EEEEEE-PPPSSPEEEEEE-SSS-EEEEEESSGGGPPTTEEEEEEEEE-TT--EEEEEEEE-B-SS-EEEEEE-SSSEEEEEE-SBTT--EEEEEEEEEEEESSHHHHHHHHHHHHHHHHT---GGGSPPPGGGSBEEEESHHHHGGG--HHHHHHHHHHHHHHTPPP-EEEE-TT-EEEETTTTEEEEEEEPTTT-TTHHHHHHHHHHHHH---EEEEEEETTBSTT-B-TTSHHHHHHGGGEEE-TTS-EEE-SSHHHHHHHHHHHHHHHHHTT--EEEEE-GGGHHHHTTBTS-HHHHHHHHHHHHHHHHGGGTT-EEE-S--SHHHHTS--S--EEE-SS---TT-GGGHHHHHHHHHHHHHHHTTTSEEE---B-SSSTTHHHHHHHHHHTSS-EEE-PPTT---HHHHHTT--TTSBPP--SS--EE-HHHHSS-TTTSSPPEEEEEEETTEEEEEEE---SSS-EEEEEE-SS-EEEE-SSTT-EEEE-TT-EEEEEE-TT-EEEEEESS---TT------PPP-

Sequence (1212 aa):
MNNVCPIDVVRVQSSILKEDTHECKECAVPATAVNIEPVRGDDAVWSLSICTETGPAKREQQFIACDSFAPCDAVRVSCRVGVADGQILALYQHKEWWMRPAWCSAPTQIPFGTQLLLWRWKGRDDSVRWSAVLAVCDANARTDIRGDEQGITFVVSSNRMGMTRIEATLGFMASAETPYRAVQACVSAAAGRTGISTRRRKSFPDNLSGLGWCTWDSLGQDVNERQIIEKMQEFHDLGVHISWVLIDDGWSDVDRSQQKLRSFDADPERFPQGLGHTVDVLKQRFGVQHVGVWQAFQGYWNGIDPDGPVADAFGDCLTRCPSGALVPGPTHDQAAQFWNAWESKMSEQGIDVLKVDSQGSISVMTMGAESFGESTVGRHLGLEDAADRMNAALINCMAMTPENFWHSDRAQVARTSDDFLPREPKSLDEHLIQNAYCSLLLGELVYPDWDMFWSEHPYARASVLSRVFSGGPVYCSDALGHTDVSVLREVLGDDGHVPHPDAPGVLVEESLLNDPRSSDVPLGIRASFGGCERMLFVGLRQRQMQHVDLTADVPMKVSGPDSDSVVHLQQGDHARFDLSYGQALLVDVDRTPDPTCCGISNHPRRMNNVCPIDVVRVQSSILKEDTHECKECAVPATAVNIEPVRGDDAVWSLSICTETGPAKREQQFIACDSFAPCDAVRVSCRVGVADGQILALYQHKEWWMRPAWCSAPTQIPFGTQLLLWRWKGRDDSVRWSAVLAVCDANARTDIRGDEQGITFVVSSNRMGMTRIEATLGFMASAETPYRAVQACVSAAAGRTGISTRRRKSFPDNLSGLGWCTWDSLGQDVNERQIIEKMQEFHDLGVHISWVLIDDGWSDVDRSQQKLRSFDADPERFPQGLGHTVDVLKQRFGVQHVGVWQAFQGYWNGIDPDGPVADAFGDCLTRCPSGALVPGPTHDQAAQFWNAWESKMSEQGIDVLKVDSQGSISVMTMGAESFGESTVGRHLGLEDAADRMNAALINCMAMTPENFWHSDRAQVARTSDDFLPREPKSLDEHLIQNAYCSLLLGELVYPDWDMFWSEHPYARASVLSRVFSGGPVYCSDALGHTDVSVLREVLGDDGHVPHPDAPGVLVEESLLNDPRSSDVPLGIRASFGGCERMLFVGLRQRQMQHVDLTADVPMKVSGPDSDSVVHLQQGDHARFDLSYGQALLVDVDRTPDPTCCGISNHPRR

pLDDT: mean 92.13, std 11.45, range [17.31, 98.88]

Foldseek 3Di:
DPLDDQKAWDFKWFWKQAQPPRDTDIDGDDPVQKDWAFDDDPFTKIWIKGKDFQDPPPVVDLPDGHIAADQWLGMKTDIAGDDFDFWKWWWFDPDLQATFIDTHPAQQPFDKRTAKIKGWDADPVRAIKMKMKGFFQALAWGWIWGGDPRHIMIGIGFLAPDHRMDIDTGFMMTMDNDRLVRLLVRLVVLLVRRVFDWLVVADFDPQQFFAAAEAPVAQNLLAALVQVLLQLVVCVVVVAAHQEYEYEHNFACADPVQFAHADLWTDCVRYVPTLLVSLCCCCVPRNHNAYAYEAELFGTDLHHDCPHPLCVVLVVQWDAAPVRGIGGAQALVSLLVSLLVSLVVVVVSRHQAYEYEDLSCQSVRRRNNGTLNSRHQSNLNSNQVNNVVNVLNYEYESQNRNSRLSRNHHRAEYEQRPADDQVCLLCVLVLLSSLQQSCSNSLRHHQYQSYAAFCQGPLLQLVQVSRQLSLHGYYHHYYVPRHDVVSVVVQADPVSGGFGFPGHWHWQPVCSNDRQQPDLAFTKTWTHGPQWIKMKTARNHAPDKHKDKDAACAWKWKQWQPNVDIDIDHHGDIDMDIHHHSGMMMMIHPGRDPPVDRHPPPDDDD/DPLDDQKAWDFKWFWKQAQPPRDTDIDGDDPVQKDWAFDDDDFTKIWIKGKDFQDPPPVVDLPDGHIAADQWLGMKTDIAGDDFDFWKWWWFDPDLQATFIDTHRAQQPFDKRTAKIKGWDADPVRAIKMKMKGFFQALAWGWIWGGDPRHIMIGIGFLAPDHRMDIDTGFMMTMGNDRLVRLLVRLVVLLVRRVFDWLVVADFDPQQFFAAAEAPVAQNLNAALVQVLLQLVVCVVVVAAHQEYEYEHNFACADPVQFAHADLWTDCVRYVPTLLVSLCCCCPPRNHNAYAYEAELFGTDLHHDCPHPLCVVLVVQWDAAPVRGIGGAQALVSLLVSLLVSLVVVVVSRHQAYEYEDLSCQSVRRRNNGTLNSRHQSNLNSNQVNNVVNVLNYEYESQNRNSRLSRNHHRAEYEQRPDDDQVCLLCVLVLLSSLQQSCSNSLRHHQYQSYAAFCQGPLLQLVQVSRQLSLHGYYHHYYVPRHDVVSVVVQADPVSGGFGFPGHWHWAPVCSNDRQQPDLAFTKTWTHGPQWIKMKTARNHAPDKHKDKDAACAWKWKQWQVNVDIDIDHHGDIDMDIHHHSGMMMMTHPGRDPPVDSHPPPDDDD